Protein AF-0000000069758201 (afdb_homodimer)

Foldseek 3Di:
DPPDPVVLVVVCVVVCVLVVLLVVCPPVVRVVVDDPVVCVVNVVVLLVLLLCQLDPVCLVPVVVSLSSLQSVQLRLSQQDFDCPPPVRPAGSNLVSCCVRQPPPDPDVSSLVSVLVSQVCLQDPDDDPPRDGHRSDHLLNCCVRQAVVQLAQQHLCNLSSLVSLVSSLVVCLPPPDPSCVVVLLLVVLLSLLVLLLCLVCQQVDDPNRNNDDLQCNVSSLVSSVSSLVSCVVCVVVDDPVVSLVSLVVSVVSCVVGDLLSVVSCLVSCPPPDAREFAPLLVVFFVDDPVRYDHDHDPPDDPLCNLLRLLSQLLSDVVSVVVSVVGGDFDLVDPVRLVVVQVSNLVSCLVCLLSHHLSSLVSSLVSLLVCVVVVSHDQDQDCVLPDDDDPADCVLLVSLRSVLVSVLVSLCVCLDPVRVPSGDPVSLLRSVVSVLVSNVVSLVVLVCCQPDNPLNPDDVRHCLVVVLVVLLSSLLSLQSSQVSDDVVNNVSSLVVSVVSLVVNVVSLVVDPDPVSVVVLVVSLVSSLVSLCPHDDPVSSVVSNVSSVVD/DPPDPVVLVVVCVVVCVLVVLLVVCPPVVNVVVDDPVVCVVNVVVLLVLLLCQLDPVCLVPVVVSLSSLQSVQLRLSQQDFDCPDPVRPAGNNLVSCCVRQPPPDDDVSSLVSVLVSQVCLQDPDDDPPRDGHRSDHLLNLCVRQAVVQLAFQDLCNLSSLVSLVSSLVVCLPPPDPSCVVVLLLVVLLSLLVLLLCLVCQQVDDPSRNNDDLQCNVSSLVSSVSSLVSCVVCVVVDDPVVSLVSLVVSVVSCVVGDLLSVVSCLVSCPPPDAREFAPLLVVFFVDDPVRYDHDHDPPDDPLCNLLRLLSQLLNDLVSVVVSVVRGDFDLVDPVRLVVVQVSNLVSCLVCLLSHHLSSLVSSLVSLLVCVVVVSHDQDQDCVLPDDDDPADCVLLVSLRSVLVSVLVSLCVCLDPVRVPSGDPVSLLRSVVSVLVSNVVSLVVLVCCQPDNPLNPDDVRHCLVVVLVVLLSSLLSLQSSQVSDDVVNNVSSLVVSVVSLVVNVVSLVVDPDPVSVVVLVVSLVSSLVSLCPHDDPVSSVVSNVSSVVD

Organism: Rousettus aegyptiacus (NCBI:txid9407)

Sequence (1096 aa):
MDLGPLNICEEMTILHGGFLLAEQLFRPKALAELTKSDWERVGQPIVEALREISSVTACSQPFAWKKKALILTAFPALRFMEEHSPNPSTTFLVSCLKETVWTKFSTPKEEKQFLELLSCLLSPVKPQGIPVAALLEPDEVLKEFVLPFLMLDVKEVDLSLRIFTQTLEANACLEEYWLQTCSPFPLIFSLCQLLDCFSKYWQLPKEKRCLSLDGKDLVIHILQLLYEIVLDNAETFSPDTWIKSLSWLHRKLEQLDWTVGLRLKNFFEGHFKCEVPATLFEICKLSEDEWTSQAHPGYGPGTGLLAWMECCCISSSISEQMLSLLVVDVGNPEEVKLFSKGFLVALVQVMPWCSTREWQYLHQLTRRLLEKQLLHVPYSLEYIQFVPLLNLKPLAQELQLSVLLLRAFQFLCSQSCRNWLPMEGWNHVVKLLCSSLTNLLDSVRLIQSVGPWAQGQEQDLTQEALFFYTQVFCHVLHIMAMLHKEVCEPLYVLALEILTCYETLCKTNPSISALLQKVNEQRFLKSIAENISPEERRQTLLHKINNFMDLGPLNICEEMTILHGGFLLAEQLFRPKALAELTKSDWERVGQPIVEALREISSVTACSQPFAWKKKALILTAFPALRFMEEHSPNPSTTFLVSCLKETVWTKFSTPKEEKQFLELLSCLLSPVKPQGIPVAALLEPDEVLKEFVLPFLMLDVKEVDLSLRIFTQTLEANACLEEYWLQTCSPFPLIFSLCQLLDCFSKYWQLPKEKRCLSLDGKDLVIHILQLLYEIVLDNAETFSPDTWIKSLSWLHRKLEQLDWTVGLRLKNFFEGHFKCEVPATLFEICKLSEDEWTSQAHPGYGPGTGLLAWMECCCISSSISEQMLSLLVVDVGNPEEVKLFSKGFLVALVQVMPWCSTREWQYLHQLTRRLLEKQLLHVPYSLEYIQFVPLLNLKPLAQELQLSVLLLRAFQFLCSQSCRNWLPMEGWNHVVKLLCSSLTNLLDSVRLIQSVGPWAQGQEQDLTQEALFFYTQVFCHVLHIMAMLHKEVCEPLYVLALEILTCYETLCKTNPSISALLQKVNEQRFLKSIAENISPEERRQTLLHKINNF

pLDDT: mean 82.98, std 16.58, range [22.05, 98.38]

Nearest PDB structures (foldseek):
  6qzr-assembly1_A  TM=2.976E-01  e=1.665E+00  Homo sapiens
  7nfw-assembly1_A  TM=3.432E-01  e=2.115E+00  Homo sapiens
  6tm7-assembly1_A-2  TM=2.883E-01  e=1.477E+00  Homo sapiens
  7bdy-assembly1_A  TM=2.715E-01  e=1.600E+00  Homo sapiens
  6tlf-assembly1_A-2  TM=2.712E-01  e=2.796E+00  Homo sapiens

Radius of gyration: 48.23 Å; Cα contacts (8 Å, |Δi|>4): 1183; chains: 2; bounding box: 72×152×96 Å

InterPro domains:
  IPR033265 Gem-associated protein 4 [PTHR15571] (70-548)
  IPR056581 Edg1/GEMIN4, TPR repeats region [PF24293] (71-404)

Structure (mmCIF, N/CA/C/O backbone):
data_AF-0000000069758201-model_v1
#
loop_
_entity.id
_entity.type
_entity.pdbx_description
1 polymer 'Gem nuclear organelle associated protein 4'
#
loop_
_atom_site.group_PDB
_atom_site.id
_atom_site.type_symbol
_atom_site.label_atom_id
_atom_site.label_alt_id
_atom_site.label_comp_id
_atom_site.label_asym_id
_atom_site.label_entity_id
_atom_site.label_seq_id
_atom_site.pdbx_PDB_ins_code
_atom_site.Cartn_x
_atom_site.Cartn_y
_atom_site.Cartn_z
_atom_site.occupancy
_atom_site.B_iso_or_equiv
_atom_site.auth_seq_id
_atom_site.auth_comp_id
_atom_site.auth_asym_id
_atom_site.auth_atom_id
_atom_site.pdbx_PDB_model_num
ATOM 1 N N . MET A 1 1 ? 24.391 -24.797 -50.844 1 22.05 1 MET A N 1
ATOM 2 C CA . MET A 1 1 ? 25.578 -25.656 -50.844 1 22.05 1 MET A CA 1
ATOM 3 C C . MET A 1 1 ? 25.266 -27 -51.5 1 22.05 1 MET A C 1
ATOM 5 O O . MET A 1 1 ? 24.359 -27.719 -51.094 1 22.05 1 MET A O 1
ATOM 9 N N . ASP A 1 2 ? 25.578 -27.156 -52.844 1 25.81 2 ASP A N 1
ATOM 10 C CA . ASP A 1 2 ? 25.25 -27.984 -54 1 25.81 2 ASP A CA 1
ATOM 11 C C . ASP A 1 2 ? 25.828 -29.391 -53.844 1 25.81 2 ASP A C 1
ATOM 13 O O . ASP A 1 2 ? 27.047 -29.562 -53.875 1 25.81 2 ASP A O 1
ATOM 17 N N . LEU A 1 3 ? 25.328 -30.062 -52.781 1 32.84 3 LEU A N 1
ATOM 18 C CA . LEU A 1 3 ? 25.781 -31.422 -52.5 1 32.84 3 LEU A CA 1
ATOM 19 C C . LEU A 1 3 ? 25.797 -32.281 -53.75 1 32.84 3 LEU A C 1
ATOM 21 O O . LEU A 1 3 ? 24.75 -32.531 -54.375 1 32.84 3 LEU A O 1
ATOM 25 N N . GLY A 1 4 ? 26.828 -32.094 -54.625 1 31.34 4 GLY A N 1
ATOM 26 C CA . GLY A 1 4 ? 26.984 -32.688 -55.969 1 31.34 4 GLY A CA 1
ATOM 27 C C . GLY A 1 4 ? 26.812 -34.188 -55.969 1 31.34 4 GLY A C 1
ATOM 28 O O . GLY A 1 4 ? 26.859 -34.844 -54.906 1 31.34 4 GLY A O 1
ATOM 29 N N . PRO A 1 5 ? 26.266 -34.875 -57 1 35.12 5 PRO A N 1
ATOM 30 C CA . PRO A 1 5 ? 25.844 -36.25 -57.312 1 35.12 5 PRO A CA 1
ATOM 31 C C . PRO A 1 5 ? 26.953 -37.281 -57.031 1 35.12 5 PRO A C 1
ATOM 33 O O . PRO A 1 5 ? 26.656 -38.438 -56.719 1 35.12 5 PRO A O 1
ATOM 36 N N . LEU A 1 6 ? 28.203 -36.938 -57.219 1 34.78 6 LEU A N 1
ATOM 37 C CA . LEU A 1 6 ? 29.344 -37.844 -57.219 1 34.78 6 LEU A CA 1
ATOM 38 C C . LEU A 1 6 ? 29.641 -38.375 -55.812 1 34.78 6 LEU A C 1
ATOM 40 O O . LEU A 1 6 ? 30.031 -39.531 -55.656 1 34.78 6 LEU A O 1
ATOM 44 N N . ASN A 1 7 ? 29.672 -37.469 -54.812 1 34.62 7 ASN A N 1
ATOM 45 C CA . ASN A 1 7 ? 30.125 -37.906 -53.5 1 34.62 7 ASN A CA 1
ATOM 46 C C . ASN A 1 7 ? 29.172 -38.906 -52.875 1 34.62 7 ASN A C 1
ATOM 48 O O . ASN A 1 7 ? 29.516 -39.562 -51.875 1 34.62 7 ASN A O 1
ATOM 52 N N . ILE A 1 8 ? 27.938 -38.875 -53.25 1 37.88 8 ILE A N 1
ATOM 53 C CA . ILE A 1 8 ? 27 -39.938 -52.875 1 37.88 8 ILE A CA 1
ATOM 54 C C . ILE A 1 8 ? 27.438 -41.25 -53.469 1 37.88 8 ILE A C 1
ATOM 56 O O . ILE A 1 8 ? 27.25 -42.312 -52.844 1 37.88 8 ILE A O 1
ATOM 60 N N . CYS A 1 9 ? 28.078 -41.25 -54.656 1 37.75 9 CYS A N 1
ATOM 61 C CA . CYS A 1 9 ? 28.438 -42.438 -55.406 1 37.75 9 CYS A CA 1
ATOM 62 C C . CYS A 1 9 ? 29.547 -43.219 -54.688 1 37.75 9 CYS A C 1
ATOM 64 O O . CYS A 1 9 ? 29.5 -44.438 -54.625 1 37.75 9 CYS A O 1
ATOM 66 N N . GLU A 1 10 ? 30.656 -42.531 -54.281 1 39.47 10 GLU A N 1
ATOM 67 C CA . GLU A 1 10 ? 31.781 -43.25 -53.719 1 39.47 10 GLU A CA 1
ATOM 68 C C . GLU A 1 10 ? 31.406 -43.906 -52.375 1 39.47 10 GLU A C 1
ATOM 70 O O . GLU A 1 10 ? 31.797 -45.062 -52.125 1 39.47 10 GLU A O 1
ATOM 75 N N . GLU A 1 11 ? 30.797 -43.125 -51.594 1 38.19 11 GLU A N 1
ATOM 76 C CA . GLU A 1 11 ? 30.375 -43.719 -50.312 1 38.19 11 GLU A CA 1
ATOM 77 C C . GLU A 1 11 ? 29.344 -44.812 -50.531 1 38.19 11 GLU A C 1
ATOM 79 O O . GLU A 1 11 ? 29.234 -45.719 -49.719 1 38.19 11 GLU A O 1
ATOM 84 N N . MET A 1 12 ? 28.656 -44.75 -51.656 1 39.75 12 MET A N 1
ATOM 85 C CA . MET A 1 12 ? 27.812 -45.844 -52.156 1 39.75 12 MET A CA 1
ATOM 86 C C . MET A 1 12 ? 28.625 -47.094 -52.438 1 39.75 12 MET A C 1
ATOM 88 O O . MET A 1 12 ? 28.125 -48.219 -52.344 1 39.75 12 MET A O 1
ATOM 92 N N . THR A 1 13 ? 29.875 -47.031 -52.812 1 38.66 13 THR A N 1
ATOM 93 C CA . THR A 1 13 ? 30.719 -48.188 -53.125 1 38.66 13 THR A CA 1
ATOM 94 C C . THR A 1 13 ? 30.938 -49.062 -51.906 1 38.66 13 THR A C 1
ATOM 96 O O . THR A 1 13 ? 30.938 -50.281 -52 1 38.66 13 THR A O 1
ATOM 99 N N . ILE A 1 14 ? 31.359 -48.469 -50.844 1 37.59 14 ILE A N 1
ATOM 100 C CA . ILE A 1 14 ? 31.625 -49.281 -49.688 1 37.59 14 ILE A CA 1
ATOM 101 C C . ILE A 1 14 ? 30.328 -49.938 -49.188 1 37.59 14 ILE A C 1
ATOM 103 O O . ILE A 1 14 ? 30.297 -51.125 -48.844 1 37.59 14 ILE A O 1
ATOM 107 N N . LEU A 1 15 ? 29.344 -49.156 -49 1 39.22 15 LEU A N 1
ATOM 108 C CA . LEU A 1 15 ? 28.016 -49.719 -48.75 1 39.22 15 LEU A CA 1
ATOM 109 C C . LEU A 1 15 ? 27.562 -50.562 -49.906 1 39.22 15 LEU A C 1
ATOM 111 O O . LEU A 1 15 ? 26.578 -51.312 -49.812 1 39.22 15 LEU A O 1
ATOM 115 N N . HIS A 1 16 ? 28.172 -50.531 -51.156 1 38.69 16 HIS A N 1
ATOM 116 C CA . HIS A 1 16 ? 27.922 -51.281 -52.375 1 38.69 16 HIS A CA 1
ATOM 117 C C . HIS A 1 16 ? 28.156 -52.75 -52.188 1 38.69 16 HIS A C 1
ATOM 119 O O . HIS A 1 16 ? 27.469 -53.594 -52.812 1 38.69 16 HIS A O 1
ATOM 125 N N . GLY A 1 17 ? 29.297 -53.188 -51.656 1 38.06 17 GLY A N 1
ATOM 126 C CA . GLY A 1 17 ? 29.406 -54.625 -51.625 1 38.06 17 GLY A CA 1
ATOM 127 C C . GLY A 1 17 ? 28.188 -55.281 -50.969 1 38.06 17 GLY A C 1
ATOM 128 O O . GLY A 1 17 ? 27.672 -56.281 -51.5 1 38.06 17 GLY A O 1
ATOM 129 N N . GLY A 1 18 ? 27.859 -54.969 -49.75 1 39.28 18 GLY A N 1
ATOM 130 C CA . GLY A 1 18 ? 26.688 -55.531 -49.125 1 39.28 18 GLY A CA 1
ATOM 131 C C . GLY A 1 18 ? 25.391 -55.156 -49.781 1 39.28 18 GLY A C 1
ATOM 132 O O . GLY A 1 18 ? 24.484 -55.969 -49.906 1 39.28 18 GLY A O 1
ATOM 133 N N . PHE A 1 19 ? 25.297 -53.969 -50.281 1 39.56 19 PHE A N 1
ATOM 134 C CA . PHE A 1 19 ? 24.156 -53.531 -51.094 1 39.56 19 PHE A CA 1
ATOM 135 C C . PHE A 1 19 ? 24.188 -54.125 -52.469 1 39.56 19 PHE A C 1
ATOM 137 O O . PHE A 1 19 ? 23.141 -54.375 -53.062 1 39.56 19 PHE A O 1
ATOM 144 N N . LEU A 1 20 ? 25.281 -54.25 -53.188 1 41.81 20 LEU A N 1
ATOM 145 C CA . LEU A 1 20 ? 25.344 -55.094 -54.375 1 41.81 20 LEU A CA 1
ATOM 146 C C . LEU A 1 20 ? 24.766 -56.469 -54.094 1 41.81 20 LEU A C 1
ATOM 148 O O . LEU A 1 20 ? 24.078 -57.031 -54.938 1 41.81 20 LEU A O 1
ATOM 152 N N . LEU A 1 21 ? 25.156 -56.969 -53.031 1 40.19 21 LEU A N 1
ATOM 153 C CA . LEU A 1 21 ? 24.516 -58.219 -52.688 1 40.19 21 LEU A CA 1
ATOM 154 C C . LEU A 1 21 ? 23 -58.031 -52.531 1 40.19 21 LEU A C 1
ATOM 156 O O . LEU A 1 21 ? 22.219 -58.875 -52.969 1 40.19 21 LEU A O 1
ATOM 160 N N . ALA A 1 22 ? 22.594 -57 -52 1 39.97 22 ALA A N 1
ATOM 161 C CA . ALA A 1 22 ? 21.156 -56.688 -51.938 1 39.97 22 ALA A CA 1
ATOM 162 C C . ALA A 1 22 ? 20.609 -56.469 -53.344 1 39.97 22 ALA A C 1
ATOM 164 O O . ALA A 1 22 ? 19.516 -56.938 -53.688 1 39.97 22 ALA A O 1
ATOM 165 N N . GLU A 1 23 ? 21.109 -55.719 -54.25 1 42.25 23 GLU A N 1
ATOM 166 C CA . GLU A 1 23 ? 20.719 -55.594 -55.656 1 42.25 23 GLU A CA 1
ATOM 167 C C . GLU A 1 23 ? 20.719 -56.938 -56.375 1 42.25 23 GLU A C 1
ATOM 169 O O . GLU A 1 23 ? 19.859 -57.219 -57.188 1 42.25 23 GLU A O 1
ATOM 174 N N . GLN A 1 24 ? 21.703 -57.594 -56.281 1 41.53 24 GLN A N 1
ATOM 175 C CA . GLN A 1 24 ? 21.719 -58.938 -56.875 1 41.53 24 GLN A CA 1
ATOM 176 C C . GLN A 1 24 ? 20.609 -59.812 -56.281 1 41.53 24 GLN A C 1
ATOM 178 O O . GLN A 1 24 ? 20.062 -60.688 -56.938 1 41.53 24 GLN A O 1
ATOM 183 N N . LEU A 1 25 ? 20.453 -59.719 -55.062 1 38.19 25 LEU A N 1
ATOM 184 C CA . LEU A 1 25 ? 19.391 -60.531 -54.469 1 38.19 25 LEU A CA 1
ATOM 185 C C . LEU A 1 25 ? 18.016 -60 -54.875 1 38.19 25 LEU A C 1
ATOM 187 O O . LEU A 1 25 ? 17.031 -60.719 -54.812 1 38.19 25 LEU A O 1
ATOM 191 N N . PHE A 1 26 ? 17.797 -58.562 -54.906 1 39.19 26 PHE A N 1
ATOM 192 C CA . PHE A 1 26 ? 16.422 -58.125 -55.125 1 39.19 26 PHE A CA 1
ATOM 193 C C . PHE A 1 26 ? 16.109 -58 -56.594 1 39.19 26 PHE A C 1
ATOM 195 O O . PHE A 1 26 ? 15.242 -57.219 -57 1 39.19 26 PHE A O 1
ATOM 202 N N . ARG A 1 27 ? 16.812 -58.469 -57.469 1 41.84 27 ARG A N 1
ATOM 203 C CA . ARG A 1 27 ? 16.078 -58.719 -58.688 1 41.84 27 ARG A CA 1
ATOM 204 C C . ARG A 1 27 ? 14.812 -59.531 -58.406 1 41.84 27 ARG A C 1
ATOM 206 O O . ARG A 1 27 ? 14.805 -60.406 -57.531 1 41.84 27 ARG A O 1
ATOM 213 N N . PRO A 1 28 ? 13.695 -59.031 -58.781 1 40.28 28 PRO A N 1
ATOM 214 C CA . PRO A 1 28 ? 12.414 -59.656 -58.438 1 40.28 28 PRO A CA 1
ATOM 215 C C . PRO A 1 28 ? 12.523 -61.188 -58.375 1 40.28 28 PRO A C 1
ATOM 217 O O . PRO A 1 28 ? 11.914 -61.812 -57.469 1 40.28 28 PRO A O 1
ATOM 220 N N . LYS A 1 29 ? 13.008 -61.875 -59.312 1 43.41 29 LYS A N 1
ATOM 221 C CA . LYS A 1 29 ? 13.133 -63.344 -59.375 1 43.41 29 LYS A CA 1
ATOM 222 C C . LYS A 1 29 ? 14.078 -63.844 -58.312 1 43.41 29 LYS A C 1
ATOM 224 O O . LYS A 1 29 ? 13.875 -64.938 -57.75 1 43.41 29 LYS A O 1
ATOM 229 N N . ALA A 1 30 ? 15.109 -63.312 -57.969 1 40.25 30 ALA A N 1
ATOM 230 C CA . ALA A 1 30 ? 16.188 -63.781 -57.094 1 40.25 30 ALA A CA 1
ATOM 231 C C . ALA A 1 30 ? 15.844 -63.562 -55.625 1 40.25 30 ALA A C 1
ATOM 233 O O . ALA A 1 30 ? 16.359 -64.25 -54.75 1 40.25 30 ALA A O 1
ATOM 234 N N . LEU A 1 31 ? 15.25 -62.625 -55.125 1 39.59 31 LEU A N 1
ATOM 235 C CA . LEU A 1 31 ? 14.766 -62.469 -53.75 1 39.59 31 LEU A CA 1
ATOM 236 C C . LEU A 1 31 ? 13.852 -63.625 -53.375 1 39.59 31 LEU A C 1
ATOM 238 O O . LEU A 1 31 ? 13.844 -64.062 -52.219 1 39.59 31 LEU A O 1
ATOM 242 N N . ALA A 1 32 ? 13.031 -64 -54.188 1 40.81 32 ALA A N 1
ATOM 243 C CA . ALA A 1 32 ? 12.25 -65.25 -54.031 1 40.81 32 ALA A CA 1
ATOM 244 C C . ALA A 1 32 ? 13.148 -66.438 -53.688 1 40.81 32 ALA A C 1
ATOM 246 O O . ALA A 1 32 ? 12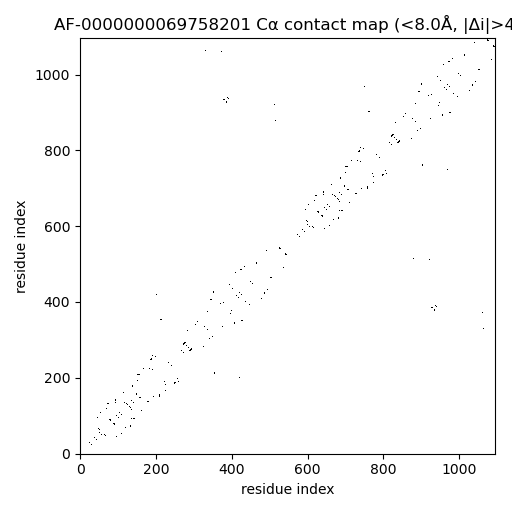.672 -67.438 -53.219 1 40.81 32 ALA A O 1
ATOM 247 N N . GLU A 1 33 ? 14.398 -66.375 -54.094 1 42 33 GLU A N 1
ATOM 248 C CA . GLU A 1 33 ? 15.312 -67.5 -53.938 1 42 33 GLU A CA 1
ATOM 249 C C . GLU A 1 33 ? 16.297 -67.312 -52.781 1 42 33 GLU A C 1
ATOM 251 O O . GLU A 1 33 ? 17.297 -68 -52.688 1 42 33 GLU A O 1
ATOM 256 N N . LEU A 1 34 ? 16.234 -66.25 -52.094 1 43 34 LEU A N 1
ATOM 257 C CA . LEU A 1 34 ? 17.156 -66.062 -51 1 43 34 LEU A CA 1
ATOM 258 C C . LEU A 1 34 ? 16.953 -67.125 -49.938 1 43 34 LEU A C 1
ATOM 260 O O . LEU A 1 34 ? 15.828 -67.375 -49.5 1 43 34 LEU A O 1
ATOM 264 N N . THR A 1 35 ? 17.906 -68 -49.781 1 45.66 35 THR A N 1
ATOM 265 C CA . THR A 1 35 ? 17.906 -69.062 -48.812 1 45.66 35 THR A CA 1
ATOM 266 C C . THR A 1 35 ? 18.484 -68.625 -47.469 1 45.66 35 THR A C 1
ATOM 268 O O . THR A 1 35 ? 19.016 -67.5 -47.406 1 45.66 35 THR A O 1
ATOM 271 N N . LYS A 1 36 ? 18.312 -69.188 -46.344 1 52 36 LYS A N 1
ATOM 272 C CA . LYS A 1 36 ? 18.812 -68.938 -45 1 52 36 LYS A CA 1
ATOM 273 C C . LYS A 1 36 ? 20.297 -68.625 -45 1 52 36 LYS A C 1
ATOM 275 O O . LYS A 1 36 ? 20.766 -67.812 -44.219 1 52 36 LYS A O 1
ATOM 280 N N . SER A 1 37 ? 20.953 -69.25 -45.875 1 51.03 37 SER A N 1
ATOM 281 C CA . SER A 1 37 ? 22.391 -69 -45.938 1 51.03 37 SER A CA 1
ATOM 282 C C . SER A 1 37 ? 22.75 -67.625 -46.406 1 51.03 37 SER A C 1
ATOM 284 O O . SER A 1 37 ? 23.766 -67.062 -46 1 51.03 37 SER A O 1
ATOM 286 N N . ASP A 1 38 ? 22 -67.062 -47.25 1 48.53 38 ASP A N 1
ATOM 287 C CA . ASP A 1 38 ? 22.266 -65.688 -47.75 1 48.53 38 ASP A CA 1
ATOM 288 C C . ASP A 1 38 ? 21.969 -64.625 -46.688 1 48.53 38 ASP A C 1
ATOM 290 O O . ASP A 1 38 ? 22.625 -63.625 -46.656 1 48.53 38 ASP A O 1
ATOM 294 N N . TRP A 1 39 ? 21.141 -65 -45.875 1 51.41 39 TRP A N 1
ATOM 295 C CA . TRP A 1 39 ? 20.766 -64.125 -44.781 1 51.41 39 TRP A CA 1
ATOM 296 C C . TRP A 1 39 ? 21.953 -63.875 -43.844 1 51.41 39 TRP A C 1
ATOM 298 O O . TRP A 1 39 ? 22.156 -62.75 -43.375 1 51.41 39 TRP A O 1
ATOM 308 N N . GLU A 1 40 ? 22.625 -64.938 -43.594 1 55.12 40 GLU A N 1
ATOM 309 C CA . GLU A 1 40 ? 23.781 -64.812 -42.719 1 55.12 40 GLU A CA 1
ATOM 310 C C . GLU A 1 40 ? 24.812 -63.875 -43.312 1 55.12 40 GLU A C 1
ATOM 312 O O . GLU A 1 40 ? 25.516 -63.156 -42.594 1 55.12 40 GLU A O 1
ATOM 317 N N . ARG A 1 41 ? 24.75 -63.844 -44.531 1 57.5 41 ARG A N 1
ATOM 318 C CA . ARG A 1 41 ? 25.734 -63.031 -45.25 1 57.5 41 ARG A CA 1
ATOM 319 C C . ARG A 1 41 ? 25.266 -61.594 -45.312 1 57.5 41 ARG A C 1
ATOM 321 O O . ARG A 1 41 ? 26.078 -60.656 -45.25 1 57.5 41 ARG A O 1
ATOM 328 N N . VAL A 1 42 ? 23.953 -61.344 -45.594 1 57.72 42 VAL A N 1
ATOM 329 C CA . VAL A 1 42 ? 23.453 -59.969 -45.812 1 57.72 42 VAL A CA 1
ATOM 330 C C . VAL A 1 42 ? 23.016 -59.375 -44.469 1 57.72 42 VAL A C 1
ATOM 332 O O . VAL A 1 42 ? 23.156 -58.156 -44.25 1 57.72 42 VAL A O 1
ATOM 335 N N . GLY A 1 43 ? 22.594 -60.156 -43.625 1 60.59 43 GLY A N 1
ATOM 336 C CA . GLY A 1 43 ? 22.078 -59.719 -42.344 1 60.59 43 GLY A CA 1
ATOM 337 C C . GLY A 1 43 ? 23.141 -59.031 -41.469 1 60.59 43 GLY A C 1
ATOM 338 O O . GLY A 1 43 ? 22.875 -58 -40.844 1 60.59 43 GLY A O 1
ATOM 339 N N . GLN A 1 44 ? 24.312 -59.656 -41.562 1 66.56 44 GLN A N 1
ATOM 340 C CA . GLN A 1 44 ? 25.359 -59.156 -40.688 1 66.56 44 GLN A CA 1
ATOM 341 C C . GLN A 1 44 ? 25.812 -57.75 -41.062 1 66.56 44 GLN A C 1
ATOM 343 O O . GLN A 1 44 ? 25.938 -56.875 -40.219 1 66.56 44 GLN A O 1
ATOM 348 N N . PRO A 1 45 ? 25.938 -57.5 -42.406 1 64.75 45 PRO A N 1
ATOM 349 C CA . PRO A 1 45 ? 26.328 -56.125 -42.75 1 64.75 45 PRO A CA 1
ATOM 350 C C . PRO A 1 45 ? 25.266 -55.094 -42.406 1 64.75 45 PRO A C 1
ATOM 352 O O . PRO A 1 45 ? 25.594 -53.969 -42.031 1 64.75 45 PRO A O 1
ATOM 355 N N . ILE A 1 46 ? 24 -55.438 -42.562 1 67.94 46 ILE A N 1
ATOM 356 C CA . ILE A 1 46 ? 22.906 -54.5 -42.219 1 67.94 46 ILE A CA 1
ATOM 357 C C . ILE A 1 46 ? 22.891 -54.25 -40.719 1 67.94 46 ILE A C 1
ATOM 359 O O . ILE A 1 46 ? 22.75 -53.125 -40.281 1 67.94 46 ILE A O 1
ATOM 363 N N . VAL A 1 47 ? 23.141 -55.312 -40.031 1 70.38 47 VAL A N 1
ATOM 364 C CA . VAL A 1 47 ? 23.203 -55.188 -38.562 1 70.38 47 VAL A CA 1
ATOM 365 C C . VAL A 1 47 ? 24.359 -54.281 -38.156 1 70.38 47 VAL A C 1
ATOM 367 O O . VAL A 1 47 ? 24.203 -53.438 -37.281 1 70.38 47 VAL A O 1
ATOM 370 N N . GLU A 1 48 ? 25.406 -54.5 -38.844 1 69.56 48 GLU A N 1
ATOM 371 C CA . GLU A 1 48 ? 26.578 -53.656 -38.531 1 69.56 48 GLU A CA 1
ATOM 372 C C . GLU A 1 48 ? 26.359 -52.219 -38.906 1 69.56 48 GLU A C 1
ATOM 374 O O . GLU A 1 48 ? 26.766 -51.312 -38.188 1 69.56 48 GLU A O 1
ATOM 379 N N . ALA A 1 49 ? 25.688 -51.969 -40.031 1 70.31 49 ALA A N 1
ATOM 380 C CA . ALA A 1 49 ? 25.375 -50.625 -40.469 1 70.31 49 ALA A CA 1
ATOM 381 C C . ALA A 1 49 ? 24.438 -49.938 -39.469 1 70.31 49 ALA A C 1
ATOM 383 O O . ALA A 1 49 ? 24.625 -48.75 -39.125 1 70.31 49 ALA A O 1
ATOM 384 N N . LEU A 1 50 ? 23.469 -50.688 -39.062 1 73.56 50 LEU A N 1
ATOM 385 C CA . LEU A 1 50 ? 22.5 -50.125 -38.125 1 73.56 50 LEU A CA 1
ATOM 386 C C . LEU A 1 50 ? 23.156 -49.812 -36.781 1 73.56 50 LEU A C 1
ATOM 388 O O . LEU A 1 50 ? 22.859 -48.781 -36.156 1 73.56 50 LEU A O 1
ATOM 392 N N . ARG A 1 51 ? 24.031 -50.625 -36.438 1 72.06 51 ARG A N 1
ATOM 393 C CA . ARG A 1 51 ? 24.781 -50.406 -35.188 1 72.06 51 ARG A CA 1
ATOM 394 C C . ARG A 1 51 ? 25.641 -49.156 -35.312 1 72.06 51 ARG A C 1
ATOM 396 O O . ARG A 1 51 ? 25.75 -48.375 -34.344 1 72.06 51 ARG A O 1
ATOM 403 N N . GLU A 1 52 ? 26.188 -49.031 -36.406 1 71.31 52 GLU A N 1
ATOM 404 C CA . GLU A 1 52 ? 27.047 -47.875 -36.656 1 71.31 52 GLU A CA 1
ATOM 405 C C . GLU A 1 52 ? 26.234 -46.594 -36.688 1 71.31 52 GLU A C 1
ATOM 407 O O . GLU A 1 52 ? 26.656 -45.562 -36.156 1 71.31 52 GLU A O 1
ATOM 412 N N . ILE A 1 53 ? 25.062 -46.656 -37.312 1 71.06 53 ILE A N 1
ATOM 413 C CA . ILE A 1 53 ? 24.203 -45.5 -37.469 1 71.06 53 ILE A CA 1
ATOM 414 C C . ILE A 1 53 ? 23.703 -45.062 -36.094 1 71.06 53 ILE A C 1
ATOM 416 O O . ILE A 1 53 ? 23.609 -43.844 -35.812 1 71.06 53 ILE A O 1
ATOM 420 N N . SER A 1 54 ? 23.531 -46.031 -35.219 1 66.69 54 SER A N 1
ATOM 421 C CA . SER A 1 54 ? 22.906 -45.75 -33.938 1 66.69 54 SER A CA 1
ATOM 422 C C . SER A 1 54 ? 23.953 -45.469 -32.875 1 66.69 54 SER A C 1
ATOM 424 O O . SER A 1 54 ? 23.625 -45.094 -31.75 1 66.69 54 SER A O 1
ATOM 426 N N . SER A 1 55 ? 25.219 -45.656 -33.312 1 68.31 55 SER A N 1
ATOM 427 C CA . SER A 1 55 ? 26.281 -45.531 -32.344 1 68.31 55 SER A CA 1
ATOM 428 C C . SER A 1 55 ? 26.609 -44.062 -32.062 1 68.31 55 SER A C 1
ATOM 430 O O . SER A 1 55 ? 26.312 -43.188 -32.906 1 68.31 55 SER A O 1
ATOM 432 N N . VAL A 1 56 ? 27.156 -43.844 -30.875 1 67.5 56 VAL A N 1
ATOM 433 C CA . VAL A 1 56 ? 27.531 -42.531 -30.391 1 67.5 56 VAL A CA 1
ATOM 434 C C . VAL A 1 56 ? 28.562 -41.906 -31.328 1 67.5 56 VAL A C 1
ATOM 436 O O . VAL A 1 56 ? 28.562 -40.688 -31.562 1 67.5 56 VAL A O 1
ATOM 439 N N . THR A 1 57 ? 29.344 -42.812 -31.859 1 63.03 57 THR A N 1
ATOM 440 C CA . THR A 1 57 ? 30.406 -42.281 -32.719 1 63.03 57 THR A CA 1
ATOM 441 C C . THR A 1 57 ? 29.797 -41.688 -34 1 63.03 57 THR A C 1
ATOM 443 O O . THR A 1 57 ? 30.359 -40.719 -34.531 1 63.03 57 THR A O 1
ATOM 446 N N . ALA A 1 58 ? 28.688 -42.125 -34.375 1 61.44 58 ALA A N 1
ATOM 447 C CA . ALA A 1 58 ? 28.016 -41.625 -35.562 1 61.44 58 ALA A CA 1
ATOM 448 C C . ALA A 1 58 ? 27.359 -40.25 -35.281 1 61.44 58 ALA A C 1
ATOM 450 O O . ALA A 1 58 ? 27.172 -39.469 -36.219 1 61.44 58 ALA A O 1
ATOM 451 N N . CYS A 1 59 ? 27.078 -40.031 -34 1 62.28 59 CYS A N 1
ATOM 452 C CA . CYS A 1 59 ? 26.422 -38.812 -33.594 1 62.28 59 CYS A CA 1
ATOM 453 C C . CYS A 1 59 ? 27.297 -37.594 -33.906 1 62.28 59 CYS A C 1
ATOM 455 O O . CYS A 1 59 ? 26.781 -36.5 -34.125 1 62.28 59 CYS A O 1
ATOM 457 N N . SER A 1 60 ? 28.594 -37.875 -33.969 1 63.44 60 SER A N 1
ATOM 458 C CA . SER A 1 60 ? 29.531 -36.812 -34.219 1 63.44 60 SER A CA 1
ATOM 459 C C . SER A 1 60 ? 29.547 -36.438 -35.719 1 63.44 60 SER A C 1
ATOM 461 O O . SER A 1 60 ? 30.031 -35.375 -36.094 1 63.44 60 SER A O 1
ATOM 463 N N . GLN A 1 61 ? 29 -37.281 -36.531 1 64.94 61 GLN A N 1
ATOM 464 C CA . GLN A 1 61 ? 28.922 -37 -37.969 1 64.94 61 GLN A CA 1
ATOM 465 C C . GLN A 1 61 ? 27.516 -37.219 -38.5 1 64.94 61 GLN A C 1
ATOM 467 O O . GLN A 1 61 ? 27.25 -38.188 -39.219 1 64.94 61 GLN A O 1
ATOM 472 N N . PRO A 1 62 ? 26.562 -36.219 -38.156 1 66.12 62 PRO A N 1
ATOM 473 C CA . PRO A 1 62 ? 25.141 -36.406 -38.469 1 66.12 62 PRO A CA 1
ATOM 474 C C . PRO A 1 62 ? 24.875 -36.688 -39.938 1 66.12 62 PRO A C 1
ATOM 476 O O . PRO A 1 62 ? 24.031 -37.531 -40.281 1 66.12 62 PRO A O 1
ATOM 479 N N . PHE A 1 63 ? 25.688 -36.188 -40.719 1 66.88 63 PHE A N 1
ATOM 480 C CA . PHE A 1 63 ? 25.484 -36.344 -42.156 1 66.88 63 PHE A CA 1
ATOM 481 C C . PHE A 1 63 ? 25.797 -37.781 -42.594 1 66.88 63 PHE A C 1
ATOM 483 O O . PHE A 1 63 ? 25.109 -38.312 -43.469 1 66.88 63 PHE A O 1
ATOM 490 N N . ALA A 1 64 ? 26.75 -38.344 -41.938 1 64.31 64 ALA A N 1
ATOM 491 C CA . ALA A 1 64 ? 27.203 -39.656 -42.344 1 64.31 64 ALA A CA 1
ATOM 492 C C . ALA A 1 64 ? 26.141 -40.719 -42.094 1 64.31 64 ALA A C 1
ATOM 494 O O . ALA A 1 64 ? 25.891 -41.594 -42.938 1 64.31 64 ALA A O 1
ATOM 495 N N . TRP A 1 65 ? 25.547 -40.594 -40.906 1 71.44 65 TRP A N 1
ATOM 496 C CA . TRP A 1 65 ? 24.578 -41.656 -40.625 1 71.44 65 TRP A CA 1
ATOM 497 C C . TRP A 1 65 ? 23.297 -41.438 -41.438 1 71.44 65 TRP A C 1
ATOM 499 O O . TRP A 1 65 ? 22.641 -42.375 -41.844 1 71.44 65 TRP A O 1
ATOM 509 N N . LYS A 1 66 ? 22.922 -40.188 -41.656 1 75 66 LYS A N 1
ATOM 510 C CA . LYS A 1 66 ? 21.75 -39.938 -42.469 1 75 66 LYS A CA 1
ATOM 511 C C . LYS A 1 66 ? 21.922 -40.469 -43.906 1 75 66 LYS A C 1
ATOM 513 O O . LYS A 1 66 ? 20.969 -41 -44.5 1 75 66 LYS A O 1
ATOM 518 N N . LYS A 1 67 ? 23.109 -40.375 -44.344 1 69.19 67 LYS A N 1
ATOM 519 C CA . LYS A 1 67 ? 23.422 -40.906 -45.656 1 69.19 67 LYS A CA 1
ATOM 520 C C . LYS A 1 67 ? 23.281 -42.438 -45.688 1 69.19 67 LYS A C 1
ATOM 522 O O . LYS A 1 67 ? 22.734 -43 -46.625 1 69.19 67 LYS A O 1
ATOM 527 N N . LYS A 1 68 ? 23.734 -42.969 -44.656 1 70.19 68 LYS A N 1
ATOM 528 C CA . LYS A 1 68 ? 23.625 -44.406 -44.562 1 70.19 68 LYS A CA 1
ATOM 529 C C . LYS A 1 68 ? 22.156 -44.844 -44.469 1 70.19 68 LYS A C 1
ATOM 531 O O . LYS A 1 68 ? 21.766 -45.844 -45.062 1 70.19 68 LYS A O 1
ATOM 536 N N . ALA A 1 69 ? 21.391 -44.094 -43.75 1 73.44 69 ALA A N 1
ATOM 537 C CA . ALA A 1 69 ? 19.969 -44.375 -43.656 1 73.44 69 ALA A CA 1
ATOM 538 C C . ALA A 1 69 ? 19.281 -44.25 -45 1 73.44 69 ALA A C 1
ATOM 540 O O . ALA A 1 69 ? 18.453 -45.094 -45.375 1 73.44 69 ALA A O 1
ATOM 541 N N . LEU A 1 70 ? 19.797 -43.281 -45.781 1 71.25 70 LEU A N 1
ATOM 542 C CA . LEU A 1 70 ? 19.234 -43.062 -47.094 1 71.25 70 LEU A CA 1
ATOM 543 C C . LEU A 1 70 ? 19.594 -44.25 -48.031 1 71.25 70 LEU A C 1
ATOM 545 O O . LEU A 1 70 ? 18.781 -44.625 -48.875 1 71.25 70 LEU A O 1
ATOM 549 N N . ILE A 1 71 ? 20.672 -44.625 -47.781 1 68.31 71 ILE A N 1
ATOM 550 C CA . ILE A 1 71 ? 21.109 -45.75 -48.625 1 68.31 71 ILE A CA 1
ATOM 551 C C . ILE A 1 71 ? 20.25 -46.969 -48.344 1 68.31 71 ILE A C 1
ATOM 553 O O . ILE A 1 71 ? 19.891 -47.688 -49.281 1 68.31 71 ILE A O 1
ATOM 557 N N . LEU A 1 72 ? 19.969 -47.156 -47.125 1 75 72 LEU A N 1
ATOM 558 C CA . LEU A 1 72 ? 19.109 -48.281 -46.781 1 75 72 LEU A CA 1
ATOM 559 C C . LEU A 1 72 ? 17.766 -48.188 -47.469 1 75 72 LEU A C 1
ATOM 561 O O . LEU A 1 72 ? 17.219 -49.219 -47.938 1 75 72 LEU A O 1
ATOM 565 N N . THR A 1 73 ? 17.219 -47.031 -47.625 1 78.44 73 THR A N 1
ATOM 566 C CA . THR A 1 73 ? 15.883 -46.812 -48.188 1 78.44 73 THR A CA 1
ATOM 567 C C . THR A 1 73 ? 15.883 -47.031 -49.719 1 78.44 73 THR A C 1
ATOM 569 O O . THR A 1 73 ? 14.828 -47.125 -50.312 1 78.44 73 THR A O 1
ATOM 572 N N . ALA A 1 74 ? 17 -47.125 -50.25 1 69.69 74 ALA A N 1
ATOM 573 C CA . ALA A 1 74 ? 17.109 -47.344 -51.688 1 69.69 74 ALA A CA 1
ATOM 574 C C . ALA A 1 74 ? 16.969 -48.844 -52 1 69.69 74 ALA A C 1
ATOM 576 O O . ALA A 1 74 ? 16.906 -49.25 -53.188 1 69.69 74 ALA A O 1
ATOM 577 N N . PHE A 1 75 ? 16.812 -49.594 -50.938 1 69.62 75 PHE A N 1
ATOM 578 C CA . PHE A 1 75 ? 16.719 -51.031 -51.125 1 69.62 75 PHE A CA 1
ATOM 579 C C . PHE A 1 75 ? 15.391 -51.562 -50.562 1 69.62 75 PHE A C 1
ATOM 581 O O . PHE A 1 75 ? 15.344 -52.094 -49.438 1 69.62 75 PHE A O 1
ATOM 588 N N . PRO A 1 76 ? 14.375 -51.625 -51.281 1 71.12 76 PRO A N 1
ATOM 589 C CA . PRO A 1 76 ? 13.047 -52.031 -50.812 1 71.12 76 PRO A CA 1
ATOM 590 C C . PRO A 1 76 ? 12.992 -53.5 -50.375 1 71.12 76 PRO A C 1
ATOM 592 O O . PRO A 1 76 ? 12.094 -53.906 -49.625 1 71.12 76 PRO A O 1
ATOM 595 N N . ALA A 1 77 ? 13.992 -54.281 -50.781 1 66.25 77 ALA A N 1
ATOM 596 C CA . ALA A 1 77 ? 14.031 -55.688 -50.469 1 66.25 77 ALA A CA 1
ATOM 597 C C . ALA A 1 77 ? 14.195 -55.906 -48.969 1 66.25 77 ALA A C 1
ATOM 599 O O . ALA A 1 77 ? 13.922 -57 -48.469 1 66.25 77 ALA A O 1
ATOM 600 N N . LEU A 1 78 ? 14.594 -54.875 -48.375 1 71.19 78 LEU A N 1
ATOM 601 C CA . LEU A 1 78 ? 14.805 -55 -46.938 1 71.19 78 LEU A CA 1
ATOM 602 C C . LEU A 1 78 ? 13.477 -55.156 -46.219 1 71.19 78 LEU A C 1
ATOM 604 O O . LEU A 1 78 ? 13.453 -55.531 -45.031 1 71.19 78 LEU A O 1
ATOM 608 N N . ARG A 1 79 ? 12.391 -55 -46.844 1 73.5 79 ARG A N 1
ATOM 609 C CA . ARG A 1 79 ? 11.062 -55.156 -46.25 1 73.5 79 ARG A CA 1
ATOM 610 C C . ARG A 1 79 ? 10.602 -56.625 -46.312 1 73.5 79 ARG A C 1
ATOM 612 O O . ARG A 1 79 ? 9.492 -56.938 -45.875 1 73.5 79 ARG A O 1
ATOM 619 N N . PHE A 1 80 ? 11.406 -57.406 -46.75 1 65.44 80 PHE A N 1
ATOM 620 C CA . PHE A 1 80 ? 10.984 -58.781 -46.938 1 65.44 80 PHE A CA 1
ATOM 621 C C . PHE A 1 80 ? 10.734 -59.438 -45.562 1 65.44 80 PHE A C 1
ATOM 623 O O . PHE A 1 80 ? 11.297 -59.031 -44.562 1 65.44 80 PHE A O 1
ATOM 630 N N . MET A 1 81 ? 9.695 -60.406 -45.5 1 63.56 81 MET A N 1
ATOM 631 C CA . MET A 1 81 ? 9.258 -61.094 -44.281 1 63.56 81 MET A CA 1
ATOM 632 C C . MET A 1 81 ? 10.18 -62.25 -43.938 1 63.56 81 MET A C 1
ATOM 634 O O . MET A 1 81 ? 10.617 -62.969 -44.812 1 63.56 81 MET A O 1
ATOM 638 N N . GLU A 1 82 ? 10.641 -62.188 -42.781 1 56.97 82 GLU A N 1
ATOM 639 C CA . GLU A 1 82 ? 11.5 -63.281 -42.344 1 56.97 82 GLU A CA 1
ATOM 640 C C . GLU A 1 82 ? 10.711 -64.562 -42.219 1 56.97 82 GLU A C 1
ATOM 642 O O . GLU A 1 82 ? 9.688 -64.625 -41.531 1 56.97 82 GLU A O 1
ATOM 647 N N . GLU A 1 83 ? 10.703 -65.438 -43.031 1 53.44 83 GLU A N 1
ATOM 648 C CA . GLU A 1 83 ? 9.992 -66.688 -43 1 53.44 83 GLU A CA 1
ATOM 649 C C . GLU A 1 83 ? 10.211 -67.438 -41.656 1 53.44 83 GLU A C 1
ATOM 651 O O . GLU A 1 83 ? 9.328 -68.125 -41.156 1 53.44 83 GLU A O 1
ATOM 656 N N . HIS A 1 84 ? 11.344 -67.375 -41.062 1 49.66 84 HIS A N 1
ATOM 657 C CA . HIS A 1 84 ? 11.641 -68.25 -39.906 1 49.66 84 HIS A CA 1
ATOM 658 C C . HIS A 1 84 ? 11.43 -67.5 -38.594 1 49.66 84 HIS A C 1
ATOM 660 O O . HIS A 1 84 ? 11.867 -67.938 -37.562 1 49.66 84 HIS A O 1
ATOM 666 N N . SER A 1 85 ? 10.906 -66.312 -38.688 1 52.94 85 SER A N 1
ATOM 667 C CA . SER A 1 85 ? 10.727 -65.625 -37.406 1 52.94 85 SER A CA 1
ATOM 668 C C . SER A 1 85 ? 9.469 -66.125 -36.688 1 52.94 85 SER A C 1
ATOM 670 O O . SER A 1 85 ? 8.484 -66.5 -37.312 1 52.94 85 SER A O 1
ATOM 672 N N . PRO A 1 86 ? 9.641 -66.625 -35.594 1 54.41 86 PRO A N 1
ATOM 673 C CA . PRO A 1 86 ? 8.469 -67.062 -34.844 1 54.41 86 PRO A CA 1
ATOM 674 C C . PRO A 1 86 ? 7.277 -66.125 -34.969 1 54.41 86 PRO A C 1
ATOM 676 O O . PRO A 1 86 ? 6.145 -66.5 -34.656 1 54.41 86 PRO A O 1
ATOM 679 N N . ASN A 1 87 ? 7.641 -64.938 -35.188 1 55.53 87 ASN A N 1
ATOM 680 C CA . ASN A 1 87 ? 6.531 -64 -35.438 1 55.53 87 ASN A CA 1
ATOM 681 C C . ASN A 1 87 ? 6.445 -63.656 -36.938 1 55.53 87 ASN A C 1
ATOM 683 O O . ASN A 1 87 ? 7.262 -62.875 -37.438 1 55.53 87 ASN A O 1
ATOM 687 N N . PRO A 1 88 ? 5.766 -64.375 -37.688 1 57.66 88 PRO A N 1
ATOM 688 C CA . PRO A 1 88 ? 5.707 -64.312 -39.156 1 57.66 88 PRO A CA 1
ATOM 689 C C . PRO A 1 88 ? 5.484 -62.906 -39.688 1 57.66 88 PRO A C 1
ATOM 691 O O . PRO A 1 88 ? 5.785 -62.625 -40.844 1 57.66 88 PRO A O 1
ATOM 694 N N . SER A 1 89 ? 5.117 -62 -38.812 1 62.78 89 SER A N 1
ATOM 695 C CA . SER A 1 89 ? 4.672 -60.719 -39.375 1 62.78 89 SER A CA 1
ATOM 696 C C . SER A 1 89 ? 5.758 -59.656 -39.25 1 62.78 89 SER A C 1
ATOM 698 O O . SER A 1 89 ? 5.559 -58.531 -39.688 1 62.78 89 SER A O 1
ATOM 700 N N . THR A 1 90 ? 7.008 -60.094 -38.938 1 74.38 90 THR A N 1
ATOM 701 C CA . THR A 1 90 ? 8.031 -59.062 -38.75 1 74.38 90 THR A CA 1
ATOM 702 C C . THR A 1 90 ? 8.977 -59.031 -39.938 1 74.38 90 THR A C 1
ATOM 704 O O . THR A 1 90 ? 9.406 -60.062 -40.438 1 74.38 90 THR A O 1
ATOM 707 N N . THR A 1 91 ? 9.188 -57.844 -40.344 1 77.56 91 THR A N 1
ATOM 708 C CA . THR A 1 91 ? 10.102 -57.656 -41.469 1 77.56 91 THR A CA 1
ATOM 709 C C . THR A 1 91 ? 11.555 -57.812 -41 1 77.56 91 THR A C 1
ATOM 711 O O . THR A 1 91 ? 11.852 -57.719 -39.812 1 77.56 91 THR A O 1
ATOM 714 N N . PHE A 1 92 ? 12.328 -58.094 -41.875 1 73.5 92 PHE A N 1
ATOM 715 C CA . PHE A 1 92 ? 13.742 -58.281 -41.594 1 73.5 92 PHE A CA 1
ATOM 716 C C . PHE A 1 92 ? 14.352 -57.031 -40.938 1 73.5 92 PHE A C 1
ATOM 718 O O . PHE A 1 92 ? 15.102 -57.156 -39.969 1 73.5 92 PHE A O 1
ATOM 725 N N . LEU A 1 93 ? 14.008 -56 -41.469 1 80.62 93 LEU A N 1
ATOM 726 C CA . LEU A 1 93 ? 14.578 -54.75 -40.969 1 80.62 93 LEU A CA 1
ATOM 727 C C . LEU A 1 93 ? 14.18 -54.531 -39.5 1 80.62 93 LEU A C 1
ATOM 729 O O . LEU A 1 93 ? 15.008 -54.125 -38.688 1 80.62 93 LEU A O 1
ATOM 733 N N . VAL A 1 94 ? 12.992 -54.781 -39.156 1 83.75 94 VAL A N 1
ATOM 734 C CA . VAL A 1 94 ? 12.492 -54.625 -37.812 1 83.75 94 VAL A CA 1
ATOM 735 C C . VAL A 1 94 ? 13.227 -55.562 -36.844 1 83.75 94 VAL A C 1
ATOM 737 O O . VAL A 1 94 ? 13.57 -55.156 -35.719 1 83.75 94 VAL A O 1
ATOM 740 N N . SER A 1 95 ? 13.492 -56.688 -37.312 1 79.44 95 SER A N 1
ATOM 741 C CA . SER A 1 95 ? 14.227 -57.656 -36.5 1 79.44 95 SER A CA 1
ATOM 742 C C . SER A 1 95 ? 15.656 -57.188 -36.25 1 79.44 95 SER A C 1
ATOM 744 O O . SER A 1 95 ? 16.188 -57.406 -35.156 1 79.44 95 SER A O 1
ATOM 746 N N . CYS A 1 96 ? 16.141 -56.594 -37.25 1 76.38 96 CYS A N 1
ATOM 747 C CA . CYS A 1 96 ? 17.5 -56.094 -37.125 1 76.38 96 CYS A CA 1
ATOM 748 C C . CYS A 1 96 ? 17.562 -54.938 -36.125 1 76.38 96 CYS A C 1
ATOM 750 O O . CYS A 1 96 ? 18.484 -54.844 -35.312 1 76.38 96 CYS A O 1
ATOM 752 N N . LEU A 1 97 ? 16.625 -54.094 -36.281 1 84.25 97 LEU A N 1
ATOM 753 C CA . LEU A 1 97 ? 16.562 -52.969 -35.375 1 84.25 97 LEU A CA 1
ATOM 754 C C . LEU A 1 97 ? 16.375 -53.406 -33.938 1 84.25 97 LEU A C 1
ATOM 756 O O . LEU A 1 97 ? 17 -52.875 -33.031 1 84.25 97 LEU A O 1
ATOM 760 N N . LYS A 1 98 ? 15.555 -54.312 -33.625 1 81.38 98 LYS A N 1
ATOM 761 C CA . LYS A 1 98 ? 15.25 -54.812 -32.281 1 81.38 98 LYS A CA 1
ATOM 762 C C . LYS A 1 98 ? 16.469 -55.469 -31.656 1 81.38 98 LYS A C 1
ATOM 764 O O . LYS A 1 98 ? 16.734 -55.312 -30.469 1 81.38 98 LYS A O 1
ATOM 769 N N . GLU A 1 99 ? 17.156 -56.156 -32.469 1 74.44 99 GLU A N 1
ATOM 770 C CA . GLU A 1 99 ? 18.281 -56.938 -31.969 1 74.44 99 GLU A CA 1
ATOM 771 C C . GLU A 1 99 ? 19.516 -56.062 -31.781 1 74.44 99 GLU A C 1
ATOM 773 O O . GLU A 1 99 ? 20.297 -56.281 -30.859 1 74.44 99 GLU A O 1
ATOM 778 N N . THR A 1 100 ? 19.547 -55.062 -32.562 1 71.69 100 THR A N 1
ATOM 779 C CA . THR A 1 100 ? 20.828 -54.375 -32.594 1 71.69 100 THR A CA 1
ATOM 780 C C . THR A 1 100 ? 20.766 -53.062 -31.844 1 71.69 100 THR A C 1
ATOM 782 O O . THR A 1 100 ? 21.766 -52.656 -31.219 1 71.69 100 THR A O 1
ATOM 785 N N . VAL A 1 101 ? 19.703 -52.438 -32 1 72.56 101 VAL A N 1
ATOM 786 C CA . VAL A 1 101 ? 19.703 -51.062 -31.531 1 72.56 101 VAL A CA 1
ATOM 787 C C . VAL A 1 101 ? 18.797 -50.938 -30.312 1 72.56 101 VAL A C 1
ATOM 789 O O . VAL A 1 101 ? 19.188 -50.312 -29.312 1 72.56 101 VAL A O 1
ATOM 792 N N . TRP A 1 102 ? 17.797 -51.625 -30.344 1 76.5 102 TRP A N 1
ATOM 793 C CA . TRP A 1 102 ? 16.766 -51.438 -29.328 1 76.5 102 TRP A CA 1
ATOM 794 C C . TRP A 1 102 ? 17.25 -51.875 -27.953 1 76.5 102 TRP A C 1
ATOM 796 O O . TRP A 1 102 ? 17.812 -52.969 -27.812 1 76.5 102 TRP A O 1
ATOM 806 N N . THR A 1 103 ? 17.141 -51.031 -26.969 1 69.44 103 THR A N 1
ATOM 807 C CA . THR A 1 103 ? 17.406 -51.188 -25.547 1 69.44 103 THR A CA 1
ATOM 808 C C . THR A 1 103 ? 18.906 -51.125 -25.281 1 69.44 103 THR A C 1
ATOM 810 O O . THR A 1 103 ? 19.375 -51.5 -24.203 1 69.44 103 THR A O 1
ATOM 813 N N . LYS A 1 104 ? 19.75 -50.812 -26.266 1 75.81 104 LYS A N 1
ATOM 814 C CA . LYS A 1 104 ? 21.188 -50.75 -26.094 1 75.81 104 LYS A CA 1
ATOM 815 C C . LYS A 1 104 ? 21.688 -49.312 -26.141 1 75.81 104 LYS A C 1
ATOM 817 O O . LYS A 1 104 ? 22.797 -49.031 -26.625 1 75.81 104 LYS A O 1
ATOM 822 N N . PHE A 1 105 ? 20.766 -48.469 -25.703 1 77 105 PHE A N 1
ATOM 823 C CA . PHE A 1 105 ? 21.125 -47.062 -25.719 1 77 105 PHE A CA 1
ATOM 824 C C . PHE A 1 105 ? 21.922 -46.688 -24.469 1 77 105 PHE A C 1
ATOM 826 O O . PHE A 1 105 ? 21.578 -47.094 -23.359 1 77 105 PHE A O 1
ATOM 833 N N . SER A 1 106 ? 23.062 -46 -24.578 1 74.12 106 SER A N 1
ATOM 834 C CA . SER A 1 106 ? 23.859 -45.594 -23.438 1 74.12 106 SER A CA 1
ATOM 835 C C . SER A 1 106 ? 23.703 -44.094 -23.156 1 74.12 106 SER A C 1
ATOM 837 O O . SER A 1 106 ? 24.031 -43.625 -22.062 1 74.12 106 SER A O 1
ATOM 839 N N . THR A 1 107 ? 23.312 -43.406 -24.234 1 81.25 107 THR A N 1
ATOM 840 C CA . THR A 1 107 ? 23.234 -41.938 -24.094 1 81.25 107 THR A CA 1
ATOM 841 C C . THR A 1 107 ? 21.953 -41.406 -24.719 1 81.25 107 THR A C 1
ATOM 843 O O . THR A 1 107 ? 21.406 -42 -25.625 1 81.25 107 THR A O 1
ATOM 846 N N . PRO A 1 108 ? 21.5 -40.312 -24.172 1 84.38 108 PRO A N 1
ATOM 847 C CA . PRO A 1 108 ? 20.344 -39.656 -24.781 1 84.38 108 PRO A CA 1
ATOM 848 C C . PRO A 1 108 ? 20.562 -39.281 -26.234 1 84.38 108 PRO A C 1
ATOM 850 O O . PRO A 1 108 ? 19.609 -39.25 -27.031 1 84.38 108 PRO A O 1
ATOM 853 N N . LYS A 1 109 ? 21.719 -39.094 -26.562 1 82.69 109 LYS A N 1
ATOM 854 C CA . LYS A 1 109 ? 22.047 -38.75 -27.953 1 82.69 109 LYS A CA 1
ATOM 855 C C . LYS A 1 109 ? 21.781 -39.906 -28.875 1 82.69 109 LYS A C 1
ATOM 857 O O . LYS A 1 109 ? 21.312 -39.719 -30 1 82.69 109 LYS A O 1
ATOM 862 N N . GLU A 1 110 ? 22.094 -41.062 -28.391 1 82.12 110 GLU A N 1
ATOM 863 C CA . GLU A 1 110 ? 21.828 -42.25 -29.172 1 82.12 110 GLU A CA 1
ATOM 864 C C . GLU A 1 110 ? 20.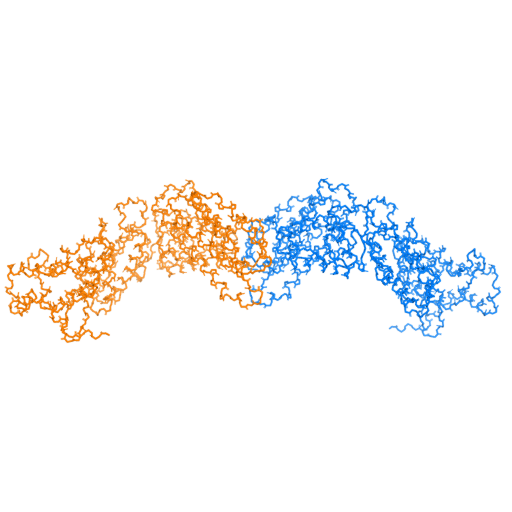328 -42.469 -29.359 1 82.12 110 GLU A C 1
ATOM 866 O O . GLU A 1 110 ? 19.891 -42.875 -30.438 1 82.12 110 GLU A O 1
ATOM 871 N N . GLU A 1 111 ? 19.656 -42.125 -28.328 1 84.81 111 GLU A N 1
ATOM 872 C CA . GLU A 1 111 ? 18.203 -42.219 -28.422 1 84.81 111 GLU A CA 1
ATOM 873 C C . GLU A 1 111 ? 17.641 -41.281 -29.469 1 84.81 111 GLU A C 1
ATOM 875 O O . GLU A 1 111 ? 16.766 -41.656 -30.25 1 84.81 111 GLU A O 1
ATOM 880 N N . LYS A 1 112 ? 18.109 -40.156 -29.5 1 86.56 112 LYS A N 1
ATOM 881 C CA . LYS A 1 112 ? 17.656 -39.156 -30.469 1 86.56 112 LYS A CA 1
ATOM 882 C C . LYS A 1 112 ? 18.016 -39.594 -31.891 1 86.56 112 LYS A C 1
ATOM 884 O O . LYS A 1 112 ? 17.219 -39.375 -32.812 1 86.56 112 LYS A O 1
ATOM 889 N N . GLN A 1 113 ? 19.125 -40.094 -32.062 1 82.69 113 GLN A N 1
ATOM 890 C CA . GLN A 1 113 ? 19.562 -40.562 -33.375 1 82.69 113 GLN A CA 1
ATOM 891 C C . GLN A 1 113 ? 18.672 -41.719 -33.844 1 82.69 113 GLN A C 1
ATOM 893 O O . GLN A 1 113 ? 18.375 -41.812 -35.031 1 82.69 113 GLN A O 1
ATOM 898 N N . PHE A 1 114 ? 18.422 -42.531 -32.969 1 86.31 114 PHE A N 1
ATOM 899 C CA . PHE A 1 114 ? 17.562 -43.625 -33.344 1 86.31 114 PHE A CA 1
ATOM 900 C C . PHE A 1 114 ? 16.188 -43.125 -33.781 1 86.31 114 PHE A C 1
ATOM 902 O O . PHE A 1 114 ? 15.617 -43.656 -34.75 1 86.31 114 PHE A O 1
ATOM 909 N N . LEU A 1 115 ? 15.656 -42.188 -33.094 1 88.75 115 LEU A N 1
ATOM 910 C CA . LEU A 1 115 ? 14.383 -41.594 -33.469 1 88.75 115 LEU A CA 1
ATOM 911 C C . LEU A 1 115 ? 14.453 -41 -34.875 1 88.75 115 LEU A C 1
ATOM 913 O O . LEU A 1 115 ? 13.516 -41.156 -35.656 1 88.75 115 LEU A O 1
ATOM 917 N N . GLU A 1 116 ? 15.5 -40.438 -35.188 1 86.44 116 GLU A N 1
ATOM 918 C CA . GLU A 1 116 ? 15.695 -39.875 -36.531 1 86.44 116 GLU A CA 1
ATOM 919 C C . GLU A 1 116 ? 15.805 -40.969 -37.594 1 86.44 116 GLU A C 1
ATOM 921 O O . GLU A 1 116 ? 15.305 -40.812 -38.719 1 86.44 116 GLU A O 1
ATOM 926 N N . LEU A 1 117 ? 16.469 -41.938 -37.219 1 85.38 117 LEU A N 1
ATOM 927 C CA . LEU A 1 117 ? 16.609 -43.062 -38.125 1 85.38 117 LEU A CA 1
ATOM 928 C C . LEU A 1 117 ? 15.242 -43.656 -38.469 1 85.38 117 LEU A C 1
ATOM 930 O O . LEU A 1 117 ? 14.938 -43.906 -39.625 1 85.38 117 LEU A O 1
ATOM 934 N N . LEU A 1 118 ? 14.484 -43.844 -37.406 1 87.56 118 LEU A N 1
ATOM 935 C CA . LEU A 1 118 ? 13.148 -44.375 -37.625 1 87.56 118 LEU A CA 1
ATOM 936 C C . LEU A 1 118 ? 12.336 -43.469 -38.562 1 87.56 118 LEU A C 1
ATOM 938 O O . LEU A 1 118 ? 11.594 -43.969 -39.406 1 87.56 118 LEU A O 1
ATOM 942 N N . SER A 1 119 ? 12.438 -42.25 -38.406 1 87.94 119 SER A N 1
ATOM 943 C CA . SER A 1 119 ? 11.711 -41.281 -39.25 1 87.94 119 SER A CA 1
ATOM 944 C C . SER A 1 119 ? 12.133 -41.375 -40.688 1 87.94 119 SER A C 1
ATOM 946 O O . SER A 1 119 ? 11.305 -41.25 -41.594 1 87.94 119 SER A O 1
ATOM 948 N N . CYS A 1 120 ? 13.375 -41.594 -40.875 1 83.12 120 CYS A N 1
ATOM 949 C CA . CYS A 1 120 ? 13.914 -41.719 -42.219 1 83.12 120 CYS A CA 1
ATOM 950 C C . CYS A 1 120 ? 13.422 -43 -42.875 1 83.12 120 CYS A C 1
ATOM 952 O O . CYS A 1 120 ? 13.164 -43.031 -44.094 1 83.12 120 CYS A O 1
ATOM 954 N N . LEU A 1 121 ? 13.344 -43.969 -42.094 1 84.25 121 LEU A N 1
ATOM 955 C CA . LEU A 1 121 ? 12.93 -45.281 -42.625 1 84.25 121 LEU A CA 1
ATOM 956 C C . LEU A 1 121 ? 11.43 -45.312 -42.906 1 84.25 121 LEU A C 1
ATOM 958 O O . LEU A 1 121 ? 10.961 -46.031 -43.781 1 84.25 121 LEU A O 1
ATOM 962 N N . LEU A 1 122 ? 10.672 -44.5 -42.188 1 84.69 122 LEU A N 1
ATOM 963 C CA . LEU A 1 122 ? 9.219 -44.406 -42.344 1 84.69 122 LEU A CA 1
ATOM 964 C C . LEU A 1 122 ? 8.859 -43.5 -43.5 1 84.69 122 LEU A C 1
ATOM 966 O O . LEU A 1 122 ? 7.926 -43.781 -44.25 1 84.69 122 LEU A O 1
ATOM 970 N N . SER A 1 123 ? 9.469 -42.406 -43.562 1 83.62 123 SER A N 1
ATOM 971 C CA . SER A 1 123 ? 9.211 -41.406 -44.594 1 83.62 123 SER A CA 1
ATOM 972 C C . SER A 1 123 ? 10.516 -40.875 -45.188 1 83.62 123 SER A C 1
ATOM 974 O O . SER A 1 123 ? 10.945 -39.75 -44.875 1 83.62 123 SER A O 1
ATOM 976 N N . PRO A 1 124 ? 10.992 -41.719 -46.125 1 77.88 124 PRO A N 1
ATOM 977 C CA . PRO A 1 124 ? 12.266 -41.281 -46.719 1 77.88 124 PRO A CA 1
ATOM 978 C C . PRO A 1 124 ? 12.125 -40.031 -47.594 1 77.88 124 PRO A C 1
ATOM 980 O O . PRO A 1 124 ? 11.094 -39.844 -48.25 1 77.88 124 PRO A O 1
ATOM 983 N N . VAL A 1 125 ? 13.07 -39.125 -47.375 1 70.81 125 VAL A N 1
ATOM 984 C CA . VAL A 1 125 ? 13.125 -37.938 -48.25 1 70.81 125 VAL A CA 1
ATOM 985 C C . VAL A 1 125 ? 13.57 -38.344 -49.656 1 70.81 125 VAL A C 1
ATOM 987 O O . VAL A 1 125 ? 14.508 -39.156 -49.812 1 70.81 125 VAL A O 1
ATOM 990 N N . LYS A 1 126 ? 12.609 -38.156 -50.594 1 68.5 126 LYS A N 1
ATOM 991 C CA . LYS A 1 126 ? 12.875 -38.531 -52 1 68.5 126 LYS A CA 1
ATOM 992 C C . LYS A 1 126 ? 13.961 -37.656 -52.594 1 68.5 126 LYS A C 1
ATOM 994 O O . LYS A 1 126 ? 13.719 -36.5 -52.875 1 68.5 126 LYS A O 1
ATOM 999 N N . PRO A 1 127 ? 15.188 -38.125 -52.375 1 56.84 127 PRO A N 1
ATOM 1000 C CA . PRO A 1 127 ? 16.156 -37.344 -53.156 1 56.84 127 PRO A CA 1
ATOM 1001 C C . PRO A 1 127 ? 15.922 -37.438 -54.656 1 56.84 127 PRO A C 1
ATOM 1003 O O . PRO A 1 127 ? 15.266 -38.375 -55.125 1 56.84 127 PRO A O 1
ATOM 1006 N N . GLN A 1 128 ? 16.281 -36.281 -55.375 1 58.69 128 GLN A N 1
ATOM 1007 C CA . GLN A 1 128 ? 16.125 -36.25 -56.812 1 58.69 128 GLN A CA 1
ATOM 1008 C C . GLN A 1 128 ? 16.844 -37.438 -57.469 1 58.69 128 GLN A C 1
ATOM 1010 O O . GLN A 1 128 ? 18.047 -37.625 -57.281 1 58.69 128 GLN A O 1
ATOM 1015 N N . GLY A 1 129 ? 16.094 -38.406 -58.188 1 56.78 129 GLY A N 1
ATOM 1016 C CA . GLY A 1 129 ? 16.672 -39.406 -59.094 1 56.78 129 GLY A CA 1
ATOM 1017 C C . GLY A 1 129 ? 16.75 -40.781 -58.5 1 56.78 129 GLY A C 1
ATOM 1018 O O . GLY A 1 129 ? 17.047 -41.75 -59.219 1 56.78 129 GLY A O 1
ATOM 1019 N N . ILE A 1 130 ? 16.781 -41.031 -57.094 1 54.91 130 ILE A N 1
ATOM 1020 C CA . ILE A 1 130 ? 16.906 -42.375 -56.531 1 54.91 130 ILE A CA 1
ATOM 1021 C C . ILE A 1 130 ? 15.555 -42.812 -55.969 1 54.91 130 ILE A C 1
ATOM 1023 O O . ILE A 1 130 ? 14.969 -42.125 -55.125 1 54.91 130 ILE A O 1
ATOM 1027 N N . PRO A 1 131 ? 15.07 -43.812 -56.5 1 63.62 131 PRO A N 1
ATOM 1028 C CA . PRO A 1 131 ? 13.797 -44.281 -55.938 1 63.62 131 PRO A CA 1
ATOM 1029 C C . PRO A 1 131 ? 13.938 -44.781 -54.5 1 63.62 131 PRO A C 1
ATOM 1031 O O . PRO A 1 131 ? 14.828 -45.562 -54.219 1 63.62 131 PRO A O 1
ATOM 1034 N N . VAL A 1 132 ? 13.406 -44.094 -53.625 1 69.81 132 VAL A N 1
ATOM 1035 C CA . VAL A 1 132 ? 13.438 -44.5 -52.219 1 69.81 132 VAL A CA 1
ATOM 1036 C C . VAL A 1 132 ? 12.062 -45 -51.812 1 69.81 132 VAL A C 1
ATOM 1038 O O . VAL A 1 132 ? 11.047 -44.562 -52.344 1 69.81 132 VAL A O 1
ATOM 1041 N N . ALA A 1 133 ? 12.078 -46.094 -51 1 75 133 ALA A N 1
ATOM 1042 C CA . ALA A 1 133 ? 10.828 -46.656 -50.5 1 75 133 ALA A CA 1
ATOM 1043 C C . ALA A 1 133 ? 10.828 -46.688 -48.969 1 75 133 ALA A C 1
ATOM 1045 O O . ALA A 1 133 ? 11.883 -46.781 -48.344 1 75 133 ALA A O 1
ATOM 1046 N N . ALA A 1 134 ? 9.703 -46.469 -48.438 1 82.06 134 ALA A N 1
ATOM 1047 C CA . ALA A 1 134 ? 9.555 -46.656 -47 1 82.06 134 ALA A CA 1
ATOM 1048 C C . ALA A 1 134 ? 9.82 -48.094 -46.594 1 82.06 134 ALA A C 1
ATOM 1050 O O . ALA A 1 134 ? 9.258 -49.031 -47.156 1 82.06 134 ALA A O 1
ATOM 1051 N N . LEU A 1 135 ? 10.766 -48.156 -45.75 1 82.56 135 LEU A N 1
ATOM 1052 C CA . LEU A 1 135 ? 11.156 -49.5 -45.344 1 82.56 135 LEU A CA 1
ATOM 1053 C C . LEU A 1 135 ? 10.367 -49.938 -44.125 1 82.56 135 LEU A C 1
ATOM 1055 O O . LEU A 1 135 ? 10.352 -51.125 -43.781 1 82.56 135 LEU A O 1
ATOM 1059 N N . LEU A 1 136 ? 9.758 -48.938 -43.469 1 87.56 136 LEU A N 1
ATOM 1060 C CA . LEU A 1 136 ? 8.969 -49.25 -42.281 1 87.56 136 LEU A CA 1
ATOM 1061 C C . LEU A 1 136 ? 7.562 -48.656 -42.406 1 87.56 136 LEU A C 1
ATOM 1063 O O . LEU A 1 136 ? 7.367 -47.594 -43 1 87.56 136 LEU A O 1
ATOM 1067 N N . GLU A 1 137 ? 6.648 -49.406 -41.875 1 86 137 GLU A N 1
ATOM 1068 C CA . GLU A 1 137 ? 5.281 -48.906 -41.75 1 86 137 GLU A CA 1
ATOM 1069 C C . GLU A 1 137 ? 4.973 -48.469 -40.312 1 86 137 GLU A C 1
ATOM 1071 O O . GLU A 1 137 ? 5.492 -49.062 -39.375 1 86 137 GLU A O 1
ATOM 1076 N N . PRO A 1 138 ? 4.168 -47.531 -40.219 1 89.19 138 PRO A N 1
ATOM 1077 C CA . PRO A 1 138 ? 3.873 -47.031 -38.875 1 89.19 138 PRO A CA 1
ATOM 1078 C C . PRO A 1 138 ? 3.307 -48.094 -37.938 1 89.19 138 PRO A C 1
ATOM 1080 O O . PRO A 1 138 ? 3.6 -48.094 -36.75 1 89.19 138 PRO A O 1
ATOM 1083 N N . ASP A 1 139 ? 2.488 -48.906 -38.406 1 88.56 139 ASP A N 1
ATOM 1084 C CA . ASP A 1 139 ? 1.902 -49.938 -37.562 1 88.56 139 ASP A CA 1
ATOM 1085 C C . ASP A 1 139 ? 2.971 -50.906 -37.094 1 88.56 139 ASP A C 1
ATOM 1087 O O . ASP A 1 139 ? 2.9 -51.375 -35.938 1 88.56 139 ASP A O 1
ATOM 1091 N N . GLU A 1 140 ? 3.971 -51.188 -37.938 1 87 140 GLU A N 1
ATOM 1092 C CA . GLU A 1 140 ? 5.074 -52.062 -37.531 1 87 140 GLU A CA 1
ATOM 1093 C C . GLU A 1 140 ? 5.875 -51.438 -36.375 1 87 140 GLU A C 1
ATOM 1095 O O . GLU A 1 140 ? 6.281 -52.125 -35.438 1 87 140 GLU A O 1
ATOM 1100 N N . VAL A 1 141 ? 6.086 -50.219 -36.562 1 88.94 141 VAL A N 1
ATOM 1101 C CA . VAL A 1 141 ? 6.848 -49.5 -35.531 1 88.94 141 VAL A CA 1
ATOM 1102 C C . VAL A 1 141 ? 6.109 -49.531 -34.188 1 88.94 141 VAL A C 1
ATOM 1104 O O . VAL A 1 141 ? 6.715 -49.812 -33.156 1 88.94 141 VAL A O 1
ATOM 1107 N N . LEU A 1 142 ? 4.859 -49.312 -34.156 1 89.44 142 LEU A N 1
ATOM 1108 C CA . LEU A 1 142 ? 4.066 -49.312 -32.906 1 89.44 142 LEU A CA 1
ATOM 1109 C C . LEU A 1 142 ? 4.02 -50.688 -32.312 1 89.44 142 LEU A C 1
ATOM 1111 O O . LEU A 1 142 ? 4.156 -50.844 -31.078 1 89.44 142 LEU A O 1
ATOM 1115 N N . LYS A 1 143 ? 3.918 -51.625 -33.125 1 85.81 143 LYS A N 1
ATOM 1116 C CA . LYS A 1 143 ? 3.773 -53 -32.656 1 85.81 143 LYS A CA 1
ATOM 1117 C C . LYS A 1 143 ? 5.07 -53.531 -32.031 1 85.81 143 LYS A C 1
ATOM 1119 O O . LYS A 1 143 ? 5.039 -54.281 -31.047 1 85.81 143 LYS A O 1
ATOM 1124 N N . GLU A 1 144 ? 6.117 -53.031 -32.562 1 85.19 144 GLU A N 1
ATOM 1125 C CA . GLU A 1 144 ? 7.383 -53.625 -32.156 1 85.19 144 GLU A CA 1
ATOM 1126 C C . GLU A 1 144 ? 8.102 -52.781 -31.125 1 85.19 144 GLU A C 1
ATOM 1128 O O . GLU A 1 144 ? 8.805 -53.312 -30.266 1 85.19 144 GLU A O 1
ATOM 1133 N N . PHE A 1 145 ? 7.914 -51.562 -31.203 1 87.94 145 PHE A N 1
ATOM 1134 C CA . PHE A 1 145 ? 8.75 -50.688 -30.359 1 87.94 145 PHE A CA 1
ATOM 1135 C C . PHE A 1 145 ? 7.902 -49.938 -29.328 1 87.94 145 PHE A C 1
ATOM 1137 O O . PHE A 1 145 ? 8.445 -49.312 -28.438 1 87.94 145 PHE A O 1
ATOM 1144 N N . VAL A 1 146 ? 6.621 -50 -29.375 1 89.25 146 VAL A N 1
ATOM 1145 C CA . VAL A 1 146 ? 5.781 -49.219 -28.469 1 89.25 146 VAL A CA 1
ATOM 1146 C C . VAL A 1 146 ? 4.895 -50.156 -27.656 1 89.25 146 VAL A C 1
ATOM 1148 O O . VAL A 1 146 ? 5.004 -50.219 -26.438 1 89.25 146 VAL A O 1
ATOM 1151 N N . LEU A 1 147 ? 4.141 -51 -28.25 1 85.06 147 LEU A N 1
ATOM 1152 C CA . LEU A 1 147 ? 3.1 -51.812 -27.625 1 85.06 147 LEU A CA 1
ATOM 1153 C C . LEU A 1 147 ? 3.689 -52.719 -26.531 1 85.06 147 LEU A C 1
ATOM 1155 O O . LEU A 1 147 ? 3.146 -52.781 -25.438 1 85.06 147 LEU A O 1
ATOM 1159 N N . PRO A 1 148 ? 4.789 -53.312 -26.812 1 81.81 148 PRO A N 1
ATOM 1160 C CA . PRO A 1 148 ? 5.328 -54.188 -25.781 1 81.81 148 PRO A CA 1
ATOM 1161 C C . PRO A 1 148 ? 5.836 -53.438 -24.562 1 81.81 148 PRO A C 1
ATOM 1163 O O . PRO A 1 148 ? 5.988 -54.031 -23.484 1 81.81 148 PRO A O 1
ATOM 1166 N N . PHE A 1 149 ? 6.047 -52.219 -24.75 1 82.12 149 PHE A N 1
ATOM 1167 C CA . PHE A 1 149 ?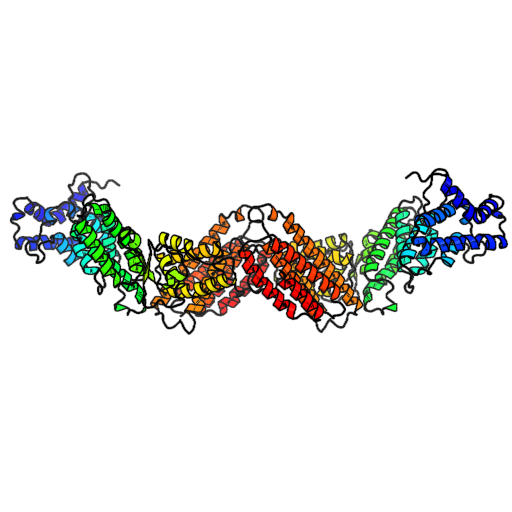 6.715 -51.5 -23.688 1 82.12 149 PHE A CA 1
ATOM 1168 C C . PHE A 1 149 ? 5.742 -50.562 -22.969 1 82.12 149 PHE A C 1
ATOM 1170 O O . PHE A 1 149 ? 6.129 -49.844 -22.062 1 82.12 149 PHE A O 1
ATOM 1177 N N . LEU A 1 150 ? 4.637 -50.344 -23.5 1 79 150 LEU A N 1
ATOM 1178 C CA . LEU A 1 150 ? 3.637 -49.562 -22.812 1 79 150 LEU A CA 1
ATOM 1179 C C . LEU A 1 150 ? 3.141 -50.25 -21.562 1 79 150 LEU A C 1
ATOM 1181 O O . LEU A 1 150 ? 2.609 -49.625 -20.641 1 79 150 LEU A O 1
ATOM 1185 N N . MET A 1 151 ? 3.523 -51.531 -21.484 1 63.56 151 MET A N 1
ATOM 1186 C CA . MET A 1 151 ? 3.047 -52.281 -20.344 1 63.56 151 MET A CA 1
ATOM 1187 C C . MET A 1 151 ? 3.908 -52.031 -19.109 1 63.56 151 MET A C 1
ATOM 1189 O O . MET A 1 151 ? 5.062 -51.594 -19.234 1 63.56 151 MET A O 1
ATOM 1193 N N . LEU A 1 152 ? 3.482 -51.688 -17.766 1 58.12 152 LEU A N 1
ATOM 1194 C CA . LEU A 1 152 ? 3.785 -51.031 -16.484 1 58.12 152 LEU A CA 1
ATOM 1195 C C . LEU A 1 152 ? 5.246 -51.25 -16.109 1 58.12 152 LEU A C 1
ATOM 1197 O O . LEU A 1 152 ? 5.883 -50.344 -15.547 1 58.12 152 LEU A O 1
ATOM 1201 N N . ASP A 1 153 ? 5.879 -52.406 -16.234 1 55.88 153 ASP A N 1
ATOM 1202 C CA . ASP A 1 153 ? 7.047 -52.719 -15.422 1 55.88 153 ASP A CA 1
ATOM 1203 C C . ASP A 1 153 ? 8.336 -52.562 -16.234 1 55.88 153 ASP A C 1
ATOM 1205 O O . ASP A 1 153 ? 9.344 -53.188 -15.938 1 55.88 153 ASP A O 1
ATOM 1209 N N . VAL A 1 154 ? 8.219 -51.531 -17.344 1 61.75 154 VAL A N 1
ATOM 1210 C CA . VAL A 1 154 ? 9.422 -51.688 -18.156 1 61.75 154 VAL A CA 1
ATOM 1211 C C . VAL A 1 154 ? 10.203 -50.375 -18.156 1 61.75 154 VAL A C 1
ATOM 1213 O O . VAL A 1 154 ? 9.609 -49.281 -18.156 1 61.75 154 VAL A O 1
ATOM 1216 N N . LYS A 1 155 ? 11.555 -50.312 -17.922 1 64.56 155 LYS A N 1
ATOM 1217 C CA . LYS A 1 155 ? 12.523 -49.25 -17.859 1 64.56 155 LYS A CA 1
ATOM 1218 C C . LYS A 1 155 ? 12.484 -48.406 -19.141 1 64.56 155 LYS A C 1
ATOM 1220 O O . LYS A 1 155 ? 12.688 -47.188 -19.109 1 64.56 155 LYS A O 1
ATOM 1225 N N . GLU A 1 156 ? 12.031 -48.938 -20.281 1 74.25 156 GLU A N 1
ATOM 1226 C CA . GLU A 1 156 ? 12.188 -48.25 -21.562 1 74.25 156 GLU A CA 1
ATOM 1227 C C . GLU A 1 156 ? 10.883 -47.562 -21.969 1 74.25 156 GLU A C 1
ATOM 1229 O O . GLU A 1 156 ? 10.719 -47.188 -23.141 1 74.25 156 GLU A O 1
ATOM 1234 N N . VAL A 1 157 ? 10.148 -47.219 -21.109 1 82.62 157 VAL A N 1
ATOM 1235 C CA . VAL A 1 157 ? 8.828 -46.688 -21.438 1 82.62 157 VAL A CA 1
ATOM 1236 C C . VAL A 1 157 ? 8.977 -45.281 -22 1 82.62 157 VAL A C 1
ATOM 1238 O O . VAL A 1 157 ? 8.266 -44.906 -22.922 1 82.62 157 VAL A O 1
ATOM 1241 N N . ASP A 1 158 ? 9.898 -44.562 -21.578 1 85.5 158 ASP A N 1
ATOM 1242 C CA . ASP A 1 158 ? 10.094 -43.188 -22.016 1 85.5 158 ASP A CA 1
ATOM 1243 C C . ASP A 1 158 ? 10.414 -43.125 -23.5 1 85.5 158 ASP A C 1
ATOM 1245 O O . ASP A 1 158 ? 9.797 -42.344 -24.234 1 85.5 158 ASP A O 1
ATOM 1249 N N . LEU A 1 159 ? 11.344 -43.844 -23.922 1 86.25 159 LEU A N 1
ATOM 1250 C CA . LEU A 1 159 ? 11.727 -43.875 -25.328 1 86.25 159 LEU A CA 1
ATOM 1251 C C . LEU A 1 159 ? 10.57 -44.375 -26.203 1 86.25 159 LEU A C 1
ATOM 1253 O O . LEU A 1 159 ? 10.344 -43.875 -27.297 1 86.25 159 LEU A O 1
ATOM 1257 N N . SER A 1 160 ? 9.93 -45.375 -25.703 1 89.44 160 SER A N 1
ATOM 1258 C CA . SER A 1 160 ? 8.789 -45.906 -26.422 1 89.44 160 SER A CA 1
ATOM 1259 C C . SER A 1 160 ? 7.723 -44.844 -26.656 1 89.44 160 SER A C 1
ATOM 1261 O O . SER A 1 160 ? 7.109 -44.781 -27.719 1 89.44 160 SER A O 1
ATOM 1263 N N . LEU A 1 161 ? 7.531 -44.062 -25.703 1 91.44 161 LEU A N 1
ATOM 1264 C CA . LEU A 1 161 ? 6.535 -43 -25.797 1 91.44 161 LEU A CA 1
ATOM 1265 C C . LEU A 1 161 ? 6.973 -41.938 -26.797 1 91.44 161 LEU A C 1
ATOM 1267 O O . LEU A 1 161 ? 6.145 -41.375 -27.531 1 91.44 161 LEU A O 1
ATOM 1271 N N . ARG A 1 162 ? 8.195 -41.688 -26.828 1 91.69 162 ARG A N 1
ATOM 1272 C CA . ARG A 1 162 ? 8.695 -40.719 -27.812 1 91.69 162 ARG A CA 1
ATOM 1273 C C . ARG A 1 162 ? 8.531 -41.25 -29.234 1 91.69 162 ARG A C 1
ATOM 1275 O O . ARG A 1 162 ? 8.172 -40.5 -30.141 1 91.69 162 ARG A O 1
ATOM 1282 N N . ILE A 1 163 ? 8.781 -42.469 -29.406 1 91.25 163 ILE A N 1
ATOM 1283 C CA . ILE A 1 163 ? 8.578 -43.094 -30.703 1 91.25 163 ILE A CA 1
ATOM 1284 C C . ILE A 1 163 ? 7.102 -43.062 -31.062 1 91.25 163 ILE A C 1
ATOM 1286 O O . ILE A 1 163 ? 6.754 -42.781 -32.219 1 91.25 163 ILE A O 1
ATOM 1290 N N . PHE A 1 164 ? 6.32 -43.344 -30.109 1 92.75 164 PHE A N 1
ATOM 1291 C CA . PHE A 1 164 ? 4.875 -43.312 -30.297 1 92.75 164 PHE A CA 1
ATOM 1292 C C . PHE A 1 164 ? 4.434 -41.938 -30.797 1 92.75 164 PHE A C 1
ATOM 1294 O O . PHE A 1 164 ? 3.689 -41.844 -31.781 1 92.75 164 PHE A O 1
ATOM 1301 N N . THR A 1 165 ? 4.879 -40.906 -30.156 1 92.88 165 THR A N 1
ATOM 1302 C CA . THR A 1 165 ? 4.516 -39.531 -30.5 1 92.88 165 THR A CA 1
ATOM 1303 C C . THR A 1 165 ? 4.957 -39.188 -31.922 1 92.88 165 THR A C 1
ATOM 1305 O O . THR A 1 165 ? 4.172 -38.656 -32.719 1 92.88 165 THR A O 1
ATOM 1308 N N . GLN A 1 166 ? 6.156 -39.5 -32.156 1 91.19 166 GLN A N 1
ATOM 1309 C CA . GLN A 1 166 ? 6.715 -39.219 -33.469 1 91.19 166 GLN A CA 1
ATOM 1310 C C . GLN A 1 166 ? 5.961 -39.938 -34.562 1 91.19 166 GLN A C 1
ATOM 1312 O O . GLN A 1 166 ? 5.707 -39.406 -35.656 1 91.19 166 GLN A O 1
ATOM 1317 N N . THR A 1 167 ? 5.66 -41.156 -34.312 1 90.69 167 THR A N 1
ATOM 1318 C CA . THR A 1 167 ? 4.969 -41.969 -35.281 1 90.69 167 THR A CA 1
ATOM 1319 C C . THR A 1 167 ? 3.564 -41.438 -35.562 1 90.69 167 THR A C 1
ATOM 1321 O O . THR A 1 167 ? 3.125 -41.375 -36.719 1 90.69 167 THR A O 1
ATOM 1324 N N . LEU A 1 168 ? 2.869 -41.094 -34.562 1 90.38 168 LEU A N 1
ATOM 1325 C CA . LEU A 1 168 ? 1.518 -40.562 -34.688 1 90.38 168 LEU A CA 1
ATOM 1326 C C . LEU A 1 168 ? 1.534 -39.219 -35.406 1 90.38 168 LEU A C 1
ATOM 1328 O O . LEU A 1 168 ? 0.728 -38.969 -36.312 1 90.38 168 LEU A O 1
ATOM 1332 N N . GLU A 1 169 ? 2.424 -38.375 -35.094 1 89.5 169 GLU A N 1
ATOM 1333 C CA . GLU A 1 169 ? 2.475 -37.031 -35.625 1 89.5 169 GLU A CA 1
ATOM 1334 C C . GLU A 1 169 ? 2.869 -37.062 -37.125 1 89.5 169 GLU A C 1
ATOM 1336 O O . GLU A 1 169 ? 2.354 -36.281 -37.906 1 89.5 169 GLU A O 1
ATOM 1341 N N . ALA A 1 170 ? 3.736 -37.938 -37.406 1 83.62 170 ALA A N 1
ATOM 1342 C CA . ALA A 1 170 ? 4.23 -38 -38.781 1 83.62 170 ALA A CA 1
ATOM 1343 C C . ALA A 1 170 ? 3.176 -38.625 -39.688 1 83.62 170 ALA A C 1
ATOM 1345 O O . ALA A 1 170 ? 3.186 -38.375 -40.906 1 83.62 170 ALA A O 1
ATOM 1346 N N . ASN A 1 171 ? 2.285 -39.344 -39.125 1 79.31 171 ASN A N 1
ATOM 1347 C CA . ASN A 1 171 ? 1.366 -40.094 -39.969 1 79.31 171 ASN A CA 1
ATOM 1348 C C . ASN A 1 171 ? -0.086 -39.719 -39.719 1 79.31 171 ASN A C 1
ATOM 1350 O O . ASN A 1 171 ? -1.002 -40.469 -40.031 1 79.31 171 ASN A O 1
ATOM 1354 N N . ALA A 1 172 ? -0.302 -38.625 -39.156 1 73.94 172 ALA A N 1
ATOM 1355 C CA . ALA A 1 172 ? -1.64 -38.156 -38.781 1 73.94 172 ALA A CA 1
ATOM 1356 C C . ALA A 1 172 ? -2.486 -37.906 -40.031 1 73.94 172 ALA A C 1
ATOM 1358 O O . ALA A 1 172 ? -3.703 -38.094 -40 1 73.94 172 ALA A O 1
ATOM 1359 N N . CYS A 1 173 ? -1.777 -37.594 -41.062 1 68.31 173 CYS A N 1
ATOM 1360 C CA . CYS A 1 173 ? -2.506 -37.156 -42.281 1 68.31 173 CYS A CA 1
ATOM 1361 C C . CYS A 1 173 ? -2.576 -38.312 -43.281 1 68.31 173 CYS A C 1
ATOM 1363 O O . CYS A 1 173 ? -3.02 -38.094 -44.406 1 68.31 173 CYS A O 1
ATOM 1365 N N . LEU A 1 174 ? -2.082 -39.438 -42.812 1 69.62 174 LEU A N 1
ATOM 1366 C CA . LEU A 1 174 ? -2.152 -40.531 -43.75 1 69.62 174 LEU A CA 1
ATOM 1367 C C . LEU A 1 174 ? -3.602 -40.906 -44.062 1 69.62 174 LEU A C 1
ATOM 1369 O O . LEU A 1 174 ? -4.449 -40.875 -43.156 1 69.62 174 LEU A O 1
ATOM 1373 N N . GLU A 1 175 ? -3.928 -41.031 -45.25 1 63.88 175 GLU A N 1
ATOM 1374 C CA . GLU A 1 175 ? -5.281 -41.312 -45.719 1 63.88 175 GLU A CA 1
ATOM 1375 C C . GLU A 1 175 ? -5.793 -42.625 -45.188 1 63.88 175 GLU A C 1
ATOM 1377 O O . GLU A 1 175 ? -6.945 -42.75 -44.781 1 63.88 175 GLU A O 1
ATOM 1382 N N . GLU A 1 176 ? -4.898 -43.594 -45.219 1 69.38 176 GLU A N 1
ATOM 1383 C CA . GLU A 1 176 ? -5.332 -44.906 -44.75 1 69.38 176 GLU A CA 1
ATOM 1384 C C . GLU A 1 176 ? -5.277 -44.969 -43.219 1 69.38 176 GLU A C 1
ATOM 1386 O O . GLU A 1 176 ? -4.348 -44.438 -42.594 1 69.38 176 GLU A O 1
ATOM 1391 N N . TYR A 1 177 ? -6.402 -45.562 -42.719 1 75.19 177 TYR A N 1
ATOM 1392 C CA . TYR A 1 177 ? -6.453 -45.719 -41.281 1 75.19 177 TYR A CA 1
ATOM 1393 C C . TYR A 1 177 ? -5.535 -46.875 -40.844 1 75.19 177 TYR A C 1
ATOM 1395 O O . TYR A 1 177 ? -6 -47.969 -40.5 1 75.19 177 TYR A O 1
ATOM 1403 N N . TRP A 1 178 ? -4.238 -46.5 -40.75 1 81.25 178 TRP A N 1
ATOM 1404 C CA . TRP A 1 178 ? -3.197 -47.5 -40.469 1 81.25 178 TRP A CA 1
ATOM 1405 C C . TRP A 1 178 ? -3.287 -48 -39.031 1 81.25 178 TRP A C 1
ATOM 1407 O O . TRP A 1 178 ? -2.809 -49.094 -38.719 1 81.25 178 TRP A O 1
ATOM 1417 N N . LEU A 1 179 ? -4.031 -47.312 -38.219 1 85.06 179 LEU A N 1
ATOM 1418 C CA . LEU A 1 179 ? -4.09 -47.656 -36.781 1 85.06 179 LEU A CA 1
ATOM 1419 C C . LEU A 1 179 ? -5.016 -48.844 -36.562 1 85.06 179 LEU A C 1
ATOM 1421 O O . LEU A 1 179 ? -4.98 -49.469 -35.469 1 85.06 179 LEU A O 1
ATOM 1425 N N . GLN A 1 180 ? -5.816 -49.156 -37.531 1 82.62 180 GLN A N 1
ATOM 1426 C CA . GLN A 1 180 ? -6.785 -50.219 -37.375 1 82.62 180 GLN A CA 1
ATOM 1427 C C . GLN A 1 180 ? -6.086 -51.562 -37.094 1 82.62 180 GLN A C 1
ATOM 1429 O O . GLN A 1 180 ? -6.602 -52.375 -36.312 1 82.62 180 GLN A O 1
ATOM 1434 N N . THR A 1 181 ? -4.859 -51.688 -37.531 1 80.5 181 THR A N 1
ATOM 1435 C CA . THR A 1 181 ? -4.121 -52.938 -37.375 1 80.5 181 THR A CA 1
ATOM 1436 C C . THR A 1 181 ? -3.486 -53 -36 1 80.5 181 THR A C 1
ATOM 1438 O O . THR A 1 181 ? -3.066 -54.062 -35.531 1 80.5 181 THR A O 1
ATOM 1441 N N . CYS A 1 182 ? -3.479 -51.906 -35.281 1 83 182 CYS A N 1
ATOM 1442 C CA . CYS A 1 182 ? -2.791 -51.844 -34 1 83 182 CYS A CA 1
ATOM 1443 C C . CYS A 1 182 ? -3.785 -51.875 -32.844 1 83 182 CYS A C 1
ATOM 1445 O O . CYS A 1 182 ? -3.41 -51.656 -31.672 1 83 182 CYS A O 1
ATOM 1447 N N . SER A 1 183 ? -5.035 -52.188 -33.031 1 86.62 183 SER A N 1
ATOM 1448 C CA . SER A 1 183 ? -6.047 -52.219 -31.984 1 86.62 183 SER A CA 1
ATOM 1449 C C . SER A 1 183 ? -6.07 -50.906 -31.219 1 86.62 183 SER A C 1
ATOM 1451 O O . SER A 1 183 ? -5.656 -50.844 -30.047 1 86.62 183 SER A O 1
ATOM 1453 N N . PRO A 1 184 ? -6.57 -49.906 -31.75 1 91 184 PRO A N 1
ATOM 1454 C CA . PRO A 1 184 ? -6.488 -48.562 -31.188 1 91 184 PRO A CA 1
ATOM 1455 C C . PRO A 1 184 ? -7.109 -48.469 -29.797 1 91 184 PRO A C 1
ATOM 1457 O O . PRO A 1 184 ? -6.59 -47.75 -28.938 1 91 184 PRO A O 1
ATOM 1460 N N . PHE A 1 185 ? -8.188 -49.156 -29.453 1 93.44 185 PHE A N 1
ATOM 1461 C CA . PHE A 1 185 ? -8.875 -49.031 -28.172 1 93.44 185 PHE A CA 1
ATOM 1462 C C . PHE A 1 185 ? -8.031 -49.625 -27.047 1 93.44 185 PHE A C 1
ATOM 1464 O O . PHE A 1 185 ? -7.863 -49.031 -26 1 93.44 185 PHE A O 1
ATOM 1471 N N . PRO A 1 186 ? -7.426 -50.812 -27.297 1 92 186 PRO A N 1
ATOM 1472 C CA . PRO A 1 186 ? -6.48 -51.312 -26.297 1 92 186 PRO A CA 1
ATOM 1473 C C . PRO A 1 186 ? -5.289 -50.375 -26.094 1 92 186 PRO A C 1
ATOM 1475 O O . PRO A 1 186 ? -4.766 -50.281 -24.984 1 92 186 PRO A O 1
ATOM 1478 N N . LEU A 1 187 ? -4.887 -49.719 -27.141 1 91.88 187 LEU A N 1
ATOM 1479 C CA . LEU A 1 187 ? -3.789 -48.75 -27.047 1 91.88 187 LEU A CA 1
ATOM 1480 C C . LEU A 1 187 ? -4.188 -47.562 -26.188 1 91.88 187 LEU A C 1
ATOM 1482 O O . LEU A 1 187 ? -3.396 -47.094 -25.359 1 91.88 187 LEU A O 1
ATOM 1486 N N . ILE A 1 188 ? -5.387 -47.094 -26.438 1 94.94 188 ILE A N 1
ATOM 1487 C CA . ILE A 1 188 ? -5.914 -46 -25.625 1 94.94 188 ILE A CA 1
ATOM 1488 C C . ILE A 1 188 ? -5.973 -46.406 -24.156 1 94.94 188 ILE A C 1
ATOM 1490 O O . ILE A 1 188 ? -5.559 -45.656 -23.266 1 94.94 188 ILE A O 1
ATOM 1494 N N . PHE A 1 189 ? -6.398 -47.594 -23.938 1 94.75 189 PHE A N 1
ATOM 1495 C CA . PHE A 1 189 ? -6.52 -48.094 -22.562 1 94.75 189 PHE A CA 1
ATOM 1496 C C . PHE A 1 189 ? -5.148 -48.219 -21.906 1 94.75 189 PHE A C 1
ATOM 1498 O O . PHE A 1 189 ? -4.996 -47.906 -20.719 1 94.75 189 PHE A O 1
ATOM 1505 N N . SER A 1 190 ? -4.176 -48.656 -22.641 1 91.44 190 SER A N 1
ATOM 1506 C CA . SER A 1 190 ? -2.82 -48.781 -22.109 1 91.44 190 SER A CA 1
ATOM 1507 C C . SER A 1 190 ? -2.295 -47.406 -21.656 1 91.44 190 SER A C 1
ATOM 1509 O O . SER A 1 190 ? -1.644 -47.312 -20.625 1 91.44 190 SER A O 1
ATOM 1511 N N . LEU A 1 191 ? -2.518 -46.406 -22.484 1 93.25 191 LEU A N 1
ATOM 1512 C CA . LEU A 1 191 ? -2.109 -45.062 -22.125 1 93.25 191 LEU A CA 1
ATOM 1513 C C . LEU A 1 191 ? -2.844 -44.594 -20.875 1 93.25 191 LEU A C 1
ATOM 1515 O O . LEU A 1 191 ? -2.258 -43.906 -20.016 1 93.25 191 LEU A O 1
ATOM 1519 N N . CYS A 1 192 ? -4.105 -44.969 -20.766 1 95 192 CYS A N 1
ATOM 1520 C CA . CYS A 1 192 ? -4.898 -44.594 -19.594 1 95 192 CYS A CA 1
ATOM 1521 C C . CYS A 1 192 ? -4.355 -45.281 -18.344 1 95 192 CYS A C 1
ATOM 1523 O O . CYS A 1 192 ? -4.352 -44.719 -17.25 1 95 192 CYS A O 1
ATOM 1525 N N . GLN A 1 193 ? -3.898 -46.469 -18.5 1 91.69 193 GLN A N 1
ATOM 1526 C CA . GLN A 1 193 ? -3.293 -47.188 -17.375 1 91.69 193 GLN A CA 1
ATOM 1527 C C . GLN A 1 193 ? -2.014 -46.5 -16.906 1 91.69 193 GLN A C 1
ATOM 1529 O O . GLN A 1 193 ? -1.75 -46.406 -15.703 1 91.69 193 GLN A O 1
ATOM 1534 N N . LEU A 1 194 ? -1.272 -46.062 -17.875 1 89.81 194 LEU A N 1
ATOM 1535 C CA . LEU A 1 194 ? -0.062 -45.344 -17.531 1 89.81 194 LEU A CA 1
ATOM 1536 C C . LEU A 1 194 ? -0.4 -44.062 -16.766 1 89.81 194 LEU A C 1
ATOM 1538 O O . LEU A 1 194 ? 0.29 -43.719 -15.797 1 89.81 194 LEU A O 1
ATOM 1542 N N . LEU A 1 195 ? -1.426 -43.406 -17.188 1 93.19 195 LEU A N 1
ATOM 1543 C CA . LEU A 1 195 ? -1.855 -42.188 -16.516 1 93.19 195 LEU A CA 1
ATOM 1544 C C . LEU A 1 195 ? -2.34 -42.5 -15.102 1 93.19 195 LEU A C 1
ATOM 1546 O O . LEU A 1 195 ? -2.141 -41.688 -14.18 1 93.19 195 LEU A O 1
ATOM 1550 N N . ASP A 1 196 ? -2.969 -43.562 -14.938 1 92.88 196 ASP A N 1
ATOM 1551 C CA . ASP A 1 196 ? -3.502 -43.969 -13.641 1 92.88 196 ASP A CA 1
ATOM 1552 C C . ASP A 1 196 ? -2.381 -44.156 -12.625 1 92.88 196 ASP A C 1
ATOM 1554 O O . ASP A 1 196 ? -2.588 -43.969 -11.422 1 92.88 196 ASP A O 1
ATOM 1558 N N . CYS A 1 197 ? -1.242 -44.531 -13.078 1 88.31 197 CYS A N 1
ATOM 1559 C CA . CYS A 1 197 ? -0.105 -44.781 -12.195 1 88.31 197 CYS A CA 1
ATOM 1560 C C . CYS A 1 197 ? 0.323 -43.469 -11.5 1 88.31 197 CYS A C 1
ATOM 1562 O O . CYS A 1 197 ? 0.945 -43.531 -10.438 1 88.31 197 CYS A O 1
ATOM 1564 N N . PHE A 1 198 ? -0.008 -42.406 -12.062 1 92 198 PHE A N 1
ATOM 1565 C CA . PHE A 1 198 ? 0.411 -41.125 -11.492 1 92 198 PHE A CA 1
ATOM 1566 C C . PHE A 1 198 ? -0.481 -40.719 -10.32 1 92 198 PHE A C 1
ATOM 1568 O O . PHE A 1 198 ? -0.132 -39.844 -9.539 1 92 198 PHE A O 1
ATOM 1575 N N . SER A 1 199 ? -1.676 -41.312 -10.156 1 89.31 199 SER A N 1
ATOM 1576 C CA . SER A 1 199 ? -2.586 -41 -9.055 1 89.31 199 SER A CA 1
ATOM 1577 C C . SER A 1 199 ? -2 -41.438 -7.715 1 89.31 199 SER A C 1
ATOM 1579 O O . SER A 1 199 ? -2.336 -40.844 -6.676 1 89.31 199 SER A O 1
ATOM 1581 N N . LYS A 1 200 ? -1.125 -42.375 -7.715 1 89 200 LYS A N 1
ATOM 1582 C CA . LYS A 1 200 ? -0.445 -42.844 -6.512 1 89 200 LYS A CA 1
ATOM 1583 C C . LYS A 1 200 ? 1.07 -42.781 -6.672 1 89 200 LYS A C 1
ATOM 1585 O O . LYS A 1 200 ? 1.8 -43.625 -6.141 1 89 200 LYS A O 1
ATOM 1590 N N . TYR A 1 201 ? 1.449 -41.875 -7.328 1 90.81 201 TYR A N 1
ATOM 1591 C CA . TYR A 1 201 ? 2.828 -41.75 -7.789 1 90.81 201 TYR A CA 1
ATOM 1592 C C . TYR A 1 201 ? 3.801 -41.781 -6.617 1 90.81 201 TYR A C 1
ATOM 1594 O O . TYR A 1 201 ? 4.742 -42.594 -6.609 1 90.81 201 TYR A O 1
ATOM 1602 N N . TRP A 1 202 ? 3.568 -41.031 -5.582 1 91.56 202 TRP A N 1
ATOM 1603 C CA . TRP A 1 202 ? 4.527 -40.906 -4.492 1 91.56 202 TRP A CA 1
ATOM 1604 C C . TRP A 1 202 ? 4.383 -42.062 -3.504 1 91.56 202 TRP A C 1
ATOM 1606 O O . TRP A 1 202 ? 5.242 -42.281 -2.641 1 91.56 202 TRP A O 1
ATOM 1616 N N . GLN A 1 203 ? 3.307 -42.781 -3.621 1 86.5 203 GLN A N 1
ATOM 1617 C CA . GLN A 1 203 ? 3.107 -43.938 -2.773 1 86.5 203 GLN A CA 1
ATOM 1618 C C . GLN A 1 203 ? 3.834 -45.156 -3.334 1 86.5 203 GLN A C 1
ATOM 1620 O O . GLN A 1 203 ? 4.066 -46.125 -2.617 1 86.5 203 GLN A O 1
ATOM 1625 N N . LEU A 1 204 ? 4.195 -45.031 -4.578 1 85.44 204 LEU A N 1
ATOM 1626 C CA . LEU A 1 204 ? 4.902 -46.125 -5.238 1 85.44 204 LEU A CA 1
ATOM 1627 C C . LEU A 1 204 ? 6.398 -46.062 -4.953 1 85.44 204 LEU A C 1
ATOM 1629 O O . LEU A 1 204 ? 6.969 -44.969 -4.879 1 85.44 204 LEU A O 1
ATOM 1633 N N . PRO A 1 205 ? 6.906 -47.25 -4.742 1 85.69 205 PRO A N 1
ATOM 1634 C CA . PRO A 1 205 ? 8.367 -47.25 -4.613 1 85.69 205 PRO A CA 1
ATOM 1635 C C . PRO A 1 205 ? 9.062 -46.719 -5.867 1 85.69 205 PRO A C 1
ATOM 1637 O O . PRO A 1 205 ? 8.492 -46.75 -6.957 1 85.69 205 PRO A O 1
ATOM 1640 N N . LYS A 1 206 ? 10.227 -46.281 -5.738 1 85.19 206 LYS A N 1
ATOM 1641 C CA . LYS A 1 206 ? 10.977 -45.625 -6.812 1 85.19 206 LYS A CA 1
ATOM 1642 C C . LYS A 1 206 ? 11.141 -46.562 -8.008 1 85.19 206 LYS A C 1
ATOM 1644 O O . LYS A 1 206 ? 11.07 -46.125 -9.156 1 85.19 206 LYS A O 1
ATOM 1649 N N . GLU A 1 207 ? 11.195 -47.781 -7.754 1 80.44 207 GLU A N 1
ATOM 1650 C CA . GLU A 1 207 ? 11.445 -48.781 -8.797 1 80.44 207 GLU A CA 1
ATOM 1651 C C . GLU A 1 207 ? 10.211 -48.969 -9.68 1 80.44 207 GLU A C 1
ATOM 1653 O O . GLU A 1 207 ? 10.336 -49.375 -10.836 1 80.44 207 GLU A O 1
ATOM 1658 N N . LYS A 1 208 ? 9.148 -48.562 -9.094 1 79.31 208 LYS A N 1
ATOM 1659 C CA . LYS A 1 208 ? 7.906 -48.812 -9.82 1 79.31 208 LYS A CA 1
ATOM 1660 C C . LYS A 1 208 ? 7.469 -47.531 -10.57 1 79.31 208 LYS A C 1
ATOM 1662 O O . LYS A 1 208 ? 6.492 -47.562 -11.32 1 79.31 208 LYS A O 1
ATOM 1667 N N . ARG A 1 209 ? 8.141 -46.469 -10.312 1 85.44 209 ARG A N 1
ATOM 1668 C CA . ARG A 1 209 ? 7.824 -45.219 -11.008 1 85.44 209 ARG A CA 1
ATOM 1669 C C . ARG A 1 209 ? 8.523 -45.156 -12.359 1 85.44 209 ARG A C 1
ATOM 1671 O O . ARG A 1 209 ? 9.656 -44.688 -12.453 1 85.44 209 ARG A O 1
ATOM 1678 N N . CYS A 1 210 ? 7.949 -45.594 -13.367 1 76.44 210 CYS A N 1
ATOM 1679 C CA . CYS A 1 210 ? 8.539 -45.781 -14.688 1 76.44 210 CYS A CA 1
ATOM 1680 C C . CYS A 1 210 ? 8.727 -44.438 -15.383 1 76.44 210 CYS A C 1
ATOM 1682 O O . CYS A 1 210 ? 9.594 -44.281 -16.234 1 76.44 210 CYS A O 1
ATOM 1684 N N . LEU A 1 211 ? 7.895 -43.5 -15.094 1 86.19 211 LEU A N 1
ATOM 1685 C CA . LEU A 1 211 ? 7.961 -42.188 -15.711 1 86.19 211 LEU A CA 1
ATOM 1686 C C . LEU A 1 211 ? 8.031 -41.094 -14.648 1 86.19 211 LEU A C 1
ATOM 1688 O O . LEU A 1 211 ? 7.5 -41.25 -13.547 1 86.19 211 LEU A O 1
ATOM 1692 N N . SER A 1 212 ? 8.758 -40.031 -14.984 1 87.19 212 SER A N 1
ATOM 1693 C CA . SER A 1 212 ? 8.727 -38.875 -14.125 1 87.19 212 SER A CA 1
ATOM 1694 C C . SER A 1 212 ? 7.391 -38.125 -14.242 1 87.19 212 SER A C 1
ATOM 1696 O O . SER A 1 212 ? 6.617 -38.375 -15.164 1 87.19 212 SER A O 1
ATOM 1698 N N . LEU A 1 213 ? 7.105 -37.312 -13.359 1 89.56 213 LEU A N 1
ATOM 1699 C CA . LEU A 1 213 ? 5.848 -36.594 -13.391 1 89.56 213 LEU A CA 1
ATOM 1700 C C . LEU A 1 213 ? 5.773 -35.688 -14.617 1 89.56 213 LEU A C 1
ATOM 1702 O O . LEU A 1 213 ? 4.688 -35.406 -15.133 1 89.56 213 LEU A O 1
ATOM 1706 N N . ASP A 1 214 ? 6.871 -35.344 -15.148 1 86.88 214 ASP A N 1
ATOM 1707 C CA . ASP A 1 214 ? 6.883 -34.562 -16.375 1 86.88 214 ASP A CA 1
ATOM 1708 C C . ASP A 1 214 ? 6.465 -35.406 -17.578 1 86.88 214 ASP A C 1
ATOM 1710 O O . ASP A 1 214 ? 5.922 -34.906 -18.547 1 86.88 214 ASP A O 1
ATOM 1714 N N . GLY A 1 215 ? 6.758 -36.625 -17.438 1 89.5 215 GLY A N 1
ATOM 1715 C CA . GLY A 1 215 ? 6.355 -37.562 -18.484 1 89.5 215 GLY A CA 1
ATOM 1716 C C . GLY A 1 215 ? 4.848 -37.656 -18.625 1 89.5 215 GLY A C 1
ATOM 1717 O O . GLY A 1 215 ? 4.352 -38.094 -19.672 1 89.5 215 GLY A O 1
ATOM 1718 N N . LYS A 1 216 ? 4.215 -37.312 -17.562 1 93.69 216 LYS A N 1
ATOM 1719 C CA . LYS A 1 216 ? 2.754 -37.312 -17.594 1 93.69 216 LYS A CA 1
ATOM 1720 C C . LYS A 1 216 ? 2.229 -36.469 -18.75 1 93.69 216 LYS A C 1
ATOM 1722 O O . LYS A 1 216 ? 1.258 -36.844 -19.406 1 93.69 216 LYS A O 1
ATOM 1727 N N . ASP A 1 217 ? 2.846 -35.406 -19.016 1 94.94 217 ASP A N 1
ATOM 1728 C CA . ASP A 1 217 ? 2.426 -34.5 -20.078 1 94.94 217 ASP A CA 1
ATOM 1729 C C . ASP A 1 217 ? 2.539 -35.156 -21.453 1 94.94 217 ASP A C 1
ATOM 1731 O O . ASP A 1 217 ? 1.704 -34.938 -22.328 1 94.94 217 ASP A O 1
ATOM 1735 N N . LEU A 1 218 ? 3.574 -35.875 -21.594 1 93.5 218 LEU A N 1
ATOM 1736 C CA . LEU A 1 218 ? 3.773 -36.594 -22.844 1 93.5 218 LEU A CA 1
ATOM 1737 C C . LEU A 1 218 ? 2.672 -37.625 -23.062 1 93.5 218 LEU A C 1
ATOM 1739 O O . LEU A 1 218 ? 2.129 -37.75 -24.156 1 93.5 218 LEU A O 1
ATOM 1743 N N . VAL A 1 219 ? 2.416 -38.375 -22.047 1 94.31 219 VAL A N 1
ATOM 1744 C CA . VAL A 1 219 ? 1.369 -39.406 -22.125 1 94.31 219 VAL A CA 1
ATOM 1745 C C . VAL A 1 219 ? 0.039 -38.75 -22.484 1 94.31 219 VAL A C 1
ATOM 1747 O O . VAL A 1 219 ? -0.705 -39.25 -23.328 1 94.31 219 VAL A O 1
ATOM 1750 N N . ILE A 1 220 ? -0.269 -37.656 -21.875 1 95.44 220 ILE A N 1
ATOM 1751 C CA . ILE A 1 220 ? -1.51 -36.938 -22.125 1 95.44 220 ILE A CA 1
ATOM 1752 C C . ILE A 1 220 ? -1.552 -36.469 -23.578 1 95.44 220 ILE A C 1
ATOM 1754 O O . ILE A 1 220 ? -2.582 -36.594 -24.25 1 95.44 220 ILE A O 1
ATOM 1758 N N . HIS A 1 221 ? -0.479 -36 -24.031 1 95 221 HIS A N 1
ATOM 1759 C CA . HIS A 1 221 ? -0.394 -35.5 -25.406 1 95 221 HIS A CA 1
ATOM 1760 C C . HIS A 1 221 ? -0.65 -36.625 -26.406 1 95 221 HIS A C 1
ATOM 1762 O O . HIS A 1 221 ? -1.408 -36.469 -27.359 1 95 221 HIS A O 1
ATOM 1768 N N . ILE A 1 222 ? 0.004 -37.719 -26.172 1 95.06 222 ILE A N 1
ATOM 1769 C CA . ILE A 1 222 ? -0.159 -38.875 -27.047 1 95.06 222 ILE A CA 1
ATOM 1770 C C . ILE A 1 222 ? -1.614 -39.344 -27.031 1 95.06 222 ILE A C 1
ATOM 1772 O O . ILE A 1 222 ? -2.186 -39.656 -28.062 1 95.06 222 ILE A O 1
ATOM 1776 N N . LEU A 1 223 ? -2.172 -39.406 -25.844 1 95.88 223 LEU A N 1
ATOM 1777 C CA . LEU A 1 223 ? -3.561 -39.844 -25.688 1 95.88 223 LEU A CA 1
ATOM 1778 C C . LEU A 1 223 ? -4.492 -38.938 -26.5 1 95.88 223 LEU A C 1
ATOM 1780 O O . LEU A 1 223 ? -5.395 -39.438 -27.188 1 95.88 223 LEU A O 1
ATOM 1784 N N . GLN A 1 224 ? -4.316 -37.688 -26.438 1 93.75 224 GLN A N 1
ATOM 1785 C CA . GLN A 1 224 ? -5.141 -36.719 -27.156 1 93.75 224 GLN A CA 1
ATOM 1786 C C . GLN A 1 224 ? -5.004 -36.906 -28.672 1 93.75 224 GLN A C 1
ATOM 1788 O O . GLN A 1 224 ? -6.004 -36.938 -29.391 1 93.75 224 GLN A O 1
ATOM 1793 N N . LEU A 1 225 ? -3.785 -37.062 -29.109 1 91.88 225 LEU A N 1
ATOM 1794 C CA . LEU A 1 225 ? -3.543 -37.281 -30.531 1 91.88 225 LEU A CA 1
ATOM 1795 C C . LEU A 1 225 ? -4.219 -38.562 -30.984 1 91.88 225 LEU A C 1
ATOM 1797 O O . LEU A 1 225 ? -4.848 -38.594 -32.062 1 91.88 225 LEU A O 1
ATOM 1801 N N . LEU A 1 226 ? -4.027 -39.625 -30.219 1 92.38 226 LEU A N 1
ATOM 1802 C CA . LEU A 1 226 ? -4.52 -40.938 -30.578 1 92.38 226 LEU A CA 1
ATOM 1803 C C . LEU A 1 226 ? -6.043 -40.938 -30.688 1 92.38 226 LEU A C 1
ATOM 1805 O O . LEU A 1 226 ? -6.602 -41.438 -31.672 1 92.38 226 LEU A O 1
ATOM 1809 N N . TYR A 1 227 ? -6.742 -40.5 -29.672 1 91.38 227 TYR A N 1
ATOM 1810 C CA . TYR A 1 227 ? -8.195 -40.625 -29.719 1 91.38 227 TYR A CA 1
ATOM 1811 C C . TYR A 1 227 ? -8.773 -39.688 -30.781 1 91.38 227 TYR A C 1
ATOM 1813 O O . TYR A 1 227 ? -9.836 -39.938 -31.344 1 91.38 227 TYR A O 1
ATOM 1821 N N . GLU A 1 228 ? -8.094 -38.5 -31.094 1 90.5 228 GLU A N 1
ATOM 1822 C CA . GLU A 1 228 ? -8.555 -37.656 -32.188 1 90.5 228 GLU A CA 1
ATOM 1823 C C . GLU A 1 228 ? -8.477 -38.375 -33.531 1 90.5 228 GLU A C 1
ATOM 1825 O O . GLU A 1 228 ? -9.398 -38.25 -34.344 1 90.5 228 GLU A O 1
ATOM 1830 N N . ILE A 1 229 ? -7.379 -39.031 -33.719 1 89.88 229 ILE A N 1
ATOM 1831 C CA . ILE A 1 229 ? -7.207 -39.781 -34.938 1 89.88 229 ILE A CA 1
ATOM 1832 C C . ILE A 1 229 ? -8.281 -40.875 -35.031 1 89.88 229 ILE A C 1
ATOM 1834 O O . ILE A 1 229 ? -8.859 -41.062 -36.094 1 89.88 229 ILE A O 1
ATOM 1838 N N . VAL A 1 230 ? -8.531 -41.531 -34 1 91.69 230 VAL A N 1
ATOM 1839 C CA . VAL A 1 230 ? -9.523 -42.594 -33.969 1 91.69 230 VAL A CA 1
ATOM 1840 C C . VAL A 1 230 ? -10.914 -42 -34.25 1 91.69 230 VAL A C 1
ATOM 1842 O O . VAL A 1 230 ? -11.695 -42.594 -35 1 91.69 230 VAL A O 1
ATOM 1845 N N . LEU A 1 231 ? -11.242 -40.906 -33.656 1 91.25 231 LEU A N 1
ATOM 1846 C CA . LEU A 1 231 ? -12.531 -40.25 -33.844 1 91.25 231 LEU A CA 1
ATOM 1847 C C . LEU A 1 231 ? -12.711 -39.812 -35.281 1 91.25 231 LEU A C 1
ATOM 1849 O O . LEU A 1 231 ? -13.805 -39.938 -35.844 1 91.25 231 LEU A O 1
ATOM 1853 N N . ASP A 1 232 ? -11.672 -39.281 -35.844 1 89.25 232 ASP A N 1
ATOM 1854 C CA . ASP A 1 232 ? -11.719 -38.844 -37.219 1 89.25 232 ASP A CA 1
ATOM 1855 C C . ASP A 1 232 ? -11.969 -40 -38.188 1 89.25 232 ASP A C 1
ATOM 1857 O O . ASP A 1 232 ? -12.453 -39.812 -39.281 1 89.25 232 ASP A O 1
ATOM 1861 N N . ASN A 1 233 ? -11.625 -41.219 -37.719 1 89 233 ASN A N 1
ATOM 1862 C CA . ASN A 1 233 ? -11.773 -42.406 -38.531 1 89 233 ASN A CA 1
ATOM 1863 C C . ASN A 1 233 ? -12.875 -43.344 -38.031 1 89 233 ASN A C 1
ATOM 1865 O O . ASN A 1 233 ? -12.875 -44.531 -38.312 1 89 233 ASN A O 1
ATOM 1869 N N . ALA A 1 234 ? -13.75 -42.781 -37.281 1 89.5 234 ALA A N 1
ATOM 1870 C CA . ALA A 1 234 ? -14.836 -43.562 -36.688 1 89.5 234 ALA A CA 1
ATOM 1871 C C . ALA A 1 234 ? -15.711 -44.188 -37.781 1 89.5 234 ALA A C 1
ATOM 1873 O O . ALA A 1 234 ? -16.234 -45.312 -37.594 1 89.5 234 ALA A O 1
ATOM 1874 N N . GLU A 1 235 ? -15.797 -43.562 -38.906 1 88.62 235 GLU A N 1
ATOM 1875 C CA . GLU A 1 235 ? -16.672 -44.031 -40 1 88.62 235 GLU A CA 1
ATOM 1876 C C . GLU A 1 235 ? -16.141 -45.312 -40.625 1 88.62 235 GLU A C 1
ATOM 1878 O O . GLU A 1 235 ? -16.875 -46.062 -41.281 1 88.62 235 GLU A O 1
ATOM 1883 N N . THR A 1 236 ? -14.828 -45.5 -40.406 1 87.44 236 THR A N 1
ATOM 1884 C CA . THR A 1 236 ? -14.219 -46.719 -40.969 1 87.44 236 THR A CA 1
ATOM 1885 C C . THR A 1 236 ? -14.656 -47.969 -40.188 1 87.44 236 THR A C 1
ATOM 1887 O O . THR A 1 236 ? -14.562 -49.062 -40.719 1 87.44 236 THR A O 1
ATOM 1890 N N . PHE A 1 237 ? -15.133 -47.812 -39 1 88.94 237 PHE A N 1
ATOM 1891 C CA . PHE A 1 237 ? -15.656 -48.906 -38.188 1 88.94 237 PHE A CA 1
ATOM 1892 C C . PHE A 1 237 ? -17.125 -49.188 -38.531 1 88.94 237 PHE A C 1
ATOM 1894 O O . PHE A 1 237 ? -17.859 -48.281 -38.906 1 88.94 237 PHE A O 1
ATOM 1901 N N . SER A 1 238 ? -17.531 -50.438 -38.406 1 92 238 SER A N 1
ATOM 1902 C CA . SER A 1 238 ? -18.969 -50.688 -38.406 1 92 238 SER A CA 1
ATOM 1903 C C . SER A 1 238 ? -19.625 -50.094 -37.156 1 92 238 SER A C 1
ATOM 1905 O O . SER A 1 238 ? -19.016 -50.062 -36.094 1 92 238 SER A O 1
ATOM 1907 N N . PRO A 1 239 ? -20.797 -49.656 -37.281 1 92.38 239 PRO A N 1
ATOM 1908 C CA . PRO A 1 239 ? -21.469 -49.062 -36.125 1 92.38 239 PRO A CA 1
ATOM 1909 C C . PRO A 1 239 ? -21.531 -50 -34.906 1 92.38 239 PRO A C 1
ATOM 1911 O O . PRO A 1 239 ? -21.344 -49.562 -33.781 1 92.38 239 PRO A O 1
ATOM 1914 N N . ASP A 1 240 ? -21.766 -51.156 -35.156 1 94 240 ASP A N 1
ATOM 1915 C CA . ASP A 1 240 ? -21.859 -52.125 -34.094 1 94 240 ASP A CA 1
ATOM 1916 C C . ASP A 1 240 ? -20.5 -52.312 -33.406 1 94 240 ASP A C 1
ATOM 1918 O O . ASP A 1 240 ? -20.406 -52.406 -32.188 1 94 240 ASP A O 1
ATOM 1922 N N . THR A 1 241 ? -19.484 -52.375 -34.188 1 93.12 241 THR A N 1
ATOM 1923 C CA . THR A 1 241 ? -18.141 -52.562 -33.656 1 93.12 241 THR A CA 1
ATOM 1924 C C . THR A 1 241 ? -17.688 -51.344 -32.906 1 93.12 241 THR A C 1
ATOM 1926 O O . THR A 1 241 ? -17.016 -51.438 -31.875 1 93.12 241 THR A O 1
ATOM 1929 N N . TRP A 1 242 ? -18.078 -50.219 -33.469 1 93.88 242 TRP A N 1
ATOM 1930 C CA . TRP A 1 242 ? -17.734 -48.969 -32.812 1 93.88 242 TRP A CA 1
ATOM 1931 C C . TRP A 1 242 ? -18.328 -48.906 -31.406 1 93.88 242 TRP A C 1
ATOM 1933 O O . TRP A 1 242 ? -17.625 -48.656 -30.422 1 93.88 242 TRP A O 1
ATOM 1943 N N . ILE A 1 243 ? -19.609 -49.188 -31.281 1 94.81 243 ILE A N 1
ATOM 1944 C CA . ILE A 1 243 ? -20.328 -49.094 -30.016 1 94.81 243 ILE A CA 1
ATOM 1945 C C . ILE A 1 243 ? -19.797 -50.156 -29.047 1 94.81 243 ILE A C 1
ATOM 1947 O O . ILE A 1 243 ? -19.641 -49.875 -27.844 1 94.81 243 ILE A O 1
ATOM 1951 N N . LYS A 1 244 ? -19.5 -51.25 -29.531 1 95.44 244 LYS A N 1
ATOM 1952 C CA . LYS A 1 244 ? -18.953 -52.312 -28.703 1 95.44 244 LYS A CA 1
ATOM 1953 C C . LYS A 1 244 ? -17.578 -51.938 -28.156 1 95.44 244 LYS A C 1
ATOM 1955 O O . LYS A 1 244 ? -17.266 -52.219 -27 1 95.44 244 LYS A O 1
ATOM 1960 N N . SER A 1 245 ? -16.766 -51.375 -29.047 1 95.06 245 SER A N 1
ATOM 1961 C CA . SER A 1 245 ? -15.422 -50.969 -28.641 1 95.06 245 SER A CA 1
ATOM 1962 C C . SER A 1 245 ? -15.477 -49.844 -27.625 1 95.06 245 SER A C 1
ATOM 1964 O O . SER A 1 245 ? -14.711 -49.844 -26.656 1 95.06 245 SER A O 1
ATOM 1966 N N . LEU A 1 246 ? -16.406 -48.938 -27.812 1 95.88 246 LEU A N 1
ATOM 1967 C CA . LEU A 1 246 ? -16.578 -47.844 -26.875 1 95.88 246 LEU A CA 1
ATOM 1968 C C . LEU A 1 246 ? -17.031 -48.375 -25.516 1 95.88 246 LEU A C 1
ATOM 1970 O O . LEU A 1 246 ? -16.531 -47.938 -24.469 1 95.88 246 LEU A O 1
ATOM 1974 N N . SER A 1 247 ? -17.953 -49.25 -25.531 1 96.69 247 SER A N 1
ATOM 1975 C CA . SER A 1 247 ? -18.469 -49.812 -24.297 1 96.69 247 SER A CA 1
ATOM 1976 C C . SER A 1 247 ? -17.391 -50.594 -23.547 1 96.69 247 SER A C 1
ATOM 1978 O O . SER A 1 247 ? -17.312 -50.562 -22.328 1 96.69 247 SER A O 1
ATOM 1980 N N . TRP A 1 248 ? -16.609 -51.312 -24.312 1 96.69 248 TRP A N 1
ATOM 1981 C CA . TRP A 1 248 ? -15.5 -52.031 -23.719 1 96.69 248 TRP A CA 1
ATOM 1982 C C . TRP A 1 248 ? -14.531 -51.094 -23.016 1 96.69 248 TRP A C 1
ATOM 1984 O O . TRP A 1 248 ? -14.141 -51.312 -21.875 1 96.69 248 TRP A O 1
ATOM 1994 N N . LEU A 1 249 ? -14.125 -50.094 -23.75 1 96.88 249 LEU A N 1
ATOM 1995 C CA . LEU A 1 249 ? -13.18 -49.125 -23.203 1 96.88 249 LEU A CA 1
ATOM 1996 C C . LEU A 1 249 ? -13.758 -48.469 -21.953 1 96.88 249 LEU A C 1
ATOM 1998 O O . LEU A 1 249 ? -13.055 -48.281 -20.953 1 96.88 249 LEU A O 1
ATOM 2002 N N . HIS A 1 250 ? -15.008 -48.062 -22 1 96.69 250 HIS A N 1
ATOM 2003 C CA . HIS A 1 250 ? -15.68 -47.406 -20.875 1 96.69 250 HIS A CA 1
ATOM 2004 C C . HIS A 1 250 ? -15.68 -48.281 -19.641 1 96.69 250 HIS A C 1
ATOM 2006 O O . HIS A 1 250 ? -15.414 -47.812 -18.531 1 96.69 250 HIS A O 1
ATOM 2012 N N . ARG A 1 251 ? -15.922 -49.531 -19.781 1 96.12 251 ARG A N 1
ATOM 2013 C CA . ARG A 1 251 ? -15.938 -50.5 -18.688 1 96.12 251 ARG A CA 1
ATOM 2014 C C . ARG A 1 251 ? -14.547 -50.688 -18.094 1 96.12 251 ARG A C 1
ATOM 2016 O O . ARG A 1 251 ? -14.391 -50.781 -16.875 1 96.12 251 ARG A O 1
ATOM 2023 N N . LYS A 1 252 ? -13.602 -50.75 -18.938 1 95.56 252 LYS A N 1
ATOM 2024 C CA . LYS A 1 252 ? -12.227 -50.906 -18.484 1 95.56 252 LYS A CA 1
ATOM 2025 C C . LYS A 1 252 ? -11.766 -49.688 -17.672 1 95.56 252 LYS A C 1
ATOM 2027 O O . LYS A 1 252 ? -11 -49.844 -16.719 1 95.56 252 LYS A O 1
ATOM 2032 N N . LEU A 1 253 ? -12.234 -48.594 -18.047 1 95.81 253 LEU A N 1
ATOM 2033 C CA . LEU A 1 253 ? -11.812 -47.344 -17.406 1 95.81 253 LEU A CA 1
ATOM 2034 C C . LEU A 1 253 ? -12.422 -47.219 -16.016 1 95.81 253 LEU A C 1
ATOM 2036 O O . LEU A 1 253 ? -11.93 -46.438 -15.18 1 95.81 253 LEU A O 1
ATOM 2040 N N . GLU A 1 254 ? -13.469 -47.875 -15.695 1 92.62 254 GLU A N 1
ATOM 2041 C CA . GLU A 1 254 ? -14.125 -47.844 -14.391 1 92.62 254 GLU A CA 1
ATOM 2042 C C . GLU A 1 254 ? -13.188 -48.281 -13.281 1 92.62 254 GLU A C 1
ATOM 2044 O O . GLU A 1 254 ? -13.383 -47.938 -12.109 1 92.62 254 GLU A O 1
ATOM 2049 N N . GLN A 1 255 ? -12.148 -49 -13.688 1 92.25 255 GLN A N 1
ATOM 2050 C CA . GLN A 1 255 ? -11.219 -49.531 -12.703 1 92.25 255 GLN A CA 1
ATOM 2051 C C . GLN A 1 255 ? -10.117 -48.5 -12.383 1 92.25 255 GLN A C 1
ATOM 2053 O O . GLN A 1 255 ? -9.367 -48.688 -11.414 1 92.25 255 GLN A O 1
ATOM 2058 N N . LEU A 1 256 ? -10.055 -47.531 -13.164 1 94.75 256 LEU A N 1
ATOM 2059 C CA . LEU A 1 256 ? -9.008 -46.531 -13.008 1 94.75 256 LEU A CA 1
ATOM 2060 C C . LEU A 1 256 ? -9.531 -45.312 -12.258 1 94.75 256 LEU A C 1
ATOM 2062 O O . LEU A 1 256 ? -10.727 -45.219 -11.953 1 94.75 256 LEU A O 1
ATOM 2066 N N . ASP A 1 257 ? -8.633 -44.469 -11.859 1 94.25 257 ASP A N 1
ATOM 2067 C CA . ASP A 1 257 ? -9.016 -43.219 -11.219 1 94.25 257 ASP A CA 1
ATOM 2068 C C . ASP A 1 257 ? -9.984 -42.406 -12.094 1 94.25 257 ASP A C 1
ATOM 2070 O O . ASP A 1 257 ? -9.836 -42.375 -13.312 1 94.25 257 ASP A O 1
ATOM 2074 N N . TRP A 1 258 ? -10.914 -41.719 -11.523 1 95.12 258 TRP A N 1
ATOM 2075 C CA . TRP A 1 258 ? -11.992 -41.094 -12.258 1 95.12 258 TRP A CA 1
ATOM 2076 C C . TRP A 1 258 ? -11.445 -39.969 -13.133 1 95.12 258 TRP A C 1
ATOM 2078 O O . TRP A 1 258 ? -12.023 -39.625 -14.172 1 95.12 258 TRP A O 1
ATOM 2088 N N . THR A 1 259 ? -10.336 -39.344 -12.75 1 95.31 259 THR A N 1
ATOM 2089 C CA . THR A 1 259 ? -9.766 -38.219 -13.523 1 95.31 259 THR A CA 1
ATOM 2090 C C . THR A 1 259 ? -9.25 -38.719 -14.875 1 95.31 259 THR A C 1
ATOM 2092 O O . THR A 1 259 ? -9.18 -37.969 -15.836 1 95.31 259 THR A O 1
ATOM 2095 N N . VAL A 1 260 ? -8.836 -39.969 -14.945 1 95.56 260 VAL A N 1
ATOM 2096 C CA . VAL A 1 260 ? -8.359 -40.562 -16.203 1 95.56 260 VAL A CA 1
ATOM 2097 C C . VAL A 1 260 ? -9.508 -40.625 -17.203 1 95.56 260 VAL A C 1
ATOM 2099 O O . VAL A 1 260 ? -9.336 -40.312 -18.375 1 95.56 260 VAL A O 1
ATOM 2102 N N . GLY A 1 261 ? -10.641 -41.125 -16.688 1 94.19 261 GLY A N 1
ATOM 2103 C CA . GLY A 1 261 ? -11.812 -41.188 -17.547 1 94.19 261 GLY A CA 1
ATOM 2104 C C . GLY A 1 261 ? -12.258 -39.844 -18.062 1 94.19 261 GLY A C 1
ATOM 2105 O O . GLY A 1 261 ? -12.727 -39.719 -19.203 1 94.19 261 GLY A O 1
ATOM 2106 N N . LEU A 1 262 ? -12.117 -38.844 -17.266 1 95.12 262 LEU A N 1
ATOM 2107 C CA . LEU A 1 262 ? -12.547 -37.5 -17.625 1 95.12 262 LEU A CA 1
ATOM 2108 C C . LEU A 1 262 ? -11.711 -36.938 -18.766 1 95.12 262 LEU A C 1
ATOM 2110 O O . LEU A 1 262 ? -12.172 -36.094 -19.516 1 95.12 262 LEU A O 1
ATOM 2114 N N . ARG A 1 263 ? -10.484 -37.406 -18.938 1 95.19 263 ARG A N 1
ATOM 2115 C CA . ARG A 1 263 ? -9.625 -36.938 -20.031 1 95.19 263 ARG A CA 1
ATOM 2116 C C . ARG A 1 263 ? -10.18 -37.375 -21.375 1 95.19 263 ARG A C 1
ATOM 2118 O O . ARG A 1 263 ? -9.836 -36.812 -22.422 1 95.19 263 ARG A O 1
ATOM 2125 N N . LEU A 1 264 ? -11 -38.375 -21.406 1 95.56 264 LEU A N 1
ATOM 2126 C CA . LEU A 1 264 ? -11.609 -38.906 -22.625 1 95.56 264 LEU A CA 1
ATOM 2127 C C . LEU A 1 264 ? -13.039 -38.375 -22.766 1 95.56 264 LEU A C 1
ATOM 2129 O O . LEU A 1 264 ? -13.852 -39 -23.453 1 95.56 264 LEU A O 1
ATOM 2133 N N . LYS A 1 265 ? -13.344 -37.344 -22.141 1 93.88 265 LYS A N 1
ATOM 2134 C CA . LYS A 1 265 ? -14.688 -36.781 -22.172 1 93.88 265 LYS A CA 1
ATOM 2135 C C . LYS A 1 265 ? -15.172 -36.594 -23.609 1 93.88 265 LYS A C 1
ATOM 2137 O O . LYS A 1 265 ? -16.281 -37 -23.953 1 93.88 265 LYS A O 1
ATOM 2142 N N . ASN A 1 266 ? -14.375 -36 -24.406 1 91.62 266 ASN A N 1
ATOM 2143 C CA . ASN A 1 266 ? -14.75 -35.719 -25.797 1 91.62 266 ASN A CA 1
ATOM 2144 C C . ASN A 1 266 ? -14.875 -37.031 -26.609 1 91.62 266 ASN A C 1
ATOM 2146 O O . ASN A 1 266 ? -15.688 -37.094 -27.531 1 91.62 266 ASN A O 1
ATOM 2150 N N . PHE A 1 267 ? -14.055 -37.969 -26.266 1 94 267 PHE A N 1
ATOM 2151 C CA . PHE A 1 267 ? -14.062 -39.25 -26.969 1 94 267 PHE A CA 1
ATOM 2152 C C . PHE A 1 267 ? -15.383 -39.969 -26.75 1 94 267 PHE A C 1
ATOM 2154 O O . PHE A 1 267 ? -15.883 -40.656 -27.656 1 94 267 PHE A O 1
ATOM 2161 N N . PHE A 1 268 ? -15.984 -39.875 -25.609 1 94.5 268 PHE A N 1
ATOM 2162 C CA . PHE A 1 268 ? -17.203 -40.562 -25.219 1 94.5 268 PHE A CA 1
ATOM 2163 C C . PHE A 1 268 ? -18.422 -39.688 -25.438 1 94.5 268 PHE A C 1
ATOM 2165 O O . PHE A 1 268 ? -19.547 -40.094 -25.109 1 94.5 268 PHE A O 1
ATOM 2172 N N . GLU A 1 269 ? -18.281 -38.562 -25.938 1 91.12 269 GLU A N 1
ATOM 2173 C CA . GLU A 1 269 ? -19.391 -37.594 -26.094 1 91.12 269 GLU A CA 1
ATOM 2174 C C . GLU A 1 269 ? -20.531 -38.219 -26.875 1 91.12 269 GLU A C 1
ATOM 2176 O O . GLU A 1 269 ? -20.328 -38.812 -27.938 1 91.12 269 GLU A O 1
ATOM 2181 N N . GLY A 1 270 ? -21.719 -38.031 -26.359 1 89.06 270 GLY A N 1
ATOM 2182 C CA . GLY A 1 270 ? -22.906 -38.531 -27.031 1 89.06 270 GLY A CA 1
ATOM 2183 C C . GLY A 1 270 ? -23.219 -39.969 -26.688 1 89.06 270 GLY A C 1
ATOM 2184 O O . GLY A 1 270 ? -24.281 -40.5 -27.047 1 89.06 270 GLY A O 1
ATOM 2185 N N . HIS A 1 271 ? -22.312 -40.688 -26 1 92.5 271 HIS A N 1
ATOM 2186 C CA . HIS A 1 271 ? -22.516 -42.094 -25.703 1 92.5 271 HIS A CA 1
ATOM 2187 C C . HIS A 1 271 ? -22.625 -42.312 -24.188 1 92.5 271 HIS A C 1
ATOM 2189 O O . HIS A 1 271 ? -23.5 -43.031 -23.734 1 92.5 271 HIS A O 1
ATOM 2195 N N . PHE A 1 272 ? -21.703 -41.75 -23.438 1 94.75 272 PHE A N 1
ATOM 2196 C CA . PHE A 1 272 ? -21.672 -41.969 -22 1 94.75 272 PHE A CA 1
ATOM 2197 C C . PHE A 1 272 ? -21.562 -40.656 -21.266 1 94.75 272 PHE A C 1
ATOM 2199 O O . PHE A 1 272 ? -20.938 -39.719 -21.766 1 94.75 272 PHE A O 1
ATOM 2206 N N . LYS A 1 273 ? -22.031 -40.625 -20.047 1 94.38 273 LYS A N 1
ATOM 2207 C CA . LYS A 1 273 ? -21.891 -39.438 -19.188 1 94.38 273 LYS A CA 1
ATOM 2208 C C . LYS A 1 273 ? -20.547 -39.438 -18.453 1 94.38 273 LYS A C 1
ATOM 2210 O O . LYS A 1 273 ? -19.922 -40.5 -18.328 1 94.38 273 LYS A O 1
ATOM 2215 N N . CYS A 1 274 ? -20.109 -38.281 -18.031 1 94.12 274 CYS A N 1
ATOM 2216 C CA . CYS A 1 274 ? -18.875 -38.156 -17.266 1 94.12 274 CYS A CA 1
ATOM 2217 C C . CYS A 1 274 ? -19.109 -38.5 -15.797 1 94.12 274 CYS A C 1
ATOM 2219 O O . CYS A 1 274 ? -19.922 -37.875 -15.125 1 94.12 274 CYS A O 1
ATOM 2221 N N . GLU A 1 275 ? -18.438 -39.469 -15.32 1 93.75 275 GLU A N 1
ATOM 2222 C CA . GLU A 1 275 ? -18.562 -39.875 -13.922 1 93.75 275 GLU A CA 1
ATOM 2223 C C . GLU A 1 275 ? -17.594 -39.125 -13.031 1 93.75 275 GLU A C 1
ATOM 2225 O O . GLU A 1 275 ? -16.391 -39.156 -13.25 1 93.75 275 GLU A O 1
ATOM 2230 N N . VAL A 1 276 ? -18.141 -38.438 -12.023 1 95.75 276 VAL A N 1
ATOM 2231 C CA . VAL A 1 276 ? -17.328 -37.656 -11.125 1 95.75 276 VAL A CA 1
ATOM 2232 C C . VAL A 1 276 ? -17.75 -37.875 -9.68 1 95.75 276 VAL A C 1
ATOM 2234 O O . VAL A 1 276 ? -18.828 -38.438 -9.43 1 95.75 276 VAL A O 1
ATOM 2237 N N . PRO A 1 277 ? -16.875 -37.562 -8.664 1 95.62 277 PRO A N 1
ATOM 2238 C CA . PRO A 1 277 ? -17.266 -37.719 -7.262 1 95.62 277 PRO A CA 1
ATOM 2239 C C . PRO A 1 277 ? -18.516 -36.906 -6.914 1 95.62 277 PRO A C 1
ATOM 2241 O O . PRO A 1 277 ? -18.688 -35.781 -7.391 1 95.62 277 PRO A O 1
ATOM 2244 N N . ALA A 1 278 ? -19.234 -37.469 -5.984 1 94.62 278 ALA A N 1
ATOM 2245 C CA . ALA A 1 278 ? -20.5 -36.844 -5.594 1 94.62 278 ALA A CA 1
ATOM 2246 C C . ALA A 1 278 ? -20.281 -35.469 -4.961 1 94.62 278 ALA A C 1
ATOM 2248 O O . ALA A 1 278 ? -21.125 -34.594 -5.105 1 94.62 278 ALA A O 1
ATOM 2249 N N . THR A 1 279 ? -19.25 -35.312 -4.355 1 95.19 279 THR A N 1
ATOM 2250 C CA . THR A 1 279 ? -18.969 -34.094 -3.629 1 95.19 279 THR A CA 1
ATOM 2251 C C . THR A 1 279 ? -18.766 -32.938 -4.594 1 95.19 279 THR A C 1
ATOM 2253 O O . THR A 1 279 ? -18.891 -31.766 -4.211 1 95.19 279 THR A O 1
ATOM 2256 N N . LEU A 1 280 ? -18.406 -33.219 -5.809 1 96.12 280 LEU A N 1
ATOM 2257 C CA . LEU A 1 280 ? -18.234 -32.188 -6.812 1 96.12 280 LEU A CA 1
ATOM 2258 C C . LEU A 1 280 ? -19.562 -31.453 -7.062 1 96.12 280 LEU A C 1
ATOM 2260 O O . LEU A 1 280 ? -19.562 -30.234 -7.312 1 96.12 280 LEU A O 1
ATOM 2264 N N . PHE A 1 281 ? -20.641 -32.188 -6.902 1 94.5 281 PHE A N 1
ATOM 2265 C CA . PHE A 1 281 ? -21.969 -31.625 -7.152 1 94.5 281 PHE A CA 1
ATOM 2266 C C . PHE A 1 281 ? -22.359 -30.625 -6.07 1 94.5 281 PHE A C 1
ATOM 2268 O O . PHE A 1 281 ? -23.281 -29.828 -6.258 1 94.5 281 PHE A O 1
ATOM 2275 N N . GLU A 1 282 ? -21.672 -30.672 -5.031 1 91.44 282 GLU A N 1
ATOM 2276 C CA . GLU A 1 282 ? -21.969 -29.766 -3.93 1 91.44 282 GLU A CA 1
ATOM 2277 C C . GLU A 1 282 ? -21.453 -28.359 -4.223 1 91.44 282 GLU A C 1
ATOM 2279 O O . GLU A 1 282 ? -21.984 -27.375 -3.689 1 91.44 282 GLU A O 1
ATOM 2284 N N . ILE A 1 283 ? -20.5 -28.234 -5.059 1 93.38 283 ILE A N 1
ATOM 2285 C CA . ILE A 1 283 ? -19.859 -26.938 -5.227 1 93.38 283 ILE A CA 1
ATOM 2286 C C . ILE A 1 283 ? -20.047 -26.453 -6.664 1 93.38 283 ILE A C 1
ATOM 2288 O O . ILE A 1 283 ? -19.766 -25.281 -6.977 1 93.38 283 ILE A O 1
ATOM 2292 N N . CYS A 1 284 ? -20.469 -27.328 -7.551 1 94.5 284 CYS A N 1
ATOM 2293 C CA . CYS A 1 284 ? -20.656 -27 -8.953 1 94.5 284 CYS A CA 1
ATOM 2294 C C . CYS A 1 284 ? -22.078 -27.328 -9.398 1 94.5 284 CYS A C 1
ATOM 2296 O O . CYS A 1 284 ? -22.641 -28.344 -8.984 1 94.5 284 CYS A O 1
ATOM 2298 N N . LYS A 1 285 ? -22.578 -26.484 -10.281 1 94.56 285 LYS A N 1
ATOM 2299 C CA . LYS A 1 285 ? -23.875 -26.766 -10.914 1 94.56 285 LYS A CA 1
ATOM 2300 C C . LYS A 1 285 ? -23.688 -27.578 -12.195 1 94.56 285 LYS A C 1
ATOM 2302 O O . LYS A 1 285 ? -23.812 -27.031 -13.297 1 94.56 285 LYS A O 1
ATOM 2307 N N . LEU A 1 286 ? -23.547 -28.828 -12.016 1 94.88 286 LEU A N 1
ATOM 2308 C CA . LEU A 1 286 ? -23.328 -29.719 -13.141 1 94.88 286 LEU A CA 1
ATOM 2309 C C . LEU A 1 286 ? -24.656 -30.188 -13.742 1 94.88 286 LEU A C 1
ATOM 2311 O O . LEU A 1 286 ? -25.609 -30.453 -13.016 1 94.88 286 LEU A O 1
ATOM 2315 N N . SER A 1 287 ? -24.75 -30.172 -15.016 1 93.81 287 SER A N 1
ATOM 2316 C CA . SER A 1 287 ? -25.953 -30.672 -15.703 1 93.81 287 SER A CA 1
ATOM 2317 C C . SER A 1 287 ? -26.062 -32.188 -15.602 1 93.81 287 SER A C 1
ATOM 2319 O O . SER A 1 287 ? -25.109 -32.906 -15.922 1 93.81 287 SER A O 1
ATOM 2321 N N . GLU A 1 288 ? -27.125 -32.688 -15.336 1 91.56 288 GLU A N 1
ATOM 2322 C CA . GLU A 1 288 ? -27.344 -34.125 -15.195 1 91.56 288 GLU A CA 1
ATOM 2323 C C . GLU A 1 288 ? -27.359 -34.812 -16.562 1 91.56 288 GLU A C 1
ATOM 2325 O O . GLU A 1 288 ? -27.25 -36.031 -16.641 1 91.56 288 GLU A O 1
ATOM 2330 N N . ASP A 1 289 ? -27.406 -34.062 -17.547 1 92 289 ASP A N 1
ATOM 2331 C CA . ASP A 1 289 ? -27.406 -34.625 -18.891 1 92 289 ASP A CA 1
ATOM 2332 C C . ASP A 1 289 ? -25.984 -35.062 -19.297 1 92 289 ASP A C 1
ATOM 2334 O O . ASP A 1 289 ? -25.812 -36 -20.062 1 92 289 ASP A O 1
ATOM 2338 N N . GLU A 1 290 ? -25.047 -34.406 -18.734 1 93.31 290 GLU A N 1
ATOM 2339 C CA . GLU A 1 290 ? -23.672 -34.625 -19.156 1 93.31 290 GLU A CA 1
ATOM 2340 C C . GLU A 1 290 ? -22.859 -35.312 -18.047 1 93.31 290 GLU A C 1
ATOM 2342 O O . GLU A 1 290 ? -21.859 -35.969 -18.328 1 93.31 290 GLU A O 1
ATOM 2347 N N . TRP A 1 291 ? -23.297 -35.094 -16.828 1 95.5 291 TRP A N 1
ATOM 2348 C CA . TRP A 1 291 ? -22.516 -35.531 -15.688 1 95.5 291 TRP A CA 1
ATOM 2349 C C . TRP A 1 291 ? -23.312 -36.469 -14.805 1 95.5 291 TRP A C 1
ATOM 2351 O O . TRP A 1 291 ? -24.547 -36.375 -14.75 1 95.5 291 TRP A O 1
ATOM 2361 N N . THR A 1 292 ? -22.609 -37.406 -14.148 1 94.88 292 THR A N 1
ATOM 2362 C CA . THR A 1 292 ? -23.234 -38.312 -13.203 1 94.88 292 THR A CA 1
ATOM 2363 C C . THR A 1 292 ? -22.375 -38.5 -11.953 1 94.88 292 THR A C 1
ATOM 2365 O O . THR A 1 292 ? -21.141 -38.5 -12.039 1 94.88 292 THR A O 1
ATOM 2368 N N . SER A 1 293 ? -23.031 -38.562 -10.797 1 92.69 293 SER A N 1
ATOM 2369 C CA . SER A 1 293 ? -22.328 -38.656 -9.523 1 92.69 293 SER A CA 1
ATOM 2370 C C . SER A 1 293 ? -22.062 -40.125 -9.164 1 92.69 293 SER A C 1
ATOM 2372 O O . SER A 1 293 ? -22.891 -41 -9.391 1 92.69 293 SER A O 1
ATOM 2374 N N . GLN A 1 294 ? -20.891 -40.344 -8.734 1 90.69 294 GLN A N 1
ATOM 2375 C CA . GLN A 1 294 ? -20.484 -41.656 -8.258 1 90.69 294 GLN A CA 1
ATOM 2376 C C . GLN A 1 294 ? -19.688 -41.562 -6.953 1 90.69 294 GLN A C 1
ATOM 2378 O O . GLN A 1 294 ? -18.938 -40.594 -6.75 1 90.69 294 GLN A O 1
ATOM 2383 N N . ALA A 1 295 ? -19.891 -42.5 -6.121 1 89.12 295 ALA A N 1
ATOM 2384 C CA . ALA A 1 295 ? -19.125 -42.531 -4.883 1 89.12 295 ALA A CA 1
ATOM 2385 C C . ALA A 1 295 ? -17.719 -43.062 -5.133 1 89.12 295 ALA A C 1
ATOM 2387 O O . ALA A 1 295 ? -17.531 -44.125 -5.711 1 89.12 295 ALA A O 1
ATOM 2388 N N . HIS A 1 296 ? -16.812 -42.281 -4.898 1 88.5 296 HIS A N 1
ATOM 2389 C CA . HIS A 1 296 ? -15.414 -42.656 -5.047 1 88.5 296 HIS A CA 1
ATOM 2390 C C . HIS A 1 296 ? -14.703 -42.719 -3.695 1 88.5 296 HIS A C 1
ATOM 2392 O O . HIS A 1 296 ? -14.914 -41.844 -2.85 1 88.5 296 HIS A O 1
ATOM 2398 N N . PRO A 1 297 ? -13.891 -43.719 -3.605 1 86.38 297 PRO A N 1
ATOM 2399 C CA . PRO A 1 297 ? -13.125 -43.781 -2.357 1 86.38 297 PRO A CA 1
ATOM 2400 C C . PRO A 1 297 ? -12.188 -42.594 -2.188 1 86.38 297 PRO A C 1
ATOM 2402 O O . PRO A 1 297 ? -11.57 -42.156 -3.158 1 86.38 297 PRO A O 1
ATOM 2405 N N . GLY A 1 298 ? -12.188 -41.969 -1.105 1 88 298 GLY A N 1
ATOM 2406 C CA . GLY A 1 298 ? -11.281 -40.844 -0.834 1 88 298 GLY A CA 1
ATOM 2407 C C . GLY A 1 298 ? -11.961 -39.5 -0.898 1 88 298 GLY A C 1
ATOM 2408 O O . GLY A 1 298 ? -11.383 -38.5 -0.492 1 88 298 GLY A O 1
ATOM 2409 N N . TYR A 1 299 ? -13.125 -39.594 -1.525 1 93.62 299 TYR A N 1
ATOM 2410 C CA . TYR A 1 299 ? -13.844 -38.312 -1.629 1 93.62 299 TYR A CA 1
ATOM 2411 C C . TYR A 1 299 ? -15.031 -38.281 -0.668 1 93.62 299 TYR A C 1
ATOM 2413 O O . TYR A 1 299 ? -16.141 -38.688 -1.027 1 93.62 299 TYR A O 1
ATOM 2421 N N . GLY A 1 300 ? -14.781 -37.844 0.573 1 90.12 300 GLY A N 1
ATOM 2422 C CA . GLY A 1 300 ? -15.82 -37.656 1.573 1 90.12 300 GLY A CA 1
ATOM 2423 C C . GLY A 1 300 ? -16.297 -36.25 1.69 1 90.12 300 GLY A C 1
ATOM 2424 O O . GLY A 1 300 ? -15.969 -35.406 0.853 1 90.12 300 GLY A O 1
ATOM 2425 N N . PRO A 1 301 ? -16.984 -36.031 2.746 1 89.31 301 PRO A N 1
ATOM 2426 C CA . PRO A 1 301 ? -17.484 -34.656 2.951 1 89.31 301 PRO A CA 1
ATOM 2427 C C . PRO A 1 301 ? -16.375 -33.625 3.031 1 89.31 301 PRO A C 1
ATOM 2429 O O . PRO A 1 301 ? -15.359 -33.844 3.705 1 89.31 301 PRO A O 1
ATOM 2432 N N . GLY A 1 302 ? -16.531 -32.594 2.293 1 90.62 302 GLY A N 1
ATOM 2433 C CA . GLY A 1 302 ? -15.555 -31.5 2.334 1 90.62 302 GLY A CA 1
ATOM 2434 C C . GLY A 1 302 ? -14.508 -31.609 1.237 1 90.62 302 GLY A C 1
ATOM 2435 O O . GLY A 1 302 ? -13.609 -30.766 1.151 1 90.62 302 GLY A O 1
ATOM 2436 N N . THR A 1 303 ? -14.586 -32.562 0.384 1 94.31 303 THR A N 1
ATOM 2437 C CA . THR A 1 303 ? -13.578 -32.781 -0.649 1 94.31 303 THR A CA 1
ATOM 2438 C C . THR A 1 303 ? -14.078 -32.281 -2 1 94.31 303 THR A C 1
ATOM 2440 O O . THR A 1 303 ? -13.492 -32.594 -3.041 1 94.31 303 THR A O 1
ATOM 2443 N N . GLY A 1 304 ? -15.188 -31.578 -1.981 1 95 304 GLY A N 1
ATOM 2444 C CA . GLY A 1 304 ? -15.727 -31.031 -3.221 1 95 304 GLY A CA 1
ATOM 2445 C C . GLY A 1 304 ? -14.758 -30.125 -3.951 1 95 304 GLY A C 1
ATOM 2446 O O . GLY A 1 304 ? -14.609 -30.219 -5.172 1 95 304 GLY A O 1
ATOM 2447 N N . LEU A 1 305 ? -14.125 -29.312 -3.211 1 95.94 305 LEU A N 1
ATOM 2448 C CA . LEU A 1 305 ? -13.18 -28.375 -3.807 1 95.94 305 LEU A CA 1
ATOM 2449 C C . LEU A 1 305 ? -11.961 -29.109 -4.352 1 95.94 305 LEU A C 1
ATOM 2451 O O . LEU A 1 305 ? -11.375 -28.703 -5.355 1 95.94 305 LEU A O 1
ATOM 2455 N N . LEU A 1 306 ? -11.57 -30.156 -3.664 1 97.06 306 LEU A N 1
ATOM 2456 C CA . LEU A 1 306 ? -10.477 -30.984 -4.16 1 97.06 306 LEU A CA 1
ATOM 2457 C C . LEU A 1 306 ? -10.82 -31.578 -5.523 1 97.06 306 LEU A C 1
ATOM 2459 O O . LEU A 1 306 ? -10.031 -31.484 -6.465 1 97.06 306 LEU A O 1
ATOM 2463 N N . ALA A 1 307 ? -11.984 -32.156 -5.602 1 97.31 307 ALA A N 1
ATOM 2464 C CA . ALA A 1 307 ? -12.438 -32.719 -6.863 1 97.31 307 ALA A CA 1
ATOM 2465 C C . ALA A 1 307 ? -12.523 -31.672 -7.953 1 97.31 307 ALA A C 1
ATOM 2467 O O . ALA A 1 307 ? -12.148 -31.906 -9.102 1 97.31 307 ALA A O 1
ATOM 2468 N N . TRP A 1 308 ? -13.023 -30.547 -7.555 1 97.81 308 TRP A N 1
ATOM 2469 C CA . TRP A 1 308 ? -13.156 -29.422 -8.484 1 97.81 308 TRP A CA 1
ATOM 2470 C C . TRP A 1 308 ? -11.805 -29.016 -9.047 1 97.81 308 TRP A C 1
ATOM 2472 O O . TRP A 1 308 ? -11.656 -28.828 -10.258 1 97.81 308 TRP A O 1
ATOM 2482 N N . MET A 1 309 ? -10.836 -28.875 -8.195 1 97.81 309 MET A N 1
ATOM 2483 C CA . MET A 1 309 ? -9.508 -28.469 -8.617 1 97.81 309 MET A CA 1
ATOM 2484 C C . MET A 1 309 ? -8.852 -29.531 -9.484 1 97.81 309 MET A C 1
ATOM 2486 O O . MET A 1 309 ? -8.133 -29.203 -10.43 1 97.81 309 MET A O 1
ATOM 2490 N N . GLU A 1 310 ? -9.039 -30.766 -9.133 1 97.25 310 GLU A N 1
ATOM 2491 C CA . GLU A 1 310 ? -8.516 -31.844 -9.953 1 97.25 310 GLU A CA 1
ATOM 2492 C C . GLU A 1 310 ? -9.07 -31.781 -11.375 1 97.25 310 GLU A C 1
ATOM 2494 O O . GLU A 1 310 ? -8.344 -32.031 -12.336 1 97.25 310 GLU A O 1
ATOM 2499 N N . CYS A 1 311 ? -10.336 -31.453 -11.477 1 96.94 311 CYS A N 1
ATOM 2500 C CA . CYS A 1 311 ? -10.938 -31.281 -12.789 1 96.94 311 CYS A CA 1
ATOM 2501 C C . CYS A 1 311 ? -10.242 -30.156 -13.555 1 96.94 311 CYS A C 1
ATOM 2503 O O . CYS A 1 311 ? -9.977 -30.281 -14.75 1 96.94 311 CYS A O 1
ATOM 2505 N N . CYS A 1 312 ? -9.945 -29.125 -12.867 1 97.5 312 CYS A N 1
ATOM 2506 C CA . CYS A 1 312 ? -9.391 -27.922 -13.492 1 97.5 312 CYS A CA 1
ATOM 2507 C C . CYS A 1 312 ? -7.969 -28.188 -13.984 1 97.5 312 CYS A C 1
ATOM 2509 O O . CYS A 1 312 ? -7.457 -27.438 -14.828 1 97.5 312 CYS A O 1
ATOM 2511 N N . CYS A 1 313 ? -7.324 -29.219 -13.531 1 96.5 313 CYS A N 1
ATOM 2512 C CA . CYS A 1 313 ? -5.949 -29.531 -13.906 1 96.5 313 CYS A CA 1
ATOM 2513 C C . CYS A 1 313 ? -5.914 -30.359 -15.188 1 96.5 313 CYS A C 1
ATOM 2515 O O . CYS A 1 313 ? -4.852 -30.547 -15.773 1 96.5 313 CYS A O 1
ATOM 2517 N N . ILE A 1 314 ? -7.035 -30.766 -15.672 1 95.88 314 ILE A N 1
ATOM 2518 C CA . ILE A 1 314 ? -7.094 -31.734 -16.766 1 95.88 314 ILE A CA 1
ATOM 2519 C C . ILE A 1 314 ? -6.797 -31.047 -18.078 1 95.88 314 ILE A C 1
ATOM 2521 O O . ILE A 1 314 ? -5.988 -31.531 -18.875 1 95.88 314 ILE A O 1
ATOM 2525 N N . SER A 1 315 ? -7.48 -29.984 -18.312 1 94.12 315 SER A N 1
ATOM 2526 C CA . SER A 1 315 ? -7.301 -29.188 -19.531 1 94.12 315 SER A CA 1
ATOM 2527 C C . SER A 1 315 ? -7.828 -27.766 -19.344 1 94.12 315 SER A C 1
ATOM 2529 O O . SER A 1 315 ? -8.539 -27.484 -18.375 1 94.12 315 SER A O 1
ATOM 2531 N N . SER A 1 316 ? -7.477 -26.938 -20.297 1 94.31 316 SER A N 1
ATOM 2532 C CA . SER A 1 316 ? -7.938 -25.547 -20.234 1 94.31 316 SER A CA 1
ATOM 2533 C C . SER A 1 316 ? -9.453 -25.469 -20.406 1 94.31 316 SER A C 1
ATOM 2535 O O . SER A 1 316 ? -10.109 -24.656 -19.75 1 94.31 316 SER A O 1
ATOM 2537 N N . SER A 1 317 ? -9.93 -26.297 -21.266 1 93.94 317 SER A N 1
ATOM 2538 C CA . SER A 1 317 ? -11.359 -26.281 -21.547 1 93.94 317 SER A CA 1
ATOM 2539 C C . SER A 1 317 ? -12.172 -26.719 -20.328 1 93.94 317 SER A C 1
ATOM 2541 O O . SER A 1 317 ? -13.164 -26.062 -19.984 1 93.94 317 SER A O 1
ATOM 2543 N N . ILE A 1 318 ? -11.75 -27.766 -19.719 1 95.69 318 ILE A N 1
ATOM 2544 C CA . ILE A 1 318 ? -12.453 -28.266 -18.531 1 95.69 318 ILE A CA 1
ATOM 2545 C C . ILE A 1 318 ? -12.336 -27.25 -17.406 1 95.69 318 ILE A C 1
ATOM 2547 O O . ILE A 1 318 ? -13.289 -27.031 -16.641 1 95.69 318 ILE A O 1
ATOM 2551 N N . SER A 1 319 ? -11.188 -26.641 -17.281 1 97 319 SER A N 1
ATOM 2552 C CA . SER A 1 319 ? -10.969 -25.625 -16.266 1 97 319 SER A CA 1
ATOM 2553 C C . SER A 1 319 ? -11.953 -24.469 -16.406 1 97 319 SER A C 1
ATOM 2555 O O . SER A 1 319 ? -12.555 -24.031 -15.43 1 97 319 SER A O 1
ATOM 2557 N N . GLU A 1 320 ? -12.133 -24 -17.625 1 96.06 320 GLU A N 1
ATOM 2558 C CA . GLU A 1 320 ? -13.062 -22.906 -17.891 1 96.06 320 GLU A CA 1
ATOM 2559 C C . GLU A 1 320 ? -14.5 -23.312 -17.578 1 96.06 320 GLU A C 1
ATOM 2561 O O . GLU A 1 320 ? -15.281 -22.516 -17.047 1 96.06 320 GLU A O 1
ATOM 2566 N N . GLN A 1 321 ? -14.773 -24.484 -17.938 1 95.56 321 GLN A N 1
ATOM 2567 C CA . GLN A 1 321 ? -16.109 -25 -17.672 1 95.56 321 GLN A CA 1
ATOM 2568 C C . GLN A 1 321 ? -16.359 -25.094 -16.172 1 95.56 321 GLN A C 1
ATOM 2570 O O . GLN A 1 321 ? -17.422 -24.672 -15.688 1 95.56 321 GLN A O 1
ATOM 2575 N N . MET A 1 322 ? -15.422 -25.656 -15.461 1 96.81 322 MET A N 1
ATOM 2576 C CA . MET A 1 322 ? -15.57 -25.812 -14.016 1 96.81 322 MET A CA 1
ATOM 2577 C C . MET A 1 322 ? -15.695 -24.453 -13.336 1 96.81 322 MET A C 1
ATOM 2579 O O . MET A 1 322 ? -16.453 -24.312 -12.375 1 96.81 322 MET A O 1
ATOM 2583 N N . LEU A 1 323 ? -14.914 -23.516 -13.797 1 96.31 323 LEU A N 1
ATOM 2584 C CA . LEU A 1 323 ? -14.969 -22.172 -13.242 1 96.31 323 LEU A CA 1
ATOM 2585 C C . LEU A 1 323 ? -16.344 -21.562 -13.453 1 96.31 323 LEU A C 1
ATOM 2587 O O . LEU A 1 323 ? -16.875 -20.906 -12.562 1 96.31 323 LEU A O 1
ATOM 2591 N N . SER A 1 324 ? -16.938 -21.719 -14.617 1 95.5 324 SER A N 1
ATOM 2592 C CA . SER A 1 324 ? -18.25 -21.156 -14.938 1 95.5 324 SER A CA 1
ATOM 2593 C C . SER A 1 324 ? -19.344 -21.812 -14.117 1 95.5 324 SER A C 1
ATOM 2595 O O . SER A 1 324 ? -20.375 -21.188 -13.852 1 95.5 324 SER A O 1
ATOM 2597 N N . LEU A 1 325 ? -19.125 -23.062 -13.688 1 96.06 325 LEU A N 1
ATOM 2598 C CA . LEU A 1 325 ? -20.141 -23.828 -12.992 1 96.06 325 LEU A CA 1
ATOM 2599 C C . LEU A 1 325 ? -19.984 -23.703 -11.477 1 96.06 325 LEU A C 1
ATOM 2601 O O . LEU A 1 325 ? -20.828 -24.172 -10.719 1 96.06 325 LEU A O 1
ATOM 2605 N N . LEU A 1 326 ? -18.906 -23.047 -11.07 1 95.44 326 LEU A N 1
ATOM 2606 C CA . LEU A 1 326 ? -18.625 -22.906 -9.648 1 95.44 326 LEU A CA 1
ATOM 2607 C C . LEU A 1 326 ? -19.688 -22.062 -8.953 1 95.44 326 LEU A C 1
ATOM 2609 O O . LEU A 1 326 ? -20.094 -21.016 -9.484 1 95.44 326 LEU A O 1
ATOM 2613 N N . VAL A 1 327 ? -20.188 -22.578 -7.777 1 92 327 VAL A N 1
ATOM 2614 C CA . VAL A 1 327 ? -21.219 -21.875 -7.035 1 92 327 VAL A CA 1
ATOM 2615 C C . VAL A 1 327 ? -20.625 -21.297 -5.746 1 92 327 VAL A C 1
ATOM 2617 O O . VAL A 1 327 ? -20.547 -21.984 -4.73 1 92 327 VAL A O 1
ATOM 2620 N N . VAL A 1 328 ? -20.25 -20.109 -5.754 1 87.69 328 VAL A N 1
ATOM 2621 C CA . VAL A 1 328 ? -19.781 -19.359 -4.594 1 87.69 328 VAL A CA 1
ATOM 2622 C C . VAL A 1 328 ? -20.453 -17.984 -4.566 1 87.69 328 VAL A C 1
ATOM 2624 O O . VAL A 1 328 ? -20.422 -17.25 -5.562 1 87.69 328 VAL A O 1
ATOM 2627 N N . ASP A 1 329 ? -21.047 -17.703 -3.484 1 83.5 329 ASP A N 1
ATOM 2628 C CA . ASP A 1 329 ? -21.688 -16.406 -3.34 1 83.5 329 ASP A CA 1
ATOM 2629 C C . ASP A 1 329 ? -20.672 -15.32 -3.018 1 83.5 329 ASP A C 1
ATOM 2631 O O . ASP A 1 329 ? -20.297 -15.141 -1.856 1 83.5 329 ASP A O 1
ATOM 2635 N N . VAL A 1 330 ? -20.406 -14.57 -4.012 1 79 330 VAL A N 1
ATOM 2636 C CA . VAL A 1 330 ? -19.422 -13.508 -3.871 1 79 330 VAL A CA 1
ATOM 2637 C C . VAL A 1 330 ? -19.938 -12.43 -2.924 1 79 330 VAL A C 1
ATOM 2639 O O . VAL A 1 330 ? -19.156 -11.719 -2.287 1 79 330 VAL A O 1
ATOM 2642 N N . GLY A 1 331 ? -21.234 -12.312 -2.836 1 78 331 GLY A N 1
ATOM 2643 C CA . GLY A 1 331 ? -21.844 -11.312 -1.976 1 78 331 GLY A CA 1
ATOM 2644 C C . GLY A 1 331 ? -21.812 -11.688 -0.506 1 78 331 GLY A C 1
ATOM 2645 O O . GLY A 1 331 ? -22.109 -10.859 0.358 1 78 331 GLY A O 1
ATOM 2646 N N . ASN A 1 332 ? -21.391 -12.867 -0.225 1 86.25 332 ASN A N 1
ATOM 2647 C CA . ASN A 1 332 ? -21.25 -13.352 1.146 1 86.25 332 ASN A CA 1
ATOM 2648 C C . ASN A 1 332 ? -19.797 -13.5 1.553 1 86.25 332 ASN A C 1
ATOM 2650 O O . ASN A 1 332 ? -19.172 -14.531 1.3 1 86.25 332 ASN A O 1
ATOM 2654 N N . PRO A 1 333 ? -19.344 -12.555 2.326 1 83.94 333 PRO A N 1
ATOM 2655 C CA . PRO A 1 333 ? -17.922 -12.555 2.686 1 83.94 333 PRO A CA 1
ATOM 2656 C C . PRO A 1 333 ? -17.5 -13.812 3.439 1 83.94 333 PRO A C 1
ATOM 2658 O O . PRO A 1 333 ? -16.375 -14.297 3.275 1 83.94 333 PRO A O 1
ATOM 2661 N N . GLU A 1 334 ? -18.344 -14.336 4.23 1 87.94 334 GLU A N 1
ATOM 2662 C CA . GLU A 1 334 ? -18.016 -15.547 4.977 1 87.94 334 GLU A CA 1
ATOM 2663 C C . GLU A 1 334 ? -17.812 -16.734 4.047 1 87.94 334 GLU A C 1
ATOM 2665 O O . GLU A 1 334 ? -16.906 -17.547 4.262 1 87.94 334 GLU A O 1
ATOM 2670 N N . GLU A 1 335 ? -18.594 -16.75 3.096 1 90.5 335 GLU A N 1
ATOM 2671 C CA . GLU A 1 335 ? -18.469 -17.828 2.131 1 90.5 335 GLU A CA 1
ATOM 2672 C C . GLU A 1 335 ? -17.172 -17.703 1.321 1 90.5 335 GLU A C 1
ATOM 2674 O O . GLU A 1 335 ? -16.516 -18.703 1.027 1 90.5 335 GLU A O 1
ATOM 2679 N N . VAL A 1 336 ? -16.844 -16.516 1.013 1 90.75 336 VAL A N 1
ATOM 2680 C CA . VAL A 1 336 ? -15.633 -16.281 0.241 1 90.75 336 VAL A CA 1
ATOM 2681 C C . VAL A 1 336 ? -14.414 -16.641 1.083 1 90.75 336 VAL A C 1
ATOM 2683 O O . VAL A 1 336 ? -13.453 -17.234 0.578 1 90.75 336 VAL A O 1
ATOM 2686 N N . LYS A 1 337 ? -14.461 -16.312 2.275 1 91.25 337 LYS A N 1
ATOM 2687 C CA . LYS A 1 337 ? -13.375 -16.641 3.189 1 91.25 337 LYS A CA 1
ATOM 2688 C C . LYS A 1 337 ? -13.211 -18.156 3.324 1 91.25 337 LYS A C 1
ATOM 2690 O O . LYS A 1 337 ? -12.094 -18.672 3.299 1 91.25 337 LYS A O 1
ATOM 2695 N N . LEU A 1 338 ? -14.312 -18.812 3.52 1 93.19 338 LEU A N 1
ATOM 2696 C CA . LEU A 1 338 ? -14.281 -20.266 3.646 1 93.19 338 LEU A CA 1
ATOM 2697 C C . LEU A 1 338 ? -13.789 -20.922 2.357 1 93.19 338 LEU A C 1
ATOM 2699 O O . LEU A 1 338 ? -13.023 -21.891 2.398 1 93.19 338 LEU A O 1
ATOM 2703 N N . PHE A 1 339 ? -14.281 -20.375 1.259 1 94.94 339 PHE A N 1
ATOM 2704 C CA . PHE A 1 339 ? -13.828 -20.859 -0.036 1 94.94 339 PHE A CA 1
ATOM 2705 C C . PHE A 1 339 ? -12.312 -20.703 -0.172 1 94.94 339 PHE A C 1
ATOM 2707 O O . PHE A 1 339 ? -11.625 -21.609 -0.63 1 94.94 339 PHE A O 1
ATOM 2714 N N . SER A 1 340 ? -11.812 -19.594 0.242 1 95.62 340 SER A N 1
ATOM 2715 C CA . SER A 1 340 ? -10.391 -19.297 0.098 1 95.62 340 SER A CA 1
ATOM 2716 C C . SER A 1 340 ? -9.539 -20.203 0.982 1 95.62 340 SER A C 1
ATOM 2718 O O . SER A 1 340 ? -8.469 -20.656 0.572 1 95.62 340 SER A O 1
ATOM 2720 N N . LYS A 1 341 ? -9.984 -20.484 2.168 1 95.44 341 LYS A N 1
ATOM 2721 C CA . LYS A 1 341 ? -9.289 -21.422 3.049 1 95.44 341 LYS A CA 1
ATOM 2722 C C . LYS A 1 341 ? -9.289 -22.828 2.469 1 95.44 341 LYS A C 1
ATOM 2724 O O . LYS A 1 341 ? -8.266 -23.516 2.486 1 95.44 341 LYS A O 1
ATOM 2729 N N . GLY A 1 342 ? -10.461 -23.203 2.045 1 96.56 342 GLY A N 1
ATOM 2730 C CA . GLY A 1 342 ? -10.562 -24.516 1.408 1 96.56 342 GLY A CA 1
ATOM 2731 C C . GLY A 1 342 ? -9.711 -24.625 0.156 1 96.56 342 GLY A C 1
ATOM 2732 O O . GLY A 1 342 ? -9.133 -25.688 -0.108 1 96.56 342 GLY A O 1
ATOM 2733 N N . PHE A 1 343 ? -9.664 -23.547 -0.543 1 97.44 343 PHE A N 1
ATOM 2734 C CA . PHE A 1 343 ? -8.867 -23.531 -1.763 1 97.44 343 PHE A CA 1
ATOM 2735 C C . PHE A 1 343 ? -7.395 -23.797 -1.454 1 97.44 343 PHE A C 1
ATOM 2737 O O . PHE A 1 343 ? -6.734 -24.547 -2.164 1 97.44 343 PHE A O 1
ATOM 2744 N N . LEU A 1 344 ? -6.902 -23.172 -0.441 1 97.56 344 LEU A N 1
ATOM 2745 C CA . LEU A 1 344 ? -5.508 -23.359 -0.046 1 97.56 344 LEU A CA 1
ATOM 2746 C C . LEU A 1 344 ? -5.238 -24.828 0.314 1 97.56 344 LEU A C 1
ATOM 2748 O O . LEU A 1 344 ? -4.215 -25.391 -0.085 1 97.56 344 LEU A O 1
ATOM 2752 N N . VAL A 1 345 ? -6.137 -25.438 1.001 1 96.25 345 VAL A N 1
ATOM 2753 C CA . VAL A 1 345 ? -5.984 -26.828 1.396 1 96.25 345 VAL A CA 1
ATOM 2754 C C . VAL A 1 345 ? -5.973 -27.719 0.154 1 96.25 345 VAL A C 1
ATOM 2756 O O . VAL A 1 345 ? -5.121 -28.594 0.025 1 96.25 345 VAL A O 1
ATOM 2759 N N . ALA A 1 346 ? -6.895 -27.453 -0.757 1 97.31 346 ALA A N 1
ATOM 2760 C CA . ALA A 1 346 ? -6.965 -28.234 -1.992 1 97.31 346 ALA A CA 1
ATOM 2761 C C . ALA A 1 346 ? -5.703 -28.047 -2.83 1 97.31 346 ALA A C 1
ATOM 2763 O O . ALA A 1 346 ? -5.211 -29 -3.439 1 97.31 346 ALA A O 1
ATOM 2764 N N . LEU A 1 347 ? -5.246 -26.828 -2.832 1 97.75 347 LEU A N 1
ATOM 2765 C CA . LEU A 1 347 ? -4.043 -26.516 -3.594 1 97.75 347 LEU A CA 1
ATOM 2766 C C . LEU A 1 347 ? -2.854 -27.328 -3.088 1 97.75 347 LEU A C 1
ATOM 2768 O O . LEU A 1 347 ? -2.094 -27.891 -3.881 1 97.75 347 LEU A O 1
ATOM 2772 N N . VAL A 1 348 ? -2.703 -27.453 -1.826 1 96.12 348 VAL A N 1
ATOM 2773 C CA . VAL A 1 348 ? -1.601 -28.172 -1.195 1 96.12 348 VAL A CA 1
ATOM 2774 C C . VAL A 1 348 ? -1.734 -29.656 -1.471 1 96.12 348 VAL A C 1
ATOM 2776 O O . VAL A 1 348 ? -0.731 -30.359 -1.625 1 96.12 348 VAL A O 1
ATOM 2779 N N . GLN A 1 349 ? -2.918 -30.094 -1.614 1 94.44 349 GLN A N 1
ATOM 2780 C CA . GLN A 1 349 ? -3.172 -31.5 -1.854 1 94.44 349 GLN A CA 1
ATOM 2781 C C . GLN A 1 349 ? -2.887 -31.875 -3.307 1 94.44 349 GLN A C 1
ATOM 2783 O O . GLN A 1 349 ? -2.449 -33 -3.592 1 94.44 349 GLN A O 1
ATOM 2788 N N . VAL A 1 350 ? -3.082 -30.984 -4.203 1 96.5 350 VAL A N 1
ATOM 2789 C CA . VAL A 1 350 ? -3.021 -31.297 -5.625 1 96.5 350 VAL A CA 1
ATOM 2790 C C . VAL A 1 350 ? -1.626 -30.984 -6.164 1 96.5 350 VAL A C 1
ATOM 2792 O O . VAL A 1 350 ? -1.111 -31.719 -7.02 1 96.5 350 VAL A O 1
ATOM 2795 N N . MET A 1 351 ? -0.946 -30.062 -5.648 1 96.5 351 MET A N 1
ATOM 2796 C CA . MET A 1 351 ? 0.289 -29.5 -6.184 1 96.5 351 MET A CA 1
ATOM 2797 C C . MET A 1 351 ? 1.359 -30.562 -6.336 1 96.5 351 MET A C 1
ATOM 2799 O O . MET A 1 351 ? 1.987 -30.688 -7.391 1 96.5 351 MET A O 1
ATOM 2803 N N . PRO A 1 352 ? 1.6 -31.453 -5.359 1 95.38 352 PRO A N 1
ATOM 2804 C CA . PRO A 1 352 ? 2.699 -32.406 -5.477 1 95.38 352 PRO A CA 1
ATOM 2805 C C . PRO A 1 352 ? 2.492 -33.406 -6.617 1 95.38 352 PRO A C 1
ATOM 2807 O O . PRO A 1 352 ? 3.453 -34 -7.09 1 95.38 352 PRO A O 1
ATOM 2810 N N . TRP A 1 353 ? 1.244 -33.531 -7.098 1 94.88 353 TRP A N 1
ATOM 2811 C CA . TRP A 1 353 ? 0.928 -34.531 -8.102 1 94.88 353 TRP A CA 1
ATOM 2812 C C . TRP A 1 353 ? 0.827 -33.906 -9.492 1 94.88 353 TRP A C 1
ATOM 2814 O O . TRP A 1 353 ? 0.666 -34.625 -10.484 1 94.88 353 TRP A O 1
ATOM 2824 N N . CYS A 1 354 ? 1.013 -32.656 -9.539 1 96.25 354 CYS A N 1
ATOM 2825 C CA . CYS A 1 354 ? 0.817 -31.953 -10.797 1 96.25 354 CYS A CA 1
ATOM 2826 C C . CYS A 1 354 ? 2.047 -32.062 -11.688 1 96.25 354 CYS A C 1
ATOM 2828 O O . CYS A 1 354 ? 3.18 -32 -11.195 1 96.25 354 CYS A O 1
ATOM 2830 N N . SER A 1 355 ? 1.825 -32.312 -12.984 1 96.25 355 SER A N 1
ATOM 2831 C CA . SER A 1 355 ? 2.869 -32.094 -13.984 1 96.25 355 SER A CA 1
ATOM 2832 C C . SER A 1 355 ? 3.059 -30.609 -14.25 1 96.25 355 SER A C 1
ATOM 2834 O O . SER A 1 355 ? 2.303 -29.781 -13.742 1 96.25 355 SER A O 1
ATOM 2836 N N . THR A 1 356 ? 3.992 -30.266 -15.062 1 95.94 356 THR A N 1
ATOM 2837 C CA . THR A 1 356 ? 4.281 -28.875 -15.367 1 95.94 356 THR A CA 1
ATOM 2838 C C . THR A 1 356 ? 3.086 -28.203 -16.047 1 95.94 356 THR A C 1
ATOM 2840 O O . THR A 1 356 ? 2.711 -27.078 -15.711 1 95.94 356 THR A O 1
ATOM 2843 N N . ARG A 1 357 ? 2.508 -28.859 -16.938 1 95.88 357 ARG A N 1
ATOM 2844 C CA . ARG A 1 357 ? 1.375 -28.297 -17.656 1 95.88 357 ARG A CA 1
ATOM 2845 C C . ARG A 1 357 ? 0.149 -28.188 -16.75 1 95.88 357 ARG A C 1
ATOM 2847 O O . ARG A 1 357 ? -0.587 -27.203 -16.828 1 95.88 357 ARG A O 1
ATOM 2854 N N . GLU A 1 358 ? -0.089 -29.25 -16.031 1 96.81 358 GLU A N 1
ATOM 2855 C CA . GLU A 1 358 ? -1.209 -29.203 -15.102 1 96.81 358 GLU A CA 1
ATOM 2856 C C . GLU A 1 358 ? -1.068 -28.047 -14.117 1 96.81 358 GLU A C 1
ATOM 2858 O O . GLU A 1 358 ? -2.051 -27.375 -13.805 1 96.81 358 GLU A O 1
ATOM 2863 N N . TRP A 1 359 ? 0.141 -27.828 -13.672 1 97.31 359 TRP A N 1
ATOM 2864 C CA . TRP A 1 359 ? 0.406 -26.734 -12.742 1 97.31 359 TRP A CA 1
ATOM 2865 C C . TRP A 1 359 ? 0.158 -25.375 -13.414 1 97.31 359 TRP A C 1
ATOM 2867 O O . TRP A 1 359 ? -0.323 -24.438 -12.773 1 97.31 359 TRP A O 1
ATOM 2877 N N . GLN A 1 360 ? 0.456 -25.344 -14.641 1 96.31 360 GLN A N 1
ATOM 2878 C CA . GLN A 1 360 ? 0.214 -24.109 -15.391 1 96.31 360 GLN A CA 1
ATOM 2879 C C . GLN A 1 360 ? -1.278 -23.812 -15.484 1 96.31 360 GLN A C 1
ATOM 2881 O O . GLN A 1 360 ? -1.689 -22.656 -15.406 1 96.31 360 GLN A O 1
ATO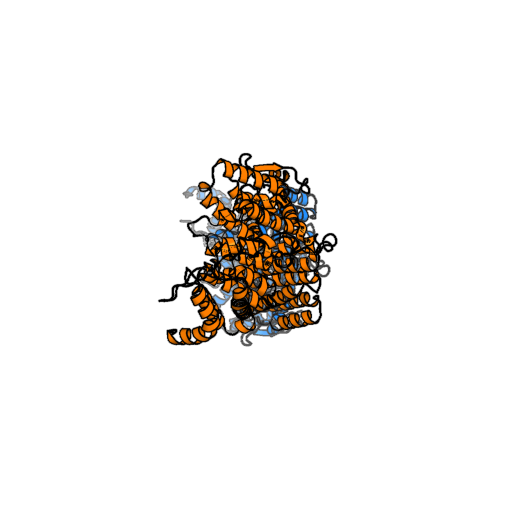M 2886 N N . TYR A 1 361 ? -2.057 -24.812 -15.672 1 96.88 361 TYR A N 1
ATOM 2887 C CA . TYR A 1 361 ? -3.504 -24.625 -15.68 1 96.88 361 TYR A CA 1
ATOM 2888 C C . TYR A 1 361 ? -3.994 -24.094 -14.344 1 96.88 361 TYR A C 1
ATOM 2890 O O . TYR A 1 361 ? -4.836 -23.203 -14.289 1 96.88 361 TYR A O 1
ATOM 2898 N N . LEU A 1 362 ? -3.43 -24.672 -13.312 1 97.25 362 LEU A N 1
ATOM 2899 C CA . LEU A 1 362 ? -3.832 -24.25 -11.977 1 97.25 362 LEU A CA 1
ATOM 2900 C C . LEU A 1 362 ? -3.418 -22.797 -11.719 1 97.25 362 LEU A C 1
ATOM 2902 O O . LEU A 1 362 ? -4.133 -22.062 -11.039 1 97.25 362 LEU A O 1
ATOM 2906 N N . HIS A 1 363 ? -2.285 -22.5 -12.203 1 96.5 363 HIS A N 1
ATOM 2907 C CA . HIS A 1 363 ? -1.812 -21.125 -12.078 1 96.5 363 HIS A CA 1
ATOM 2908 C C . HIS A 1 363 ? -2.766 -20.156 -12.766 1 96.5 363 HIS A C 1
ATOM 2910 O O . HIS A 1 363 ? -3.121 -19.125 -12.195 1 96.5 363 HIS A O 1
ATOM 2916 N N . GLN A 1 364 ? -3.174 -20.469 -13.914 1 96.56 364 GLN A N 1
ATOM 2917 C CA . GLN A 1 364 ? -4.098 -19.609 -14.664 1 96.56 364 GLN A CA 1
ATOM 2918 C C . GLN A 1 364 ? -5.453 -19.531 -13.969 1 96.56 364 GLN A C 1
ATOM 2920 O O . GLN A 1 364 ? -6.074 -18.469 -13.93 1 96.56 364 GLN A O 1
ATOM 2925 N N . LEU A 1 365 ? -5.836 -20.656 -13.516 1 97.25 365 LEU A N 1
ATOM 2926 C CA . LEU A 1 365 ? -7.086 -20.703 -12.766 1 97.25 365 LEU A CA 1
ATOM 2927 C C . LEU A 1 365 ? -7.031 -19.766 -11.555 1 97.25 365 LEU A C 1
ATOM 2929 O O . LEU A 1 365 ? -7.973 -19.016 -11.305 1 97.25 365 LEU A O 1
ATOM 2933 N N . THR A 1 366 ? -5.984 -19.844 -10.805 1 97.69 366 THR A N 1
ATOM 2934 C CA . THR A 1 366 ? -5.816 -19.031 -9.609 1 97.69 366 THR A CA 1
ATOM 2935 C C . THR A 1 366 ? -5.859 -17.547 -9.953 1 97.69 366 THR A C 1
ATOM 2937 O O . THR A 1 366 ? -6.48 -16.75 -9.242 1 97.69 366 THR A O 1
ATOM 2940 N N . ARG A 1 367 ? -5.215 -17.203 -11.016 1 96.19 367 ARG A N 1
ATOM 2941 C CA . ARG A 1 367 ? -5.227 -15.82 -11.469 1 96.19 367 ARG A CA 1
ATOM 2942 C C . ARG A 1 367 ? -6.648 -15.359 -11.781 1 96.19 367 ARG A C 1
ATOM 2944 O O . ARG A 1 367 ? -7.039 -14.25 -11.422 1 96.19 367 ARG A O 1
ATOM 2951 N N . ARG A 1 368 ? -7.383 -16.203 -12.391 1 96.12 368 ARG A N 1
ATOM 2952 C CA . ARG A 1 368 ? -8.758 -15.875 -12.75 1 96.12 368 ARG A CA 1
ATOM 2953 C C . ARG A 1 368 ? -9.625 -15.727 -11.5 1 96.12 368 ARG A C 1
ATOM 2955 O O . ARG A 1 368 ? -10.5 -14.852 -11.445 1 96.12 368 ARG A O 1
ATOM 2962 N N . LEU A 1 369 ? -9.398 -16.578 -10.602 1 96.12 369 LEU A N 1
ATOM 2963 C CA . LEU A 1 369 ? -10.156 -16.516 -9.359 1 96.12 369 LEU A CA 1
ATOM 2964 C C . LEU A 1 369 ? -9.875 -15.211 -8.609 1 96.12 369 LEU A C 1
ATOM 2966 O O . LEU A 1 369 ? -10.781 -14.617 -8.031 1 96.12 369 LEU A O 1
ATOM 2970 N N . LEU A 1 370 ? -8.641 -14.797 -8.625 1 94.25 370 LEU A N 1
ATOM 2971 C CA . LEU A 1 370 ? -8.266 -13.531 -8 1 94.25 370 LEU A CA 1
ATOM 2972 C C . LEU A 1 370 ? -8.883 -12.352 -8.742 1 94.25 370 LEU A C 1
ATOM 2974 O O . LEU A 1 370 ? -9.391 -11.422 -8.117 1 94.25 370 LEU A O 1
ATOM 2978 N N . GLU A 1 371 ? -8.852 -12.43 -10.008 1 91.31 371 GLU A N 1
ATOM 2979 C CA . GLU A 1 371 ? -9.406 -11.375 -10.844 1 91.31 371 GLU A CA 1
ATOM 2980 C C . GLU A 1 371 ? -10.906 -11.211 -10.609 1 91.31 371 GLU A C 1
ATOM 2982 O O . GLU A 1 371 ? -11.414 -10.094 -10.578 1 91.31 371 GLU A O 1
ATOM 2987 N N . LYS A 1 372 ? -11.539 -12.336 -10.422 1 89.25 372 LYS A N 1
ATOM 2988 C CA . LYS A 1 372 ? -12.984 -12.312 -10.227 1 89.25 372 LYS A CA 1
ATOM 2989 C C . LYS A 1 372 ? -13.344 -12.086 -8.758 1 89.25 372 LYS A C 1
ATOM 2991 O O . LYS A 1 372 ? -14.516 -12.047 -8.398 1 89.25 372 LYS A O 1
ATOM 2996 N N . GLN A 1 373 ? -12.375 -12.023 -7.949 1 86.94 373 GLN A N 1
ATOM 2997 C CA . GLN A 1 373 ? -12.531 -11.758 -6.523 1 86.94 373 GLN A CA 1
ATOM 2998 C C . GLN A 1 373 ? -13.258 -12.906 -5.828 1 86.94 373 GLN A C 1
ATOM 3000 O O . GLN A 1 373 ? -14.008 -12.68 -4.871 1 86.94 373 GLN A O 1
ATOM 3005 N N . LEU A 1 374 ? -13.109 -14.047 -6.383 1 91 374 LEU A N 1
ATOM 3006 C CA . LEU A 1 374 ? -13.641 -15.25 -5.762 1 91 374 LEU A CA 1
ATOM 3007 C C . LEU A 1 374 ? -12.664 -15.805 -4.727 1 91 374 LEU A C 1
ATOM 3009 O O . LEU A 1 374 ? -13.078 -16.484 -3.783 1 91 374 LEU A O 1
ATOM 3013 N N . LEU A 1 375 ? -11.461 -15.523 -5.02 1 94.19 375 LEU A N 1
ATOM 3014 C CA . LEU A 1 375 ? -10.391 -15.93 -4.117 1 94.19 375 LEU A CA 1
ATOM 3015 C C . LEU A 1 375 ? -9.836 -14.727 -3.361 1 94.19 375 LEU A C 1
ATOM 3017 O O . LEU A 1 375 ? -9.461 -13.719 -3.973 1 94.19 375 LEU A O 1
ATOM 3021 N N . HIS A 1 376 ? -9.859 -14.828 -2.078 1 91.69 376 HIS A N 1
ATOM 3022 C CA . HIS A 1 376 ? -9.336 -13.773 -1.219 1 91.69 376 HIS A CA 1
ATOM 3023 C C . HIS A 1 376 ? -8.016 -14.195 -0.579 1 91.69 376 HIS A C 1
ATOM 3025 O O . HIS A 1 376 ? -7.973 -15.156 0.191 1 91.69 376 HIS A O 1
ATOM 3031 N N . VAL A 1 377 ? -7.035 -13.453 -0.957 1 94.19 377 VAL A N 1
ATOM 3032 C CA . VAL A 1 377 ? -5.707 -13.727 -0.417 1 94.19 377 VAL A CA 1
ATOM 3033 C C . VAL A 1 377 ? -5.164 -12.484 0.286 1 94.19 377 VAL A C 1
ATOM 3035 O O . VAL A 1 377 ? -4.461 -11.68 -0.325 1 94.19 377 VAL A O 1
ATOM 3038 N N . PRO A 1 378 ? -5.41 -12.422 1.577 1 91.56 378 PRO A N 1
ATOM 3039 C CA . PRO A 1 378 ? -4.871 -11.273 2.314 1 91.56 378 PRO A CA 1
ATOM 3040 C C . PRO A 1 378 ? -3.344 -11.25 2.328 1 91.56 378 PRO A C 1
ATOM 3042 O O . PRO A 1 378 ? -2.707 -12.305 2.43 1 91.56 378 PRO A O 1
ATOM 3045 N N . TYR A 1 379 ? -2.848 -10.117 2.18 1 93.12 379 TYR A N 1
ATOM 3046 C CA . TYR A 1 379 ? -1.396 -9.969 2.156 1 93.12 379 TYR A CA 1
ATOM 3047 C C . TYR A 1 379 ? -0.848 -9.75 3.562 1 93.12 379 TYR A C 1
ATOM 3049 O O . TYR A 1 379 ? -1.029 -8.68 4.148 1 93.12 379 TYR A O 1
ATOM 3057 N N . SER A 1 380 ? -0.157 -10.664 4.102 1 91.19 380 SER A N 1
ATOM 3058 C CA . SER A 1 380 ? 0.377 -10.633 5.461 1 91.19 380 SER A CA 1
ATOM 3059 C C . SER A 1 380 ? 1.419 -9.531 5.621 1 91.19 380 SER A C 1
ATOM 3061 O O . SER A 1 380 ? 2.041 -9.109 4.645 1 91.19 380 SER A O 1
ATOM 3063 N N . LEU A 1 381 ? 1.596 -9.195 6.773 1 91.19 381 LEU A N 1
ATOM 3064 C CA . LEU A 1 381 ? 2.559 -8.141 7.078 1 91.19 381 LEU A CA 1
ATOM 3065 C C . LEU A 1 381 ? 3.936 -8.734 7.367 1 91.19 381 LEU A C 1
ATOM 3067 O O . LEU A 1 381 ? 4.852 -8.016 7.773 1 91.19 381 LEU A O 1
ATOM 3071 N N . GLU A 1 382 ? 3.971 -9.953 6.977 1 87.88 382 GLU A N 1
ATOM 3072 C CA . GLU A 1 382 ? 5.266 -10.594 7.184 1 87.88 382 GLU A CA 1
ATOM 3073 C C . GLU A 1 382 ? 6.352 -9.938 6.336 1 87.88 382 GLU A C 1
ATOM 3075 O O . GLU A 1 382 ? 6.16 -9.703 5.141 1 87.88 382 GLU A O 1
ATOM 3080 N N . TYR A 1 383 ? 7.344 -9.438 6.836 1 90.62 383 TYR A N 1
ATOM 3081 C CA . TYR A 1 383 ? 8.516 -8.852 6.195 1 90.62 383 TYR A CA 1
ATOM 3082 C C . TYR A 1 383 ? 8.242 -7.41 5.773 1 90.62 383 TYR A C 1
ATOM 3084 O O . TYR A 1 383 ? 8.812 -6.926 4.793 1 90.62 383 TYR A O 1
ATOM 3092 N N . ILE A 1 384 ? 7.176 -6.852 6.297 1 90.69 384 ILE A N 1
ATOM 3093 C CA . ILE A 1 384 ? 6.863 -5.441 6.086 1 90.69 384 ILE A CA 1
ATOM 3094 C C . ILE A 1 384 ? 7.23 -4.641 7.332 1 90.69 384 ILE A C 1
ATOM 3096 O O . ILE A 1 384 ? 6.758 -4.938 8.43 1 90.69 384 ILE A O 1
ATOM 3100 N N . GLN A 1 385 ? 8 -3.713 7.156 1 87.44 385 GLN A N 1
ATOM 3101 C CA . GLN A 1 385 ? 8.391 -2.883 8.289 1 87.44 385 GLN A CA 1
ATOM 3102 C C . GLN A 1 385 ? 7.504 -1.647 8.398 1 87.44 385 GLN A C 1
ATOM 3104 O O . GLN A 1 385 ? 7.137 -1.235 9.5 1 87.44 385 GLN A O 1
ATOM 3109 N N . PHE A 1 386 ? 7.227 -1.06 7.203 1 90.75 386 PHE A N 1
ATOM 3110 C CA . PHE A 1 386 ? 6.375 0.118 7.113 1 90.75 386 PHE A CA 1
ATOM 3111 C C . PHE A 1 386 ? 5.391 -0.014 5.957 1 90.75 386 PHE A C 1
ATOM 3113 O O . PHE A 1 386 ? 5.672 -0.694 4.969 1 90.75 386 PHE A O 1
ATOM 3120 N N . VAL A 1 387 ? 4.293 0.631 6.109 1 92.38 387 VAL A N 1
ATOM 3121 C CA . VAL A 1 387 ? 3.299 0.594 5.039 1 92.38 387 VAL A CA 1
ATOM 3122 C C . VAL A 1 387 ? 3.875 1.232 3.777 1 92.38 387 VAL A C 1
ATOM 3124 O O . VAL A 1 387 ? 4.324 2.381 3.805 1 92.38 387 VAL A O 1
ATOM 3127 N N . PRO A 1 388 ? 3.906 0.501 2.727 1 92 388 PRO A N 1
ATOM 3128 C CA . PRO A 1 388 ? 4.379 1.104 1.479 1 92 388 PRO A CA 1
ATOM 3129 C C . PRO A 1 388 ? 3.385 2.105 0.894 1 92 388 PRO A C 1
ATOM 3131 O O . PRO A 1 388 ? 2.268 1.729 0.527 1 92 388 PRO A O 1
ATOM 3134 N N . LEU A 1 389 ? 3.701 3.273 0.83 1 93.19 389 LEU A N 1
ATOM 3135 C CA . LEU A 1 389 ? 2.846 4.301 0.243 1 93.19 389 LEU A CA 1
ATOM 3136 C C . LEU A 1 389 ? 3.055 4.383 -1.266 1 93.19 389 LEU A C 1
ATOM 3138 O O . LEU A 1 389 ? 3.465 5.422 -1.784 1 93.19 389 LEU A O 1
ATOM 3142 N N . LEU A 1 390 ? 2.83 3.305 -1.909 1 93.12 390 LEU A N 1
ATOM 3143 C CA . LEU A 1 390 ? 3.037 3.109 -3.34 1 93.12 390 LEU A CA 1
ATOM 3144 C C . LEU A 1 390 ? 1.729 2.738 -4.031 1 93.12 390 LEU A C 1
ATOM 3146 O O . LEU A 1 390 ? 0.695 2.588 -3.375 1 93.12 390 LEU A O 1
ATOM 3150 N N . ASN A 1 391 ? 1.769 2.715 -5.328 1 92.5 391 ASN A N 1
ATOM 3151 C CA . ASN A 1 391 ? 0.658 2.178 -6.109 1 92.5 391 ASN A CA 1
ATOM 3152 C C . ASN A 1 391 ? 0.819 0.681 -6.355 1 92.5 391 ASN A C 1
ATOM 3154 O O . ASN A 1 391 ? 1.394 0.271 -7.363 1 92.5 391 ASN A O 1
ATOM 3158 N N . LEU A 1 392 ? 0.192 -0.134 -5.555 1 94.19 392 LEU A N 1
ATOM 3159 C CA . LEU A 1 392 ? 0.402 -1.575 -5.629 1 94.19 392 LEU A CA 1
ATOM 3160 C C . LEU A 1 392 ? -0.723 -2.248 -6.41 1 94.19 392 LEU A C 1
ATOM 3162 O O . LEU A 1 392 ? -0.704 -3.463 -6.609 1 94.19 392 LEU A O 1
ATOM 3166 N N . LYS A 1 393 ? -1.665 -1.482 -6.93 1 91 393 LYS A N 1
ATOM 3167 C CA . LYS A 1 393 ? -2.824 -2.039 -7.621 1 91 393 LYS A CA 1
ATOM 3168 C C . LYS A 1 393 ? -2.402 -2.834 -8.852 1 91 393 LYS A C 1
ATOM 3170 O O . LYS A 1 393 ? -2.877 -3.949 -9.07 1 91 393 LYS A O 1
ATOM 3175 N N . PRO A 1 394 ? -1.447 -2.312 -9.625 1 91.69 394 PRO A N 1
ATOM 3176 C CA . PRO A 1 394 ? -1.078 -3.053 -10.836 1 91.69 394 PRO A CA 1
ATOM 3177 C C . PRO A 1 394 ? -0.363 -4.367 -10.523 1 91.69 394 PRO A C 1
ATOM 3179 O O . PRO A 1 394 ? -0.363 -5.281 -11.352 1 91.69 394 PRO A O 1
ATOM 3182 N N . LEU A 1 395 ? 0.258 -4.488 -9.383 1 95.25 395 LEU A N 1
ATOM 3183 C CA . LEU A 1 395 ? 1.038 -5.668 -9.023 1 95.25 395 LEU A CA 1
ATOM 3184 C C . LEU A 1 395 ? 0.292 -6.527 -8.008 1 95.25 395 LEU A C 1
ATOM 3186 O O . LEU A 1 395 ? 0.851 -7.484 -7.473 1 95.25 395 LEU A O 1
ATOM 3190 N N . ALA A 1 396 ? -0.906 -6.184 -7.773 1 94.69 396 ALA A N 1
ATOM 3191 C CA . ALA A 1 396 ? -1.661 -6.82 -6.695 1 94.69 396 ALA A CA 1
ATOM 3192 C C . ALA A 1 396 ? -1.758 -8.328 -6.906 1 94.69 396 ALA A C 1
ATOM 3194 O O . ALA A 1 396 ? -1.53 -9.109 -5.977 1 94.69 396 ALA A O 1
ATOM 3195 N N . GLN A 1 397 ? -2.076 -8.75 -8.039 1 95.88 397 GLN A N 1
ATOM 3196 C CA . GLN A 1 397 ? -2.24 -10.172 -8.312 1 95.88 397 GLN A CA 1
ATOM 3197 C C . GLN A 1 397 ? -0.92 -10.922 -8.141 1 95.88 397 GLN A C 1
ATOM 3199 O O . GLN A 1 397 ? -0.889 -12.023 -7.586 1 95.88 397 GLN A O 1
ATOM 3204 N N . GLU A 1 398 ? 0.138 -10.359 -8.711 1 97.25 398 GLU A N 1
ATOM 3205 C CA . GLU A 1 398 ? 1.456 -10.977 -8.586 1 97.25 398 GLU A CA 1
ATOM 3206 C C . GLU A 1 398 ? 1.868 -11.109 -7.125 1 97.25 398 GLU A C 1
ATOM 3208 O O . GLU A 1 398 ? 2.42 -12.141 -6.727 1 97.25 398 GLU A O 1
ATOM 3213 N N . LEU A 1 399 ? 1.566 -10.055 -6.398 1 97.5 399 LEU A N 1
ATOM 3214 C CA . LEU A 1 399 ? 1.892 -10.086 -4.977 1 97.5 399 LEU A CA 1
ATOM 3215 C C . LEU A 1 399 ? 1.052 -11.133 -4.246 1 97.5 399 LEU A C 1
ATOM 3217 O O . LEU A 1 399 ? 1.57 -11.891 -3.422 1 97.5 399 LEU A O 1
ATOM 3221 N N . GLN A 1 400 ? -0.186 -11.156 -4.527 1 97.38 400 GLN A N 1
ATOM 3222 C CA . GLN A 1 400 ? -1.083 -12.125 -3.896 1 97.38 400 GLN A CA 1
ATOM 3223 C C . GLN A 1 400 ? -0.667 -13.555 -4.223 1 97.38 400 GLN A C 1
ATOM 3225 O O . GLN A 1 400 ? -0.733 -14.438 -3.361 1 97.38 400 GLN A O 1
ATOM 3230 N N . LEU A 1 401 ? -0.256 -13.75 -5.441 1 98 401 LEU A N 1
ATOM 3231 C CA . LEU A 1 401 ? 0.179 -15.086 -5.84 1 98 401 LEU A CA 1
ATOM 3232 C C . LEU A 1 401 ? 1.438 -15.492 -5.082 1 98 401 LEU A C 1
ATOM 3234 O O . LEU A 1 401 ? 1.571 -16.641 -4.664 1 98 401 LEU A O 1
ATOM 3238 N N . SER A 1 402 ? 2.346 -14.594 -4.922 1 97.88 402 SER A N 1
ATOM 3239 C CA . SER A 1 402 ? 3.564 -14.883 -4.176 1 97.88 402 SER A CA 1
ATOM 3240 C C . SER A 1 402 ? 3.252 -15.297 -2.742 1 97.88 402 SER A C 1
ATOM 3242 O O . SER A 1 402 ? 3.809 -16.281 -2.236 1 97.88 402 SER A O 1
ATOM 3244 N N . VAL A 1 403 ? 2.371 -14.578 -2.113 1 97.25 403 VAL A N 1
ATOM 3245 C CA . VAL A 1 403 ? 2.033 -14.883 -0.726 1 97.25 403 VAL A CA 1
ATOM 3246 C C . VAL A 1 403 ? 1.265 -16.203 -0.657 1 97.25 403 VAL A C 1
ATOM 3248 O O . VAL A 1 403 ? 1.424 -16.969 0.294 1 97.25 403 VAL A O 1
ATOM 3251 N N . LEU A 1 404 ? 0.422 -16.375 -1.592 1 97.94 404 LEU A N 1
ATOM 3252 C CA . LEU A 1 404 ? -0.314 -17.641 -1.637 1 97.94 404 LEU A CA 1
ATOM 3253 C C . LEU A 1 404 ? 0.641 -18.828 -1.712 1 97.94 404 LEU A C 1
ATOM 3255 O O . LEU A 1 404 ? 0.437 -19.828 -1.035 1 97.94 404 LEU A O 1
ATOM 3259 N N . LEU A 1 405 ? 1.653 -18.734 -2.529 1 98.12 405 LEU A N 1
ATOM 3260 C CA . LEU A 1 405 ? 2.65 -19.797 -2.65 1 98.12 405 LEU A CA 1
ATOM 3261 C C . LEU A 1 405 ? 3.408 -19.984 -1.339 1 98.12 405 LEU A C 1
ATOM 3263 O O . LEU A 1 405 ? 3.695 -21.109 -0.938 1 98.12 405 LEU A O 1
ATOM 3267 N N . LEU A 1 406 ? 3.748 -18.875 -0.721 1 97.81 406 LEU A N 1
ATOM 3268 C CA . LEU A 1 406 ? 4.391 -18.969 0.585 1 97.81 406 LEU A CA 1
ATOM 3269 C C . LEU A 1 406 ? 3.514 -19.719 1.576 1 97.81 406 LEU A C 1
ATOM 3271 O O . LEU A 1 406 ? 3.99 -20.609 2.277 1 97.81 406 LEU A O 1
ATOM 3275 N N . ARG A 1 407 ? 2.254 -19.375 1.605 1 97.38 407 ARG A N 1
ATOM 3276 C CA . ARG A 1 407 ? 1.33 -20.031 2.52 1 97.38 407 ARG A CA 1
ATOM 3277 C C . ARG A 1 407 ? 1.203 -21.516 2.188 1 97.38 407 ARG A C 1
ATOM 3279 O O . ARG A 1 407 ? 1.102 -22.359 3.088 1 97.38 407 ARG A O 1
ATOM 3286 N N . ALA A 1 408 ? 1.137 -21.797 0.985 1 97.19 408 ALA A N 1
ATOM 3287 C CA . ALA A 1 408 ? 1.052 -23.188 0.563 1 97.19 408 ALA A CA 1
ATOM 3288 C C . ALA A 1 408 ? 2.248 -23.984 1.068 1 97.19 408 ALA A C 1
ATOM 3290 O O . ALA A 1 408 ? 2.09 -25.094 1.574 1 97.19 408 ALA A O 1
ATOM 3291 N N . PHE A 1 409 ? 3.404 -23.453 0.976 1 97.5 409 PHE A N 1
ATOM 3292 C CA . PHE A 1 409 ? 4.602 -24.172 1.392 1 97.5 409 PHE A CA 1
ATOM 3293 C C . PHE A 1 409 ? 4.711 -24.219 2.91 1 97.5 409 PHE A C 1
ATOM 3295 O O . PHE A 1 409 ? 5.266 -25.156 3.475 1 97.5 409 PHE A O 1
ATOM 3302 N N . GLN A 1 410 ? 4.191 -23.156 3.568 1 96 410 GLN A N 1
ATOM 3303 C CA . GLN A 1 410 ? 4.094 -23.219 5.023 1 96 410 GLN A CA 1
ATOM 3304 C C . GLN A 1 410 ? 3.23 -24.406 5.461 1 96 410 GLN A C 1
ATOM 3306 O O . GLN A 1 410 ? 3.537 -25.078 6.453 1 96 410 GLN A O 1
ATOM 3311 N N . PHE A 1 411 ? 2.213 -24.578 4.719 1 95.75 411 PHE A N 1
ATOM 3312 C CA . PHE A 1 411 ? 1.322 -25.703 4.984 1 95.75 411 PHE A CA 1
ATOM 3313 C C . PHE A 1 411 ? 2.006 -27.016 4.66 1 95.75 411 PHE A C 1
ATOM 3315 O O . PHE A 1 411 ? 1.995 -27.953 5.469 1 95.75 411 PHE A O 1
ATOM 3322 N N . LEU A 1 412 ? 2.635 -27.172 3.531 1 95.25 412 LEU A N 1
ATOM 3323 C CA . LEU A 1 412 ? 3.291 -28.391 3.068 1 95.25 412 LEU A CA 1
ATOM 3324 C C . LEU A 1 412 ? 4.426 -28.797 4.008 1 95.25 412 LEU A C 1
ATOM 3326 O O . LEU A 1 412 ? 4.676 -29.984 4.219 1 95.25 412 LEU A O 1
ATOM 3330 N N . CYS A 1 413 ? 5.137 -27.812 4.531 1 94.56 413 CYS A N 1
ATOM 3331 C CA . CYS A 1 413 ? 6.305 -28.062 5.367 1 94.56 413 CYS A CA 1
ATOM 3332 C C . CYS A 1 413 ? 5.918 -28.172 6.836 1 94.56 413 CYS A C 1
ATOM 3334 O O . CYS A 1 413 ? 6.777 -28.328 7.703 1 94.56 413 CYS A O 1
ATOM 3336 N N . SER A 1 414 ? 4.676 -28.031 7.09 1 92.38 414 SER A N 1
ATOM 3337 C CA . SER A 1 414 ? 4.23 -28.141 8.477 1 92.38 414 SER A CA 1
ATOM 3338 C C . SER A 1 414 ? 4.52 -29.516 9.047 1 92.38 414 SER A C 1
ATOM 3340 O O . SER A 1 414 ? 4.781 -30.469 8.297 1 92.38 414 SER A O 1
ATOM 3342 N N . GLN A 1 415 ? 4.438 -29.766 10.328 1 88.25 415 GLN A N 1
ATOM 3343 C CA . GLN A 1 415 ? 4.789 -31 11.016 1 88.25 415 GLN A CA 1
ATOM 3344 C C . GLN A 1 415 ? 3.875 -32.156 10.578 1 88.25 415 GLN A C 1
ATOM 3346 O O . GLN A 1 415 ? 4.316 -33.281 10.469 1 88.25 415 GLN A O 1
ATOM 3351 N N . SER A 1 416 ? 2.717 -31.781 10.273 1 82.56 416 SER A N 1
ATOM 3352 C CA . SER A 1 416 ? 1.734 -32.781 9.914 1 82.56 416 SER A CA 1
ATOM 3353 C C . SER A 1 416 ? 1.913 -33.25 8.469 1 82.56 416 SER A C 1
ATOM 3355 O O . SER A 1 416 ? 1.44 -34.312 8.086 1 82.56 416 SER A O 1
ATOM 3357 N N . CYS A 1 417 ? 2.615 -32.5 7.637 1 81.56 417 CYS A N 1
ATOM 3358 C CA . CYS A 1 417 ? 2.621 -32.812 6.207 1 81.56 417 CYS A CA 1
ATOM 3359 C C . CYS A 1 417 ? 4.039 -33.062 5.711 1 81.56 417 CYS A C 1
ATOM 3361 O O . CYS A 1 417 ? 4.223 -33.625 4.621 1 81.56 417 CYS A O 1
ATOM 3363 N N . ARG A 1 418 ? 5.004 -32.812 6.465 1 79.19 418 ARG A N 1
ATOM 3364 C CA . ARG A 1 418 ? 6.371 -32.781 5.949 1 79.19 418 ARG A CA 1
ATOM 3365 C C . ARG A 1 418 ? 6.887 -34.188 5.703 1 79.19 418 ARG A C 1
ATOM 3367 O O . ARG A 1 418 ? 7.723 -34.406 4.824 1 79.19 418 ARG A O 1
ATOM 3374 N N . ASN A 1 419 ? 6.336 -35.156 6.316 1 83.5 419 ASN A N 1
ATOM 3375 C CA . ASN A 1 419 ? 6.965 -36.469 6.27 1 83.5 419 ASN A CA 1
ATOM 3376 C C . ASN A 1 419 ? 6.324 -37.375 5.207 1 83.5 419 ASN A C 1
ATOM 3378 O O . ASN A 1 419 ? 6.805 -38.469 4.945 1 83.5 419 ASN A O 1
ATOM 3382 N N . TRP A 1 420 ? 5.422 -36.906 4.535 1 85.94 420 TRP A N 1
ATOM 3383 C CA . TRP A 1 420 ? 4.727 -37.781 3.615 1 85.94 420 TRP A CA 1
ATOM 3384 C C . TRP A 1 420 ? 5.379 -37.75 2.236 1 85.94 420 TRP A C 1
ATOM 3386 O O . TRP A 1 420 ? 5.262 -38.719 1.47 1 85.94 420 TRP A O 1
ATOM 3396 N N . LEU A 1 421 ? 6.074 -36.781 1.858 1 90 421 LEU A N 1
ATOM 3397 C CA . LEU A 1 421 ? 6.664 -36.625 0.536 1 90 421 LEU A CA 1
ATOM 3398 C C . LEU A 1 421 ? 8.133 -37.031 0.539 1 90 421 LEU A C 1
ATOM 3400 O O . LEU A 1 421 ? 8.906 -36.562 1.376 1 90 421 LEU A O 1
ATOM 3404 N N . PRO A 1 422 ? 8.477 -37.906 -0.371 1 91.12 422 PRO A N 1
ATOM 3405 C CA . PRO A 1 422 ? 9.891 -38.25 -0.488 1 91.12 422 PRO A CA 1
ATOM 3406 C C . PRO A 1 422 ? 10.742 -37.125 -1.046 1 91.12 422 PRO A C 1
ATOM 3408 O O . PRO A 1 422 ? 10.203 -36.094 -1.487 1 91.12 422 PRO A O 1
ATOM 3411 N N . MET A 1 423 ? 12.047 -37.281 -1.064 1 91.19 423 MET A N 1
ATOM 3412 C CA . MET A 1 423 ? 12.977 -36.25 -1.505 1 91.19 423 MET A CA 1
ATOM 3413 C C . MET A 1 423 ? 12.727 -35.875 -2.961 1 91.19 423 MET A C 1
ATOM 3415 O O . MET A 1 423 ? 12.789 -34.688 -3.324 1 91.19 423 MET A O 1
ATOM 3419 N N . GLU A 1 424 ? 12.453 -36.875 -3.801 1 92.19 424 GLU A N 1
ATOM 3420 C CA . GLU A 1 424 ? 12.148 -36.594 -5.203 1 92.19 424 GLU A CA 1
ATOM 3421 C C . GLU A 1 424 ? 10.883 -35.75 -5.344 1 92.19 424 GLU A C 1
ATOM 3423 O O . GLU A 1 424 ? 10.789 -34.938 -6.242 1 92.19 424 GLU A O 1
ATOM 3428 N N . GLY A 1 425 ? 9.992 -36.062 -4.441 1 93.88 425 GLY A N 1
ATOM 3429 C CA . GLY A 1 425 ? 8.766 -35.281 -4.434 1 93.88 425 GLY A CA 1
ATOM 3430 C C . GLY A 1 425 ? 8.992 -33.812 -4.102 1 93.88 425 GLY A C 1
ATOM 3431 O O . GLY A 1 425 ? 8.43 -32.938 -4.746 1 93.88 425 GLY A O 1
ATOM 3432 N N . TRP A 1 426 ? 9.852 -33.562 -3.127 1 95.5 426 TRP A N 1
ATOM 3433 C CA . TRP A 1 426 ? 10.188 -32.188 -2.752 1 95.5 426 TRP A CA 1
ATOM 3434 C C . TRP A 1 426 ? 10.898 -31.469 -3.895 1 95.5 426 TRP A C 1
ATOM 3436 O O . TRP A 1 426 ? 10.625 -30.297 -4.172 1 95.5 426 TRP A O 1
ATOM 3446 N N . ASN A 1 427 ? 11.75 -32.188 -4.512 1 95.62 427 ASN A N 1
ATOM 3447 C CA . ASN A 1 427 ? 12.422 -31.609 -5.672 1 95.62 427 ASN A CA 1
ATOM 3448 C C . ASN A 1 427 ? 11.422 -31.188 -6.746 1 95.62 427 ASN A C 1
ATOM 3450 O O . ASN A 1 427 ? 11.586 -30.141 -7.371 1 95.62 427 ASN A O 1
ATOM 3454 N N . HIS A 1 428 ? 10.469 -32 -6.91 1 95.81 428 HIS A N 1
ATOM 3455 C CA . HIS A 1 428 ? 9.461 -31.734 -7.926 1 95.81 428 HIS A CA 1
ATOM 3456 C C . HIS A 1 428 ? 8.641 -30.5 -7.562 1 95.81 428 HIS A C 1
ATOM 3458 O O . HIS A 1 428 ? 8.43 -29.625 -8.406 1 95.81 428 HIS A O 1
ATOM 3464 N N . VAL A 1 429 ? 8.227 -30.453 -6.332 1 96.69 429 VAL A N 1
ATOM 3465 C CA . VAL A 1 429 ? 7.387 -29.344 -5.887 1 96.69 429 VAL A CA 1
ATOM 3466 C C . VAL A 1 429 ? 8.18 -28.047 -5.953 1 96.69 429 VAL A C 1
ATOM 3468 O O . VAL A 1 429 ? 7.629 -27 -6.305 1 96.69 429 VAL A O 1
ATOM 3471 N N . VAL A 1 430 ? 9.422 -28.078 -5.594 1 97.81 430 VAL A N 1
ATOM 3472 C CA . VAL A 1 430 ? 10.281 -26.891 -5.652 1 97.81 430 VAL A CA 1
ATOM 3473 C C . VAL A 1 430 ? 10.445 -26.438 -7.102 1 97.81 430 VAL A C 1
ATOM 3475 O O . VAL A 1 430 ? 10.469 -25.25 -7.387 1 97.81 430 VAL A O 1
ATOM 3478 N N . LYS A 1 431 ? 10.547 -27.391 -7.973 1 97.31 431 LYS A N 1
ATOM 3479 C CA . LYS A 1 431 ? 10.617 -27.062 -9.398 1 97.31 431 LYS A CA 1
ATOM 3480 C C . LYS A 1 431 ? 9.367 -26.312 -9.859 1 97.31 431 LYS A C 1
ATOM 3482 O O . LYS A 1 431 ? 9.461 -25.344 -10.602 1 97.31 431 LYS A O 1
ATOM 3487 N N . LEU A 1 432 ? 8.242 -26.828 -9.438 1 97.69 432 LEU A N 1
ATOM 3488 C CA . LEU A 1 432 ? 6.988 -26.172 -9.773 1 97.69 432 LEU A CA 1
ATOM 3489 C C . LEU A 1 432 ? 6.945 -24.766 -9.203 1 97.69 432 LEU A C 1
ATOM 3491 O O . LEU A 1 432 ? 6.516 -23.828 -9.875 1 97.69 432 LEU A O 1
ATOM 3495 N N . LEU A 1 433 ? 7.398 -24.625 -7.992 1 98.38 433 LEU A N 1
ATOM 3496 C CA . LEU A 1 433 ? 7.457 -23.312 -7.344 1 98.38 433 LEU A CA 1
ATOM 3497 C C . LEU A 1 433 ? 8.336 -22.359 -8.141 1 98.38 433 LEU A C 1
ATOM 3499 O O . LEU A 1 433 ? 7.949 -21.219 -8.391 1 98.38 433 LEU A O 1
ATOM 3503 N N . CYS A 1 434 ? 9.508 -22.812 -8.508 1 97.94 434 CYS A N 1
ATOM 3504 C CA . CYS A 1 434 ? 10.445 -21.969 -9.25 1 97.94 434 CYS A CA 1
ATOM 3505 C C . CYS A 1 434 ? 9.836 -21.516 -10.578 1 97.94 434 CYS A C 1
ATOM 3507 O O . CYS A 1 434 ? 10.023 -20.375 -10.992 1 97.94 434 CYS A O 1
ATOM 3509 N N . SER A 1 435 ? 9.188 -22.422 -11.164 1 96.94 435 SER A N 1
ATOM 3510 C CA . SER A 1 435 ? 8.523 -22.062 -12.414 1 96.94 435 SER A CA 1
ATOM 3511 C C . SER A 1 435 ? 7.496 -20.953 -12.203 1 96.94 435 SER A C 1
ATOM 3513 O O . SER A 1 435 ? 7.418 -20.016 -12.992 1 96.94 435 SER A O 1
ATOM 3515 N N . SER A 1 436 ? 6.703 -21.062 -11.172 1 97.69 436 SER A N 1
ATOM 3516 C CA . SER A 1 436 ? 5.688 -20.062 -10.859 1 97.69 436 SER A CA 1
ATOM 3517 C C . SER A 1 436 ? 6.316 -18.703 -10.547 1 97.69 436 SER A C 1
ATOM 3519 O O . SER A 1 436 ? 5.84 -17.672 -11.016 1 97.69 436 SER A O 1
ATOM 3521 N N . LEU A 1 437 ? 7.359 -18.719 -9.758 1 98.19 437 LEU A N 1
ATOM 3522 C CA . LEU A 1 437 ? 8.016 -17.469 -9.352 1 98.19 437 LEU A CA 1
ATOM 3523 C C . LEU A 1 437 ? 8.695 -16.797 -10.539 1 98.19 437 LEU A C 1
ATOM 3525 O O . LEU A 1 437 ? 8.688 -15.578 -10.656 1 98.19 437 LEU A O 1
ATOM 3529 N N . THR A 1 438 ? 9.242 -17.578 -11.414 1 97.38 438 THR A N 1
ATOM 3530 C CA . THR A 1 438 ? 9.836 -17.031 -12.625 1 97.38 438 THR A CA 1
ATOM 3531 C C . THR A 1 438 ? 8.766 -16.375 -13.5 1 97.38 438 THR A C 1
ATOM 3533 O O . THR A 1 438 ? 9.008 -15.305 -14.078 1 97.38 438 THR A O 1
ATOM 3536 N N . ASN A 1 439 ? 7.672 -17.031 -13.555 1 95.81 439 ASN A N 1
ATOM 3537 C CA . ASN A 1 439 ? 6.555 -16.438 -14.289 1 95.81 439 ASN A CA 1
ATOM 3538 C C . ASN A 1 439 ? 6.137 -15.102 -13.688 1 95.81 439 ASN A C 1
ATOM 3540 O O . ASN A 1 439 ? 5.781 -14.172 -14.422 1 95.81 439 ASN A O 1
ATOM 3544 N N . LEU A 1 440 ? 6.145 -15.008 -12.406 1 97.56 440 LEU A N 1
ATOM 3545 C CA . LEU A 1 440 ? 5.789 -13.758 -11.742 1 97.56 440 LEU A CA 1
ATOM 3546 C C . LEU A 1 440 ? 6.793 -12.664 -12.07 1 97.56 440 LEU A C 1
ATOM 3548 O O . LEU A 1 440 ? 6.41 -11.516 -12.312 1 97.56 440 LEU A O 1
ATOM 3552 N N . LEU A 1 441 ? 8.094 -13 -12.031 1 97.25 441 LEU A N 1
ATOM 3553 C CA . LEU A 1 441 ? 9.125 -12.031 -12.383 1 97.25 441 LEU A CA 1
ATOM 3554 C C . LEU A 1 441 ? 8.938 -11.508 -13.797 1 97.25 441 LEU A C 1
ATOM 3556 O O . LEU A 1 441 ? 9.039 -10.305 -14.039 1 97.25 441 LEU A O 1
ATOM 3560 N N . ASP A 1 442 ? 8.578 -12.383 -14.703 1 95.56 442 ASP A N 1
ATOM 3561 C CA . ASP A 1 442 ? 8.352 -12 -16.094 1 95.56 442 ASP A CA 1
ATOM 3562 C C . ASP A 1 442 ? 7.125 -11.094 -16.203 1 95.56 442 ASP A C 1
ATOM 3564 O O . ASP A 1 442 ? 7.129 -10.141 -16.984 1 95.56 442 ASP A O 1
ATOM 3568 N N . SER A 1 443 ? 6.152 -11.461 -15.492 1 95.19 443 SER A N 1
ATOM 3569 C CA . SER A 1 443 ? 4.926 -10.672 -15.508 1 95.19 443 SER A CA 1
ATOM 3570 C C . SER A 1 443 ? 5.188 -9.242 -15.055 1 95.19 443 SER A C 1
ATOM 3572 O O . SER A 1 443 ? 4.699 -8.289 -15.664 1 95.19 443 SER A O 1
ATOM 3574 N N . VAL A 1 444 ? 5.93 -9.07 -14 1 94.94 444 VAL A N 1
ATOM 3575 C CA . VAL A 1 444 ? 6.211 -7.75 -13.445 1 94.94 444 VAL A CA 1
ATOM 3576 C C . VAL A 1 444 ? 7.082 -6.953 -14.414 1 94.94 444 VAL A C 1
ATOM 3578 O O . VAL A 1 444 ? 6.895 -5.746 -14.578 1 94.94 444 VAL A O 1
ATOM 3581 N N . ARG A 1 445 ? 8.016 -7.59 -15.07 1 92.06 445 ARG A N 1
ATOM 3582 C CA . ARG A 1 445 ? 8.836 -6.934 -16.078 1 92.06 445 ARG A CA 1
ATOM 3583 C C . ARG A 1 445 ? 7.973 -6.41 -17.234 1 92.06 445 ARG A C 1
ATOM 3585 O O . ARG A 1 445 ? 8.195 -5.305 -17.719 1 92.06 445 ARG A O 1
ATOM 3592 N N . LEU A 1 446 ? 6.988 -7.156 -17.578 1 91.06 446 LEU A N 1
ATOM 3593 C CA . LEU A 1 446 ? 6.086 -6.758 -18.641 1 91.06 446 LEU A CA 1
ATOM 3594 C C . LEU A 1 446 ? 5.215 -5.586 -18.219 1 91.06 446 LEU A C 1
ATOM 3596 O O . LEU A 1 446 ? 4.961 -4.672 -19 1 91.06 446 LEU A O 1
ATOM 3600 N N . ILE A 1 447 ? 4.742 -5.621 -16.984 1 89.88 447 ILE A N 1
ATOM 3601 C CA . ILE A 1 447 ? 3.895 -4.559 -16.453 1 89.88 447 ILE A CA 1
ATOM 3602 C C . ILE A 1 447 ? 4.672 -3.244 -16.438 1 89.88 447 ILE A C 1
ATOM 3604 O O . ILE A 1 447 ? 4.117 -2.182 -16.719 1 89.88 447 ILE A O 1
ATOM 3608 N N . GLN A 1 448 ? 5.891 -3.305 -16.109 1 84.69 448 GLN A N 1
ATOM 3609 C CA . GLN A 1 448 ? 6.746 -2.127 -16.031 1 84.69 448 GLN A CA 1
ATOM 3610 C C . GLN A 1 448 ? 7 -1.543 -17.422 1 84.69 448 GLN A C 1
ATOM 3612 O O . GLN A 1 448 ? 7.074 -0.323 -17.578 1 84.69 448 GLN A O 1
ATOM 3617 N N . SER A 1 449 ? 7.16 -2.369 -18.391 1 78.94 449 SER A N 1
ATOM 3618 C CA . SER A 1 449 ? 7.551 -1.936 -19.734 1 78.94 449 SER A CA 1
ATOM 3619 C C . SER A 1 449 ? 6.34 -1.492 -20.547 1 78.94 449 SER A C 1
ATOM 3621 O O . SER A 1 449 ? 6.391 -0.482 -21.25 1 78.94 449 SER A O 1
ATOM 3623 N N . VAL A 1 450 ? 5.305 -2.195 -20.562 1 66.06 450 VAL A N 1
ATOM 3624 C CA . VAL A 1 450 ? 4.227 -1.979 -21.516 1 66.06 450 VAL A CA 1
ATOM 3625 C C . VAL A 1 450 ? 2.971 -1.511 -20.781 1 66.06 450 VAL A C 1
ATOM 3627 O O . VAL A 1 450 ? 1.962 -1.183 -21.406 1 66.06 450 VAL A O 1
ATOM 3630 N N . GLY A 1 451 ? 3.02 -1.505 -19.609 1 58.28 451 GLY A N 1
ATOM 3631 C CA . GLY A 1 451 ? 1.726 -1.351 -18.953 1 58.28 451 GLY A CA 1
ATOM 3632 C C . GLY A 1 451 ? 1.162 0.053 -19.078 1 58.28 451 GLY A C 1
ATOM 3633 O O . GLY A 1 451 ? 1.906 1.009 -19.312 1 58.28 451 GLY A O 1
ATOM 3634 N N . PRO A 1 452 ? -0.158 0.12 -19.328 1 57.09 452 PRO A N 1
ATOM 3635 C CA . PRO A 1 452 ? -0.842 1.411 -19.422 1 57.09 452 PRO A CA 1
ATOM 3636 C C . PRO A 1 452 ? -0.382 2.4 -18.359 1 57.09 452 PRO A C 1
ATOM 3638 O O . PRO A 1 452 ? -0.42 3.613 -18.578 1 57.09 452 PRO A O 1
ATOM 3641 N N . TRP A 1 453 ? 0.066 1.678 -17.328 1 53.75 453 TRP A N 1
ATOM 3642 C CA . TRP A 1 453 ? 0.508 2.547 -16.25 1 53.75 453 TRP A CA 1
ATOM 3643 C C . TRP A 1 453 ? 1.839 3.209 -16.578 1 53.75 453 TRP A C 1
ATOM 3645 O O . TRP A 1 453 ? 2.238 4.18 -15.938 1 53.75 453 TRP A O 1
ATOM 3655 N N . ALA A 1 454 ? 2.631 2.561 -17.531 1 50 454 ALA A N 1
ATOM 3656 C CA . ALA A 1 454 ? 3.947 3.062 -17.922 1 50 454 ALA A CA 1
ATOM 3657 C C . ALA A 1 454 ? 3.822 4.324 -18.766 1 50 454 ALA A C 1
ATOM 3659 O O . ALA A 1 454 ? 4.746 5.141 -18.812 1 50 454 ALA A O 1
ATOM 3660 N N . GLN A 1 455 ? 2.859 4.43 -19.641 1 50.28 455 GLN A N 1
ATOM 3661 C CA . GLN A 1 455 ? 2.842 5.527 -20.609 1 50.28 455 GLN A CA 1
ATOM 3662 C C . GLN A 1 455 ? 2.576 6.859 -19.906 1 50.28 455 GLN A C 1
ATOM 3664 O O . GLN A 1 455 ? 2.916 7.918 -20.438 1 50.28 455 GLN A O 1
ATOM 3669 N N . GLY A 1 456 ? 1.666 6.941 -18.891 1 46.88 456 GLY A N 1
ATOM 3670 C CA . GLY A 1 456 ? 1.368 8.297 -18.469 1 46.88 456 GLY A CA 1
ATOM 3671 C C . GLY A 1 456 ? 2.396 8.852 -17.5 1 46.88 456 GLY A C 1
ATOM 3672 O O . GLY A 1 456 ? 3.246 8.117 -17 1 46.88 456 GLY A O 1
ATOM 3673 N N . GLN A 1 457 ? 2.545 10.203 -17.25 1 48.03 457 GLN A N 1
ATOM 3674 C CA . GLN A 1 457 ? 3.449 11.07 -16.5 1 48.03 457 GLN A CA 1
ATOM 3675 C C . GLN A 1 457 ? 3.896 10.398 -15.203 1 48.03 457 GLN A C 1
ATOM 3677 O O . GLN A 1 457 ? 5.062 10.492 -14.82 1 48.03 457 GLN A O 1
ATOM 3682 N N . GLU A 1 458 ? 2.953 10.195 -14.281 1 51.94 458 GLU A N 1
ATOM 3683 C CA . GLU A 1 458 ? 3.17 9.82 -12.883 1 51.94 458 GLU A CA 1
ATOM 3684 C C . GLU A 1 458 ? 3.633 8.375 -12.766 1 51.94 458 GLU A C 1
ATOM 3686 O O . GLU A 1 458 ? 3.717 7.828 -11.664 1 51.94 458 GLU A O 1
ATOM 3691 N N . GLN A 1 459 ? 3.963 7.523 -13.938 1 57.72 459 GLN A N 1
ATOM 3692 C CA . GLN A 1 459 ? 3.736 6.121 -14.273 1 57.72 459 GLN A CA 1
ATOM 3693 C C . GLN A 1 459 ? 4.977 5.277 -13.984 1 57.72 459 GLN A C 1
ATOM 3695 O O . GLN A 1 459 ? 5.086 4.145 -14.445 1 57.72 459 GLN A O 1
ATOM 3700 N N . ASP A 1 460 ? 5.777 5.883 -13.391 1 78 460 ASP A N 1
ATOM 3701 C CA . ASP A 1 460 ? 6.965 5.09 -13.086 1 78 460 ASP A CA 1
ATOM 3702 C C . ASP A 1 460 ? 6.703 4.129 -11.93 1 78 460 ASP A C 1
ATOM 3704 O O . ASP A 1 460 ? 6.5 4.562 -10.789 1 78 460 ASP A O 1
ATOM 3708 N N . LEU A 1 461 ? 6.551 2.877 -12.273 1 87.69 461 LEU A N 1
ATOM 3709 C CA . LEU A 1 461 ? 6.277 1.846 -11.281 1 87.69 461 LEU A CA 1
ATOM 3710 C C . LEU A 1 461 ? 7.574 1.217 -10.781 1 87.69 461 LEU A C 1
ATOM 3712 O O . LEU A 1 461 ? 7.586 0.051 -10.375 1 87.69 461 LEU A O 1
ATOM 3716 N N . THR A 1 462 ? 8.641 1.974 -10.828 1 88.19 462 THR A N 1
ATOM 3717 C CA . THR A 1 462 ? 9.945 1.449 -10.438 1 88.19 462 THR A CA 1
ATOM 3718 C C . THR A 1 462 ? 9.969 1.087 -8.961 1 88.19 462 THR A C 1
ATOM 3720 O O . THR A 1 462 ? 10.422 0 -8.586 1 88.19 462 THR A O 1
ATOM 3723 N N . GLN A 1 463 ? 9.461 1.979 -8.148 1 89.25 463 GLN A N 1
ATOM 3724 C CA . GLN A 1 463 ? 9.461 1.712 -6.715 1 89.25 463 GLN A CA 1
ATOM 3725 C C . GLN A 1 463 ? 8.562 0.527 -6.375 1 89.25 463 GLN A C 1
ATOM 3727 O O . GLN A 1 463 ? 8.859 -0.243 -5.461 1 89.25 463 GLN A O 1
ATOM 3732 N N . GLU A 1 464 ? 7.473 0.391 -7.082 1 93.31 464 GLU A N 1
ATOM 3733 C CA . GLU A 1 464 ? 6.559 -0.729 -6.883 1 93.31 464 GLU A CA 1
ATOM 3734 C C . GLU A 1 464 ? 7.215 -2.053 -7.258 1 93.31 464 GLU A C 1
ATOM 3736 O O . GLU A 1 464 ? 7.047 -3.055 -6.562 1 93.31 464 GLU A O 1
ATOM 3741 N N . ALA A 1 465 ? 7.957 -1.983 -8.336 1 93.19 465 ALA A N 1
ATOM 3742 C CA . ALA A 1 465 ? 8.656 -3.188 -8.773 1 93.19 465 ALA A CA 1
ATOM 3743 C C . ALA A 1 465 ? 9.75 -3.574 -7.777 1 93.19 465 ALA A C 1
ATOM 3745 O O . ALA A 1 465 ? 9.961 -4.758 -7.504 1 93.19 465 ALA A O 1
ATOM 3746 N N . LEU A 1 466 ? 10.461 -2.592 -7.281 1 92.19 466 LEU A N 1
ATOM 3747 C CA . LEU A 1 466 ? 11.484 -2.85 -6.277 1 92.19 466 LEU A CA 1
ATOM 3748 C C . LEU A 1 466 ? 10.875 -3.471 -5.023 1 92.19 466 LEU A C 1
ATOM 3750 O O . LEU A 1 466 ? 11.438 -4.402 -4.449 1 92.19 466 LEU A O 1
ATOM 3754 N N . PHE A 1 467 ? 9.773 -2.939 -4.648 1 93.75 467 PHE A N 1
ATOM 3755 C CA . PHE A 1 467 ? 9.055 -3.518 -3.518 1 93.75 467 PHE A CA 1
ATOM 3756 C C . PHE A 1 467 ? 8.703 -4.977 -3.787 1 93.75 467 PHE A C 1
ATOM 3758 O O . PHE A 1 467 ? 8.883 -5.832 -2.92 1 93.75 467 PHE A O 1
ATOM 3765 N N . PHE A 1 468 ? 8.219 -5.246 -4.953 1 96.5 468 PHE A N 1
ATOM 3766 C CA . PHE A 1 468 ? 7.859 -6.602 -5.352 1 96.5 468 PHE A CA 1
ATOM 3767 C C . PHE A 1 468 ? 9.07 -7.527 -5.254 1 96.5 468 PHE A C 1
ATOM 3769 O O . PHE A 1 468 ? 8.969 -8.625 -4.699 1 96.5 468 PHE A O 1
ATOM 3776 N N . TYR A 1 469 ? 10.148 -7.125 -5.816 1 96 469 TYR A N 1
ATOM 3777 C CA . TYR A 1 469 ? 11.352 -7.957 -5.805 1 96 469 TYR A CA 1
ATOM 3778 C C . TYR A 1 469 ? 11.797 -8.25 -4.375 1 96 469 TYR A C 1
ATOM 3780 O O . TYR A 1 469 ? 12.18 -9.375 -4.059 1 96 469 TYR A O 1
ATOM 3788 N N . THR A 1 470 ? 11.734 -7.262 -3.514 1 94.88 470 THR A N 1
ATOM 3789 C CA . THR A 1 470 ? 12.102 -7.449 -2.115 1 94.88 470 THR A CA 1
ATOM 3790 C C . THR A 1 470 ? 11.203 -8.484 -1.451 1 94.88 470 THR A C 1
ATOM 3792 O O . THR A 1 470 ? 11.68 -9.367 -0.737 1 94.88 470 THR A O 1
ATOM 3795 N N . GLN A 1 471 ? 9.93 -8.336 -1.686 1 96.31 471 GLN A N 1
ATOM 3796 C CA . GLN A 1 471 ? 8.969 -9.25 -1.077 1 96.31 471 GLN A CA 1
ATOM 3797 C C . GLN A 1 471 ? 9.172 -10.68 -1.562 1 96.31 471 GLN A C 1
ATOM 3799 O O . GLN A 1 471 ? 9.211 -11.617 -0.757 1 96.31 471 GLN A O 1
ATOM 3804 N N . VAL A 1 472 ? 9.305 -10.844 -2.879 1 97.5 472 VAL A N 1
ATOM 3805 C CA . VAL A 1 472 ? 9.461 -12.18 -3.439 1 97.5 472 VAL A CA 1
ATOM 3806 C C . VAL A 1 472 ? 10.766 -12.797 -2.953 1 97.5 472 VAL A C 1
ATOM 3808 O O . VAL A 1 472 ? 10.836 -14 -2.686 1 97.5 472 VAL A O 1
ATOM 3811 N N . PHE A 1 473 ? 11.844 -12 -2.883 1 96.81 473 PHE A N 1
ATOM 3812 C CA . PHE A 1 473 ? 13.109 -12.469 -2.338 1 96.81 473 PHE A CA 1
ATOM 3813 C C . PHE A 1 473 ? 12.93 -13.016 -0.927 1 96.81 473 PHE A C 1
ATOM 3815 O O . PHE A 1 473 ? 13.406 -14.102 -0.61 1 96.81 473 PHE A O 1
ATOM 3822 N N . CYS A 1 474 ? 12.234 -12.219 -0.097 1 95.94 474 CYS A N 1
ATOM 3823 C CA . CYS A 1 474 ? 12 -12.633 1.282 1 95.94 474 CYS A CA 1
ATOM 3824 C C . CYS A 1 474 ? 11.172 -13.906 1.336 1 95.94 474 CYS A C 1
ATOM 3826 O O . CYS A 1 474 ? 11.445 -14.797 2.15 1 95.94 474 CYS A O 1
ATOM 3828 N N . HIS A 1 475 ? 10.148 -14.016 0.542 1 97.25 475 HIS A N 1
ATOM 3829 C CA . HIS A 1 475 ? 9.312 -15.219 0.503 1 97.25 475 HIS A CA 1
ATOM 3830 C C . HIS A 1 475 ? 10.133 -16.438 0.114 1 97.25 475 HIS A C 1
ATOM 3832 O O . HIS A 1 475 ? 9.977 -17.516 0.708 1 97.25 475 HIS A O 1
ATOM 3838 N N . VAL A 1 476 ? 11 -16.281 -0.891 1 97.31 476 VAL A N 1
ATOM 3839 C CA . VAL A 1 476 ? 11.844 -17.375 -1.351 1 97.31 476 VAL A CA 1
ATOM 3840 C C . VAL A 1 476 ? 12.758 -17.844 -0.219 1 97.31 476 VAL A C 1
ATOM 3842 O O . VAL A 1 476 ? 12.891 -19.047 0.032 1 97.31 476 VAL A O 1
ATOM 3845 N N . LEU A 1 477 ? 13.383 -16.922 0.477 1 95.81 477 LEU A N 1
ATOM 3846 C CA . LEU A 1 477 ? 14.273 -17.281 1.578 1 95.81 477 LEU A CA 1
ATOM 3847 C C . LEU A 1 477 ? 13.5 -17.953 2.705 1 95.81 477 LEU A C 1
ATOM 3849 O O . LEU A 1 477 ? 14.016 -18.875 3.35 1 95.81 477 LEU A O 1
ATOM 3853 N N . HIS A 1 478 ? 12.32 -17.406 2.943 1 94.75 478 HIS A N 1
ATOM 3854 C CA . HIS A 1 478 ? 11.469 -18.031 3.957 1 94.75 478 HIS A CA 1
ATOM 3855 C C . HIS A 1 478 ? 11.18 -19.484 3.621 1 94.75 478 HIS A C 1
ATOM 3857 O O . HIS A 1 478 ? 11.281 -20.359 4.488 1 94.75 478 HIS A O 1
ATOM 3863 N N . ILE A 1 479 ? 10.797 -19.766 2.439 1 96.38 479 ILE A N 1
ATOM 3864 C CA . ILE A 1 479 ? 10.492 -21.125 2 1 96.38 479 ILE A CA 1
ATOM 3865 C C . ILE A 1 479 ? 11.75 -22 2.092 1 96.38 479 ILE A C 1
ATOM 3867 O O . ILE A 1 479 ? 11.695 -23.141 2.549 1 96.38 479 ILE A O 1
ATOM 3871 N N . MET A 1 480 ? 12.922 -21.469 1.681 1 94.94 480 MET A N 1
ATOM 3872 C CA . MET A 1 480 ? 14.188 -22.188 1.755 1 94.94 480 MET A CA 1
ATOM 3873 C C . MET A 1 480 ? 14.492 -22.609 3.188 1 94.94 480 MET A C 1
ATOM 3875 O O . MET A 1 480 ? 15.023 -23.703 3.422 1 94.94 480 MET A O 1
ATOM 3879 N N . ALA A 1 481 ? 14.148 -21.75 4.109 1 92.81 481 ALA A N 1
ATOM 3880 C CA . ALA A 1 481 ? 14.43 -22.031 5.516 1 92.81 481 ALA A CA 1
ATOM 3881 C C . ALA A 1 481 ? 13.586 -23.203 6.023 1 92.81 481 ALA A C 1
ATOM 3883 O O . ALA A 1 481 ? 13.984 -23.891 6.965 1 92.81 481 ALA A O 1
ATOM 3884 N N . MET A 1 482 ? 12.453 -23.406 5.414 1 93.12 482 MET A N 1
ATOM 3885 C CA . MET A 1 482 ? 11.547 -24.453 5.863 1 93.12 482 MET A CA 1
ATOM 3886 C C . MET A 1 482 ? 11.859 -25.781 5.18 1 93.12 482 MET A C 1
ATOM 3888 O O . MET A 1 482 ? 11.508 -26.844 5.691 1 93.12 482 MET A O 1
ATOM 3892 N N . LEU A 1 483 ? 12.57 -25.781 4.07 1 93.56 483 LEU A N 1
ATOM 3893 C CA . LEU A 1 483 ? 12.82 -26.953 3.248 1 93.56 483 LEU A CA 1
ATOM 3894 C C . LEU A 1 483 ? 14.133 -27.625 3.645 1 93.56 483 LEU A C 1
ATOM 3896 O O . LEU A 1 483 ? 14.938 -27.031 4.363 1 93.56 483 LEU A O 1
ATOM 3900 N N . HIS A 1 484 ? 14.281 -28.875 3.17 1 90.75 484 HIS A N 1
ATOM 3901 C CA . HIS A 1 484 ? 15.562 -29.562 3.309 1 90.75 484 HIS A CA 1
ATOM 3902 C C . HIS A 1 484 ? 16.641 -28.875 2.475 1 90.75 484 HIS A C 1
ATOM 3904 O O . HIS A 1 484 ? 16.391 -28.438 1.349 1 90.75 484 HIS A O 1
ATOM 3910 N N . LYS A 1 485 ? 17.797 -28.859 2.996 1 90.44 485 LYS A N 1
ATOM 3911 C CA . LYS A 1 485 ? 18.922 -28.188 2.346 1 90.44 485 LYS A CA 1
ATOM 3912 C C . LYS A 1 485 ? 19.203 -28.781 0.968 1 90.44 485 LYS A C 1
ATOM 3914 O O . LYS A 1 485 ? 19.594 -28.062 0.045 1 90.44 485 LYS A O 1
ATOM 3919 N N . GLU A 1 486 ? 18.922 -30.016 0.812 1 91.5 486 GLU A N 1
ATOM 3920 C CA . GLU A 1 486 ? 19.25 -30.734 -0.406 1 91.5 486 GLU A CA 1
ATOM 3921 C C . GLU A 1 486 ? 18.406 -30.281 -1.583 1 91.5 486 GLU A C 1
ATOM 3923 O O . GLU A 1 486 ? 18.812 -30.406 -2.74 1 91.5 486 GLU A O 1
ATOM 3928 N N . VAL A 1 487 ? 17.281 -29.734 -1.317 1 94.5 487 VAL A N 1
ATOM 3929 C CA . VAL A 1 487 ? 16.359 -29.406 -2.41 1 94.5 487 VAL A CA 1
ATOM 3930 C C . VAL A 1 487 ? 16.344 -27.891 -2.623 1 94.5 487 VAL A C 1
ATOM 3932 O O . VAL A 1 487 ? 15.594 -27.391 -3.461 1 94.5 487 VAL A O 1
ATOM 3935 N N . CYS A 1 488 ? 17.234 -27.094 -2.051 1 94.5 488 CYS A N 1
ATOM 3936 C CA . CYS A 1 488 ? 17.125 -25.641 -2.002 1 94.5 488 CYS A CA 1
ATOM 3937 C C . CYS A 1 488 ? 17.938 -24.984 -3.113 1 94.5 488 CYS A C 1
ATOM 3939 O O . CYS A 1 488 ? 17.828 -23.781 -3.354 1 94.5 488 CYS A O 1
ATOM 3941 N N . GLU A 1 489 ? 18.672 -25.688 -3.912 1 94.69 489 GLU A N 1
ATOM 3942 C CA . GLU A 1 489 ? 19.594 -25.125 -4.891 1 94.69 489 GLU A CA 1
ATOM 3943 C C . GLU A 1 489 ? 18.859 -24.297 -5.934 1 94.69 489 GLU A C 1
ATOM 3945 O O . GLU A 1 489 ? 19.25 -23.172 -6.227 1 94.69 489 GLU A O 1
ATOM 3950 N N . PRO A 1 490 ? 17.766 -24.875 -6.48 1 96.69 490 PRO A N 1
ATOM 3951 C CA . PRO A 1 490 ? 17.047 -24.062 -7.465 1 96.69 490 PRO A CA 1
ATOM 3952 C C . PRO A 1 490 ? 16.5 -22.766 -6.867 1 96.69 490 PRO A C 1
ATOM 3954 O O . PRO A 1 490 ? 16.484 -21.734 -7.539 1 96.69 490 PRO A O 1
ATOM 3957 N N . LEU A 1 491 ? 16.062 -22.781 -5.652 1 97.12 491 LEU A N 1
ATOM 3958 C CA . LEU A 1 491 ? 15.555 -21.594 -4.98 1 97.12 491 LEU A CA 1
ATOM 3959 C C . LEU A 1 491 ? 16.672 -20.594 -4.703 1 97.12 491 LEU A C 1
ATOM 3961 O O . LEU A 1 491 ? 16.469 -19.391 -4.801 1 97.12 491 LEU A O 1
ATOM 3965 N N . TYR A 1 492 ? 17.844 -21.125 -4.336 1 96 492 TYR A N 1
ATOM 3966 C CA . TYR A 1 492 ? 19.016 -20.297 -4.121 1 96 492 TYR A CA 1
ATOM 3967 C C . TYR A 1 492 ? 19.375 -19.531 -5.391 1 96 492 TYR A C 1
ATOM 3969 O O . TYR A 1 492 ? 19.625 -18.328 -5.352 1 96 492 TYR A O 1
ATOM 3977 N N . VAL A 1 493 ? 19.422 -20.219 -6.488 1 96.5 493 VAL A N 1
ATOM 3978 C CA . VAL A 1 493 ? 19.734 -19.609 -7.773 1 96.5 493 VAL A CA 1
ATOM 3979 C C . VAL A 1 493 ? 18.688 -18.547 -8.109 1 96.5 493 VAL A C 1
ATOM 3981 O O . VAL A 1 493 ? 19.016 -17.469 -8.609 1 96.5 493 VAL A O 1
ATOM 3984 N N . LEU A 1 494 ? 17.453 -18.891 -7.836 1 97.44 494 LEU A N 1
ATOM 3985 C CA . LEU A 1 494 ? 16.359 -17.953 -8.086 1 97.44 494 LEU A CA 1
ATOM 3986 C C . LEU A 1 494 ? 16.516 -16.703 -7.223 1 97.44 494 LEU A C 1
ATOM 3988 O O . LEU A 1 494 ? 16.266 -15.594 -7.684 1 97.44 494 LEU A O 1
ATOM 3992 N N . ALA A 1 495 ? 16.875 -16.859 -5.973 1 96.69 495 ALA A N 1
ATOM 3993 C CA . ALA A 1 495 ? 17.109 -15.734 -5.074 1 96.69 495 ALA A CA 1
ATOM 3994 C C . ALA A 1 495 ? 18.172 -14.797 -5.633 1 96.69 495 ALA A C 1
ATOM 3996 O O . ALA A 1 495 ? 18.031 -13.578 -5.582 1 96.69 495 ALA A O 1
ATOM 3997 N N . LEU A 1 496 ? 19.203 -15.367 -6.191 1 95.69 496 LEU A N 1
ATOM 3998 C CA . LEU A 1 496 ? 20.266 -14.57 -6.797 1 95.69 496 LEU A CA 1
ATOM 3999 C C . LEU A 1 496 ? 19.75 -13.82 -8.023 1 95.69 496 LEU A C 1
ATOM 4001 O O . LEU A 1 496 ? 20.125 -12.664 -8.25 1 95.69 496 LEU A O 1
ATOM 4005 N N . GLU A 1 497 ? 18.922 -14.5 -8.75 1 96.44 497 GLU A N 1
ATOM 4006 C CA . GLU A 1 497 ? 18.328 -13.852 -9.922 1 96.44 497 GLU A CA 1
ATOM 4007 C C . GLU A 1 497 ? 17.469 -12.664 -9.516 1 96.44 497 GLU A C 1
ATOM 4009 O O . GLU A 1 497 ? 17.484 -11.625 -10.164 1 96.44 497 GLU A O 1
ATOM 4014 N N . ILE A 1 498 ? 16.703 -12.805 -8.492 1 96.81 498 ILE A N 1
ATOM 4015 C CA . ILE A 1 498 ? 15.828 -11.742 -8 1 96.81 498 ILE A CA 1
ATOM 4016 C C . ILE A 1 498 ? 16.688 -10.547 -7.559 1 96.81 498 ILE A C 1
ATOM 4018 O O . ILE A 1 498 ? 16.344 -9.398 -7.848 1 96.81 498 ILE A O 1
ATOM 4022 N N . LEU A 1 499 ? 17.781 -10.82 -6.855 1 94.94 499 LEU A N 1
ATOM 4023 C CA . LEU A 1 499 ? 18.688 -9.758 -6.426 1 94.94 499 LEU A CA 1
ATOM 4024 C C . LEU A 1 499 ? 19.281 -9.039 -7.629 1 94.94 499 LEU A C 1
ATOM 4026 O O . LEU A 1 499 ? 19.484 -7.82 -7.59 1 94.94 499 LEU A O 1
ATOM 4030 N N . THR A 1 500 ? 19.531 -9.812 -8.672 1 94.31 500 THR A N 1
ATOM 4031 C CA . THR A 1 500 ? 20.047 -9.211 -9.891 1 94.31 500 THR A CA 1
ATOM 4032 C C . THR A 1 500 ? 19.016 -8.281 -10.523 1 94.31 500 THR A C 1
ATOM 4034 O O . THR A 1 500 ? 19.344 -7.199 -11 1 94.31 500 THR A O 1
ATOM 4037 N N . CYS A 1 501 ? 17.797 -8.758 -10.539 1 93 501 CYS A N 1
ATOM 4038 C CA . CYS A 1 501 ? 16.703 -7.918 -11.039 1 93 501 CYS A CA 1
ATOM 4039 C C . CYS A 1 501 ? 16.594 -6.641 -10.219 1 93 501 CYS A C 1
ATOM 4041 O O . CYS A 1 501 ? 16.438 -5.551 -10.773 1 93 501 CYS A O 1
ATOM 4043 N N . TYR A 1 502 ? 16.641 -6.754 -8.906 1 92.56 502 TYR A N 1
ATOM 4044 C CA . TYR A 1 502 ? 16.562 -5.617 -8 1 92.56 502 TYR A CA 1
ATOM 4045 C C . TYR A 1 502 ? 17.688 -4.633 -8.266 1 92.56 502 TYR A C 1
ATOM 4047 O O . TYR A 1 502 ? 17.469 -3.428 -8.383 1 92.56 502 TYR A O 1
ATOM 4055 N N . GLU A 1 503 ? 18.906 -5.121 -8.383 1 89.44 503 GLU A N 1
ATOM 4056 C CA . GLU A 1 503 ? 20.094 -4.305 -8.594 1 89.44 503 GLU A CA 1
ATOM 4057 C C . GLU A 1 503 ? 20.016 -3.541 -9.914 1 89.44 503 GLU A C 1
ATOM 4059 O O . GLU A 1 503 ? 20.344 -2.355 -9.977 1 89.44 503 GLU A O 1
ATOM 4064 N N . THR A 1 504 ? 19.578 -4.191 -10.922 1 89.06 504 THR A N 1
ATOM 4065 C CA . THR A 1 504 ? 19.5 -3.584 -12.242 1 89.06 504 THR A CA 1
ATOM 4066 C C . THR A 1 504 ? 18.484 -2.443 -12.25 1 89.06 504 THR A C 1
ATOM 4068 O O . THR A 1 504 ? 18.734 -1.387 -12.836 1 89.06 504 THR A O 1
ATOM 4071 N N . LEU A 1 505 ? 17.391 -2.66 -11.594 1 87.31 505 LEU A N 1
ATOM 4072 C CA . LEU A 1 505 ? 16.328 -1.647 -11.562 1 87.31 505 LEU A CA 1
ATOM 4073 C C . LEU A 1 505 ? 16.734 -0.47 -10.68 1 87.31 505 LEU A C 1
ATOM 4075 O O . LEU A 1 505 ? 16.422 0.68 -10.992 1 87.31 505 LEU A O 1
ATOM 4079 N N . CYS A 1 506 ? 17.344 -0.708 -9.555 1 84.06 506 CYS A N 1
ATOM 4080 C CA . CYS A 1 506 ? 17.781 0.321 -8.617 1 84.06 506 CYS A CA 1
ATOM 4081 C C . CYS A 1 506 ? 18.781 1.264 -9.266 1 84.06 506 CYS A C 1
ATOM 4083 O O . CYS A 1 506 ? 18.781 2.465 -8.992 1 84.06 506 CYS A O 1
ATOM 4085 N N . LYS A 1 507 ? 19.594 0.788 -10.039 1 81.81 507 LYS A N 1
ATOM 4086 C CA . LYS A 1 507 ? 20.641 1.576 -10.688 1 81.81 507 LYS A CA 1
ATOM 4087 C C . LYS A 1 507 ? 20.047 2.514 -11.734 1 81.81 507 LYS A C 1
ATOM 4089 O O . LYS A 1 507 ? 20.609 3.574 -12.016 1 81.81 507 LYS A O 1
ATOM 4094 N N . THR A 1 508 ? 18.906 2.297 -12.211 1 76.19 508 THR A N 1
ATOM 4095 C CA . THR A 1 508 ? 18.297 3.104 -13.266 1 76.19 508 THR A CA 1
ATOM 4096 C C . THR A 1 508 ? 17.453 4.227 -12.672 1 76.19 508 THR A C 1
ATOM 4098 O O . THR A 1 508 ? 17 5.117 -13.391 1 76.19 508 THR A O 1
ATOM 4101 N N . ASN A 1 509 ? 17.141 4.223 -11.398 1 68.81 509 ASN A N 1
ATOM 4102 C CA . ASN A 1 509 ? 1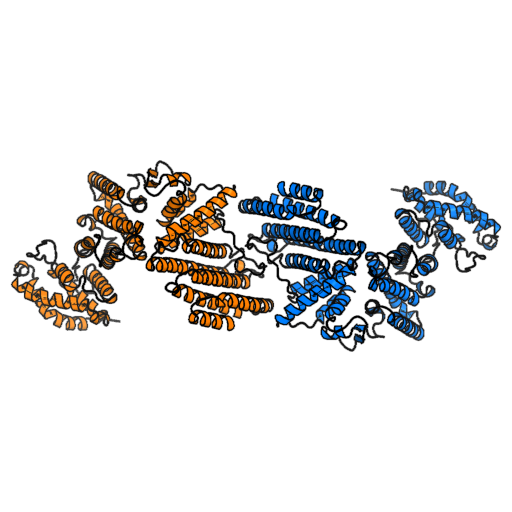6.297 5.234 -10.773 1 68.81 509 ASN A CA 1
ATOM 4103 C C . ASN A 1 509 ? 17.047 5.988 -9.672 1 68.81 509 ASN A C 1
ATOM 4105 O O . ASN A 1 509 ? 16.859 5.703 -8.492 1 68.81 509 ASN A O 1
ATOM 4109 N N . PRO A 1 510 ? 17.812 6.992 -10.047 1 65.31 510 PRO A N 1
ATOM 4110 C CA . PRO A 1 510 ? 18.656 7.641 -9.039 1 65.31 510 PRO A CA 1
ATOM 4111 C C . PRO A 1 510 ? 17.906 8.695 -8.227 1 65.31 510 PRO A C 1
ATOM 4113 O O . PRO A 1 510 ? 18.531 9.539 -7.582 1 65.31 510 PRO A O 1
ATOM 4116 N N . SER A 1 511 ? 16.656 8.508 -8.062 1 63.16 511 SER A N 1
ATOM 4117 C CA . SER A 1 511 ? 16.031 9.578 -7.289 1 63.16 511 SER A CA 1
ATOM 4118 C C . SER A 1 511 ? 16.438 9.508 -5.82 1 63.16 511 SER A C 1
ATOM 4120 O O . SER A 1 511 ? 16.844 8.453 -5.332 1 63.16 511 SER A O 1
ATOM 4122 N N . ILE A 1 512 ? 16.625 10.648 -5.172 1 56.47 512 ILE A N 1
ATOM 4123 C CA . ILE A 1 512 ? 17.031 10.781 -3.779 1 56.47 512 ILE A CA 1
ATOM 4124 C C . ILE A 1 512 ? 16.172 9.867 -2.902 1 56.47 512 ILE A C 1
ATOM 4126 O O . ILE A 1 512 ? 16.688 9.156 -2.043 1 56.47 512 ILE A O 1
ATOM 4130 N N . SER A 1 513 ? 14.844 10.016 -2.965 1 60.09 513 SER A N 1
ATOM 4131 C CA . SER A 1 513 ? 13.938 9.156 -2.203 1 60.09 513 SER A CA 1
ATOM 4132 C C . SER A 1 513 ? 14.25 7.68 -2.439 1 60.09 513 SER A C 1
ATOM 4134 O O . SER A 1 513 ? 14.141 6.863 -1.521 1 60.09 513 SER A O 1
ATOM 4136 N N . ALA A 1 514 ? 14.922 7.629 -3.324 1 67.69 514 ALA A N 1
ATOM 4137 C CA . ALA A 1 514 ? 15.273 6.262 -3.699 1 67.69 514 ALA A CA 1
ATOM 4138 C C . ALA A 1 514 ? 16.5 5.781 -2.924 1 67.69 514 ALA A C 1
ATOM 4140 O O . ALA A 1 514 ? 16.578 4.609 -2.547 1 67.69 514 ALA A O 1
ATOM 4141 N N . LEU A 1 515 ? 17.281 6.832 -2.58 1 76.75 515 LEU A N 1
ATOM 4142 C CA . LEU A 1 515 ? 18.5 6.43 -1.882 1 76.75 515 LEU A CA 1
ATOM 4143 C C . LEU A 1 515 ? 18.188 5.984 -0.458 1 76.75 515 LEU A C 1
ATOM 4145 O O . LEU A 1 515 ? 18.719 4.977 0.014 1 76.75 515 LEU A O 1
ATOM 4149 N N . LEU A 1 516 ? 17.391 6.703 0.254 1 78.06 516 LEU A N 1
ATOM 4150 C CA . LEU A 1 516 ? 17 6.332 1.609 1 78.06 516 LEU A CA 1
ATOM 4151 C C . LEU A 1 516 ? 16.297 4.98 1.619 1 78.06 516 LEU A C 1
ATOM 4153 O O . LEU A 1 516 ? 16.562 4.141 2.482 1 78.06 516 LEU A O 1
ATOM 4157 N N . GLN A 1 517 ? 15.461 4.844 0.697 1 79.69 517 GLN A N 1
ATOM 4158 C CA . GLN A 1 517 ? 14.742 3.582 0.592 1 79.69 517 GLN A CA 1
ATOM 4159 C C . GLN A 1 517 ? 15.695 2.424 0.311 1 79.69 517 GLN A C 1
ATOM 4161 O O . GLN A 1 517 ? 15.539 1.335 0.868 1 79.69 517 GLN A O 1
ATOM 4166 N N . LYS A 1 518 ? 16.641 2.723 -0.466 1 80.62 518 LYS A N 1
ATOM 4167 C CA . LYS A 1 518 ? 17.609 1.7 -0.837 1 80.62 518 LYS A CA 1
ATOM 4168 C C . LYS A 1 518 ? 18.422 1.253 0.372 1 80.62 518 LYS A C 1
ATOM 4170 O O . LYS A 1 518 ? 18.625 0.055 0.581 1 80.62 518 LYS A O 1
ATOM 4175 N N . VAL A 1 519 ? 18.859 2.174 1.137 1 82.81 519 VAL A N 1
ATOM 4176 C CA . VAL A 1 519 ? 19.672 1.855 2.301 1 82.81 519 VAL A CA 1
ATOM 4177 C C . VAL A 1 519 ? 18.844 1.068 3.316 1 82.81 519 VAL A C 1
ATOM 4179 O O . VAL A 1 519 ? 19.328 0.095 3.898 1 82.81 519 VAL A O 1
ATOM 4182 N N . ASN A 1 520 ? 17.688 1.452 3.529 1 81.31 520 ASN A N 1
ATOM 4183 C CA . ASN A 1 520 ? 16.812 0.747 4.453 1 81.31 520 ASN A CA 1
ATOM 4184 C C . ASN A 1 520 ? 16.5 -0.668 3.969 1 81.31 520 ASN A C 1
ATOM 4186 O O . ASN A 1 520 ? 16.484 -1.61 4.762 1 81.31 520 ASN A O 1
ATOM 4190 N N . GLU A 1 521 ? 16.281 -0.746 2.689 1 84.38 521 GLU A N 1
ATOM 4191 C CA . GLU A 1 521 ? 15.984 -2.057 2.119 1 84.38 521 GLU A CA 1
ATOM 4192 C C . GLU A 1 521 ? 17.203 -2.977 2.188 1 84.38 521 GLU A C 1
ATOM 4194 O O . GLU A 1 521 ? 17.062 -4.18 2.43 1 84.38 521 GLU A O 1
ATOM 4199 N N . GLN A 1 522 ? 18.328 -2.389 1.938 1 86.12 522 GLN A N 1
ATOM 4200 C CA . GLN A 1 522 ? 19.562 -3.176 2.016 1 86.12 522 GLN A CA 1
ATOM 4201 C C . GLN A 1 522 ? 19.766 -3.738 3.42 1 86.12 522 GLN A C 1
ATOM 4203 O O . GLN A 1 522 ? 20.094 -4.914 3.58 1 86.12 522 GLN A O 1
ATOM 4208 N N . ARG A 1 523 ? 19.562 -2.92 4.355 1 84.75 523 ARG A N 1
ATOM 4209 C CA . ARG A 1 523 ? 19.688 -3.365 5.738 1 84.75 523 ARG A CA 1
ATOM 4210 C C . ARG A 1 523 ? 18.641 -4.434 6.066 1 84.75 523 ARG A C 1
ATOM 4212 O O . ARG A 1 523 ? 18.953 -5.41 6.754 1 84.75 523 ARG A O 1
ATOM 4219 N N . PHE A 1 524 ? 17.609 -4.203 5.574 1 87.44 524 PHE A N 1
ATOM 4220 C CA . PHE A 1 524 ? 16.531 -5.145 5.812 1 87.44 524 PHE A CA 1
ATOM 4221 C C . PHE A 1 524 ? 16.812 -6.492 5.164 1 87.44 524 PHE A C 1
ATOM 4223 O O . PHE A 1 524 ? 16.719 -7.535 5.809 1 87.44 524 PHE A O 1
ATOM 4230 N N . LEU A 1 525 ? 17.172 -6.473 3.881 1 88.56 525 LEU A N 1
ATOM 4231 C CA . LEU A 1 525 ? 17.469 -7.703 3.148 1 88.56 525 LEU A CA 1
ATOM 4232 C C . LEU A 1 525 ? 18.625 -8.453 3.785 1 88.56 525 LEU A C 1
ATOM 4234 O O . LEU A 1 525 ? 18.609 -9.688 3.838 1 88.56 525 LEU A O 1
ATOM 4238 N N . LYS A 1 526 ? 19.578 -7.734 4.332 1 89.25 526 LYS A N 1
ATOM 4239 C CA . LYS A 1 526 ? 20.703 -8.352 5.016 1 89.25 526 LYS A CA 1
ATOM 4240 C C . LYS A 1 526 ? 20.25 -9.102 6.266 1 89.25 526 LYS A C 1
ATOM 4242 O O . LYS A 1 526 ? 20.703 -10.219 6.527 1 89.25 526 LYS A O 1
ATOM 4247 N N . SER A 1 527 ? 19.344 -8.477 6.945 1 88.56 527 SER A N 1
ATOM 4248 C CA . SER A 1 527 ? 18.844 -9.094 8.172 1 88.56 527 SER A CA 1
ATOM 4249 C C . SER A 1 527 ? 18.109 -10.398 7.883 1 88.56 527 SER A C 1
ATOM 4251 O O . SER A 1 527 ? 18.172 -11.336 8.68 1 88.56 527 SER A O 1
ATOM 4253 N N . ILE A 1 528 ? 17.531 -10.453 6.793 1 86.81 528 ILE A N 1
ATOM 4254 C CA . ILE A 1 528 ? 16.781 -11.656 6.418 1 86.81 528 ILE A CA 1
ATOM 4255 C C . ILE A 1 528 ? 17.75 -12.727 5.926 1 86.81 528 ILE A C 1
ATOM 4257 O O . ILE A 1 528 ? 17.641 -13.898 6.305 1 86.81 528 ILE A O 1
ATOM 4261 N N . ALA A 1 529 ? 18.703 -12.336 5.141 1 87.88 529 ALA A N 1
ATOM 4262 C CA . ALA A 1 529 ? 19.656 -13.266 4.531 1 87.88 529 ALA A CA 1
ATOM 4263 C C . ALA A 1 529 ? 20.578 -13.883 5.578 1 87.88 529 ALA A C 1
ATOM 4265 O O . ALA A 1 529 ? 21.078 -14.984 5.395 1 87.88 529 ALA A O 1
ATOM 4266 N N . GLU A 1 530 ? 20.781 -13.234 6.66 1 89.06 530 GLU A N 1
ATOM 4267 C CA . GLU A 1 530 ? 21.672 -13.695 7.715 1 89.06 530 GLU A CA 1
ATOM 4268 C C . GLU A 1 530 ? 21.156 -14.984 8.344 1 89.06 530 GLU A C 1
ATOM 4270 O O . GLU A 1 530 ? 21.938 -15.758 8.914 1 89.06 530 GLU A O 1
ATOM 4275 N N . ASN A 1 531 ? 19.953 -15.289 8.156 1 84.5 531 ASN A N 1
ATOM 4276 C CA . ASN A 1 531 ? 19.344 -16.453 8.805 1 84.5 531 ASN A CA 1
ATOM 4277 C C . ASN A 1 531 ? 19.344 -17.672 7.883 1 84.5 531 ASN A C 1
ATOM 4279 O O . ASN A 1 531 ? 18.859 -18.734 8.266 1 84.5 531 ASN A O 1
ATOM 4283 N N . ILE A 1 532 ? 19.953 -17.5 6.758 1 86.19 532 ILE A N 1
ATOM 4284 C CA . ILE A 1 532 ? 19.891 -18.562 5.77 1 86.19 532 ILE A CA 1
ATOM 4285 C C . ILE A 1 532 ? 21.078 -19.5 5.941 1 86.19 532 ILE A C 1
ATOM 4287 O O . ILE A 1 532 ? 22.188 -19.062 6.277 1 86.19 532 ILE A O 1
ATOM 4291 N N . SER A 1 533 ? 20.812 -20.781 5.93 1 85.75 533 SER A N 1
ATOM 4292 C CA . SER A 1 533 ? 21.844 -21.812 5.898 1 85.75 533 SER A CA 1
ATOM 4293 C C . SER A 1 533 ? 21.906 -22.484 4.527 1 85.75 533 SER A C 1
ATOM 4295 O O . SER A 1 533 ? 20.906 -22.547 3.814 1 85.75 533 SER A O 1
ATOM 4297 N N . PRO A 1 534 ? 23.109 -22.984 4.035 1 89.06 534 PRO A N 1
ATOM 4298 C CA . PRO A 1 534 ? 24.406 -23.031 4.695 1 89.06 534 PRO A CA 1
ATOM 4299 C C . PRO A 1 534 ? 25.172 -21.719 4.582 1 89.06 534 PRO A C 1
ATOM 4301 O O . PRO A 1 534 ? 24.75 -20.812 3.865 1 89.06 534 PRO A O 1
ATOM 4304 N N . GLU A 1 535 ? 26.312 -21.641 5.203 1 89.19 535 GLU A N 1
ATOM 4305 C CA . GLU A 1 535 ? 27.109 -20.422 5.309 1 89.19 535 GLU A CA 1
ATOM 4306 C C . GLU A 1 535 ? 27.562 -19.953 3.938 1 89.19 535 GLU A C 1
ATOM 4308 O O . GLU A 1 535 ? 27.625 -18.734 3.684 1 89.19 535 GLU A O 1
ATOM 4313 N N . GLU A 1 536 ? 27.891 -20.828 3.09 1 88.69 536 GLU A N 1
ATOM 4314 C CA . GLU A 1 536 ? 28.375 -20.469 1.76 1 88.69 536 GLU A CA 1
ATOM 4315 C C . GLU A 1 536 ? 27.312 -19.703 0.979 1 88.69 536 GLU A C 1
ATOM 4317 O O . GLU A 1 536 ? 27.609 -18.688 0.351 1 88.69 536 GLU A O 1
ATOM 4322 N N . ARG A 1 537 ? 26.109 -20.25 1.051 1 89.75 537 ARG A N 1
ATOM 4323 C CA . ARG A 1 537 ? 25.016 -19.562 0.375 1 89.75 537 ARG A CA 1
ATOM 4324 C C . ARG A 1 537 ? 24.719 -18.219 1.016 1 89.75 537 ARG A C 1
ATOM 4326 O O . ARG A 1 537 ? 24.484 -17.234 0.316 1 89.75 537 ARG A O 1
ATOM 4333 N N . ARG A 1 538 ? 24.797 -18.188 2.307 1 91.75 538 ARG A N 1
ATOM 4334 C CA . ARG A 1 538 ? 24.547 -16.969 3.062 1 91.75 538 ARG A CA 1
ATOM 4335 C C . ARG A 1 538 ? 25.547 -15.883 2.682 1 91.75 538 ARG A C 1
ATOM 4337 O O . ARG A 1 538 ? 25.156 -14.742 2.412 1 91.75 538 ARG A O 1
ATOM 4344 N N . GLN A 1 539 ? 26.781 -16.219 2.562 1 91.31 539 GLN A N 1
ATOM 4345 C CA . GLN A 1 539 ? 27.844 -15.266 2.268 1 91.31 539 GLN A CA 1
ATOM 4346 C C . GLN A 1 539 ? 27.688 -14.695 0.856 1 91.31 539 GLN A C 1
ATOM 4348 O O . GLN A 1 539 ? 27.922 -13.508 0.632 1 91.31 539 GLN A O 1
ATOM 4353 N N . THR A 1 540 ? 27.344 -15.516 -0.037 1 92.25 540 THR A N 1
ATOM 4354 C CA . THR A 1 540 ? 27.156 -15.07 -1.412 1 92.25 540 THR A CA 1
ATOM 4355 C C . THR A 1 540 ? 26 -14.086 -1.507 1 92.25 540 THR A C 1
ATOM 4357 O O . THR A 1 540 ? 26.094 -13.062 -2.182 1 92.25 540 THR A O 1
ATOM 4360 N N . LEU A 1 541 ? 24.906 -14.438 -0.868 1 92.94 541 LEU A N 1
ATOM 4361 C CA . LEU A 1 541 ? 23.734 -13.562 -0.858 1 92.94 541 LEU A CA 1
ATOM 4362 C C . LEU A 1 541 ? 24.078 -12.219 -0.217 1 92.94 541 LEU A C 1
ATOM 4364 O O . LEU A 1 541 ? 23.719 -11.164 -0.752 1 92.94 541 LEU A O 1
ATOM 4368 N N . LEU A 1 542 ? 24.797 -12.281 0.92 1 92.75 542 LEU A N 1
ATOM 4369 C CA . LEU A 1 542 ? 25.172 -11.07 1.642 1 92.75 542 LEU A CA 1
ATOM 4370 C C . LEU A 1 542 ? 26.109 -10.211 0.801 1 92.75 542 LEU A C 1
ATOM 4372 O O . LEU A 1 542 ? 26 -8.984 0.792 1 92.75 542 LEU A O 1
ATOM 4376 N N . HIS A 1 543 ? 26.953 -10.852 0.084 1 91 543 HIS A N 1
ATOM 4377 C CA . HIS A 1 543 ? 27.875 -10.133 -0.791 1 91 543 HIS A CA 1
ATOM 4378 C C . HIS A 1 543 ? 27.125 -9.414 -1.905 1 91 543 HIS A C 1
ATOM 4380 O O . HIS A 1 543 ? 27.438 -8.258 -2.217 1 91 543 HIS A O 1
ATOM 4386 N N . LYS A 1 544 ? 26.203 -10.062 -2.416 1 90.31 544 LYS A N 1
ATOM 4387 C CA . LYS A 1 544 ? 25.422 -9.453 -3.49 1 90.31 544 LYS A CA 1
ATOM 4388 C C . LYS A 1 544 ? 24.562 -8.297 -2.967 1 90.31 544 LYS A C 1
ATOM 4390 O O . LYS A 1 544 ? 24.422 -7.273 -3.637 1 90.31 544 LYS A O 1
ATOM 4395 N N . ILE A 1 545 ? 24.016 -8.414 -1.772 1 92.12 545 ILE A N 1
ATOM 4396 C CA . ILE A 1 545 ? 23.172 -7.383 -1.166 1 92.12 545 ILE A CA 1
ATOM 4397 C C . ILE A 1 545 ? 24.031 -6.156 -0.843 1 92.12 545 ILE A C 1
ATOM 4399 O O . ILE A 1 545 ? 23.594 -5.02 -1.039 1 92.12 545 ILE A O 1
ATOM 4403 N N . ASN A 1 546 ? 25.219 -6.371 -0.422 1 86.44 546 ASN A N 1
ATOM 4404 C CA . ASN A 1 546 ? 26.109 -5.285 -0.041 1 86.44 546 ASN A CA 1
ATOM 4405 C C . ASN A 1 546 ? 26.562 -4.484 -1.256 1 86.44 546 ASN A C 1
ATOM 4407 O O . ASN A 1 546 ? 27 -3.336 -1.121 1 86.44 546 ASN A O 1
ATOM 4411 N N . ASN A 1 547 ? 26.391 -5.059 -2.355 1 80 547 ASN A N 1
ATOM 4412 C CA . ASN A 1 547 ? 26.922 -4.426 -3.557 1 80 547 ASN A CA 1
ATOM 4413 C C . ASN A 1 547 ? 25.844 -3.672 -4.324 1 80 547 ASN A C 1
ATOM 4415 O O . ASN A 1 547 ? 26.062 -3.246 -5.457 1 80 547 ASN A O 1
ATOM 4419 N N . PHE A 1 548 ? 24.688 -3.596 -3.633 1 79.06 548 PHE A N 1
ATOM 4420 C CA . PHE A 1 548 ? 23.672 -2.785 -4.289 1 79.06 548 PHE A CA 1
ATOM 4421 C C . PHE A 1 548 ? 24.188 -1.37 -4.535 1 79.06 548 PHE A C 1
ATOM 4423 O O . PHE A 1 548 ? 24.875 -0.799 -3.689 1 79.06 548 PHE A O 1
ATOM 4430 N N . MET B 1 1 ? -35.562 49.844 0.125 1 22.16 1 MET B N 1
ATOM 4431 C CA . MET B 1 1 ? -36.5 50.188 1.185 1 22.16 1 MET B CA 1
ATOM 4432 C C . MET B 1 1 ? -36.25 51.594 1.708 1 22.16 1 MET B C 1
ATOM 4434 O O . MET B 1 1 ? -35.156 51.906 2.154 1 22.16 1 MET B O 1
ATOM 4438 N N . ASP B 1 2 ? -37 52.625 1.218 1 26.09 2 ASP B N 1
ATOM 4439 C CA . ASP B 1 2 ? -36.969 54.094 1.093 1 26.09 2 ASP B CA 1
ATOM 4440 C C . ASP B 1 2 ? -37.219 54.75 2.443 1 26.09 2 ASP B C 1
ATOM 4442 O O . ASP B 1 2 ? -38.312 54.625 3.023 1 26.09 2 ASP B O 1
ATOM 4446 N N . LEU B 1 3 ? -36.219 54.562 3.326 1 33.59 3 LEU B N 1
ATOM 4447 C CA . LEU B 1 3 ? -36.281 55.125 4.68 1 33.59 3 LEU B CA 1
ATOM 4448 C C . LEU B 1 3 ? -36.719 56.562 4.656 1 33.59 3 LEU B C 1
ATOM 4450 O O . LEU B 1 3 ? -36.031 57.406 4.098 1 33.59 3 LEU B O 1
ATOM 4454 N N . GLY B 1 4 ? -38.031 56.844 4.488 1 31.8 4 GLY B N 1
ATOM 4455 C CA . GLY B 1 4 ? -38.656 58.156 4.277 1 31.8 4 GLY B CA 1
ATOM 4456 C C . GLY B 1 4 ? -38.25 59.188 5.34 1 31.8 4 GLY B C 1
ATOM 4457 O O . GLY B 1 4 ? -37.781 58.812 6.41 1 31.8 4 GLY B O 1
ATOM 4458 N N . PRO B 1 5 ? -38.094 60.469 5.098 1 35.56 5 PRO B N 1
ATOM 4459 C CA . PRO B 1 5 ? -37.625 61.656 5.812 1 35.56 5 PRO B CA 1
ATOM 4460 C C . PRO B 1 5 ? -38.344 61.875 7.148 1 35.56 5 PRO B C 1
ATOM 4462 O O . PRO B 1 5 ? -37.781 62.406 8.094 1 35.56 5 PRO B O 1
ATOM 4465 N N . LEU B 1 6 ? -39.594 61.531 7.266 1 34.66 6 LEU B N 1
ATOM 4466 C CA . LEU B 1 6 ? -40.469 61.875 8.375 1 34.66 6 LEU B CA 1
ATOM 4467 C C . LEU B 1 6 ? -40.094 61.125 9.633 1 34.66 6 LEU B C 1
ATOM 4469 O O . LEU B 1 6 ? -40.188 61.656 10.742 1 34.66 6 LEU B O 1
ATOM 4473 N N . ASN B 1 7 ? -39.875 59.812 9.523 1 35.22 7 ASN B N 1
ATOM 4474 C CA . ASN B 1 7 ? -39.688 59 10.727 1 35.22 7 ASN B CA 1
ATOM 4475 C C . ASN B 1 7 ? -38.406 59.375 11.461 1 35.22 7 ASN B C 1
ATOM 4477 O O . ASN B 1 7 ? -38.219 59 12.617 1 35.22 7 ASN B O 1
ATOM 4481 N N . ILE B 1 8 ? -37.438 59.875 10.758 1 39.09 8 ILE B N 1
ATOM 4482 C CA . ILE B 1 8 ? -36.25 60.438 11.391 1 39.09 8 ILE B CA 1
ATOM 4483 C C . ILE B 1 8 ? -36.625 61.656 12.227 1 39.09 8 ILE B C 1
ATOM 4485 O O . ILE B 1 8 ? -36.062 61.906 13.289 1 39.09 8 ILE B O 1
ATOM 4489 N N . CYS B 1 9 ? -37.656 62.406 11.82 1 38.88 9 CYS B N 1
ATOM 4490 C CA . CYS B 1 9 ? -38.062 63.656 12.445 1 38.88 9 CYS B CA 1
ATOM 4491 C C . CYS B 1 9 ? -38.656 63.406 13.836 1 38.88 9 CYS B C 1
ATOM 4493 O O . CYS B 1 9 ? -38.375 64.125 14.773 1 38.88 9 CYS B O 1
ATOM 4495 N N . GLU B 1 10 ? -39.562 62.438 13.953 1 40.44 10 GLU B N 1
ATOM 4496 C CA . GLU B 1 10 ? -40.219 62.25 15.242 1 40.44 10 GLU B CA 1
ATOM 4497 C C . GLU B 1 10 ? -39.25 61.781 16.312 1 40.44 10 GLU B C 1
ATOM 4499 O O . GLU B 1 10 ? -39.281 62.25 17.453 1 40.44 10 GLU B O 1
ATOM 4504 N N . GLU B 1 11 ? -38.5 60.844 15.938 1 39.53 11 GLU B N 1
ATOM 4505 C CA . GLU B 1 11 ? -37.5 60.344 16.891 1 39.53 11 GLU B CA 1
ATOM 4506 C C . GLU B 1 11 ? -36.469 61.438 17.188 1 39.53 11 GLU B C 1
ATOM 4508 O O . GLU B 1 11 ? -35.938 61.5 18.297 1 39.53 11 GLU B O 1
ATOM 4513 N N . MET B 1 12 ? -36.312 62.375 16.266 1 41.31 12 MET B N 1
ATOM 4514 C CA . MET B 1 12 ? -35.531 63.594 16.469 1 41.31 12 MET B CA 1
ATOM 4515 C C . MET B 1 12 ? -36.188 64.438 17.547 1 41.31 12 MET B C 1
ATOM 4517 O O . MET B 1 12 ? -35.5 65.188 18.281 1 41.31 12 MET B O 1
ATOM 4521 N N . THR B 1 13 ? -37.469 64.5 17.719 1 39.91 13 THR B N 1
ATOM 4522 C CA . THR B 1 13 ? -38.156 65.312 18.703 1 39.91 13 THR B CA 1
ATOM 4523 C C . THR B 1 13 ? -37.781 64.875 20.125 1 39.91 13 THR B C 1
ATOM 4525 O O . THR B 1 13 ? -37.594 65.75 21 1 39.91 13 THR B O 1
ATOM 4528 N N . ILE B 1 14 ? -37.875 63.656 20.422 1 38.72 14 ILE B N 1
ATOM 4529 C CA . ILE B 1 14 ? -37.562 63.219 21.781 1 38.72 14 ILE B CA 1
ATOM 4530 C C . ILE B 1 14 ? -36.094 63.469 22.078 1 38.72 14 ILE B C 1
ATOM 4532 O O . ILE B 1 14 ? -35.75 64 23.156 1 38.72 14 ILE B O 1
ATOM 4536 N N . LEU B 1 15 ? -35.219 63.031 21.25 1 40.81 15 LEU B N 1
ATOM 4537 C CA . LEU B 1 15 ? -33.844 63.438 21.359 1 40.81 15 LEU B CA 1
ATOM 4538 C C . LEU B 1 15 ? -33.688 64.938 21.203 1 40.81 15 LEU B C 1
ATOM 4540 O O . LEU B 1 15 ? -32.625 65.5 21.547 1 40.81 15 LEU B O 1
ATOM 4544 N N . HIS B 1 16 ? -34.656 65.75 20.688 1 40.16 16 HIS B N 1
ATOM 4545 C CA . HIS B 1 16 ? -34.719 67.188 20.469 1 40.16 16 HIS B CA 1
ATOM 4546 C C . HIS B 1 16 ? -34.656 67.938 21.797 1 40.16 16 HIS B C 1
ATOM 4548 O O . HIS B 1 16 ? -34.062 69 21.859 1 40.16 16 HIS B O 1
ATOM 4554 N N . GLY B 1 17 ? -35.438 67.625 22.766 1 38.66 17 GLY B N 1
ATOM 4555 C CA . GLY B 1 17 ? -35.281 68.438 23.953 1 38.66 17 GLY B CA 1
ATOM 4556 C C . GLY B 1 17 ? -33.844 68.562 24.406 1 38.66 17 GLY B C 1
ATOM 4557 O O . GLY B 1 17 ? -33.375 69.688 24.656 1 38.66 17 GLY B O 1
ATOM 4558 N N . GLY B 1 18 ? -33.156 67.5 24.719 1 40.03 18 GLY B N 1
ATOM 4559 C CA . GLY B 1 18 ? -31.766 67.562 25.125 1 40.03 18 GLY B CA 1
ATOM 4560 C C . GLY B 1 18 ? -30.844 68.062 24.016 1 40.03 18 GLY B C 1
ATOM 4561 O O . GLY B 1 18 ? -29.922 68.812 24.25 1 40.03 18 GLY B O 1
ATOM 4562 N N . PHE B 1 19 ? -31.125 67.688 22.797 1 40.41 19 PHE B N 1
ATOM 4563 C CA . PHE B 1 19 ? -30.391 68.125 21.641 1 40.41 19 PHE B CA 1
ATOM 4564 C C . PHE B 1 19 ? -30.781 69.562 21.297 1 40.41 19 PHE B C 1
ATOM 4566 O O . PHE B 1 19 ? -29.953 70.375 20.812 1 40.41 19 PHE B O 1
ATOM 4573 N N . LEU B 1 20 ? -32 70 21.312 1 42.34 20 LEU B N 1
ATOM 4574 C CA . LEU B 1 20 ? -32.312 71.438 21.25 1 42.34 20 LEU B CA 1
ATOM 4575 C C . LEU B 1 20 ? -31.484 72.188 22.25 1 42.34 20 LEU B C 1
ATOM 4577 O O . LEU B 1 20 ? -31.031 73.312 21.938 1 42.34 20 LEU B O 1
ATOM 4581 N N . LEU B 1 21 ? -31.438 71.688 23.359 1 40.62 21 LEU B N 1
ATOM 4582 C CA . LEU B 1 21 ? -30.547 72.375 24.297 1 40.62 21 LEU B CA 1
ATOM 4583 C C . LEU B 1 21 ? -29.109 72.375 23.766 1 40.62 21 LEU B C 1
ATOM 4585 O O . LEU B 1 21 ? -28.406 73.375 23.875 1 40.62 21 LEU B O 1
ATOM 4589 N N . ALA B 1 22 ? -28.688 71.312 23.172 1 40.22 22 ALA B N 1
ATOM 4590 C CA . ALA B 1 22 ? -27.375 71.312 22.547 1 40.22 22 ALA B CA 1
ATOM 4591 C C . ALA B 1 22 ? -27.344 72.312 21.359 1 40.22 22 ALA B C 1
ATOM 4593 O O . ALA B 1 22 ? -26.359 73 21.156 1 40.22 22 ALA B O 1
ATOM 4594 N N . GLU B 1 23 ? -28.219 72.375 20.438 1 43 23 GLU B N 1
ATOM 4595 C CA . GLU B 1 23 ? -28.297 73.375 19.375 1 43 23 GLU B CA 1
ATOM 4596 C C . GLU B 1 23 ? -28.328 74.812 19.938 1 43 23 GLU B C 1
ATOM 4598 O O . GLU B 1 23 ? -27.734 75.688 19.375 1 43 23 GLU B O 1
ATOM 4603 N N . GLN B 1 24 ? -29.156 75.062 20.766 1 41.94 24 GLN B N 1
ATOM 4604 C CA . GLN B 1 24 ? -29.188 76.375 21.406 1 41.94 24 GLN B CA 1
ATOM 4605 C C . GLN B 1 24 ? -27.844 76.688 22.062 1 41.94 24 GLN B C 1
ATOM 4607 O O . GLN B 1 24 ? -27.422 77.875 22.094 1 41.94 24 GLN B O 1
ATOM 4612 N N . LEU B 1 25 ? -27.344 75.75 22.672 1 38.22 25 LEU B N 1
ATOM 4613 C CA . LEU B 1 25 ? -26.047 76.062 23.297 1 38.22 25 LEU B CA 1
ATOM 4614 C C . LEU B 1 25 ? -24.953 76.188 22.25 1 38.22 25 LEU B C 1
ATOM 4616 O O . LEU B 1 25 ? -23.891 76.75 22.531 1 38.22 25 LEU B O 1
ATOM 4620 N N . PHE B 1 26 ? -24.984 75.312 21.078 1 40.12 26 PHE B N 1
ATOM 4621 C CA . PHE B 1 26 ? -23.812 75.375 20.203 1 40.12 26 PHE B CA 1
ATOM 4622 C C . PHE B 1 26 ? -23.984 76.438 19.125 1 40.12 26 PHE B C 1
ATOM 4624 O O . PHE B 1 26 ? -23.422 76.312 18.047 1 40.12 26 PHE B O 1
ATOM 4631 N N . ARG B 1 27 ? -24.797 77.312 19.203 1 42.25 27 ARG B N 1
ATOM 4632 C CA . ARG B 1 27 ? -24.484 78.5 18.453 1 42.25 27 ARG B CA 1
ATOM 4633 C C . ARG B 1 27 ? -23.094 79.062 18.828 1 42.25 27 ARG B C 1
ATOM 4635 O O . ARG B 1 27 ? -22.672 78.875 19.984 1 42.25 27 ARG B O 1
ATOM 4642 N N . PRO B 1 28 ? -22.266 79.25 17.859 1 41.09 28 PRO B N 1
ATOM 4643 C CA . PRO B 1 28 ? -20.875 79.625 18.109 1 41.09 28 PRO B CA 1
ATOM 4644 C C . PRO B 1 28 ? -20.703 80.438 19.359 1 41.09 28 PRO B C 1
ATOM 4646 O O . PRO B 1 28 ? -19.75 80.312 20.109 1 41.09 28 PRO B O 1
ATOM 4649 N N . LYS B 1 29 ? -21.391 81.562 19.547 1 44.44 29 LYS B N 1
ATOM 4650 C CA . LYS B 1 29 ? -21.312 82.5 20.656 1 44.44 29 LYS B CA 1
ATOM 4651 C C . LYS B 1 29 ? -21.75 81.812 21.969 1 44.44 29 LYS B C 1
ATOM 4653 O O . LYS B 1 29 ? -21.188 82.125 23.031 1 44.44 29 LYS B O 1
ATOM 4658 N N . ALA B 1 30 ? -22.672 81.062 22.062 1 40.31 30 ALA B N 1
ATOM 4659 C CA . ALA B 1 30 ? -23.297 80.5 23.266 1 40.31 30 ALA B CA 1
ATOM 4660 C C . ALA B 1 30 ? -22.5 79.312 23.797 1 40.31 30 ALA B C 1
ATOM 4662 O O . ALA B 1 30 ? -22.594 78.938 24.969 1 40.31 30 ALA B O 1
ATOM 4663 N N . LEU B 1 31 ? -21.906 78.5 23.125 1 39.62 31 LEU B N 1
ATOM 4664 C CA . LEU B 1 31 ? -21.016 77.438 23.594 1 39.62 31 LEU B CA 1
ATOM 4665 C C . LEU B 1 31 ? -19.859 78 24.406 1 39.62 31 LEU B C 1
ATOM 4667 O O . LEU B 1 31 ? -19.391 77.375 25.344 1 39.62 31 LEU B O 1
ATOM 4671 N N . ALA B 1 32 ? -19.312 79 24.016 1 41.41 32 ALA B N 1
ATOM 4672 C CA . ALA B 1 32 ? -18.344 79.75 24.781 1 41.41 32 ALA B CA 1
ATOM 4673 C C . ALA B 1 32 ? -18.875 80.062 26.172 1 41.41 32 ALA B C 1
ATOM 4675 O O . ALA B 1 32 ? -18.109 80.438 27.078 1 41.41 32 ALA B O 1
ATOM 4676 N N . GLU B 1 33 ? -20.188 80.125 26.359 1 41.88 33 GLU B N 1
ATOM 4677 C CA . GLU B 1 33 ? -20.797 80.562 27.625 1 41.88 33 GLU B CA 1
ATOM 4678 C C . GLU B 1 33 ? -21.359 79.375 28.375 1 41.88 33 GLU B C 1
ATOM 4680 O O . GLU B 1 33 ? -22.156 79.5 29.312 1 41.88 33 GLU B O 1
ATOM 4685 N N . LEU B 1 34 ? -21.25 78.188 27.906 1 42.38 34 LEU B N 1
ATOM 4686 C CA . LEU B 1 34 ? -21.766 77 28.641 1 42.38 34 LEU B CA 1
ATOM 4687 C C . LEU B 1 34 ? -21.031 76.875 29.969 1 42.38 34 LEU B C 1
ATOM 4689 O O . LEU B 1 34 ? -19.797 76.875 30.016 1 42.38 34 LEU B O 1
ATOM 4693 N N . THR B 1 35 ? -21.703 77.125 31.047 1 45.28 35 THR B N 1
ATOM 4694 C CA . THR B 1 35 ? -21.172 77.062 32.406 1 45.28 35 THR B CA 1
ATOM 4695 C C . THR B 1 35 ? -21.344 75.625 32.938 1 45.28 35 THR B C 1
ATOM 4697 O O . THR B 1 35 ? -22 74.75 32.312 1 45.28 35 THR B O 1
ATOM 4700 N N . LYS B 1 36 ? -20.688 75.125 33.938 1 51.72 36 LYS B N 1
ATOM 4701 C CA . LYS B 1 36 ? -20.734 73.812 34.688 1 51.72 36 LYS B CA 1
ATOM 4702 C C . LYS B 1 36 ? -22.172 73.375 34.938 1 51.72 36 LYS B C 1
ATOM 4704 O O . LYS B 1 36 ? -22.484 72.188 34.875 1 51.72 36 LYS B O 1
ATOM 4709 N N . SER B 1 37 ? -22.969 74.312 35.125 1 50.69 37 SER B N 1
ATOM 4710 C CA . SER B 1 37 ? -24.359 74 35.438 1 50.69 37 SER B CA 1
ATOM 4711 C C . SER B 1 37 ? -25.094 73.438 34.219 1 50.69 37 SER B C 1
ATOM 4713 O O . SER B 1 37 ? -26.016 72.625 34.375 1 50.69 37 SER B O 1
ATOM 4715 N N . ASP B 1 38 ? -24.766 73.875 33.062 1 48.66 38 ASP B N 1
ATOM 4716 C CA . ASP B 1 38 ? -25.422 73.375 31.859 1 48.66 38 ASP B CA 1
ATOM 4717 C C . ASP B 1 38 ? -25 71.938 31.5 1 48.66 38 ASP B C 1
ATOM 4719 O O . ASP B 1 38 ? -25.781 71.188 30.953 1 48.66 38 ASP B O 1
ATOM 4723 N N . TRP B 1 39 ? -23.891 71.625 31.906 1 51.62 39 TRP B N 1
ATOM 4724 C CA . TRP B 1 39 ? -23.344 70.312 31.703 1 51.62 39 TRP B CA 1
ATOM 4725 C C . TRP B 1 39 ? -24.156 69.25 32.406 1 51.62 39 TRP B C 1
ATOM 4727 O O . TRP B 1 39 ? -24.391 68.188 31.875 1 51.62 39 TRP B O 1
ATOM 4737 N N . GLU B 1 40 ? -24.516 69.562 33.625 1 55.12 40 GLU B N 1
ATOM 4738 C CA . GLU B 1 40 ? -25.328 68.625 34.406 1 55.12 40 GLU B CA 1
ATOM 4739 C C . GLU B 1 40 ? -26.641 68.375 33.688 1 55.12 40 GLU B C 1
ATOM 4741 O O . GLU B 1 40 ? -27.172 67.25 33.781 1 55.12 40 GLU B O 1
ATOM 4746 N N . ARG B 1 41 ? -26.984 69.312 32.969 1 57.25 41 ARG B N 1
ATOM 4747 C CA . ARG B 1 41 ? -28.281 69.188 32.312 1 57.25 41 ARG B CA 1
ATOM 4748 C C . ARG B 1 41 ? -28.141 68.438 31 1 57.25 41 ARG B C 1
ATOM 4750 O O . ARG B 1 41 ? -29.031 67.688 30.625 1 57.25 41 ARG B O 1
ATOM 4757 N N . VAL B 1 42 ? -27.062 68.688 30.203 1 58.06 42 VAL B N 1
ATOM 4758 C CA . VAL B 1 42 ? -26.922 68.125 28.875 1 58.06 42 VAL B CA 1
ATOM 4759 C C . VAL B 1 42 ? -26.172 66.812 28.969 1 58.06 42 VAL B C 1
ATOM 4761 O O . VAL B 1 42 ? -26.438 65.875 28.203 1 58.06 42 VAL B O 1
ATOM 4764 N N . GLY B 1 43 ? -25.344 66.688 29.891 1 60.44 43 GLY B N 1
ATOM 4765 C CA . GLY B 1 43 ? -24.5 65.5 30.031 1 60.44 43 GLY B CA 1
ATOM 4766 C C . GLY B 1 43 ? -25.297 64.25 30.359 1 60.44 43 GLY B C 1
ATOM 4767 O O . GLY B 1 43 ? -25.047 63.188 29.812 1 60.44 43 GLY B O 1
ATOM 4768 N N . GLN B 1 44 ? -26.312 64.5 31.203 1 66.25 44 GLN B N 1
ATOM 4769 C CA . GLN B 1 44 ? -27.062 63.344 31.688 1 66.25 44 GLN B CA 1
ATOM 4770 C C . GLN B 1 44 ? -27.859 62.688 30.562 1 66.25 44 GLN B C 1
ATOM 4772 O O . GLN B 1 44 ? -27.844 61.469 30.406 1 66.25 44 GLN B O 1
ATOM 4777 N N . PRO B 1 45 ? -28.5 63.531 29.688 1 64.56 45 PRO B N 1
ATOM 4778 C CA . PRO B 1 45 ? -29.234 62.875 28.594 1 64.56 45 PRO B CA 1
ATOM 4779 C C . PRO B 1 45 ? -28.312 62.156 27.609 1 64.56 45 PRO B C 1
ATOM 4781 O O . PRO B 1 45 ? -28.688 61.125 27.078 1 64.56 45 PRO B O 1
ATOM 4784 N N . ILE B 1 46 ? -27.156 62.688 27.344 1 67.75 46 ILE B N 1
ATOM 4785 C CA . ILE B 1 46 ? -26.203 62.062 26.422 1 67.75 46 ILE B CA 1
ATOM 4786 C C . ILE B 1 46 ? -25.688 60.75 27.031 1 67.75 46 ILE B C 1
ATOM 4788 O O . ILE B 1 46 ? -25.609 59.75 26.344 1 67.75 46 ILE B O 1
ATOM 4792 N N . VAL B 1 47 ? -25.484 60.844 28.297 1 69.94 47 VAL B N 1
ATOM 4793 C CA . VAL B 1 47 ? -25.031 59.656 29.016 1 69.94 47 VAL B CA 1
ATOM 4794 C C . VAL B 1 47 ? -26.094 58.562 28.969 1 69.94 47 VAL B C 1
ATOM 4796 O O . VAL B 1 47 ? -25.797 57.406 28.734 1 69.94 47 VAL B O 1
ATOM 4799 N N . GLU B 1 48 ? -27.281 59.031 29.141 1 69.19 48 GLU B N 1
ATOM 4800 C CA . GLU B 1 48 ? -28.391 58.094 29.109 1 69.19 48 GLU B CA 1
ATOM 4801 C C . GLU B 1 48 ? -28.578 57.5 27.719 1 69.19 48 GLU B C 1
ATOM 4803 O O . GLU B 1 48 ? -28.875 56.312 27.562 1 69.19 48 GLU B O 1
ATOM 4808 N N . ALA B 1 49 ? -28.391 58.344 26.703 1 69.81 49 ALA B N 1
ATOM 4809 C CA . ALA B 1 49 ? -28.516 57.875 25.328 1 69.81 49 ALA B CA 1
ATOM 4810 C C . ALA B 1 49 ? -27.438 56.875 24.984 1 69.81 49 ALA B C 1
ATOM 4812 O O . ALA B 1 49 ? -27.703 55.844 24.344 1 69.81 49 ALA B O 1
ATOM 4813 N N . LEU B 1 50 ? -26.281 57.188 25.422 1 73.12 50 LEU B N 1
ATOM 4814 C CA . LEU B 1 50 ? -25.141 56.281 25.156 1 73.12 50 LEU B CA 1
ATOM 4815 C C . LEU B 1 50 ? -25.328 54.938 25.859 1 73.12 50 LEU B C 1
ATOM 4817 O O . LEU B 1 50 ? -25 53.906 25.297 1 73.12 50 LEU B O 1
ATOM 4821 N N . ARG B 1 51 ? -25.844 55.062 27 1 71.81 51 ARG B N 1
ATOM 4822 C CA . ARG B 1 51 ? -26.109 53.844 27.75 1 71.81 51 ARG B CA 1
ATOM 4823 C C . ARG B 1 51 ? -27.172 52.969 27.047 1 71.81 51 ARG B C 1
ATOM 4825 O O . ARG B 1 51 ? -27.062 51.75 27 1 71.81 51 ARG B O 1
ATOM 4832 N N . GLU B 1 52 ? -28.109 53.656 26.562 1 71 52 GLU B N 1
ATOM 4833 C CA . GLU B 1 52 ? -29.188 52.969 25.875 1 71 52 GLU B CA 1
ATOM 4834 C C . GLU B 1 52 ? -28.688 52.344 24.578 1 71 52 GLU B C 1
ATOM 4836 O O . GLU B 1 52 ? -29.078 51.219 24.234 1 71 52 GLU B O 1
ATOM 4841 N N . ILE B 1 53 ? -27.812 53.062 23.891 1 70.69 53 ILE B N 1
ATOM 4842 C CA . ILE B 1 53 ? -27.281 52.594 22.609 1 70.69 53 ILE B CA 1
ATOM 4843 C C . ILE B 1 53 ? -26.406 51.344 22.844 1 70.69 53 ILE B C 1
ATOM 4845 O O . ILE B 1 53 ? -26.438 50.406 22.047 1 70.69 53 ILE B O 1
ATOM 4849 N N . SER B 1 54 ? -25.781 51.375 23.984 1 66.25 54 SER B N 1
ATOM 4850 C CA . SER B 1 54 ? -24.797 50.312 24.219 1 66.25 54 SER B CA 1
ATOM 4851 C C . SER B 1 54 ? -25.422 49.125 24.969 1 66.25 54 SER B C 1
ATOM 4853 O O . SER B 1 54 ? -24.781 48.094 25.172 1 66.25 54 SER B O 1
ATOM 4855 N N . SER B 1 55 ? -26.688 49.375 25.344 1 67.12 55 SER B N 1
ATOM 4856 C CA . SER B 1 55 ? -27.344 48.344 26.156 1 67.12 55 SER B CA 1
ATOM 4857 C C . SER B 1 55 ? -27.812 47.188 25.297 1 67.12 55 SER B C 1
ATOM 4859 O O . SER B 1 55 ? -28.016 47.344 24.094 1 67.12 55 SER B O 1
ATOM 4861 N N . VAL B 1 56 ? -27.922 46.062 25.969 1 66.5 56 VAL B N 1
ATOM 4862 C CA . VAL B 1 56 ? -28.344 44.781 25.375 1 66.5 56 VAL B CA 1
ATOM 4863 C C . VAL B 1 56 ? -29.75 44.938 24.781 1 66.5 56 VAL B C 1
ATOM 4865 O O . VAL B 1 56 ? -30.062 44.375 23.734 1 66.5 56 VAL B O 1
ATOM 4868 N N . THR B 1 57 ? -30.469 45.75 25.469 1 62.22 57 THR B N 1
ATOM 4869 C CA . THR B 1 57 ? -31.844 45.938 25 1 62.22 57 THR B CA 1
ATOM 4870 C C . THR B 1 57 ? -31.859 46.594 23.625 1 62.22 57 THR B C 1
ATOM 4872 O O . THR B 1 57 ? -32.75 46.344 22.812 1 62.22 57 THR B O 1
ATOM 4875 N N . ALA B 1 58 ? -30.906 47.375 23.359 1 60.12 58 ALA B N 1
ATOM 4876 C CA . ALA B 1 58 ? -30.812 48.062 22.078 1 60.12 58 ALA B CA 1
ATOM 4877 C C . ALA B 1 58 ? -30.375 47.125 20.984 1 60.12 58 ALA B C 1
ATOM 4879 O O . ALA B 1 58 ? -30.672 47.344 19.797 1 60.12 58 ALA B O 1
ATOM 4880 N N . CYS B 1 59 ? -29.672 46.062 21.391 1 61 59 CYS B N 1
ATOM 4881 C CA . CYS B 1 59 ? -29.172 45.094 20.438 1 61 59 CYS B CA 1
ATOM 4882 C C . CYS B 1 59 ? -30.312 44.406 19.672 1 61 59 CYS B C 1
ATOM 4884 O O . CYS B 1 59 ? -30.125 43.969 18.531 1 61 59 CYS B O 1
ATOM 4886 N N . SER B 1 60 ? -31.438 44.375 20.328 1 62.69 60 SER B N 1
ATOM 4887 C CA . SER B 1 60 ? -32.594 43.75 19.703 1 62.69 60 SER B CA 1
ATOM 4888 C C . SER B 1 60 ? -33.188 44.656 18.625 1 62.69 60 SER B C 1
ATOM 4890 O O . SER B 1 60 ? -33.969 44.188 17.797 1 62.69 60 SER B O 1
ATOM 4892 N N . GLN B 1 61 ? -32.844 45.875 18.609 1 63.84 61 GLN B N 1
ATOM 4893 C CA . GLN B 1 61 ? -33.312 46.812 17.578 1 63.84 61 GLN B CA 1
ATOM 4894 C C . GLN B 1 61 ? -32.156 47.594 16.969 1 63.84 61 GLN B C 1
ATOM 4896 O O . GLN B 1 61 ? -32 48.781 17.219 1 63.84 61 GLN B O 1
ATOM 4901 N N . PRO B 1 62 ? -31.344 46.875 16.047 1 65.31 62 PRO B N 1
ATOM 4902 C CA . PRO B 1 62 ? -30.109 47.5 15.539 1 65.31 62 PRO B CA 1
ATOM 4903 C C . PRO B 1 62 ? -30.359 48.844 14.859 1 65.31 62 PRO B C 1
ATOM 4905 O O . PRO B 1 62 ? -29.547 49.75 15 1 65.31 62 PRO B O 1
ATOM 4908 N N . PHE B 1 63 ? -31.453 48.969 14.336 1 65.94 63 PHE B N 1
ATOM 4909 C CA . PHE B 1 63 ? -31.75 50.188 13.602 1 65.94 63 PHE B CA 1
ATOM 4910 C C . PHE B 1 63 ? -31.938 51.344 14.562 1 65.94 63 PHE B C 1
ATOM 4912 O O . PHE B 1 63 ? -31.531 52.469 14.273 1 65.94 63 PHE B O 1
ATOM 4919 N N . ALA B 1 64 ? -32.5 51.031 15.68 1 63.53 64 ALA B N 1
ATOM 4920 C CA . ALA B 1 64 ? -32.844 52.094 16.625 1 63.53 64 ALA B CA 1
ATOM 4921 C C . ALA B 1 64 ? -31.594 52.75 17.188 1 63.53 64 ALA B C 1
ATOM 4923 O O . ALA B 1 64 ? -31.516 53.969 17.281 1 63.53 64 ALA B O 1
ATOM 4924 N N . TRP B 1 65 ? -30.625 51.875 17.5 1 71.06 65 TRP B N 1
ATOM 4925 C CA . TRP B 1 65 ? -29.453 52.5 18.109 1 71.06 65 TRP B CA 1
ATOM 4926 C C . TRP B 1 65 ? -28.594 53.188 17.062 1 71.06 65 TRP B C 1
ATOM 4928 O O . TRP B 1 65 ? -27.984 54.25 17.328 1 71.06 65 TRP B O 1
ATOM 4938 N N . LYS B 1 66 ? -28.562 52.719 15.891 1 73 66 LYS B N 1
ATOM 4939 C CA . LYS B 1 66 ? -27.828 53.344 14.82 1 73 66 LYS B CA 1
ATOM 4940 C C . LYS B 1 66 ? -28.391 54.719 14.508 1 73 66 LYS B C 1
ATOM 4942 O O . LYS B 1 66 ? -27.641 55.688 14.242 1 73 66 LYS B O 1
ATOM 4947 N N . LYS B 1 67 ? -29.688 54.75 14.594 1 68.81 67 LYS B N 1
ATOM 4948 C CA . LYS B 1 67 ? -30.344 56.062 14.391 1 68.81 67 LYS B CA 1
ATOM 4949 C C . LYS B 1 67 ? -29.953 57.031 15.477 1 68.81 67 LYS B C 1
ATOM 4951 O O . LYS B 1 67 ? -29.703 58.219 15.195 1 68.81 67 LYS B O 1
ATOM 4956 N N . LYS B 1 68 ? -29.906 56.5 16.609 1 69.81 68 LYS B N 1
ATOM 4957 C CA . LYS B 1 68 ? -29.516 57.375 17.719 1 69.81 68 LYS B CA 1
ATOM 4958 C C . LYS B 1 68 ? -28.062 57.812 17.562 1 69.81 68 LYS B C 1
ATOM 4960 O O . LYS B 1 68 ? -27.75 58.969 17.859 1 69.81 68 LYS B O 1
ATOM 4965 N N . ALA B 1 69 ? -27.25 56.969 17.125 1 72.94 69 ALA B N 1
ATOM 4966 C CA . ALA B 1 69 ? -25.844 57.312 16.875 1 72.94 69 ALA B CA 1
ATOM 4967 C C . ALA B 1 69 ? -25.734 58.406 15.805 1 72.94 69 ALA B C 1
ATOM 4969 O O . ALA B 1 69 ? -24.953 59.344 15.938 1 72.94 69 ALA B O 1
ATOM 4970 N N . LEU B 1 70 ? -26.656 58.281 14.844 1 70.5 70 LEU B N 1
ATOM 4971 C CA . LEU B 1 70 ? -26.672 59.25 13.758 1 70.5 70 LEU B CA 1
ATOM 4972 C C . LEU B 1 70 ? -27.125 60.625 14.258 1 70.5 70 LEU B C 1
ATOM 4974 O O . LEU B 1 70 ? -26.609 61.656 13.797 1 70.5 70 LEU B O 1
ATOM 4978 N N . ILE B 1 71 ? -27.953 60.5 15.07 1 68 71 ILE B N 1
ATOM 4979 C CA . ILE B 1 71 ? -28.469 61.75 15.625 1 68 71 ILE B CA 1
ATOM 4980 C C . ILE B 1 71 ? -27.344 62.469 16.391 1 68 71 ILE B C 1
ATOM 4982 O O . ILE B 1 71 ? -27.234 63.688 16.312 1 68 71 ILE B O 1
ATOM 4986 N N . LEU B 1 72 ? -26.609 61.719 17.078 1 74.88 72 LEU B N 1
ATOM 4987 C CA . LEU B 1 72 ? -25.5 62.312 17.812 1 74.88 72 LEU B CA 1
ATOM 4988 C C . LEU B 1 72 ? -24.531 63.031 16.875 1 74.88 72 LEU B C 1
ATOM 4990 O O . LEU B 1 72 ? -24.047 64.125 17.188 1 74.88 72 LEU B O 1
ATOM 4994 N N . THR B 1 73 ? -24.312 62.5 15.711 1 78.5 73 THR B N 1
ATOM 4995 C CA . THR B 1 73 ? -23.328 63.031 14.773 1 78.5 73 THR B CA 1
ATOM 4996 C C . THR B 1 73 ? -23.844 64.312 14.117 1 78.5 73 THR B C 1
ATOM 4998 O O . THR B 1 73 ? -23.078 65.062 13.477 1 78.5 73 THR B O 1
ATOM 5001 N N . ALA B 1 74 ? -25.047 64.562 14.266 1 69.5 74 ALA B N 1
ATOM 5002 C CA . ALA B 1 74 ? -25.641 65.812 13.719 1 69.5 74 ALA B CA 1
ATOM 5003 C C . ALA B 1 74 ? -25.359 67 14.617 1 69.5 74 ALA B C 1
ATOM 5005 O O . ALA B 1 74 ? -25.656 68.125 14.25 1 69.5 74 ALA B O 1
ATOM 5006 N N . PHE B 1 75 ? -24.688 66.688 15.719 1 69.75 75 PHE B N 1
ATOM 5007 C CA . PHE B 1 75 ? -24.406 67.75 16.672 1 69.75 75 PHE B CA 1
ATOM 5008 C C . PHE B 1 75 ? -22.906 67.875 16.891 1 69.75 75 PHE B C 1
ATOM 5010 O O . PHE B 1 75 ? -22.359 67.375 17.891 1 69.75 75 PHE B O 1
ATOM 5017 N N . PRO B 1 76 ? -22.219 68.625 16.188 1 71.5 76 PRO B N 1
ATOM 5018 C CA . PRO B 1 76 ? -20.766 68.75 16.266 1 71.5 76 PRO B CA 1
ATOM 5019 C C . PRO B 1 76 ? -20.297 69.375 17.594 1 71.5 76 PRO B C 1
ATOM 5021 O O . PRO B 1 76 ? -19.141 69.25 17.969 1 71.5 76 PRO B O 1
ATOM 5024 N N . ALA B 1 77 ? -21.219 70 18.297 1 66.31 77 ALA B N 1
ATOM 5025 C CA . ALA B 1 77 ? -20.891 70.625 19.578 1 66.31 77 ALA B CA 1
ATOM 5026 C C . ALA B 1 77 ? -20.469 69.625 20.609 1 66.31 77 ALA B C 1
ATOM 5028 O O . ALA B 1 77 ? -19.828 69.938 21.609 1 66.31 77 ALA B O 1
ATOM 5029 N N . LEU B 1 78 ? -20.781 68.438 20.312 1 71.12 78 LEU B N 1
ATOM 5030 C CA . LEU B 1 78 ? -20.438 67.375 21.25 1 71.12 78 LEU B CA 1
ATOM 5031 C C . LEU B 1 78 ? -18.938 67.188 21.281 1 71.12 78 LEU B C 1
ATOM 5033 O O . LEU B 1 78 ? -18.422 66.5 22.203 1 71.12 78 LEU B O 1
ATOM 5037 N N . ARG B 1 79 ? -18.188 67.75 20.453 1 73.62 79 ARG B N 1
ATOM 5038 C CA . ARG B 1 79 ? -16.734 67.688 20.406 1 73.62 79 ARG B CA 1
ATOM 5039 C C . ARG B 1 79 ? -16.078 68.688 21.312 1 73.62 79 ARG B C 1
ATOM 5041 O O . ARG B 1 79 ? -14.852 68.75 21.391 1 73.62 79 ARG B O 1
ATOM 5048 N N . PHE B 1 80 ? -16.844 69.375 21.953 1 65.31 80 PHE B N 1
ATOM 5049 C CA . PHE B 1 80 ? -16.281 70.5 22.75 1 65.31 80 PHE B CA 1
ATOM 5050 C C . PHE B 1 80 ? -15.445 69.938 23.891 1 65.31 80 PHE B C 1
ATOM 5052 O O . PHE B 1 80 ? -15.664 68.812 24.344 1 65.31 80 PHE B O 1
ATOM 5059 N N . MET B 1 81 ? -14.312 70.625 24.312 1 63.12 81 MET B N 1
ATOM 5060 C CA . MET B 1 81 ? -13.352 70.25 25.328 1 63.12 81 MET B CA 1
ATOM 5061 C C . MET B 1 81 ? -13.875 70.5 26.734 1 63.12 81 MET B C 1
ATOM 5063 O O . MET B 1 81 ? -14.477 71.562 26.969 1 63.12 81 MET B O 1
ATOM 5067 N N . GLU B 1 82 ? -13.867 69.562 27.469 1 56.84 82 GLU B N 1
ATOM 5068 C CA . GLU B 1 82 ? -14.312 69.75 28.844 1 56.84 82 GLU B CA 1
ATOM 5069 C C . GLU B 1 82 ? -13.312 70.562 29.641 1 56.84 82 GLU B C 1
ATOM 5071 O O . GLU B 1 82 ? -12.125 70.25 29.672 1 56.84 82 GLU B O 1
ATOM 5076 N N . GLU B 1 83 ? -13.453 71.75 29.844 1 53.19 83 GLU B N 1
ATOM 5077 C CA . GLU B 1 83 ? -12.562 72.625 30.578 1 53.19 83 GLU B CA 1
ATOM 5078 C C . GLU B 1 83 ? -12.156 72 31.922 1 53.19 83 GLU B C 1
ATOM 5080 O O . GLU B 1 83 ? -11.039 72.25 32.406 1 53.19 83 GLU B O 1
ATOM 5085 N N . HIS B 1 84 ? -12.977 71.375 32.625 1 49.38 84 HIS B N 1
ATOM 5086 C CA . HIS B 1 84 ? -12.664 70.938 34 1 49.38 84 HIS B CA 1
ATOM 5087 C C . HIS B 1 84 ? -12.125 69.562 34.031 1 49.38 84 HIS B C 1
ATOM 5089 O O . HIS B 1 84 ? -12.07 68.938 35.125 1 49.38 84 HIS B O 1
ATOM 5095 N N . SER B 1 85 ? -11.852 68.938 32.938 1 52.94 85 SER B N 1
ATOM 5096 C CA . SER B 1 85 ? -11.344 67.625 33.031 1 52.94 85 SER B CA 1
ATOM 5097 C C . SER B 1 85 ? -9.852 67.562 33.344 1 52.94 85 SER B C 1
ATOM 5099 O O . SER B 1 85 ? -9.117 68.5 32.906 1 52.94 85 SER B O 1
ATOM 5101 N N . PRO B 1 86 ? -9.516 67.062 34.375 1 54.31 86 PRO B N 1
ATOM 5102 C CA . PRO B 1 86 ? -8.094 67 34.719 1 54.31 86 PRO B CA 1
ATOM 5103 C C . PRO B 1 86 ? -7.219 66.75 33.5 1 54.31 86 PRO B C 1
ATOM 5105 O O . PRO B 1 86 ? -6.004 66.938 33.531 1 54.31 86 PRO B O 1
ATOM 5108 N N . ASN B 1 87 ? -7.84 66.062 32.594 1 55.47 87 ASN B N 1
ATOM 5109 C CA . ASN B 1 87 ? -7.07 65.875 31.359 1 55.47 87 ASN B CA 1
ATOM 5110 C C . ASN B 1 87 ? -7.594 66.812 30.25 1 55.47 87 ASN B C 1
ATOM 5112 O O . ASN B 1 87 ? -8.664 66.562 29.688 1 55.47 87 ASN B O 1
ATOM 5116 N N . PRO B 1 88 ? -7.133 68 30.141 1 57.5 88 PRO B N 1
ATOM 5117 C CA . PRO B 1 88 ? -7.621 69.062 29.281 1 57.5 88 PRO B CA 1
ATOM 5118 C C . PRO B 1 88 ? -7.871 68.625 27.844 1 57.5 88 PRO B C 1
ATOM 5120 O O . PRO B 1 88 ? -8.641 69.25 27.125 1 57.5 88 PRO B O 1
ATOM 5123 N N . SER B 1 89 ? -7.387 67.438 27.484 1 62.91 89 SER B N 1
ATOM 5124 C CA . SER B 1 89 ? -7.418 67.125 26.062 1 62.91 89 SER B CA 1
ATOM 5125 C C . SER B 1 89 ? -8.562 66.188 25.703 1 62.91 89 SER B C 1
ATOM 5127 O O . SER B 1 89 ? -8.742 65.875 24.531 1 62.91 89 SER B O 1
ATOM 5129 N N . THR B 1 90 ? -9.5 66 26.672 1 74.31 90 THR B N 1
ATOM 5130 C CA . THR B 1 90 ? -10.547 65 26.375 1 74.31 90 THR B CA 1
ATOM 5131 C C . THR B 1 90 ? -11.859 65.75 26.031 1 74.31 90 THR B C 1
ATOM 5133 O O . THR B 1 90 ? -12.25 66.688 26.719 1 74.31 90 THR B O 1
ATOM 5136 N N . THR B 1 91 ? -12.398 65.25 25.016 1 77.69 91 THR B N 1
ATOM 5137 C CA . THR B 1 91 ? -13.68 65.812 24.578 1 77.69 91 THR B CA 1
ATOM 5138 C C . THR B 1 91 ? -14.812 65.312 25.469 1 77.69 91 THR B C 1
ATOM 5140 O O . THR B 1 91 ? -14.672 64.312 26.156 1 77.69 91 THR B O 1
ATOM 5143 N N . PHE B 1 92 ? -15.797 66 25.469 1 73.38 92 PHE B N 1
ATOM 5144 C CA . PHE B 1 92 ? -16.969 65.625 26.281 1 73.38 92 PHE B CA 1
ATOM 5145 C C . PHE B 1 92 ? -17.5 64.25 25.922 1 73.38 92 PHE B C 1
ATOM 5147 O O . PHE B 1 92 ? -17.812 63.469 26.812 1 73.38 92 PHE B O 1
ATOM 5154 N N . LEU B 1 93 ? -17.562 64.062 24.734 1 80.56 93 LEU B N 1
ATOM 5155 C CA . LEU B 1 93 ? -18.109 62.812 24.266 1 80.56 93 LEU B CA 1
ATOM 5156 C C . LEU B 1 93 ? -17.266 61.625 24.75 1 80.56 93 LEU B C 1
ATOM 5158 O O . LEU B 1 93 ? -17.797 60.594 25.172 1 80.56 93 LEU B O 1
ATOM 5162 N N . VAL B 1 94 ? -16.016 61.75 24.703 1 83.5 94 VAL B N 1
ATOM 5163 C CA . VAL B 1 94 ? -15.086 60.688 25.125 1 83.5 94 VAL B CA 1
ATOM 5164 C C . VAL B 1 94 ? -15.25 60.438 26.625 1 83.5 94 VAL B C 1
ATOM 5166 O O . VAL B 1 94 ? -15.219 59.281 27.062 1 83.5 94 VAL B O 1
ATOM 5169 N N . SER B 1 95 ? -15.453 61.469 27.328 1 79.38 95 SER B N 1
ATOM 5170 C CA . SER B 1 95 ? -15.656 61.344 28.766 1 79.38 95 SER B CA 1
ATOM 5171 C C . SER B 1 95 ? -16.953 60.594 29.062 1 79.38 95 SER B C 1
ATOM 5173 O O . SER B 1 95 ? -17.016 59.781 30.016 1 79.38 95 SER B O 1
ATOM 5175 N N . CYS B 1 96 ? -17.875 60.875 28.25 1 76.19 96 CYS B N 1
ATOM 5176 C CA . CYS B 1 96 ? -19.156 60.219 28.438 1 76.19 96 CYS B CA 1
ATOM 5177 C C . CYS B 1 96 ? -19.047 58.719 28.109 1 76.19 96 CYS B C 1
ATOM 5179 O O . CYS B 1 96 ? -19.609 57.875 28.812 1 76.19 96 CYS B O 1
ATOM 5181 N N . LEU B 1 97 ? -18.375 58.469 27.062 1 83.88 97 LEU B N 1
ATOM 5182 C CA . LEU B 1 97 ? -18.203 57.094 26.672 1 83.88 97 LEU B CA 1
ATOM 5183 C C . LEU B 1 97 ? -17.422 56.312 27.719 1 83.88 97 LEU B C 1
ATOM 5185 O O . LEU B 1 97 ? -17.766 55.156 28.031 1 83.88 97 LEU B O 1
ATOM 5189 N N . LYS B 1 98 ? -16.422 56.781 28.281 1 81.31 98 LYS B N 1
ATOM 5190 C CA . LYS B 1 98 ? -15.562 56.156 29.281 1 81.31 98 LYS B CA 1
ATOM 5191 C C . LYS B 1 98 ? -16.328 55.875 30.562 1 81.31 98 LYS B C 1
ATOM 5193 O O . LYS B 1 98 ? -16.156 54.812 31.188 1 81.31 98 LYS B O 1
ATOM 5198 N N . GLU B 1 99 ? -17.141 56.812 30.859 1 73.81 99 GLU B N 1
ATOM 5199 C CA . GLU B 1 99 ? -17.844 56.719 32.125 1 73.81 99 GLU B CA 1
ATOM 5200 C C . GLU B 1 99 ? -19.062 55.781 32.031 1 73.81 99 GLU B C 1
ATOM 5202 O O . GLU B 1 99 ? -19.406 55.094 33 1 73.81 99 GLU B O 1
ATOM 5207 N N . THR B 1 100 ? -19.531 55.75 30.875 1 70.94 100 THR B N 1
ATOM 5208 C CA . THR B 1 100 ? -20.844 55.125 30.797 1 70.94 100 THR B CA 1
ATOM 5209 C C . THR B 1 100 ? -20.75 53.719 30.203 1 70.94 100 THR B C 1
ATOM 5211 O O . THR B 1 100 ? -21.5 52.844 30.578 1 70.94 100 THR B O 1
ATOM 5214 N N . VAL B 1 101 ? -19.953 53.656 29.234 1 71.38 101 VAL B N 1
ATOM 5215 C CA . VAL B 1 101 ? -20.031 52.438 28.453 1 71.38 101 VAL B CA 1
ATOM 5216 C C . VAL B 1 101 ? -18.781 51.594 28.688 1 71.38 101 VAL B C 1
ATOM 5218 O O . VAL B 1 101 ? -18.891 50.375 28.906 1 71.38 101 VAL B O 1
ATOM 5221 N N . TRP B 1 102 ? -17.766 52.25 28.859 1 75.5 102 TRP B N 1
ATOM 5222 C CA . TRP B 1 102 ? -16.484 51.531 28.875 1 75.5 102 TRP B CA 1
ATOM 5223 C C . TRP B 1 102 ? -16.359 50.656 30.141 1 75.5 102 TRP B C 1
ATOM 5225 O O . TRP B 1 102 ? -16.625 51.125 31.25 1 75.5 102 TRP B O 1
ATOM 5235 N N . THR B 1 103 ? -16.047 49.406 29.953 1 68.06 103 THR B N 1
ATOM 5236 C CA . THR B 1 103 ? -15.75 48.375 30.938 1 68.06 103 THR B CA 1
ATOM 5237 C C . THR B 1 103 ? -17.031 47.875 31.578 1 68.06 103 THR B C 1
ATOM 5239 O O . THR B 1 103 ? -16.984 47.219 32.625 1 68.06 103 THR B O 1
ATOM 5242 N N . LYS B 1 104 ? -18.188 48.281 31.125 1 75 104 LYS B N 1
ATOM 5243 C CA . LYS B 1 104 ? -19.469 47.844 31.688 1 75 104 LYS B CA 1
ATOM 5244 C C . LYS B 1 104 ? -20.188 46.906 30.75 1 75 104 LYS B C 1
ATOM 5246 O O . LYS B 1 104 ? -21.422 46.875 30.688 1 75 104 LYS B O 1
ATOM 5251 N N . PHE B 1 105 ? -19.359 46.188 30.031 1 76.44 105 PHE B N 1
ATOM 5252 C CA . PHE B 1 105 ? -19.938 45.25 29.078 1 76.44 105 PHE B CA 1
ATOM 5253 C C . PHE B 1 105 ? -20.281 43.938 29.75 1 76.44 105 PHE B C 1
ATOM 5255 O O . PHE B 1 105 ? -19.484 43.406 30.531 1 76.44 105 PHE B O 1
ATOM 5262 N N . SER B 1 106 ? -21.484 43.375 29.594 1 73.38 106 SER B N 1
ATOM 5263 C CA . SER B 1 106 ? -21.859 42.125 30.203 1 73.38 106 SER B CA 1
ATOM 5264 C C . SER B 1 106 ? -21.906 41 29.156 1 73.38 106 SER B C 1
ATOM 5266 O O . SER B 1 106 ? -21.875 39.812 29.516 1 73.38 106 SER B O 1
ATOM 5268 N N . THR B 1 107 ? -22.047 41.438 27.922 1 81 107 THR B N 1
ATOM 5269 C CA . THR B 1 107 ? -22.188 40.438 26.875 1 81 107 THR B CA 1
ATOM 5270 C C . THR B 1 107 ? -21.344 40.781 25.656 1 81 107 THR B C 1
ATOM 5272 O O . THR B 1 107 ? -21.062 41.969 25.406 1 81 107 THR B O 1
ATOM 5275 N N . PRO B 1 108 ? -20.938 39.781 24.953 1 83.88 108 PRO B N 1
ATOM 5276 C CA . PRO B 1 108 ? -20.188 40.031 23.719 1 83.88 108 PRO B CA 1
ATOM 5277 C C . PRO B 1 108 ? -21 40.875 22.719 1 83.88 108 PRO B C 1
ATOM 5279 O O . PRO B 1 108 ? -20.422 41.594 21.922 1 83.88 108 PRO B O 1
ATOM 5282 N N . LYS B 1 109 ? -22.203 40.781 22.797 1 82.5 109 LYS B N 1
ATOM 5283 C CA . LYS B 1 109 ? -23.062 41.562 21.906 1 82.5 109 LYS B CA 1
ATOM 5284 C C . LYS B 1 109 ? -22.953 43.062 22.203 1 82.5 109 LYS B C 1
ATOM 5286 O O . LYS B 1 109 ? -22.969 43.875 21.281 1 82.5 109 LYS B O 1
ATOM 5291 N N . GLU B 1 110 ? -22.859 43.312 23.453 1 81.81 110 GLU B N 1
ATOM 5292 C CA . GLU B 1 110 ? -22.688 44.719 23.844 1 81.81 110 GLU B CA 1
ATOM 5293 C C . GLU B 1 110 ? -21.359 45.281 23.344 1 81.81 110 GLU B C 1
ATOM 5295 O O . GLU B 1 110 ? -21.266 46.438 22.938 1 81.81 110 GLU B O 1
ATOM 5300 N N . GLU B 1 111 ? -20.422 44.375 23.406 1 84.5 111 GLU B N 1
ATOM 5301 C CA . GLU B 1 111 ? -19.109 44.781 22.922 1 84.5 111 GLU B CA 1
ATOM 5302 C C . GLU B 1 111 ? -19.141 45.094 21.438 1 84.5 111 GLU B C 1
ATOM 5304 O O . GLU B 1 111 ? -18.562 46.062 20.969 1 84.5 111 GLU B O 1
ATOM 5309 N N . LYS B 1 112 ? -19.781 44.312 20.734 1 86.25 112 LYS B N 1
ATOM 5310 C CA . LYS B 1 112 ? -19.875 44.5 19.297 1 86.25 112 LYS B CA 1
ATOM 5311 C C . LYS B 1 112 ? -20.641 45.781 18.953 1 86.25 112 LYS B C 1
ATOM 5313 O O . LYS B 1 112 ? -20.281 46.5 18.016 1 86.25 112 LYS B O 1
ATOM 5318 N N . GLN B 1 113 ? -21.641 46.031 19.641 1 82.56 113 GLN B N 1
ATOM 5319 C CA . GLN B 1 113 ? -22.422 47.25 19.438 1 82.56 113 GLN B CA 1
ATOM 5320 C C . GLN B 1 113 ? -21.578 48.469 19.734 1 82.56 113 GLN B C 1
ATOM 5322 O O . GLN B 1 113 ? -21.719 49.5 19.047 1 82.56 113 GLN B O 1
ATOM 5327 N N . PHE B 1 114 ? -20.891 48.375 20.75 1 86 114 PHE B N 1
ATOM 5328 C CA . PHE B 1 114 ? -20.031 49.5 21.078 1 86 114 PHE B CA 1
ATOM 5329 C C . PHE B 1 114 ? -19.047 49.781 19.969 1 86 114 PHE B C 1
ATOM 5331 O O . PHE B 1 114 ? -18.766 50.938 19.625 1 86 114 PHE B O 1
ATOM 5338 N N . LEU B 1 115 ? -18.469 48.719 19.422 1 88.69 115 LEU B N 1
ATOM 5339 C CA . LEU B 1 115 ? -17.531 48.875 18.312 1 88.69 115 LEU B CA 1
ATOM 5340 C C . LEU B 1 115 ? -18.219 49.531 17.125 1 88.69 115 LEU B C 1
ATOM 5342 O O . LEU B 1 115 ? -17.609 50.406 16.469 1 88.69 115 LEU B O 1
ATOM 5346 N N . GLU B 1 116 ? -19.391 49.281 16.906 1 86.25 116 GLU B N 1
ATOM 5347 C CA . GLU B 1 116 ? -20.141 49.875 15.828 1 86.25 116 GLU B CA 1
ATOM 5348 C C . GLU B 1 116 ? -20.438 51.344 16.109 1 86.25 116 GLU B C 1
ATOM 5350 O O . GLU B 1 116 ? -20.406 52.188 15.211 1 86.25 116 GLU B O 1
ATOM 5355 N N . LEU B 1 117 ? -20.75 51.531 17.281 1 85.19 117 LEU B N 1
ATOM 5356 C CA . LEU B 1 117 ? -21 52.938 17.688 1 85.19 117 LEU B CA 1
ATOM 5357 C C . LEU B 1 117 ? -19.766 53.781 17.453 1 85.19 117 LEU B C 1
ATOM 5359 O O . LEU B 1 117 ? -19.859 54.875 16.906 1 85.19 117 LEU B O 1
ATOM 5363 N N . LEU B 1 118 ? -18.672 53.25 17.891 1 87.5 118 LEU B N 1
ATOM 5364 C CA . LEU B 1 118 ? -17.422 54 17.703 1 87.5 118 LEU B CA 1
ATOM 5365 C C . LEU B 1 118 ? -17.172 54.25 16.219 1 87.5 118 LEU B C 1
ATOM 5367 O O . LEU B 1 118 ? -16.719 55.344 15.852 1 87.5 118 LEU B O 1
ATOM 5371 N N . SER B 1 119 ? -17.422 53.375 15.398 1 87.81 119 SER B N 1
ATOM 5372 C CA . SER B 1 119 ? -17.234 53.5 13.961 1 87.81 119 SER B CA 1
ATOM 5373 C C . SER B 1 119 ? -18.125 54.594 13.391 1 87.81 119 SER B C 1
ATOM 5375 O O . SER B 1 119 ? -17.719 55.344 12.5 1 87.81 119 SER B O 1
ATOM 5377 N N . CYS B 1 120 ? -19.297 54.656 13.914 1 83 120 CYS B N 1
ATOM 5378 C CA . CYS B 1 120 ? -20.25 55.656 13.461 1 83 120 CYS B CA 1
ATOM 5379 C C . CYS B 1 120 ? -19.812 57.062 13.898 1 83 120 CYS B C 1
ATOM 5381 O O . CYS B 1 120 ? -20.016 58.031 13.164 1 83 120 CYS B O 1
ATOM 5383 N N . LEU B 1 121 ? -19.281 57.094 15.039 1 84.19 121 LEU B N 1
ATOM 5384 C CA . LEU B 1 121 ? -18.875 58.375 15.57 1 84.19 121 LEU B CA 1
ATOM 5385 C C . LEU B 1 121 ? -17.594 58.875 14.898 1 84.19 121 LEU B C 1
ATOM 5387 O O . LEU B 1 121 ? -17.359 60.062 14.797 1 84.19 121 LEU B O 1
ATOM 5391 N N . LEU B 1 122 ? -16.781 57.969 14.43 1 84.62 122 LEU B N 1
ATOM 5392 C CA . LEU B 1 122 ? -15.531 58.281 13.75 1 84.62 122 LEU B CA 1
ATOM 5393 C C . LEU B 1 122 ? -15.781 58.656 12.289 1 84.62 122 LEU B C 1
ATOM 5395 O O . LEU B 1 122 ? -15.156 59.562 11.758 1 84.62 122 LEU B O 1
ATOM 5399 N N . SER B 1 123 ? -16.562 57.875 11.641 1 83.62 123 SER B N 1
ATOM 5400 C CA . SER B 1 123 ? -16.891 58.094 10.234 1 83.62 123 SER B CA 1
ATOM 5401 C C . SER B 1 123 ? -18.391 57.969 9.984 1 83.62 123 SER B C 1
ATOM 5403 O O . SER B 1 123 ? -18.859 56.938 9.5 1 83.62 123 SER B O 1
ATOM 5405 N N . PRO B 1 124 ? -19 59.125 10.273 1 77.88 124 PRO B N 1
ATOM 5406 C CA . PRO B 1 124 ? -20.453 59.062 10.094 1 77.88 124 PRO B CA 1
ATOM 5407 C C . PRO B 1 124 ? -20.859 58.969 8.617 1 77.88 124 PRO B C 1
ATOM 5409 O O . PRO B 1 124 ? -20.203 59.531 7.754 1 77.88 124 PRO B O 1
ATOM 5412 N N . VAL B 1 125 ? -21.828 58.062 8.383 1 70.56 125 VAL B N 1
ATOM 5413 C CA . VAL B 1 125 ? -22.391 57.969 7.043 1 70.56 125 VAL B CA 1
ATOM 5414 C C . VAL B 1 125 ? -23.25 59.188 6.746 1 70.56 125 VAL B C 1
ATOM 5416 O O . VAL B 1 125 ? -24.016 59.625 7.598 1 70.56 125 VAL B O 1
ATOM 5419 N N . LYS B 1 126 ? -22.75 59.969 5.727 1 67.75 126 LYS B N 1
ATOM 5420 C CA . LYS B 1 126 ? -23.438 61.188 5.359 1 67.75 126 LYS B CA 1
ATOM 5421 C C . LYS B 1 126 ? -24.812 60.906 4.754 1 67.75 126 LYS B C 1
ATOM 5423 O O . LYS B 1 126 ? -24.906 60.406 3.629 1 67.75 126 LYS B O 1
ATOM 5428 N N . PRO B 1 127 ? -25.781 60.812 5.664 1 56.41 127 PRO B N 1
ATOM 5429 C CA . PRO B 1 127 ? -27.094 60.75 5.004 1 56.41 127 PRO B CA 1
ATOM 5430 C C . PRO B 1 127 ? -27.406 61.969 4.168 1 56.41 127 PRO B C 1
ATOM 5432 O O . PRO B 1 127 ? -26.812 63.031 4.383 1 56.41 127 PRO B O 1
ATOM 5435 N N . GLN B 1 128 ? -28.188 61.75 3.045 1 57.72 128 GLN B N 1
ATOM 5436 C CA . GLN B 1 128 ? -28.594 62.844 2.178 1 57.72 128 GLN B CA 1
ATOM 5437 C C . GLN B 1 128 ? -29.266 63.938 2.977 1 57.72 128 GLN B C 1
ATOM 5439 O O . GLN B 1 128 ? -30.266 63.688 3.674 1 57.72 128 GLN B O 1
ATOM 5444 N N . GLY B 1 129 ? -28.656 65.25 3.066 1 56.28 129 GLY B N 1
ATOM 5445 C CA . GLY B 1 129 ? -29.328 66.438 3.502 1 56.28 129 GLY B CA 1
ATOM 5446 C C . GLY B 1 129 ? -28.953 66.875 4.91 1 56.28 129 GLY B C 1
ATOM 5447 O O . GLY B 1 129 ? -29.312 67.938 5.352 1 56.28 129 GLY B O 1
ATOM 5448 N N . ILE B 1 130 ? -28.406 65.938 5.887 1 55 130 ILE B N 1
ATOM 5449 C CA . ILE B 1 130 ? -28.078 66.375 7.246 1 55 130 ILE B CA 1
ATOM 5450 C C . ILE B 1 130 ? -26.562 66.438 7.41 1 55 130 ILE B C 1
ATOM 5452 O O . ILE B 1 130 ? -25.844 65.5 7.121 1 55 130 ILE B O 1
ATOM 5456 N N . PRO B 1 131 ? -26.141 67.562 7.68 1 63.53 131 PRO B N 1
ATOM 5457 C CA . PRO B 1 131 ? -24.703 67.625 7.883 1 63.53 131 PRO B CA 1
ATOM 5458 C C . PRO B 1 131 ? -24.219 66.875 9.094 1 63.53 131 PRO B C 1
ATOM 5460 O O . PRO B 1 131 ? -24.781 67 10.18 1 63.53 131 PRO B O 1
ATOM 5463 N N . VAL B 1 132 ? -23.531 65.875 8.859 1 69.75 132 VAL B N 1
ATOM 5464 C CA . VAL B 1 132 ? -22.984 65.062 9.945 1 69.75 132 VAL B CA 1
ATOM 5465 C C . VAL B 1 132 ? -21.469 65.312 10.062 1 69.75 132 VAL B C 1
ATOM 5467 O O . VAL B 1 132 ? -20.812 65.625 9.07 1 69.75 132 VAL B O 1
ATOM 5470 N N . ALA B 1 133 ? -21 65.375 11.336 1 75.06 133 ALA B N 1
ATOM 5471 C CA . ALA B 1 133 ? -19.562 65.562 11.578 1 75.06 133 ALA B CA 1
ATOM 5472 C C . ALA B 1 133 ? -19 64.438 12.43 1 75.06 133 ALA B C 1
ATOM 5474 O O . ALA B 1 133 ? -19.719 63.844 13.234 1 75.06 133 ALA B O 1
ATOM 5475 N N . ALA B 1 134 ? -17.812 64.125 12.156 1 81.88 134 ALA B N 1
ATOM 5476 C CA . ALA B 1 134 ? -17.125 63.156 13.008 1 81.88 134 ALA B CA 1
ATOM 5477 C C . ALA B 1 134 ? -16.969 63.688 14.43 1 81.88 134 ALA B C 1
ATOM 5479 O O . ALA B 1 134 ? -16.5 64.812 14.617 1 81.88 134 ALA B O 1
ATOM 5480 N N . LEU B 1 135 ? -17.516 62.938 15.281 1 82.5 135 LEU B N 1
ATOM 5481 C CA . LEU B 1 135 ? -17.5 63.406 16.656 1 82.5 135 LEU B CA 1
ATOM 5482 C C . LEU B 1 135 ? -16.25 62.875 17.391 1 82.5 135 LEU B C 1
ATOM 5484 O O . LEU B 1 135 ? -15.906 63.375 18.453 1 82.5 135 LEU B O 1
ATOM 5488 N N . LEU B 1 136 ? -15.625 61.875 16.75 1 87.44 136 LEU B N 1
ATOM 5489 C CA . LEU B 1 136 ? -14.422 61.312 17.344 1 87.44 136 LEU B CA 1
ATOM 5490 C C . LEU B 1 136 ? -13.281 61.281 16.328 1 87.44 136 LEU B C 1
ATOM 5492 O O . LEU B 1 136 ? -13.508 61.125 15.133 1 87.44 136 LEU B O 1
ATOM 5496 N N . GLU B 1 137 ? -12.117 61.531 16.875 1 86 137 GLU B N 1
ATOM 5497 C CA . GLU B 1 137 ? -10.914 61.375 16.062 1 86 137 GLU B CA 1
ATOM 5498 C C . GLU B 1 137 ? -10.18 60.062 16.406 1 86 137 GLU B C 1
ATOM 5500 O O . GLU B 1 137 ? -10.211 59.625 17.547 1 86 137 GLU B O 1
ATOM 5505 N N . PRO B 1 138 ? -9.57 59.531 15.461 1 89.19 138 PRO B N 1
ATOM 5506 C CA . PRO B 1 138 ? -8.898 58.25 15.703 1 89.19 138 PRO B CA 1
ATOM 5507 C C . PRO B 1 138 ? -7.863 58.344 16.812 1 89.19 138 PRO B C 1
ATOM 5509 O O . PRO B 1 138 ? -7.699 57.375 17.578 1 89.19 138 PRO B O 1
ATOM 5512 N N . ASP B 1 139 ? -7.145 59.344 16.875 1 88.62 139 ASP B N 1
ATOM 5513 C CA . ASP B 1 139 ? -6.121 59.469 17.906 1 88.62 139 ASP B CA 1
ATOM 5514 C C . ASP B 1 139 ? -6.75 59.5 19.297 1 88.62 139 ASP B C 1
ATOM 5516 O O . ASP B 1 139 ? -6.191 58.969 20.25 1 88.62 139 ASP B O 1
ATOM 5520 N N . GLU B 1 140 ? -7.918 60.125 19.406 1 87.12 140 GLU B N 1
ATOM 5521 C CA . GLU B 1 140 ? -8.633 60.188 20.672 1 87.12 140 GLU B CA 1
ATOM 5522 C C . GLU B 1 140 ? -9.07 58.781 21.109 1 87.12 140 GLU B C 1
ATOM 5524 O O . GLU B 1 140 ? -8.977 58.438 22.297 1 87.12 140 GLU B O 1
ATOM 5529 N N . VAL B 1 141 ? -9.539 58.125 20.188 1 88.94 141 VAL B N 1
ATOM 5530 C CA . VAL B 1 141 ? -10 56.75 20.469 1 88.94 141 VAL B CA 1
ATOM 5531 C C . VAL B 1 141 ? -8.828 55.906 20.969 1 88.94 141 VAL B C 1
ATOM 5533 O O . VAL B 1 141 ? -8.961 55.188 21.953 1 88.94 141 VAL B O 1
ATOM 5536 N N . LEU B 1 142 ? -7.711 55.938 20.359 1 89.44 142 LEU B N 1
ATOM 5537 C CA . LEU B 1 142 ? -6.539 55.156 20.734 1 89.44 142 LEU B CA 1
ATOM 5538 C C . LEU B 1 142 ? -6.035 55.562 22.125 1 89.44 142 LEU B C 1
ATOM 5540 O O . LEU B 1 142 ? -5.699 54.719 22.938 1 89.44 142 LEU B O 1
ATOM 5544 N N . LYS B 1 143 ? -6.066 56.781 22.344 1 85.81 143 LYS B N 1
ATOM 5545 C CA . LYS B 1 143 ? -5.527 57.344 23.594 1 85.81 143 LYS B CA 1
ATOM 5546 C C . LYS B 1 143 ? -6.402 56.969 24.781 1 85.81 143 LYS B C 1
ATOM 5548 O O . LYS B 1 143 ? -5.898 56.719 25.891 1 85.81 143 LYS B O 1
ATOM 5553 N N . GLU B 1 144 ? -7.645 56.875 24.484 1 85.19 144 GLU B N 1
ATOM 5554 C CA . GLU B 1 144 ? -8.547 56.719 25.625 1 85.19 144 GLU B CA 1
ATOM 5555 C C . GLU B 1 144 ? -8.984 55.281 25.797 1 85.19 144 GLU B C 1
ATOM 5557 O O . GLU B 1 144 ? -9.219 54.812 26.922 1 85.19 144 GLU B O 1
ATOM 5562 N N . PHE B 1 145 ? -9.047 54.594 24.766 1 87.81 145 PHE B N 1
ATOM 5563 C CA . PHE B 1 145 ? -9.656 53.25 24.875 1 87.81 145 PHE B CA 1
ATOM 5564 C C . PHE B 1 145 ? -8.641 52.156 24.578 1 87.81 145 PHE B C 1
ATOM 5566 O O . PHE B 1 145 ? -8.922 50.969 24.781 1 87.81 145 PHE B O 1
ATOM 5573 N N . VAL B 1 146 ? -7.477 52.469 24.125 1 89.19 146 VAL B N 1
ATOM 5574 C CA . VAL B 1 146 ? -6.516 51.438 23.734 1 89.19 146 VAL B CA 1
ATOM 5575 C C . VAL B 1 146 ? -5.25 51.562 24.562 1 89.19 146 VAL B C 1
ATOM 5577 O O . VAL B 1 146 ? -4.891 50.656 25.312 1 89.19 146 VAL B O 1
ATOM 5580 N N . LEU B 1 147 ? -4.625 52.688 24.625 1 85 147 LEU B N 1
ATOM 5581 C CA . LEU B 1 147 ? -3.303 52.906 25.203 1 85 147 LEU B CA 1
ATOM 5582 C C . LEU B 1 147 ? -3.297 52.531 26.688 1 85 147 LEU B C 1
ATOM 5584 O O . LEU B 1 147 ? -2.385 51.875 27.156 1 85 147 LEU B O 1
ATOM 5588 N N . PRO B 1 148 ? -4.297 52.938 27.375 1 81.75 148 PRO B N 1
ATOM 5589 C CA . PRO B 1 148 ? -4.262 52.625 28.797 1 81.75 148 PRO B CA 1
ATOM 5590 C C . PRO B 1 148 ? -4.41 51.125 29.094 1 81.75 148 PRO B C 1
ATOM 5592 O O . PRO B 1 148 ? -4.066 50.688 30.188 1 81.75 148 PRO B O 1
ATOM 5595 N N . PHE B 1 149 ? -4.891 50.469 28.125 1 81.81 149 PHE B N 1
ATOM 5596 C CA . PHE B 1 149 ? -5.242 49.062 28.391 1 81.81 149 PHE B CA 1
ATOM 5597 C C . PHE B 1 149 ? -4.246 48.125 27.734 1 81.81 149 PHE B C 1
ATOM 5599 O O . PHE B 1 149 ? -4.383 46.906 27.844 1 81.81 149 PHE B O 1
ATOM 5606 N N . LEU B 1 150 ? -3.477 48.562 26.844 1 78.75 150 LEU B N 1
ATOM 5607 C CA . LEU B 1 150 ? -2.443 47.719 26.266 1 78.75 150 LEU B CA 1
ATOM 5608 C C . LEU B 1 150 ? -1.399 47.344 27.312 1 78.75 150 LEU B C 1
ATOM 5610 O O . LEU B 1 150 ? -0.71 46.312 27.156 1 78.75 150 LEU B O 1
ATOM 5614 N N . MET B 1 151 ? -1.462 48.094 28.359 1 63.28 151 MET B N 1
ATOM 5615 C CA . MET B 1 151 ? -0.439 47.844 29.375 1 63.28 151 MET B CA 1
ATOM 5616 C C . MET B 1 151 ? -0.802 46.625 30.219 1 63.28 151 MET B C 1
ATOM 5618 O O . MET B 1 151 ? -1.969 46.219 30.281 1 63.28 151 MET B O 1
ATOM 5622 N N . LEU B 1 152 ? -0.056 45.625 30.812 1 57.81 152 LEU B N 1
ATOM 5623 C CA . LEU B 1 152 ? 0.072 44.25 31.281 1 57.81 152 LEU B CA 1
ATOM 5624 C C . LEU B 1 152 ? -1.191 43.781 32 1 57.81 152 LEU B C 1
ATOM 5626 O O . LEU B 1 152 ? -1.683 42.688 31.797 1 57.81 152 LEU B O 1
ATOM 5630 N N . ASP B 1 153 ? -1.574 44.25 33.125 1 54.75 153 ASP B N 1
ATOM 5631 C CA . ASP B 1 153 ? -2.305 43.531 34.156 1 54.75 153 ASP B CA 1
ATOM 5632 C C . ASP B 1 153 ? -3.812 43.719 34 1 54.75 153 ASP B C 1
ATOM 5634 O O . ASP B 1 153 ? -4.566 43.625 34.969 1 54.75 153 ASP B O 1
ATOM 5638 N N . VAL B 1 154 ? -4.281 44 32.562 1 60.84 154 VAL B N 1
ATOM 5639 C CA . VAL B 1 154 ? -5.668 44.438 32.656 1 60.84 154 VAL B CA 1
ATOM 5640 C C . VAL B 1 154 ? -6.582 43.469 31.922 1 60.84 154 VAL B C 1
ATOM 5642 O O . VAL B 1 154 ? -6.207 42.938 30.875 1 60.84 154 VAL B O 1
ATOM 5645 N N . LYS B 1 155 ? -7.738 43.031 32.469 1 64.25 155 LYS B N 1
ATOM 5646 C CA . LYS B 1 155 ? -8.789 42.125 32 1 64.25 155 LYS B CA 1
ATOM 5647 C C . LYS B 1 155 ? -9.359 42.594 30.656 1 64.25 155 LYS B C 1
ATOM 5649 O O . LYS B 1 155 ? -9.734 41.75 29.812 1 64.25 155 LYS B O 1
ATOM 5654 N N . GLU B 1 156 ? -9.289 43.906 30.281 1 72.62 156 GLU B N 1
ATOM 5655 C CA . GLU B 1 156 ? -10.016 44.406 29.125 1 72.62 156 GLU B CA 1
ATOM 5656 C C . GLU B 1 156 ? -9.102 44.531 27.906 1 72.62 156 GLU B C 1
ATOM 5658 O O . GLU B 1 156 ? -9.445 45.219 26.938 1 72.62 156 GLU B O 1
ATOM 5663 N N . VAL B 1 157 ? -8.164 43.812 27.828 1 82.62 157 VAL B N 1
ATOM 5664 C CA . VAL B 1 157 ? -7.184 43.969 26.766 1 82.62 157 VAL B CA 1
ATOM 5665 C C . VAL B 1 157 ? -7.77 43.469 25.438 1 82.62 157 VAL B C 1
ATOM 5667 O O . VAL B 1 157 ? -7.52 44.062 24.391 1 82.62 157 VAL B O 1
ATOM 5670 N N . ASP B 1 158 ? -8.594 42.562 25.453 1 85.31 158 ASP B N 1
ATOM 5671 C CA . ASP B 1 158 ? -9.172 41.969 24.25 1 85.31 158 ASP B CA 1
ATOM 5672 C C . ASP B 1 158 ? -10.016 43 23.5 1 85.31 158 ASP B C 1
ATOM 5674 O O . ASP B 1 158 ? -9.859 43.188 22.281 1 85.31 158 ASP B O 1
ATOM 5678 N N . LEU B 1 159 ? -10.891 43.625 24.156 1 86.06 159 LEU B N 1
ATOM 5679 C CA . LEU B 1 159 ? -11.742 44.656 23.562 1 86.06 159 LEU B CA 1
ATOM 5680 C C . LEU B 1 159 ? -10.914 45.812 23.047 1 86.06 159 LEU B C 1
ATOM 5682 O O . LEU B 1 159 ? -11.203 46.375 21.969 1 86.06 159 LEU B O 1
ATOM 5686 N N . SER B 1 160 ? -9.977 46.188 23.828 1 89.31 160 SER B N 1
ATOM 5687 C CA . SER B 1 160 ? -9.102 47.281 23.438 1 89.31 160 SER B CA 1
ATOM 5688 C C . SER B 1 160 ? -8.391 46.969 22.125 1 89.31 160 SER B C 1
ATOM 5690 O O . SER B 1 160 ? -8.227 47.844 21.266 1 89.31 160 SER B O 1
ATOM 5692 N N . LEU B 1 161 ? -8.008 45.781 21.969 1 91.31 161 LEU B N 1
ATOM 5693 C CA . LEU B 1 161 ? -7.316 45.375 20.75 1 91.31 161 LEU B CA 1
ATOM 5694 C C . LEU B 1 161 ? -8.266 45.375 19.562 1 91.31 161 LEU B C 1
ATOM 5696 O O . LEU B 1 161 ? -7.871 45.719 18.453 1 91.31 161 LEU B O 1
ATOM 5700 N N . ARG B 1 162 ? -9.445 45.031 19.797 1 91.38 162 ARG B N 1
ATOM 5701 C CA . ARG B 1 162 ? -10.43 45.062 18.703 1 91.38 162 ARG B CA 1
ATOM 5702 C C . ARG B 1 162 ? -10.703 46.5 18.266 1 91.38 162 ARG B C 1
ATOM 5704 O O . ARG B 1 162 ? -10.836 46.781 17.078 1 91.38 162 ARG B O 1
ATOM 5711 N N . ILE B 1 163 ? -10.781 47.344 19.203 1 91.31 163 ILE B N 1
ATOM 5712 C CA . ILE B 1 163 ? -10.953 48.75 18.906 1 91.31 163 ILE B CA 1
ATOM 5713 C C . ILE B 1 163 ? -9.742 49.281 18.125 1 91.31 163 ILE B C 1
ATOM 5715 O O . ILE B 1 163 ? -9.898 50.031 17.156 1 91.31 163 ILE B O 1
ATOM 5719 N N . PHE B 1 164 ? -8.633 48.875 18.594 1 92.75 164 PHE B N 1
ATOM 5720 C CA . PHE B 1 164 ? -7.387 49.25 17.922 1 92.75 164 PHE B CA 1
ATOM 5721 C C . PHE B 1 164 ? -7.402 48.844 16.469 1 92.75 164 PHE B C 1
ATOM 5723 O O . PHE B 1 164 ? -7.09 49.656 15.586 1 92.75 164 PHE B O 1
ATOM 5730 N N . THR B 1 165 ? -7.762 47.625 16.188 1 92.81 165 THR B N 1
ATOM 5731 C CA . THR B 1 165 ? -7.793 47.094 14.836 1 92.81 165 THR B CA 1
ATOM 5732 C C . THR B 1 165 ? -8.773 47.875 13.969 1 92.81 165 THR B C 1
ATOM 5734 O O . THR B 1 165 ? -8.438 48.281 12.852 1 92.81 165 THR B O 1
ATOM 5737 N N . GLN B 1 166 ? -9.898 48.062 14.508 1 91.19 166 GLN B N 1
ATOM 5738 C CA . GLN B 1 166 ? -10.938 48.75 13.766 1 91.19 166 GLN B CA 1
ATOM 5739 C C . GLN B 1 166 ? -10.508 50.188 13.453 1 91.19 166 GLN B C 1
ATOM 5741 O O . GLN B 1 166 ? -10.758 50.688 12.352 1 91.19 166 GLN B O 1
ATOM 5746 N N . THR B 1 167 ? -9.93 50.781 14.406 1 90.75 167 THR B N 1
ATOM 5747 C CA . THR B 1 167 ? -9.5 52.188 14.242 1 90.75 167 THR B CA 1
ATOM 5748 C C . THR B 1 167 ? -8.406 52.281 13.188 1 90.75 167 THR B C 1
ATOM 5750 O O . THR B 1 167 ? -8.43 53.188 12.352 1 90.75 167 THR B O 1
ATOM 5753 N N . LEU B 1 168 ? -7.473 51.438 13.211 1 90.44 168 LEU B N 1
ATOM 5754 C CA . LEU B 1 168 ? -6.383 51.438 12.25 1 90.44 168 LEU B CA 1
ATOM 5755 C C . LEU B 1 168 ? -6.891 51.125 10.844 1 90.44 168 LEU B C 1
ATOM 5757 O O . LEU B 1 168 ? -6.512 51.812 9.883 1 90.44 168 LEU B O 1
ATOM 5761 N N . GLU B 1 169 ? -7.727 50.188 10.711 1 89.5 169 GLU B N 1
ATOM 5762 C CA . GLU B 1 169 ? -8.211 49.75 9.406 1 89.5 169 GLU B CA 1
ATOM 5763 C C . GLU B 1 169 ? -9.094 50.812 8.766 1 89.5 169 GLU B C 1
ATOM 5765 O O . GLU B 1 169 ? -9.047 51.031 7.551 1 89.5 169 GLU B O 1
ATOM 5770 N N . ALA B 1 170 ? -9.844 51.438 9.578 1 83.44 170 ALA B N 1
ATOM 5771 C CA . ALA B 1 170 ? -10.773 52.438 9.07 1 83.44 170 ALA B CA 1
ATOM 5772 C C . ALA B 1 170 ? -10.031 53.719 8.656 1 83.44 170 ALA B C 1
ATOM 5774 O O . ALA B 1 170 ? -10.523 54.469 7.82 1 83.44 170 ALA B O 1
ATOM 5775 N N . ASN B 1 171 ? -8.891 53.906 9.188 1 79.19 171 ASN B N 1
ATOM 5776 C CA . ASN B 1 171 ? -8.219 55.188 8.961 1 79.19 171 ASN B CA 1
ATOM 5777 C C . ASN B 1 171 ? -6.855 55 8.305 1 79.19 171 ASN B C 1
ATOM 5779 O O . ASN B 1 171 ? -6.004 55.906 8.367 1 79.19 171 ASN B O 1
ATOM 5783 N N . ALA B 1 172 ? -6.648 53.938 7.699 1 73.81 172 ALA B N 1
ATOM 5784 C CA . ALA B 1 172 ? -5.367 53.594 7.078 1 73.81 172 ALA B CA 1
ATOM 5785 C C . ALA B 1 172 ? -5.082 54.531 5.895 1 73.81 172 ALA B C 1
ATOM 5787 O O . ALA B 1 172 ? -3.926 54.844 5.617 1 73.81 172 ALA B O 1
ATOM 5788 N N . CYS B 1 173 ? -6.164 55 5.344 1 68.25 173 CYS B N 1
ATOM 5789 C CA . CYS B 1 173 ? -5.996 55.781 4.117 1 68.25 173 CYS B CA 1
ATOM 5790 C C . CYS B 1 173 ? -6.105 57.25 4.398 1 68.25 173 CYS B C 1
ATOM 5792 O O . CYS B 1 173 ? -6.129 58.062 3.471 1 68.25 173 CYS B O 1
ATOM 5794 N N . LEU B 1 174 ? -6.199 57.531 5.684 1 69.75 174 LEU B N 1
ATOM 5795 C CA . LEU B 1 174 ? -6.285 58.938 5.984 1 69.75 174 LEU B CA 1
ATOM 5796 C C . LEU B 1 174 ? -5.008 59.656 5.578 1 69.75 174 LEU B C 1
ATOM 5798 O O . LEU B 1 174 ? -3.908 59.156 5.762 1 69.75 174 LEU B O 1
ATOM 5802 N N . GLU B 1 175 ? -5.125 60.688 4.918 1 63.59 175 GLU B N 1
ATOM 5803 C CA . GLU B 1 175 ? -4.016 61.469 4.379 1 63.59 175 GLU B CA 1
ATOM 5804 C C . GLU B 1 175 ? -3.121 62 5.496 1 63.59 175 GLU B C 1
ATOM 5806 O O . GLU B 1 175 ? -1.894 61.969 5.391 1 63.59 175 GLU B O 1
ATOM 5811 N N . GLU B 1 176 ? -3.773 62.469 6.516 1 69.25 176 GLU B N 1
ATOM 5812 C CA . GLU B 1 176 ? -2.971 63 7.609 1 69.25 176 GLU B CA 1
ATOM 5813 C C . GLU B 1 176 ? -2.459 61.875 8.523 1 69.25 176 GLU B C 1
ATOM 5815 O O . GLU B 1 176 ? -3.176 60.938 8.797 1 69.25 176 GLU B O 1
ATOM 5820 N N . TYR B 1 177 ? -1.155 62.094 8.812 1 75.25 177 TYR B N 1
ATOM 5821 C CA . TYR B 1 177 ? -0.557 61.094 9.711 1 75.25 177 TYR B CA 1
ATOM 5822 C C . TYR B 1 177 ? -1.041 61.312 11.141 1 75.25 177 TYR B C 1
ATOM 5824 O O . TYR B 1 177 ? -0.31 61.844 11.977 1 75.25 177 TYR B O 1
ATOM 5832 N N . TRP B 1 178 ? -2.244 60.781 11.375 1 81.31 178 TRP B N 1
ATOM 5833 C CA . TRP B 1 178 ? -2.93 61 12.648 1 81.31 178 TRP B CA 1
ATOM 5834 C C . TRP B 1 178 ? -2.238 60.25 13.781 1 81.31 178 TRP B C 1
ATOM 5836 O O . TRP B 1 178 ? -2.373 60.625 14.945 1 81.31 178 TRP B O 1
ATOM 5846 N N . LEU B 1 179 ? -1.375 59.344 13.461 1 85.06 179 LEU B N 1
ATOM 5847 C CA . LEU B 1 179 ? -0.752 58.5 14.469 1 85.06 179 LEU B CA 1
ATOM 5848 C C . LEU B 1 179 ? 0.389 59.219 15.164 1 85.06 179 LEU B C 1
ATOM 5850 O O . LEU B 1 179 ? 0.842 58.812 16.234 1 85.06 179 LEU B O 1
ATOM 5854 N N . GLN B 1 180 ? 0.831 60.281 14.578 1 82.62 180 GLN B N 1
ATOM 5855 C CA . GLN B 1 180 ? 1.958 61.031 15.125 1 82.62 180 GLN B CA 1
ATOM 5856 C C . GLN B 1 180 ? 1.657 61.5 16.547 1 82.62 180 GLN B C 1
ATOM 5858 O O . GLN B 1 180 ? 2.545 61.531 17.391 1 82.62 180 GLN B O 1
ATOM 5863 N N . THR B 1 181 ? 0.394 61.719 16.828 1 80.62 181 THR B N 1
ATOM 5864 C CA . THR B 1 181 ? -0.003 62.25 18.125 1 80.62 181 THR B CA 1
ATOM 5865 C C . THR B 1 181 ? -0.077 61.125 19.156 1 80.62 181 THR B C 1
ATOM 5867 O O . THR B 1 181 ? -0.118 61.406 20.359 1 80.62 181 THR B O 1
ATOM 5870 N N . CYS B 1 182 ? -0.011 59.906 18.719 1 83.38 182 CYS B N 1
ATOM 5871 C CA . CYS B 1 182 ? -0.188 58.781 19.625 1 83.38 182 CYS B CA 1
ATOM 5872 C C . CYS B 1 182 ? 1.146 58.125 19.938 1 83.38 182 CYS B C 1
ATOM 5874 O O . CYS B 1 182 ? 1.184 57.031 20.547 1 83.38 182 CYS B O 1
ATOM 5876 N N . SER B 1 183 ? 2.273 58.688 19.609 1 86.75 183 SER B N 1
ATOM 5877 C CA . SER B 1 183 ? 3.584 58.062 19.844 1 86.75 183 SER B CA 1
ATOM 5878 C C . SER B 1 183 ? 3.654 56.656 19.25 1 86.75 183 SER B C 1
ATOM 5880 O O . SER B 1 183 ? 3.689 55.688 19.984 1 86.75 183 SER B O 1
ATOM 5882 N N . PRO B 1 184 ? 3.746 56.562 18.031 1 91.06 184 PRO B N 1
ATOM 5883 C CA . PRO B 1 184 ? 3.637 55.25 17.344 1 91.06 184 PRO B CA 1
ATOM 5884 C C . PRO B 1 184 ? 4.691 54.25 17.797 1 91.06 184 PRO B C 1
ATOM 5886 O O . PRO B 1 184 ? 4.406 53.062 17.906 1 91.06 184 PRO B O 1
ATOM 5889 N N . PHE B 1 185 ? 5.926 54.625 18.125 1 93.5 185 PHE B N 1
ATOM 5890 C CA . PHE B 1 185 ? 6.996 53.688 18.484 1 93.5 185 PHE B CA 1
ATOM 5891 C C . PHE B 1 185 ? 6.738 53.094 19.844 1 93.5 185 PHE B C 1
ATOM 5893 O O . PHE B 1 185 ? 6.863 51.875 20.016 1 93.5 185 PHE B O 1
ATOM 5900 N N . PRO B 1 186 ? 6.309 53.906 20.828 1 92.12 186 PRO B N 1
ATOM 5901 C CA . PRO B 1 186 ? 5.895 53.281 22.094 1 92.12 186 PRO B CA 1
ATOM 5902 C C . PRO B 1 186 ? 4.711 52.344 21.922 1 92.12 186 PRO B C 1
ATOM 5904 O O . PRO B 1 186 ? 4.613 51.344 22.641 1 92.12 186 PRO B O 1
ATOM 5907 N N . LEU B 1 187 ? 3.852 52.656 21.016 1 91.88 187 LEU B N 1
ATOM 5908 C CA . LEU B 1 187 ? 2.713 51.781 20.734 1 91.88 187 LEU B CA 1
ATOM 5909 C C . LEU B 1 187 ? 3.176 50.438 20.156 1 91.88 187 LEU B C 1
ATOM 5911 O O . LEU B 1 187 ? 2.662 49.375 20.531 1 91.88 187 LEU B O 1
ATOM 5915 N N . ILE B 1 188 ? 4.102 50.531 19.234 1 94.94 188 ILE B N 1
ATOM 5916 C CA . ILE B 1 188 ? 4.676 49.344 18.656 1 94.94 188 ILE B CA 1
ATOM 5917 C C . ILE B 1 188 ? 5.336 48.5 19.75 1 94.94 188 ILE B C 1
ATOM 5919 O O . ILE B 1 188 ? 5.148 47.281 19.812 1 94.94 188 ILE B O 1
ATOM 5923 N N . PHE B 1 189 ? 6.02 49.156 20.609 1 94.75 189 PHE B N 1
ATOM 5924 C CA . PHE B 1 189 ? 6.711 48.438 21.688 1 94.75 189 PHE B CA 1
ATOM 5925 C C . PHE B 1 189 ? 5.715 47.781 22.625 1 94.75 189 PHE B C 1
ATOM 5927 O O . PHE B 1 189 ? 5.949 46.688 23.109 1 94.75 189 PHE B O 1
ATOM 5934 N N . SER B 1 190 ? 4.637 48.469 22.922 1 91.38 190 SER B N 1
ATOM 5935 C CA . SER B 1 190 ? 3.607 47.875 23.781 1 91.38 190 SER B CA 1
ATOM 5936 C C . SER B 1 190 ? 3.045 46.594 23.188 1 91.38 190 SER B C 1
ATOM 5938 O O . SER B 1 190 ? 2.805 45.625 23.906 1 91.38 190 SER B O 1
ATOM 5940 N N . LEU B 1 191 ? 2.773 46.625 21.906 1 93.25 191 LEU B N 1
ATOM 5941 C CA . LEU B 1 191 ? 2.293 45.438 21.219 1 93.25 191 LEU B CA 1
ATOM 5942 C C . LEU B 1 191 ? 3.334 44.312 21.281 1 93.25 191 LEU B C 1
ATOM 5944 O O . LEU B 1 191 ? 2.988 43.125 21.453 1 93.25 191 LEU B O 1
ATOM 5948 N N . CYS B 1 192 ? 4.598 44.688 21.156 1 94.94 192 CYS B N 1
ATOM 5949 C CA . CYS B 1 192 ? 5.68 43.719 21.25 1 94.94 192 CYS B CA 1
ATOM 5950 C C . CYS B 1 192 ? 5.754 43.094 22.641 1 94.94 192 CYS B C 1
ATOM 5952 O O . CYS B 1 192 ? 6.043 41.906 22.797 1 94.94 192 CYS B O 1
ATOM 5954 N N . GLN B 1 193 ? 5.488 43.875 23.609 1 91.62 193 GLN B N 1
ATOM 5955 C CA . GLN B 1 193 ? 5.465 43.375 24.984 1 91.62 193 GLN B CA 1
ATOM 5956 C C . GLN B 1 193 ? 4.344 42.375 25.172 1 91.62 193 GLN B C 1
ATOM 5958 O O . GLN B 1 193 ? 4.52 41.375 25.875 1 91.62 193 GLN B O 1
ATOM 5963 N N . LEU B 1 194 ? 3.238 42.688 24.594 1 89.69 194 LEU B N 1
ATOM 5964 C CA . LEU B 1 194 ? 2.125 41.75 24.656 1 89.69 194 LEU B CA 1
ATOM 5965 C C . LEU B 1 194 ? 2.496 40.438 24 1 89.69 194 LEU B C 1
ATOM 5967 O O . LEU B 1 194 ? 2.15 39.344 24.516 1 89.69 194 LEU B O 1
ATOM 5971 N N . LEU B 1 195 ? 3.162 40.531 22.906 1 93.06 195 LEU B N 1
ATOM 5972 C CA . LEU B 1 195 ? 3.588 39.312 22.188 1 93.06 195 LEU B CA 1
ATOM 5973 C C . LEU B 1 195 ? 4.594 38.531 23.016 1 93.06 195 LEU B C 1
ATOM 5975 O O . LEU B 1 195 ? 4.605 37.281 22.984 1 93.06 195 LEU B O 1
ATOM 5979 N N . ASP B 1 196 ? 5.414 39.188 23.703 1 92.69 196 ASP B N 1
ATOM 5980 C CA . ASP B 1 196 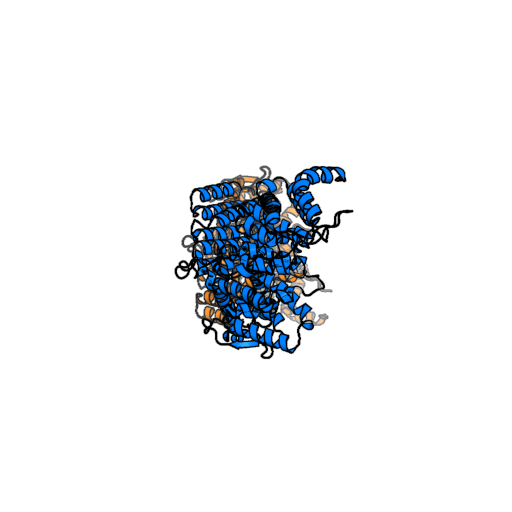? 6.441 38.562 24.516 1 92.69 196 ASP B CA 1
ATOM 5981 C C . ASP B 1 196 ? 5.816 37.719 25.625 1 92.69 196 ASP B C 1
ATOM 5983 O O . ASP B 1 196 ? 6.406 36.719 26.062 1 92.69 196 ASP B O 1
ATOM 5987 N N . CYS B 1 197 ? 4.676 38.094 26.062 1 88.25 197 CYS B N 1
ATOM 5988 C CA . CYS B 1 197 ? 3.992 37.375 27.141 1 88.25 197 CYS B CA 1
ATOM 5989 C C . CYS B 1 197 ? 3.623 35.969 26.688 1 88.25 197 CYS B C 1
ATOM 5991 O O . CYS B 1 197 ? 3.434 35.062 27.516 1 88.25 197 CYS B O 1
ATOM 5993 N N . PHE B 1 198 ? 3.541 35.75 25.453 1 91.81 198 PHE B N 1
ATOM 5994 C CA . PHE B 1 198 ? 3.139 34.469 24.938 1 91.81 198 PHE B CA 1
ATOM 5995 C C . PHE B 1 198 ? 4.309 33.469 24.953 1 91.81 198 PHE B C 1
ATOM 5997 O O . PHE B 1 198 ? 4.117 32.281 24.844 1 91.81 198 PHE B O 1
ATOM 6004 N N . SER B 1 199 ? 5.555 33.938 25.062 1 89.12 199 SER B N 1
ATOM 6005 C CA . SER B 1 199 ? 6.727 33.062 25.094 1 89.12 199 SER B CA 1
ATOM 6006 C C . SER B 1 199 ? 6.746 32.219 26.359 1 89.12 199 SER B C 1
ATOM 6008 O O . SER B 1 199 ? 7.324 31.125 26.375 1 89.12 199 SER B O 1
ATOM 6010 N N . LYS B 1 200 ? 6.121 32.656 27.406 1 88.94 200 LYS B N 1
ATOM 6011 C CA . LYS B 1 200 ? 6.016 31.938 28.672 1 88.94 200 LYS B CA 1
ATOM 6012 C C . LYS B 1 200 ? 4.559 31.734 29.062 1 88.94 200 LYS B C 1
ATOM 6014 O O . LYS B 1 200 ? 4.23 31.719 30.25 1 88.94 200 LYS B O 1
ATOM 6019 N N . TYR B 1 201 ? 3.807 31.594 28.141 1 90.69 201 TYR B N 1
ATOM 6020 C CA . TYR B 1 201 ? 2.355 31.609 28.297 1 90.69 201 TYR B CA 1
ATOM 6021 C C . TYR B 1 201 ? 1.896 30.578 29.312 1 90.69 201 TYR B C 1
ATOM 6023 O O . TYR B 1 201 ? 1.179 30.906 30.266 1 90.69 201 TYR B O 1
ATOM 6031 N N . TRP B 1 202 ? 2.363 29.375 29.234 1 91.5 202 TRP B N 1
ATOM 6032 C CA . TRP B 1 202 ? 1.862 28.297 30.078 1 91.5 202 TRP B CA 1
ATOM 6033 C C . TRP B 1 202 ? 2.559 28.297 31.438 1 91.5 202 TRP B C 1
ATOM 6035 O O . TRP B 1 202 ? 2.119 27.609 32.375 1 91.5 202 TRP B O 1
ATOM 6045 N N . GLN B 1 203 ? 3.609 29.016 31.516 1 86.44 203 GLN B N 1
ATOM 6046 C CA . GLN B 1 203 ? 4.309 29.141 32.781 1 86.44 203 GLN B CA 1
ATOM 6047 C C . GLN B 1 203 ? 3.664 30.203 33.656 1 86.44 203 GLN B C 1
ATOM 6049 O O . GLN B 1 203 ? 3.891 30.234 34.875 1 86.44 203 GLN B O 1
ATOM 6054 N N . LEU B 1 204 ? 2.869 31 33.031 1 85.25 204 LEU B N 1
ATOM 6055 C CA . LEU B 1 204 ? 2.18 32.062 33.75 1 85.25 204 LEU B CA 1
ATOM 6056 C C . LEU B 1 204 ? 0.897 31.531 34.375 1 85.25 204 LEU B C 1
ATOM 6058 O O . LEU B 1 204 ? 0.21 30.688 33.812 1 85.25 204 LEU B O 1
ATOM 6062 N N . PRO B 1 205 ? 0.721 32.031 35.594 1 85.69 205 PRO B N 1
ATOM 6063 C CA . PRO B 1 205 ? -0.571 31.688 36.188 1 85.69 205 PRO B CA 1
ATOM 6064 C C . PRO B 1 205 ? -1.756 32.188 35.375 1 85.69 205 PRO B C 1
ATOM 6066 O O . PRO B 1 205 ? -1.618 33.125 34.594 1 85.69 205 PRO B O 1
ATOM 6069 N N . LYS B 1 206 ? -2.846 31.594 35.531 1 85 206 LYS B N 1
ATOM 6070 C CA . LYS B 1 206 ? -4.039 31.875 34.719 1 85 206 LYS B CA 1
ATOM 6071 C C . LYS B 1 206 ? -4.449 33.344 34.844 1 85 206 LYS B C 1
ATOM 6073 O O . LYS B 1 206 ? -4.891 33.969 33.875 1 85 206 LYS B O 1
ATOM 6078 N N . GLU B 1 207 ? -4.199 33.906 35.906 1 80.31 207 GLU B N 1
ATOM 6079 C CA . GLU B 1 207 ? -4.625 35.281 36.188 1 80.31 207 GLU B CA 1
ATOM 6080 C C . GLU B 1 207 ? -3.783 36.281 35.406 1 80.31 207 GLU B C 1
ATOM 6082 O O . GLU B 1 207 ? -4.238 37.406 35.125 1 80.31 207 GLU B O 1
ATOM 6087 N N . LYS B 1 208 ? -2.674 35.781 35.031 1 79.38 208 LYS B N 1
ATOM 6088 C CA . LYS B 1 208 ? -1.756 36.688 34.375 1 79.38 208 LYS B CA 1
ATOM 6089 C C . LYS B 1 208 ? -1.852 36.531 32.844 1 79.38 208 LYS B C 1
ATOM 6091 O O . LYS B 1 208 ? -1.231 37.312 32.094 1 79.38 208 LYS B O 1
ATOM 6096 N N . ARG B 1 209 ? -2.562 35.562 32.406 1 85.44 209 ARG B N 1
ATOM 6097 C CA . ARG B 1 209 ? -2.75 35.344 30.969 1 85.44 209 ARG B CA 1
ATOM 6098 C C . ARG B 1 209 ? -3.895 36.188 30.438 1 85.44 209 ARG B C 1
ATOM 6100 O O . ARG B 1 209 ? -5.051 35.75 30.438 1 85.44 209 ARG B O 1
ATOM 6107 N N . CYS B 1 210 ? -3.646 37.344 30.016 1 76.31 210 CYS B N 1
ATOM 6108 C CA . CYS B 1 210 ? -4.641 38.344 29.641 1 76.31 210 CYS B CA 1
ATOM 6109 C C . CYS B 1 210 ? -5.293 38 28.312 1 76.31 210 CYS B C 1
ATOM 6111 O O . CYS B 1 210 ? -6.418 38.406 28.047 1 76.31 210 CYS B O 1
ATOM 6113 N N . LEU B 1 211 ? -4.594 37.344 27.469 1 86.19 211 LEU B N 1
ATOM 6114 C CA . LEU B 1 211 ? -5.113 36.969 26.156 1 86.19 211 LEU B CA 1
ATOM 6115 C C . LEU B 1 211 ? -4.984 35.469 25.922 1 86.19 211 LEU B C 1
ATOM 6117 O O . LEU B 1 211 ? -4.078 34.812 26.453 1 86.19 211 LEU B O 1
ATOM 6121 N N . SER B 1 212 ? -5.957 34.938 25.219 1 87 212 SER B N 1
ATOM 6122 C CA . SER B 1 212 ? -5.816 33.531 24.781 1 87 212 SER B CA 1
ATOM 6123 C C . SER B 1 212 ? -4.77 33.406 23.672 1 87 212 SER B C 1
ATOM 6125 O O . SER B 1 212 ? -4.355 34.406 23.094 1 87 212 SER B O 1
ATOM 6127 N N . LEU B 1 213 ? -4.344 32.281 23.438 1 89.38 213 LEU B N 1
ATOM 6128 C CA . LEU B 1 213 ? -3.338 32.062 22.406 1 89.38 213 LEU B CA 1
ATOM 6129 C C . LEU B 1 213 ? -3.881 32.438 21.031 1 89.38 213 LEU B C 1
ATOM 6131 O O . LEU B 1 213 ? -3.121 32.844 20.141 1 89.38 213 LEU B O 1
ATOM 6135 N N . ASP B 1 214 ? -5.148 32.438 20.891 1 86.5 214 ASP B N 1
ATOM 6136 C CA . ASP B 1 214 ? -5.75 32.875 19.625 1 86.5 214 ASP B CA 1
ATOM 6137 C C . ASP B 1 214 ? -5.637 34.406 19.484 1 86.5 214 ASP B C 1
ATOM 6139 O O . ASP B 1 214 ? -5.582 34.906 18.359 1 86.5 214 ASP B O 1
ATOM 6143 N N . GLY B 1 215 ? -5.629 35 20.578 1 89.31 215 GLY B N 1
ATOM 6144 C CA . GLY B 1 215 ? -5.469 36.469 20.562 1 89.31 215 GLY B CA 1
ATOM 6145 C C . GLY B 1 215 ? -4.121 36.906 20.047 1 89.31 215 GLY B C 1
ATOM 6146 O O . GLY B 1 215 ? -3.967 38.062 19.594 1 89.31 215 GLY B O 1
ATOM 6147 N N . LYS B 1 216 ? -3.215 36 20.125 1 93.62 216 LYS B N 1
ATOM 6148 C CA . LYS B 1 216 ? -1.889 36.25 19.594 1 93.62 216 LYS B CA 1
ATOM 6149 C C . LYS B 1 216 ? -1.971 36.688 18.125 1 93.62 216 LYS B C 1
ATOM 6151 O O . LYS B 1 216 ? -1.253 37.625 17.703 1 93.62 216 LYS B O 1
ATOM 6156 N N . ASP B 1 217 ? -2.822 36.125 17.391 1 94.94 217 ASP B N 1
ATOM 6157 C CA . ASP B 1 217 ? -2.98 36.438 15.977 1 94.94 217 ASP B CA 1
ATOM 6158 C C . ASP B 1 217 ? -3.463 37.875 15.773 1 94.94 217 ASP B C 1
ATOM 6160 O O . ASP B 1 217 ? -3.059 38.531 14.82 1 94.94 217 ASP B O 1
ATOM 6164 N N . LEU B 1 218 ? -4.328 38.219 16.594 1 93.44 218 LEU B N 1
ATOM 6165 C CA . LEU B 1 218 ? -4.836 39.594 16.531 1 93.44 218 LEU B CA 1
ATOM 6166 C C . LEU B 1 218 ? -3.725 40.594 16.797 1 93.44 218 LEU B C 1
ATOM 6168 O O . LEU B 1 218 ? -3.605 41.594 16.094 1 93.44 218 LEU B O 1
ATOM 6172 N N . VAL B 1 219 ? -2.988 40.375 17.844 1 94.19 219 VAL B N 1
ATOM 6173 C CA . VAL B 1 219 ? -1.88 41.25 18.188 1 94.19 219 VAL B CA 1
ATOM 6174 C C . VAL B 1 219 ? -0.908 41.344 17.016 1 94.19 219 VAL B C 1
ATOM 6176 O O . VAL B 1 219 ? -0.438 42.438 16.672 1 94.19 219 VAL B O 1
ATOM 6179 N N . ILE B 1 220 ? -0.606 40.25 16.422 1 95.44 220 ILE B N 1
ATOM 6180 C CA . ILE B 1 220 ? 0.313 40.188 15.289 1 95.44 220 ILE B CA 1
ATOM 6181 C C . ILE B 1 220 ? -0.255 41 14.125 1 95.44 220 ILE B C 1
ATOM 6183 O O . ILE B 1 220 ? 0.47 41.75 13.469 1 95.44 220 ILE B O 1
ATOM 6187 N N . HIS B 1 221 ? -1.483 40.875 13.898 1 95 221 HIS B N 1
ATOM 6188 C CA . HIS B 1 221 ? -2.143 41.594 12.812 1 95 221 HIS B CA 1
ATOM 6189 C C . HIS B 1 221 ? -2.068 43.094 13.031 1 95 221 HIS B C 1
ATOM 6191 O O . HIS B 1 221 ? -1.754 43.844 12.102 1 95 221 HIS B O 1
ATOM 6197 N N . ILE B 1 222 ? -2.391 43.5 14.203 1 95.06 222 ILE B N 1
ATOM 6198 C CA . ILE B 1 222 ? -2.352 44.906 14.547 1 95.06 222 ILE B CA 1
ATOM 6199 C C . ILE B 1 222 ? -0.929 45.438 14.383 1 95.06 222 ILE B C 1
ATOM 6201 O O . ILE B 1 222 ? -0.726 46.531 13.859 1 95.06 222 ILE B O 1
ATOM 6205 N N . LEU B 1 223 ? 0.014 44.688 14.883 1 95.88 223 LEU B N 1
ATOM 6206 C CA . LEU B 1 223 ? 1.414 45.094 14.789 1 95.88 223 LEU B CA 1
ATOM 6207 C C . LEU B 1 223 ? 1.816 45.312 13.328 1 95.88 223 LEU B C 1
ATOM 6209 O O . LEU B 1 223 ? 2.484 46.281 13 1 95.88 223 LEU B O 1
ATOM 6213 N N . GLN B 1 224 ? 1.458 44.438 12.477 1 93.81 224 GLN B N 1
ATOM 6214 C CA . GLN B 1 224 ? 1.781 44.531 11.062 1 93.81 224 GLN B CA 1
ATOM 6215 C C . GLN B 1 224 ? 1.149 45.781 10.43 1 93.81 224 GLN B C 1
ATOM 6217 O O . GLN B 1 224 ? 1.806 46.5 9.68 1 93.81 224 GLN B O 1
ATOM 6222 N N . LEU B 1 225 ? -0.087 45.969 10.742 1 91.81 225 LEU B N 1
ATOM 6223 C CA . LEU B 1 225 ? -0.779 47.156 10.227 1 91.81 225 LEU B CA 1
ATOM 6224 C C . LEU B 1 225 ? -0.101 48.438 10.703 1 91.81 225 LEU B C 1
ATOM 6226 O O . LEU B 1 225 ? 0.098 49.375 9.922 1 91.81 225 LEU B O 1
ATOM 6230 N N . LEU B 1 226 ? 0.178 48.469 11.984 1 92.38 226 LEU B N 1
ATOM 6231 C CA . LEU B 1 226 ? 0.736 49.656 12.609 1 92.38 226 LEU B CA 1
ATOM 6232 C C . LEU B 1 226 ? 2.094 50 12.016 1 92.38 226 LEU B C 1
ATOM 6234 O O . LEU B 1 226 ? 2.338 51.156 11.648 1 92.38 226 LEU B O 1
ATOM 6238 N N . TYR B 1 227 ? 3.016 49.094 11.977 1 91.38 227 TYR B N 1
ATOM 6239 C CA . TYR B 1 227 ? 4.348 49.469 11.508 1 91.38 227 TYR B CA 1
ATOM 6240 C C . TYR B 1 227 ? 4.328 49.781 10.016 1 91.38 227 TYR B C 1
ATOM 6242 O O . TYR B 1 227 ? 5.152 50.562 9.531 1 91.38 227 TYR B O 1
ATOM 6250 N N . GLU B 1 228 ? 3.389 49.156 9.203 1 90.5 228 GLU B N 1
ATOM 6251 C CA . GLU B 1 228 ? 3.266 49.531 7.793 1 90.5 228 GLU B CA 1
ATOM 6252 C C . GLU B 1 228 ? 2.84 50.969 7.629 1 90.5 228 GLU B C 1
ATOM 6254 O O . GLU B 1 228 ? 3.365 51.688 6.773 1 90.5 228 GLU B O 1
ATOM 6259 N N . ILE B 1 229 ? 1.888 51.312 8.422 1 89.75 229 ILE B N 1
ATOM 6260 C CA . ILE B 1 229 ? 1.415 52.719 8.383 1 89.75 229 ILE B CA 1
ATOM 6261 C C . ILE B 1 229 ? 2.551 53.656 8.766 1 89.75 229 ILE B C 1
ATOM 6263 O O . ILE B 1 229 ? 2.734 54.688 8.133 1 89.75 229 ILE B O 1
ATOM 6267 N N . VAL B 1 230 ? 3.279 53.312 9.742 1 91.69 230 VAL B N 1
ATOM 6268 C CA . VAL B 1 230 ? 4.383 54.156 10.203 1 91.69 230 VAL B CA 1
ATOM 6269 C C . VAL B 1 230 ? 5.457 54.25 9.117 1 91.69 230 VAL B C 1
ATOM 6271 O O . VAL B 1 230 ? 5.996 55.312 8.852 1 91.69 230 VAL B O 1
ATOM 6274 N N . LEU B 1 231 ? 5.77 53.156 8.492 1 91.25 231 LEU B N 1
ATOM 6275 C CA . LEU B 1 231 ? 6.766 53.094 7.426 1 91.25 231 LEU B CA 1
ATOM 6276 C C . LEU B 1 231 ? 6.328 53.969 6.242 1 91.25 231 LEU B C 1
ATOM 6278 O O . LEU B 1 231 ? 7.148 54.656 5.629 1 91.25 231 LEU B O 1
ATOM 6282 N N . ASP B 1 232 ? 5.098 53.875 5.922 1 89.12 232 ASP B N 1
ATOM 6283 C CA . ASP B 1 232 ? 4.559 54.656 4.809 1 89.12 232 ASP B CA 1
ATOM 6284 C C . ASP B 1 232 ? 4.648 56.125 5.09 1 89.12 232 ASP B C 1
ATOM 6286 O O . ASP B 1 232 ? 4.66 56.938 4.16 1 89.12 232 ASP B O 1
ATOM 6290 N N . ASN B 1 233 ? 4.715 56.5 6.383 1 88.94 233 ASN B N 1
ATOM 6291 C CA . ASN B 1 233 ? 4.758 57.906 6.77 1 88.94 233 ASN B CA 1
ATOM 6292 C C . ASN B 1 233 ? 6.117 58.281 7.348 1 88.94 233 ASN B C 1
ATOM 6294 O O . ASN B 1 233 ? 6.223 59.25 8.102 1 88.94 233 ASN B O 1
ATOM 6298 N N . ALA B 1 234 ? 7.082 57.531 7.027 1 89.5 234 ALA B N 1
ATOM 6299 C CA . ALA B 1 234 ? 8.43 57.781 7.547 1 89.5 234 ALA B CA 1
ATOM 6300 C C . ALA B 1 234 ? 8.945 59.125 7.125 1 89.5 234 ALA B C 1
ATOM 6302 O O . ALA B 1 234 ? 9.688 59.781 7.871 1 89.5 234 ALA B O 1
ATOM 6303 N N . GLU B 1 235 ? 8.5 59.625 5.984 1 88.5 235 GLU B N 1
ATOM 6304 C CA . GLU B 1 235 ? 8.984 60.875 5.434 1 88.5 235 GLU B CA 1
ATOM 6305 C C . GLU B 1 235 ? 8.5 62.062 6.25 1 88.5 235 GLU B C 1
ATOM 6307 O O . GLU B 1 235 ? 9.078 63.156 6.188 1 88.5 235 GLU B O 1
ATOM 6312 N N . THR B 1 236 ? 7.422 61.781 6.996 1 87.31 236 THR B N 1
ATOM 6313 C CA . THR B 1 236 ? 6.871 62.875 7.805 1 87.31 236 THR B CA 1
ATOM 6314 C C . THR B 1 236 ? 7.766 63.156 9.008 1 87.31 236 THR B C 1
ATOM 6316 O O . THR B 1 236 ? 7.695 64.25 9.602 1 87.31 236 THR B O 1
ATOM 6319 N N . PHE B 1 237 ? 8.617 62.25 9.383 1 88.69 237 PHE B N 1
ATOM 6320 C CA . PHE B 1 237 ? 9.578 62.438 10.469 1 88.69 237 PHE B CA 1
ATOM 6321 C C . PHE B 1 237 ? 10.844 63.094 9.969 1 88.69 237 PHE B C 1
ATOM 6323 O O . PHE B 1 237 ? 11.219 62.969 8.805 1 88.69 237 PHE B O 1
ATOM 6330 N N . SER B 1 238 ? 11.484 63.906 10.828 1 91.94 238 SER B N 1
ATOM 6331 C CA . SER B 1 238 ? 12.844 64.312 10.5 1 91.94 238 SER B CA 1
ATOM 6332 C C . SER B 1 238 ? 13.789 63.094 10.492 1 91.94 238 SER B C 1
ATOM 6334 O O . SER B 1 238 ? 13.609 62.156 11.273 1 91.94 238 SER B O 1
ATOM 6336 N N . PRO B 1 239 ? 14.742 63.094 9.688 1 92.31 239 PRO B N 1
ATOM 6337 C CA . PRO B 1 239 ? 15.664 61.969 9.617 1 92.31 239 PRO B CA 1
ATOM 6338 C C . PRO B 1 239 ? 16.328 61.656 10.953 1 92.31 239 PRO B C 1
ATOM 6340 O O . PRO B 1 239 ? 16.484 60.5 11.312 1 92.31 239 PRO B O 1
ATOM 6343 N N . ASP B 1 240 ? 16.672 62.625 11.617 1 93.94 240 ASP B N 1
ATOM 6344 C CA . ASP B 1 240 ? 17.312 62.406 12.914 1 93.94 240 ASP B CA 1
ATOM 6345 C C . ASP B 1 240 ? 16.344 61.781 13.914 1 93.94 240 ASP B C 1
ATOM 6347 O O . ASP B 1 240 ? 16.719 60.906 14.672 1 93.94 240 ASP B O 1
ATOM 6351 N N . THR B 1 241 ? 15.133 62.25 13.898 1 93.06 241 THR B N 1
ATOM 6352 C CA . THR B 1 241 ? 14.125 61.719 14.812 1 93.06 241 THR B CA 1
ATOM 6353 C C . THR B 1 241 ? 13.773 60.281 14.461 1 93.06 241 THR B C 1
ATOM 6355 O O . THR B 1 241 ? 13.547 59.469 15.352 1 93.06 241 THR B O 1
ATOM 6358 N N . TRP B 1 242 ? 13.75 60.094 13.18 1 93.81 242 TRP B N 1
ATOM 6359 C CA . TRP B 1 242 ? 13.438 58.75 12.711 1 93.81 242 TRP B CA 1
ATOM 6360 C C . TRP B 1 242 ? 14.484 57.75 13.195 1 93.81 242 TRP B C 1
ATOM 6362 O O . TRP B 1 242 ? 14.148 56.719 13.805 1 93.81 242 TRP B O 1
ATOM 6372 N N . ILE B 1 243 ? 15.742 58.031 13.031 1 94.75 243 ILE B N 1
ATOM 6373 C CA . ILE B 1 243 ? 16.844 57.156 13.398 1 94.75 243 ILE B CA 1
ATOM 6374 C C . ILE B 1 243 ? 16.891 57 14.914 1 94.75 243 ILE B C 1
ATOM 6376 O O . ILE B 1 243 ? 17.141 55.875 15.414 1 94.75 243 ILE B O 1
ATOM 6380 N N . LYS B 1 244 ? 16.641 58 15.586 1 95.44 244 LYS B N 1
ATOM 6381 C CA . LYS B 1 244 ? 16.641 57.938 17.047 1 95.44 244 LYS B CA 1
ATOM 6382 C C . LYS B 1 244 ? 15.5 57.062 17.562 1 95.44 244 LYS B C 1
ATOM 6384 O O . LYS B 1 244 ? 15.68 56.281 18.5 1 95.44 244 LYS B O 1
ATOM 6389 N N . SER B 1 245 ? 14.328 57.219 16.953 1 95.06 245 SER B N 1
ATOM 6390 C CA . SER B 1 245 ? 13.172 56.438 17.328 1 95.06 245 SER B CA 1
ATOM 6391 C C . SER B 1 245 ? 13.391 54.969 17.016 1 95.06 245 SER B C 1
ATOM 6393 O O . SER B 1 245 ? 13.039 54.094 17.812 1 95.06 245 SER B O 1
ATOM 6395 N N . LEU B 1 246 ? 14.016 54.719 15.898 1 95.88 246 LEU B N 1
ATOM 6396 C CA . LEU B 1 246 ? 14.32 53.344 15.516 1 95.88 246 LEU B CA 1
ATOM 6397 C C . LEU B 1 246 ? 15.312 52.719 16.484 1 95.88 246 LEU B C 1
ATOM 6399 O O . LEU B 1 246 ? 15.148 51.562 16.906 1 95.88 246 LEU B O 1
ATOM 6403 N N . SER B 1 247 ? 16.312 53.438 16.797 1 96.75 247 SER B N 1
ATOM 6404 C CA . SER B 1 247 ? 17.344 52.969 17.719 1 96.75 247 SER B CA 1
ATOM 6405 C C . SER B 1 247 ? 16.75 52.688 19.109 1 96.75 247 SER B C 1
ATOM 6407 O O . SER B 1 247 ? 17.125 51.719 19.781 1 96.75 247 SER B O 1
ATOM 6409 N N . TRP B 1 248 ? 15.883 53.562 19.516 1 96.69 248 TRP B N 1
ATOM 6410 C CA . TRP B 1 248 ? 15.219 53.406 20.797 1 96.69 248 TRP B CA 1
ATOM 6411 C C . TRP B 1 248 ? 14.414 52.094 20.812 1 96.69 248 TRP B C 1
ATOM 6413 O O . TRP B 1 248 ? 14.508 51.312 21.766 1 96.69 248 TRP B O 1
ATOM 6423 N N . LEU B 1 249 ? 13.602 51.938 19.812 1 96.88 249 LEU B N 1
ATOM 6424 C CA . LEU B 1 249 ? 12.766 50.75 19.719 1 96.88 249 LEU B CA 1
ATOM 6425 C C . LEU B 1 249 ? 13.617 49.5 19.672 1 96.88 249 LEU B C 1
ATOM 6427 O O . LEU B 1 249 ? 13.305 48.5 20.344 1 96.88 249 LEU B O 1
ATOM 6431 N N . HIS B 1 250 ? 14.672 49.5 18.891 1 96.62 250 HIS B N 1
ATOM 6432 C CA . HIS B 1 250 ? 15.578 48.344 18.766 1 96.62 250 HIS B CA 1
ATOM 6433 C C . HIS B 1 250 ? 16.188 47.969 20.109 1 96.62 250 HIS B C 1
ATOM 6435 O O . HIS B 1 250 ? 16.266 46.812 20.469 1 96.62 250 HIS B O 1
ATOM 6441 N N . ARG B 1 251 ? 16.578 48.938 20.891 1 96.12 251 ARG B N 1
ATOM 6442 C CA . ARG B 1 251 ? 17.156 48.719 22.203 1 96.12 251 ARG B CA 1
ATOM 6443 C C . ARG B 1 251 ? 16.125 48.125 23.172 1 96.12 251 ARG B C 1
ATOM 6445 O O . ARG B 1 251 ? 16.438 47.25 23.969 1 96.12 251 ARG B O 1
ATOM 6452 N N . LYS B 1 252 ? 14.969 48.656 23.109 1 95.56 252 LYS B N 1
ATOM 6453 C CA . LYS B 1 252 ? 13.906 48.156 23.984 1 95.56 252 LYS B CA 1
ATOM 6454 C C . LYS B 1 252 ? 13.562 46.688 23.672 1 95.56 252 LYS B C 1
ATOM 6456 O O . LYS B 1 252 ? 13.234 45.938 24.562 1 95.56 252 LYS B O 1
ATOM 6461 N N . LEU B 1 253 ? 13.664 46.344 22.453 1 95.81 253 LEU B N 1
ATOM 6462 C CA . LEU B 1 253 ? 13.289 45 22.016 1 95.81 253 LEU B CA 1
ATOM 6463 C C . LEU B 1 253 ? 14.32 44 22.453 1 95.81 253 LEU B C 1
ATOM 6465 O O . LEU B 1 253 ? 14.031 42.781 22.516 1 95.81 253 LEU B O 1
ATOM 6469 N N . GLU B 1 254 ? 15.508 44.344 22.766 1 92.62 254 GLU B N 1
ATOM 6470 C CA . GLU B 1 254 ? 16.578 43.438 23.188 1 92.62 254 GLU B CA 1
ATOM 6471 C C . GLU B 1 254 ? 16.203 42.75 24.484 1 92.62 254 GLU B C 1
ATOM 6473 O O . GLU B 1 254 ? 16.734 41.656 24.797 1 92.62 254 GLU B O 1
ATOM 6478 N N . GLN B 1 255 ? 15.227 43.312 25.172 1 92.25 255 GLN B N 1
ATOM 6479 C CA . GLN B 1 255 ? 14.82 42.719 26.453 1 92.25 255 GLN B CA 1
ATOM 6480 C C . GLN B 1 255 ? 13.75 41.656 26.266 1 92.25 255 GLN B C 1
ATOM 6482 O O . GLN B 1 255 ? 13.445 40.906 27.188 1 92.25 255 GLN B O 1
ATOM 6487 N N . LEU B 1 256 ? 13.234 41.625 25.109 1 94.75 256 LEU B N 1
ATOM 6488 C CA . LEU B 1 256 ? 12.156 40.688 24.812 1 94.75 256 LEU B CA 1
ATOM 6489 C C . LEU B 1 256 ? 12.695 39.438 24.109 1 94.75 256 LEU B C 1
ATOM 6491 O O . LEU B 1 256 ? 13.875 39.375 23.781 1 94.75 256 LEU B O 1
ATOM 6495 N N . ASP B 1 257 ? 11.867 38.438 24.016 1 94.19 257 ASP B N 1
ATOM 6496 C CA . ASP B 1 257 ? 12.227 37.25 23.281 1 94.19 257 ASP B CA 1
ATOM 6497 C C . ASP B 1 257 ? 12.664 37.562 21.844 1 94.19 257 ASP B C 1
ATOM 6499 O O . ASP B 1 257 ? 12.078 38.438 21.203 1 94.19 257 ASP B O 1
ATOM 6503 N N . TRP B 1 258 ? 13.602 36.875 21.312 1 95.06 258 TRP B N 1
ATOM 6504 C CA . TRP B 1 258 ? 14.203 37.219 20.016 1 95.06 258 TRP B CA 1
ATOM 6505 C C . TRP B 1 258 ? 13.188 37.062 18.891 1 95.06 258 TRP B C 1
ATOM 6507 O O . TRP B 1 258 ? 13.289 37.75 17.875 1 95.06 258 TRP B O 1
ATOM 6517 N N . THR B 1 259 ? 12.211 36.188 19.031 1 95.25 259 THR B N 1
ATOM 6518 C CA . THR B 1 259 ? 11.211 35.969 17.984 1 95.25 259 THR B CA 1
ATOM 6519 C C . THR B 1 259 ? 10.344 37.219 17.812 1 95.25 259 THR B C 1
ATOM 6521 O O . THR B 1 259 ? 9.797 37.438 16.734 1 95.25 259 THR B O 1
ATOM 6524 N N . VAL B 1 260 ? 10.148 38 18.875 1 95.5 260 VAL B N 1
ATOM 6525 C CA . VAL B 1 260 ? 9.367 39.219 18.797 1 95.5 260 VAL B CA 1
ATOM 6526 C C . VAL B 1 260 ? 10.07 40.219 17.891 1 95.5 260 VAL B C 1
ATOM 6528 O O . VAL B 1 260 ? 9.43 40.875 17.062 1 95.5 260 VAL B O 1
ATOM 6531 N N . GLY B 1 261 ? 11.383 40.344 18.125 1 94.19 261 GLY B N 1
ATOM 6532 C CA . GLY B 1 261 ? 12.156 41.25 17.297 1 94.19 261 GLY B CA 1
ATOM 6533 C C . GLY B 1 261 ? 12.141 40.875 15.82 1 94.19 261 GLY B C 1
ATOM 6534 O O . GLY B 1 261 ? 12.148 41.719 14.945 1 94.19 261 GLY B O 1
ATOM 6535 N N . LEU B 1 262 ? 12.125 39.594 15.562 1 95.06 262 LEU B N 1
ATOM 6536 C CA . LEU B 1 262 ? 12.156 39.094 14.195 1 95.06 262 LEU B CA 1
ATOM 6537 C C . LEU B 1 262 ? 10.875 39.469 13.453 1 95.06 262 LEU B C 1
ATOM 6539 O O . LEU B 1 262 ? 10.867 39.594 12.227 1 95.06 262 LEU B O 1
ATOM 6543 N N . ARG B 1 263 ? 9.773 39.656 14.133 1 95.25 263 ARG B N 1
ATOM 6544 C CA . ARG B 1 263 ? 8.508 40.062 13.516 1 95.25 263 ARG B CA 1
ATOM 6545 C C . ARG B 1 263 ? 8.602 41.469 12.906 1 95.25 263 ARG B C 1
ATOM 6547 O O . ARG B 1 263 ? 7.816 41.812 12.031 1 95.25 263 ARG B O 1
ATOM 6554 N N . LEU B 1 264 ? 9.531 42.25 13.367 1 95.56 264 LEU B N 1
ATOM 6555 C CA . LEU B 1 264 ? 9.734 43.594 12.867 1 95.56 264 LEU B CA 1
ATOM 6556 C C . LEU B 1 264 ? 10.906 43.625 11.891 1 95.56 264 LEU B C 1
ATOM 6558 O O . LEU B 1 264 ? 11.516 44.688 11.695 1 95.56 264 LEU B O 1
ATOM 6562 N N . LYS B 1 265 ? 11.219 42.562 11.328 1 93.88 265 LYS B N 1
ATOM 6563 C CA . LYS B 1 265 ? 12.336 42.469 10.398 1 93.88 265 LYS B CA 1
ATOM 6564 C C . LYS B 1 265 ? 12.227 43.531 9.289 1 93.88 265 LYS B C 1
ATOM 6566 O O . LYS B 1 265 ? 13.195 44.219 9.008 1 93.88 265 LYS B O 1
ATOM 6571 N N . ASN B 1 266 ? 11.117 43.625 8.695 1 91.75 266 ASN B N 1
ATOM 6572 C CA . ASN B 1 266 ? 10.914 44.562 7.598 1 91.75 266 ASN B CA 1
ATOM 6573 C C . ASN B 1 266 ? 10.969 46.031 8.078 1 91.75 266 ASN B C 1
ATOM 6575 O O . ASN B 1 266 ? 11.398 46.906 7.34 1 91.75 266 ASN B O 1
ATOM 6579 N N . PHE B 1 267 ? 10.5 46.188 9.281 1 93.94 267 PHE B N 1
ATOM 6580 C CA . PHE B 1 267 ? 10.477 47.531 9.859 1 93.94 267 PHE B CA 1
ATOM 6581 C C . PHE B 1 267 ? 11.891 48.062 10.055 1 93.94 267 PHE B C 1
ATOM 6583 O O . PHE B 1 267 ? 12.141 49.25 9.891 1 93.94 267 PHE B O 1
ATOM 6590 N N . PHE B 1 268 ? 12.836 47.25 10.383 1 94.5 268 PHE B N 1
ATOM 6591 C CA . PHE B 1 268 ? 14.211 47.625 10.688 1 94.5 268 PHE B CA 1
ATOM 6592 C C . PHE B 1 268 ? 15.102 47.438 9.469 1 94.5 268 PHE B C 1
ATOM 6594 O O . PHE B 1 268 ? 16.312 47.625 9.547 1 94.5 268 PHE B O 1
ATOM 6601 N N . GLU B 1 269 ? 14.586 47.062 8.375 1 91 269 GLU B N 1
ATOM 6602 C CA . GLU B 1 269 ? 15.367 46.781 7.176 1 91 269 GLU B CA 1
ATOM 6603 C C . GLU B 1 269 ? 16.25 47.969 6.797 1 91 269 GLU B C 1
ATOM 6605 O O . GLU B 1 269 ? 15.773 49.125 6.742 1 91 269 GLU B O 1
ATOM 6610 N N . GLY B 1 270 ? 17.484 47.688 6.516 1 88.94 270 GLY B N 1
ATOM 6611 C CA . GLY B 1 270 ? 18.422 48.719 6.098 1 88.94 270 GLY B CA 1
ATOM 6612 C C . GLY B 1 270 ? 19.094 49.406 7.266 1 88.94 270 GLY B C 1
ATOM 6613 O O . GLY B 1 270 ? 20.016 50.188 7.074 1 88.94 270 GLY B O 1
ATOM 6614 N N . HIS B 1 271 ? 18.641 49.156 8.492 1 92.38 271 HIS B N 1
ATOM 6615 C CA . HIS B 1 271 ? 19.172 49.875 9.648 1 92.38 271 HIS B CA 1
ATOM 6616 C C . HIS B 1 271 ? 19.859 48.906 10.609 1 92.38 271 HIS B C 1
ATOM 6618 O O . HIS B 1 271 ? 20.953 49.156 11.086 1 92.38 271 HIS B O 1
ATOM 6624 N N . PHE B 1 272 ? 19.172 47.812 10.93 1 94.75 272 PHE B N 1
ATOM 6625 C CA . PHE B 1 272 ? 19.719 46.844 11.883 1 94.75 272 PHE B CA 1
ATOM 6626 C C . PHE B 1 272 ? 19.625 45.438 11.328 1 94.75 272 PHE B C 1
ATOM 6628 O O . PHE B 1 272 ? 18.719 45.094 10.57 1 94.75 272 PHE B O 1
ATOM 6635 N N . LYS B 1 273 ? 20.5 44.562 11.789 1 94.38 273 LYS B N 1
ATOM 6636 C CA . LYS B 1 273 ? 20.484 43.156 11.43 1 94.38 273 LYS B CA 1
ATOM 6637 C C . LYS B 1 273 ? 19.516 42.375 12.312 1 94.38 273 LYS B C 1
ATOM 6639 O O . LYS B 1 273 ? 19.156 42.844 13.406 1 94.38 273 LYS B O 1
ATOM 6644 N N . CYS B 1 274 ? 19.062 41.25 11.836 1 94.06 274 CYS B N 1
ATOM 6645 C CA . CYS B 1 274 ? 18.188 40.375 12.609 1 94.06 274 CYS B CA 1
ATOM 6646 C C . CYS B 1 274 ? 18.984 39.531 13.586 1 94.06 274 CYS B C 1
ATOM 6648 O O . CYS B 1 274 ? 19.859 38.75 13.172 1 94.06 274 CYS B O 1
ATOM 6650 N N . GLU B 1 275 ? 18.719 39.625 14.812 1 93.75 275 GLU B N 1
ATOM 6651 C CA . GLU B 1 275 ? 19.422 38.875 15.836 1 93.75 275 GLU B CA 1
ATOM 6652 C C . GLU B 1 275 ? 18.703 37.531 16.078 1 93.75 275 GLU B C 1
ATOM 6654 O O . GLU B 1 275 ? 17.531 37.5 16.422 1 93.75 275 GLU B O 1
ATOM 6659 N N . VAL B 1 276 ? 19.469 36.438 15.938 1 95.69 276 VAL B N 1
ATOM 6660 C CA . VAL B 1 276 ? 18.891 35.125 16.109 1 95.69 276 VAL B CA 1
ATOM 6661 C C . VAL B 1 276 ? 19.844 34.25 16.938 1 95.69 276 VAL B C 1
ATOM 6663 O O . VAL B 1 276 ? 21.031 34.594 17.094 1 95.69 276 VAL B O 1
ATOM 6666 N N . PRO B 1 277 ? 19.344 33.125 17.547 1 95.62 277 PRO B N 1
ATOM 6667 C CA . PRO B 1 277 ? 20.234 32.219 18.281 1 95.62 277 PRO B CA 1
ATOM 6668 C C . PRO B 1 277 ? 21.375 31.672 17.422 1 95.62 277 PRO B C 1
ATOM 6670 O O . PRO B 1 277 ? 21.156 31.359 16.25 1 95.62 277 PRO B O 1
ATOM 6673 N N . ALA B 1 278 ? 22.469 31.453 18.078 1 94.56 278 ALA B N 1
ATOM 6674 C CA . ALA B 1 278 ? 23.656 31 17.375 1 94.56 278 ALA B CA 1
ATOM 6675 C C . ALA B 1 278 ? 23.438 29.625 16.766 1 94.56 278 ALA B C 1
ATOM 6677 O O . ALA B 1 278 ? 24 29.312 15.711 1 94.56 278 ALA B O 1
ATOM 6678 N N . THR B 1 279 ? 22.688 28.875 17.359 1 95.19 279 THR B N 1
ATOM 6679 C CA . THR B 1 279 ? 22.469 27.5 16.922 1 95.19 279 THR B CA 1
ATOM 6680 C C . THR B 1 279 ? 21.734 27.453 15.586 1 95.19 279 THR B C 1
ATOM 6682 O O . THR B 1 279 ? 21.797 26.453 14.867 1 95.19 279 THR B O 1
ATOM 6685 N N . LEU B 1 280 ? 21.016 28.484 15.273 1 96.12 280 LEU B N 1
ATOM 6686 C CA . LEU B 1 280 ? 20.328 28.562 13.992 1 96.12 280 LEU B CA 1
ATOM 6687 C C . LEU B 1 280 ? 21.312 28.531 12.836 1 96.12 280 LEU B C 1
ATOM 6689 O O . LEU B 1 280 ? 21.016 27.953 11.781 1 96.12 280 LEU B O 1
ATOM 6693 N N . PHE B 1 281 ? 22.5 29.062 13.07 1 94.44 281 PHE B N 1
ATOM 6694 C CA . PHE B 1 281 ? 23.516 29.141 12.047 1 94.44 281 PHE B CA 1
ATOM 6695 C C . PHE B 1 281 ? 24.094 27.766 11.742 1 94.44 281 PHE B C 1
ATOM 6697 O O . PHE B 1 281 ? 24.719 27.562 10.695 1 94.44 281 PHE B O 1
ATOM 6704 N N . GLU B 1 282 ? 23.844 26.891 12.594 1 91.44 282 GLU B N 1
ATOM 6705 C CA . GLU B 1 282 ? 24.344 25.547 12.398 1 91.44 282 GLU B CA 1
ATOM 6706 C C . GLU B 1 282 ? 23.531 24.781 11.352 1 91.44 282 GLU B C 1
ATOM 6708 O O . GLU B 1 282 ? 24.031 23.859 10.711 1 91.44 282 GLU B O 1
ATOM 6713 N N . ILE B 1 283 ? 22.328 25.172 11.148 1 93.25 283 ILE B N 1
ATOM 6714 C CA . ILE B 1 283 ? 21.453 24.359 10.297 1 93.25 283 ILE B CA 1
ATOM 6715 C C . ILE B 1 283 ? 21.016 25.188 9.078 1 93.25 283 ILE B C 1
ATOM 6717 O O . ILE B 1 283 ? 20.453 24.641 8.133 1 93.25 283 ILE B O 1
ATOM 6721 N N . CYS B 1 284 ? 21.234 26.484 9.125 1 94.5 284 CYS B N 1
ATOM 6722 C CA . CYS B 1 284 ? 20.859 27.375 8.023 1 94.5 284 CYS B CA 1
ATOM 6723 C C . CYS B 1 284 ? 22.062 28.172 7.527 1 94.5 284 CYS B C 1
ATOM 6725 O O . CYS B 1 284 ? 22.891 28.594 8.32 1 94.5 284 CYS B O 1
ATOM 6727 N N . LYS B 1 285 ? 22.047 28.406 6.223 1 94.56 285 LYS B N 1
ATOM 6728 C CA . LYS B 1 285 ? 23.031 29.281 5.633 1 94.56 285 LYS B CA 1
ATOM 6729 C C . LYS B 1 285 ? 22.547 30.734 5.617 1 94.56 285 LYS B C 1
ATOM 6731 O O . LYS B 1 285 ? 22.172 31.25 4.566 1 94.56 285 LYS B O 1
ATOM 6736 N N . LEU B 1 286 ? 22.719 31.359 6.719 1 94.81 286 LEU B N 1
ATOM 6737 C CA . LEU B 1 286 ? 22.266 32.75 6.859 1 94.81 286 LEU B CA 1
ATOM 6738 C C . LEU B 1 286 ? 23.344 33.719 6.398 1 94.81 286 LEU B C 1
ATOM 6740 O O . LEU B 1 286 ? 24.531 33.5 6.645 1 94.81 286 LEU B O 1
ATOM 6744 N N . SER B 1 287 ? 22.969 34.688 5.66 1 93.81 287 SER B N 1
ATOM 6745 C CA . SER B 1 287 ? 23.906 35.719 5.23 1 93.81 287 SER B CA 1
ATOM 6746 C C . SER B 1 287 ? 24.312 36.625 6.398 1 93.81 287 SER B C 1
ATOM 6748 O O . SER B 1 287 ? 23.453 37.156 7.113 1 93.81 287 SER B O 1
ATOM 6750 N N . GLU B 1 288 ? 25.453 36.938 6.523 1 91.56 288 GLU B N 1
ATOM 6751 C CA . GLU B 1 288 ? 25.953 37.781 7.613 1 91.56 288 GLU B CA 1
ATOM 6752 C C . GLU B 1 288 ? 25.609 39.25 7.387 1 91.56 288 GLU B C 1
ATOM 6754 O O . GLU B 1 288 ? 25.688 40.062 8.312 1 91.56 288 GLU B O 1
ATOM 6759 N N . ASP B 1 289 ? 25.172 39.531 6.281 1 91.94 289 ASP B N 1
ATOM 6760 C CA . ASP B 1 289 ? 24.766 40.906 5.98 1 91.94 289 ASP B CA 1
ATOM 6761 C C . ASP B 1 289 ? 23.406 41.219 6.59 1 91.94 289 ASP B C 1
ATOM 6763 O O . ASP B 1 289 ? 23.141 42.375 6.949 1 91.94 289 ASP B O 1
ATOM 6767 N N . GLU B 1 290 ? 22.625 40.188 6.734 1 93.25 290 GLU B N 1
ATOM 6768 C CA . GLU B 1 290 ? 21.25 40.406 7.176 1 93.25 290 GLU B CA 1
ATOM 6769 C C . GLU B 1 290 ? 21.031 39.844 8.578 1 93.25 290 GLU B C 1
ATOM 6771 O O . GLU B 1 290 ? 20.141 40.312 9.297 1 93.25 290 GLU B O 1
ATOM 6776 N N . TRP B 1 291 ? 21.844 38.875 8.914 1 95.44 291 TRP B N 1
ATOM 6777 C CA . TRP B 1 291 ? 21.609 38.156 10.164 1 95.44 291 TRP B CA 1
ATOM 6778 C C . TRP B 1 291 ? 22.844 38.219 11.07 1 95.44 291 TRP B C 1
ATOM 6780 O O . TRP B 1 291 ? 23.969 38.344 10.594 1 95.44 291 TRP B O 1
ATOM 6790 N N . THR B 1 292 ? 22.578 38.188 12.391 1 94.88 292 THR B N 1
ATOM 6791 C CA . THR B 1 292 ? 23.656 38.156 13.367 1 94.88 292 THR B CA 1
ATOM 6792 C C . THR B 1 292 ? 23.359 37.156 14.492 1 94.88 292 THR B C 1
ATOM 6794 O O . THR B 1 292 ? 22.203 37.031 14.898 1 94.88 292 THR B O 1
ATOM 6797 N N . SER B 1 293 ? 24.391 36.469 14.938 1 92.69 293 SER B N 1
ATOM 6798 C CA . SER B 1 293 ? 24.234 35.438 15.961 1 92.69 293 SER B CA 1
ATOM 6799 C C . SER B 1 293 ? 24.359 36.031 17.359 1 92.69 293 SER B C 1
ATOM 6801 O O . SER B 1 293 ? 25.203 36.906 17.594 1 92.69 293 SER B O 1
ATOM 6803 N N . GLN B 1 294 ? 23.484 35.625 18.172 1 90.56 294 GLN B N 1
ATOM 6804 C CA . GLN B 1 294 ? 23.516 36.031 19.578 1 90.56 294 GLN B CA 1
ATOM 6805 C C . GLN B 1 294 ? 23.25 34.844 20.5 1 90.56 294 GLN B C 1
ATOM 6807 O O . GLN B 1 294 ? 22.469 33.938 20.156 1 90.56 294 GLN B O 1
ATOM 6812 N N . ALA B 1 295 ? 23.906 34.812 21.578 1 89.06 295 ALA B N 1
ATOM 6813 C CA . ALA B 1 295 ? 23.656 33.781 22.562 1 89.06 295 ALA B CA 1
ATOM 6814 C C . ALA B 1 295 ? 22.359 34.062 23.344 1 89.06 295 ALA B C 1
ATOM 6816 O O . ALA B 1 295 ? 22.188 35.125 23.906 1 89.06 295 ALA B O 1
ATOM 6817 N N . HIS B 1 296 ? 21.484 33.219 23.188 1 88.31 296 HIS B N 1
ATOM 6818 C CA . HIS B 1 296 ? 20.219 33.344 23.906 1 88.31 296 HIS B CA 1
ATOM 6819 C C . HIS B 1 296 ? 20.062 32.25 24.938 1 88.31 296 HIS B C 1
ATOM 6821 O O . HIS B 1 296 ? 20.406 31.078 24.672 1 88.31 296 HIS B O 1
ATOM 6827 N N . PRO B 1 297 ? 19.531 32.656 26.047 1 86.25 297 PRO B N 1
ATOM 6828 C CA . PRO B 1 297 ? 19.281 31.609 27.047 1 86.25 297 PRO B CA 1
ATOM 6829 C C . PRO B 1 297 ? 18.266 30.562 26.578 1 86.25 297 PRO B C 1
ATOM 6831 O O . PRO B 1 297 ? 17.281 30.906 25.922 1 86.25 297 PRO B O 1
ATOM 6834 N N . GLY B 1 298 ? 18.547 29.344 26.688 1 88 298 GLY B N 1
ATOM 6835 C CA . GLY B 1 298 ? 17.609 28.281 26.328 1 88 298 GLY B CA 1
ATOM 6836 C C . GLY B 1 298 ? 17.969 27.609 25.031 1 88 298 GLY B C 1
ATOM 6837 O O . GLY B 1 298 ? 17.406 26.562 24.688 1 88 298 GLY B O 1
ATOM 6838 N N . TYR B 1 299 ? 18.844 28.328 24.328 1 93.69 299 TYR B N 1
ATOM 6839 C CA . TYR B 1 299 ? 19.25 27.734 23.062 1 93.69 299 TYR B CA 1
ATOM 6840 C C . TYR B 1 299 ? 20.672 27.203 23.141 1 93.69 299 TYR B C 1
ATOM 6842 O O . TYR B 1 299 ? 21.625 27.922 22.875 1 93.69 299 TYR B O 1
ATOM 6850 N N . GLY B 1 300 ? 20.812 25.953 23.547 1 90.12 300 GLY B N 1
ATOM 6851 C CA . GLY B 1 300 ? 22.094 25.266 23.594 1 90.12 300 GLY B CA 1
ATOM 6852 C C . GLY B 1 300 ? 22.312 24.359 22.391 1 90.12 300 GLY B C 1
ATOM 6853 O O . GLY B 1 300 ? 21.562 24.391 21.422 1 90.12 300 GLY B O 1
ATOM 6854 N N . PRO B 1 301 ? 23.297 23.547 22.547 1 89.25 301 PRO B N 1
ATOM 6855 C CA . PRO B 1 301 ? 23.578 22.625 21.453 1 89.25 301 PRO B CA 1
ATOM 6856 C C . PRO B 1 301 ? 22.406 21.703 21.109 1 89.25 301 PRO B C 1
ATOM 6858 O O . PRO B 1 301 ? 21.766 21.156 22.016 1 89.25 301 PRO B O 1
ATOM 6861 N N . GLY B 1 302 ? 22.109 21.625 19.875 1 90.56 302 GLY B N 1
ATOM 6862 C CA . GLY B 1 302 ? 21.031 20.75 19.422 1 90.56 302 GLY B CA 1
ATOM 6863 C C . GLY B 1 302 ? 19.703 21.469 19.281 1 90.56 302 GLY B C 1
ATOM 6864 O O . GLY B 1 302 ? 18.703 20.844 18.922 1 90.56 302 GLY B O 1
ATOM 6865 N N . THR B 1 303 ? 19.641 22.719 19.531 1 94.25 303 THR B N 1
ATOM 6866 C CA . THR B 1 303 ? 18.375 23.453 19.484 1 94.25 303 THR B CA 1
ATOM 6867 C C . THR B 1 303 ? 18.266 24.25 18.188 1 94.25 303 THR B C 1
ATOM 6869 O O . THR B 1 303 ? 17.406 25.141 18.062 1 94.25 303 THR B O 1
ATOM 6872 N N . GLY B 1 304 ? 19.172 24.016 17.266 1 95.06 304 GLY B N 1
ATOM 6873 C CA . GLY B 1 304 ? 19.109 24.703 15.992 1 95.06 304 GLY B CA 1
ATOM 6874 C C . GLY B 1 304 ? 17.797 24.516 15.258 1 95.06 304 GLY B C 1
ATOM 6875 O O . GLY B 1 304 ? 17.234 25.469 14.719 1 95.06 304 GLY B O 1
ATOM 6876 N N . LEU B 1 305 ? 17.344 23.328 15.266 1 95.94 305 LEU B N 1
ATOM 6877 C CA . LEU B 1 305 ? 16.094 23.031 14.578 1 95.94 305 LEU B CA 1
ATOM 6878 C C . LEU B 1 305 ? 14.914 23.688 15.281 1 95.94 305 LEU B C 1
ATOM 6880 O O . LEU B 1 305 ? 13.945 24.078 14.633 1 95.94 305 LEU B O 1
ATOM 6884 N N . LEU B 1 306 ? 14.992 23.75 16.594 1 97.06 306 LEU B N 1
ATOM 6885 C CA . LEU B 1 306 ? 13.961 24.453 17.344 1 97.06 306 LEU B CA 1
ATOM 6886 C C . LEU B 1 306 ? 13.883 25.922 16.922 1 97.06 306 LEU B C 1
ATOM 6888 O O . LEU B 1 306 ? 12.805 26.422 16.625 1 97.06 306 LEU B O 1
ATOM 6892 N N . ALA B 1 307 ? 15.023 26.547 16.891 1 97.31 307 ALA B N 1
ATOM 6893 C CA . ALA B 1 307 ? 15.086 27.938 16.484 1 97.31 307 ALA B CA 1
ATOM 6894 C C . ALA B 1 307 ? 14.586 28.125 15.047 1 97.31 307 ALA B C 1
ATOM 6896 O O . ALA B 1 307 ? 13.867 29.078 14.75 1 97.31 307 ALA B O 1
ATOM 6897 N N . TRP B 1 308 ? 14.984 27.203 14.234 1 97.81 308 TRP B N 1
ATOM 6898 C CA . TRP B 1 308 ? 14.578 27.219 12.836 1 97.81 308 TRP B CA 1
ATOM 6899 C C . TRP B 1 308 ? 13.055 27.141 12.711 1 97.81 308 TRP B C 1
ATOM 6901 O O . TRP B 1 308 ? 12.453 27.906 11.961 1 97.81 308 TRP B O 1
ATOM 6911 N N . MET B 1 309 ? 12.461 26.25 13.422 1 97.81 309 MET B N 1
ATOM 6912 C CA . MET B 1 309 ? 11.016 26.062 13.352 1 97.81 309 MET B CA 1
ATOM 6913 C C . MET B 1 309 ? 10.281 27.266 13.922 1 97.81 309 MET B C 1
ATOM 6915 O O . MET B 1 309 ? 9.227 27.656 13.422 1 97.81 309 MET B O 1
ATOM 6919 N N . GLU B 1 310 ? 10.805 27.812 14.984 1 97.25 310 GLU B N 1
ATOM 6920 C CA . GLU B 1 310 ? 10.219 29.031 15.547 1 97.25 310 GLU B CA 1
ATOM 6921 C C . GLU B 1 310 ? 10.203 30.172 14.531 1 97.25 310 GLU B C 1
ATOM 6923 O O . GLU B 1 310 ? 9.234 30.922 14.445 1 97.25 310 GLU B O 1
ATOM 6928 N N . CYS B 1 311 ? 11.273 30.266 13.766 1 96.88 311 CYS B N 1
ATOM 6929 C CA . CYS B 1 311 ? 11.312 31.25 12.695 1 96.88 311 CYS B CA 1
ATOM 6930 C C . CYS B 1 311 ? 10.211 31 11.68 1 96.88 311 CYS B C 1
ATOM 6932 O O . CYS B 1 311 ? 9.555 31.938 11.219 1 96.88 311 CYS B O 1
ATOM 6934 N N . CYS B 1 312 ? 10.008 29.781 11.375 1 97.5 312 CYS B N 1
ATOM 6935 C CA . CYS B 1 312 ? 9.062 29.391 10.336 1 97.5 312 CYS B CA 1
ATOM 6936 C C . CYS B 1 312 ? 7.629 29.688 10.766 1 97.5 312 CYS B C 1
ATOM 6938 O O . CYS B 1 312 ? 6.73 29.766 9.93 1 97.5 312 CYS B O 1
ATOM 6940 N N . CYS B 1 313 ? 7.383 29.859 12.031 1 96.5 313 CYS B N 1
ATOM 6941 C CA . CYS B 1 313 ? 6.043 30.109 12.555 1 96.5 313 CYS B CA 1
ATOM 6942 C C . CYS B 1 313 ? 5.695 31.594 12.5 1 96.5 313 CYS B C 1
ATOM 6944 O O . CYS B 1 313 ? 4.539 31.969 12.703 1 96.5 313 CYS B O 1
ATOM 6946 N N . ILE B 1 314 ? 6.629 32.406 12.141 1 95.81 314 ILE B N 1
ATOM 6947 C CA . ILE B 1 314 ? 6.465 33.844 12.266 1 95.81 314 ILE B CA 1
ATOM 6948 C C . ILE B 1 314 ? 5.59 34.375 11.125 1 95.81 314 ILE B C 1
ATOM 6950 O O . ILE B 1 314 ? 4.648 35.125 11.352 1 95.81 314 ILE B O 1
ATOM 6954 N N . SER B 1 315 ? 5.941 34 9.953 1 94 315 SER B N 1
ATOM 6955 C CA . SER B 1 315 ? 5.203 34.406 8.75 1 94 315 SER B CA 1
ATOM 6956 C C . SER B 1 315 ? 5.5 33.469 7.59 1 94 315 SER B C 1
ATOM 6958 O O . SER B 1 315 ? 6.453 32.688 7.641 1 94 315 SER B O 1
ATOM 6960 N N . SER B 1 316 ? 4.688 33.594 6.555 1 94.31 316 SER B N 1
ATOM 6961 C CA . SER B 1 316 ? 4.891 32.75 5.375 1 94.31 316 SER B CA 1
ATOM 6962 C C . SER B 1 316 ? 6.195 33.094 4.668 1 94.31 316 SER B C 1
ATOM 6964 O O . SER B 1 316 ? 6.898 32.219 4.18 1 94.31 316 SER B O 1
ATOM 6966 N N . SER B 1 317 ? 6.469 34.375 4.656 1 93.88 317 SER B N 1
ATOM 6967 C CA . SER B 1 317 ? 7.68 34.812 3.982 1 93.88 317 SER B CA 1
ATOM 6968 C C . SER B 1 317 ? 8.93 34.312 4.68 1 93.88 317 SER B C 1
ATOM 6970 O O . SER B 1 317 ? 9.852 33.812 4.023 1 93.88 317 SER B O 1
ATOM 6972 N N . ILE B 1 318 ? 8.961 34.438 5.969 1 95.69 318 ILE B N 1
ATOM 6973 C CA . ILE B 1 318 ? 10.117 33.969 6.727 1 95.69 318 ILE B CA 1
ATOM 6974 C C . ILE B 1 318 ? 10.242 32.469 6.617 1 95.69 318 ILE B C 1
ATOM 6976 O O . ILE B 1 318 ? 11.344 31.922 6.531 1 95.69 318 ILE B O 1
ATOM 6980 N N . SER B 1 319 ? 9.117 31.781 6.648 1 97 319 SER B N 1
ATOM 6981 C CA . SER B 1 319 ? 9.109 30.328 6.512 1 97 319 SER B CA 1
ATOM 6982 C C . SER B 1 319 ? 9.75 29.891 5.199 1 97 319 SER B C 1
ATOM 6984 O O . SER B 1 319 ? 10.578 28.969 5.184 1 97 319 SER B O 1
ATOM 6986 N N . GLU B 1 320 ? 9.391 30.547 4.117 1 96 320 GLU B N 1
ATOM 6987 C CA . GLU B 1 320 ? 9.953 30.234 2.811 1 96 320 GLU B CA 1
ATOM 6988 C C . GLU B 1 320 ? 11.461 30.5 2.775 1 96 320 GLU B C 1
ATOM 6990 O O . GLU B 1 320 ? 12.219 29.734 2.182 1 96 320 GLU B O 1
ATOM 6995 N N . GLN B 1 321 ? 11.781 31.562 3.359 1 95.5 321 GLN B N 1
ATOM 6996 C CA . GLN B 1 321 ? 13.195 31.922 3.424 1 95.5 321 GLN B CA 1
ATOM 6997 C C . GLN B 1 321 ? 13.984 30.875 4.211 1 95.5 321 GLN B C 1
ATOM 6999 O O . GLN B 1 321 ? 15.047 30.438 3.771 1 95.5 321 GLN B O 1
ATOM 7004 N N . MET B 1 322 ? 13.477 30.531 5.367 1 96.75 322 MET B N 1
ATOM 7005 C CA . MET B 1 322 ? 14.164 29.562 6.219 1 96.75 322 MET B CA 1
ATOM 7006 C C . MET B 1 322 ? 14.281 28.219 5.516 1 96.75 322 MET B C 1
ATOM 7008 O O . MET B 1 322 ? 15.289 27.531 5.652 1 96.75 322 MET B O 1
ATOM 7012 N N . LEU B 1 323 ? 13.234 27.844 4.836 1 96.25 323 LEU B N 1
ATOM 7013 C CA . LEU B 1 323 ? 13.25 26.578 4.098 1 96.25 323 LEU B CA 1
ATOM 7014 C C . LEU B 1 323 ? 14.328 26.609 3.018 1 96.25 323 LEU B C 1
ATOM 7016 O O . LEU B 1 323 ? 15.023 25.609 2.812 1 96.25 323 LEU B O 1
ATOM 7020 N N . SER B 1 324 ? 14.477 27.688 2.301 1 95.5 324 SER B N 1
ATOM 7021 C CA . SER B 1 324 ? 15.461 27.797 1.226 1 95.5 324 SER B CA 1
ATOM 7022 C C . SER B 1 324 ? 16.875 27.781 1.77 1 95.5 324 SER B C 1
ATOM 7024 O O . SER B 1 324 ? 17.812 27.391 1.073 1 95.5 324 SER B O 1
ATOM 7026 N N . LEU B 1 325 ? 17.047 28.219 3.029 1 96 325 LEU B N 1
ATOM 7027 C CA . LEU B 1 325 ? 18.375 28.359 3.621 1 96 325 LEU B CA 1
ATOM 7028 C C . LEU B 1 325 ? 18.75 27.094 4.398 1 96 325 LEU B C 1
ATOM 7030 O O . LEU B 1 325 ? 19.891 26.969 4.867 1 96 325 LEU B O 1
ATOM 7034 N N . LEU B 1 326 ? 17.797 26.188 4.52 1 95.38 326 LEU B N 1
ATOM 7035 C CA . LEU B 1 326 ? 18.016 24.969 5.293 1 95.38 326 LEU B CA 1
ATOM 7036 C C . LEU B 1 326 ? 19.078 24.094 4.645 1 95.38 326 LEU B C 1
ATOM 7038 O O . LEU B 1 326 ? 19.094 23.906 3.424 1 95.38 326 LEU B O 1
ATOM 7042 N N . VAL B 1 327 ? 20.062 23.625 5.5 1 92 327 VAL B N 1
ATOM 7043 C CA . VAL B 1 327 ? 21.156 22.797 4.996 1 92 327 VAL B CA 1
ATOM 7044 C C . VAL B 1 327 ? 20.984 21.359 5.477 1 92 327 VAL B C 1
ATOM 7046 O O . VAL B 1 327 ? 21.406 21.016 6.578 1 92 327 VAL B O 1
ATOM 7049 N N . VAL B 1 328 ? 20.422 20.562 4.699 1 87.69 328 VAL B N 1
ATOM 7050 C CA . VAL B 1 328 ? 20.281 19.125 4.93 1 87.69 328 VAL B CA 1
ATOM 7051 C C . VAL B 1 328 ? 20.656 18.359 3.668 1 87.69 328 VAL B C 1
ATOM 7053 O O . VAL B 1 328 ? 20.156 18.656 2.58 1 87.69 328 VAL B O 1
ATOM 7056 N N . ASP B 1 329 ? 21.547 17.469 3.85 1 83.69 329 ASP B N 1
ATOM 7057 C CA . ASP B 1 329 ? 21.953 16.656 2.711 1 83.69 329 ASP B CA 1
ATOM 7058 C C . ASP B 1 329 ? 20.953 15.555 2.43 1 83.69 329 ASP B C 1
ATOM 7060 O O . ASP B 1 329 ? 20.984 14.5 3.064 1 83.69 329 ASP B O 1
ATOM 7064 N N . VAL B 1 330 ? 20.219 15.773 1.401 1 79.12 330 VAL B N 1
ATOM 7065 C CA . VAL B 1 330 ? 19.172 14.82 1.028 1 79.12 330 VAL B CA 1
ATOM 7066 C C . VAL B 1 330 ? 19.797 13.523 0.542 1 79.12 330 VAL B C 1
ATOM 7068 O O . VAL B 1 330 ? 19.188 12.453 0.634 1 79.12 330 VAL B O 1
ATOM 7071 N N . GLY B 1 331 ? 21.016 13.609 0.047 1 78.19 331 GLY B N 1
ATOM 7072 C CA . GLY B 1 331 ? 21.688 12.43 -0.463 1 78.19 331 GLY B CA 1
ATOM 7073 C C . GLY B 1 331 ? 22.25 11.547 0.633 1 78.19 331 GLY B C 1
ATOM 7074 O O . GLY B 1 331 ? 22.688 10.422 0.371 1 78.19 331 GLY B O 1
ATOM 7075 N N . ASN B 1 332 ? 22.172 12.008 1.831 1 86.38 332 ASN B N 1
ATOM 7076 C CA . ASN B 1 332 ? 22.625 11.242 2.99 1 86.38 332 ASN B CA 1
ATOM 7077 C C . ASN B 1 332 ? 21.453 10.773 3.846 1 86.38 332 ASN B C 1
ATOM 7079 O O . ASN B 1 332 ? 20.984 11.508 4.715 1 86.38 332 ASN B O 1
ATOM 7083 N N . PRO B 1 333 ? 21.156 9.508 3.719 1 84.06 333 PRO B N 1
ATOM 7084 C CA . PRO B 1 333 ? 19.984 8.984 4.422 1 84.06 333 PRO B CA 1
ATOM 7085 C C . PRO B 1 333 ? 20.094 9.125 5.938 1 84.06 333 PRO B C 1
ATOM 7087 O O . PRO B 1 333 ? 19.078 9.352 6.617 1 84.06 333 PRO B O 1
ATOM 7090 N N . GLU B 1 334 ? 21.234 9.008 6.465 1 88 334 GLU B N 1
ATOM 7091 C CA . GLU B 1 334 ? 21.422 9.141 7.906 1 88 334 GLU B CA 1
ATOM 7092 C C . GLU B 1 334 ? 21.109 10.562 8.375 1 88 334 GLU B C 1
ATOM 7094 O O . GLU B 1 334 ? 20.516 10.758 9.438 1 88 334 GLU B O 1
ATOM 7099 N N . GLU B 1 335 ? 21.484 11.43 7.578 1 90.44 335 GLU B N 1
ATOM 7100 C CA . GLU B 1 335 ? 21.219 12.82 7.926 1 90.44 335 GLU B CA 1
ATOM 7101 C C . GLU B 1 335 ? 19.719 13.125 7.848 1 90.44 335 GLU B C 1
ATOM 7103 O O . GLU B 1 335 ? 19.188 13.867 8.68 1 90.44 335 GLU B O 1
ATOM 7108 N N . VAL B 1 336 ? 19.094 12.555 6.898 1 90.75 336 VAL B N 1
ATOM 7109 C CA . VAL B 1 336 ? 17.672 12.781 6.738 1 90.75 336 VAL B CA 1
ATOM 7110 C C . VAL B 1 336 ? 16.906 12.148 7.906 1 90.75 336 VAL B C 1
ATOM 7112 O O . VAL B 1 336 ? 15.953 12.734 8.422 1 90.75 336 VAL B O 1
ATOM 7115 N N . LYS B 1 337 ? 17.328 11.055 8.289 1 91.38 337 LYS B N 1
ATOM 7116 C CA . LYS B 1 337 ? 16.719 10.375 9.43 1 91.38 337 LYS B CA 1
ATOM 7117 C C . LYS B 1 337 ? 16.891 11.195 10.703 1 91.38 337 LYS B C 1
ATOM 7119 O O . LYS B 1 337 ? 15.945 11.336 11.484 1 91.38 337 LYS B O 1
ATOM 7124 N N . LEU B 1 338 ? 18.078 11.656 10.922 1 93.12 338 LEU B N 1
ATOM 7125 C CA . LEU B 1 338 ? 18.359 12.469 12.102 1 93.12 338 LEU B CA 1
ATOM 7126 C C . LEU B 1 338 ? 17.562 13.766 12.07 1 93.12 338 LEU B C 1
ATOM 7128 O O . LEU B 1 338 ? 17.047 14.203 13.102 1 93.12 338 LEU B O 1
ATOM 7132 N N . PHE B 1 339 ? 17.516 14.336 10.875 1 94.88 339 PHE B N 1
ATOM 7133 C CA . PHE B 1 339 ? 16.703 15.547 10.711 1 94.88 339 PHE B CA 1
ATOM 7134 C C . PHE B 1 339 ? 15.25 15.281 11.055 1 94.88 339 PHE B C 1
ATOM 7136 O O . PHE B 1 339 ? 14.617 16.078 11.742 1 94.88 339 PHE B O 1
ATOM 7143 N N . SER B 1 340 ? 14.742 14.172 10.617 1 95.56 340 SER B N 1
ATOM 7144 C CA . SER B 1 340 ? 13.336 13.844 10.82 1 95.56 340 SER B CA 1
ATOM 7145 C C . SER B 1 340 ? 13.039 13.594 12.297 1 95.56 340 SER B C 1
ATOM 7147 O O . SER B 1 340 ? 11.984 14 12.797 1 95.56 340 SER B O 1
ATOM 7149 N N . LYS B 1 341 ? 13.922 12.961 13 1 95.44 341 LYS B N 1
ATOM 7150 C CA . LYS B 1 341 ? 13.766 12.758 14.438 1 95.44 341 LYS B CA 1
ATOM 7151 C C . LYS B 1 341 ? 13.805 14.078 15.188 1 95.44 341 LYS B C 1
ATOM 7153 O O . LYS B 1 341 ? 13 14.312 16.094 1 95.44 341 LYS B O 1
ATOM 7158 N N . GLY B 1 342 ? 14.797 14.844 14.82 1 96.5 342 GLY B N 1
ATOM 7159 C CA . GLY B 1 342 ? 14.891 16.156 15.43 1 96.5 342 GLY B CA 1
ATOM 7160 C C . GLY B 1 342 ? 13.68 17.031 15.141 1 96.5 342 GLY B C 1
ATOM 7161 O O . GLY B 1 342 ? 13.242 17.797 16.016 1 96.5 342 GLY B O 1
ATOM 7162 N N . PHE B 1 343 ? 13.195 16.891 13.969 1 97.44 343 PHE B N 1
ATOM 7163 C CA . PHE B 1 343 ? 12.016 17.656 13.578 1 97.44 343 PHE B CA 1
ATOM 7164 C C . PHE B 1 343 ? 10.828 17.328 14.469 1 97.44 343 PHE B C 1
ATOM 7166 O O . PHE B 1 343 ? 10.102 18.219 14.898 1 97.44 343 PHE B O 1
ATOM 7173 N N . LEU B 1 344 ? 10.633 16.094 14.742 1 97.5 344 LEU B N 1
ATOM 7174 C CA . LEU B 1 344 ? 9.539 15.656 15.602 1 97.5 344 LEU B CA 1
ATOM 7175 C C . LEU B 1 344 ? 9.672 16.25 17 1 97.5 344 LEU B C 1
ATOM 7177 O O . LEU B 1 344 ? 8.695 16.734 17.578 1 97.5 344 LEU B O 1
ATOM 7181 N N . VAL B 1 345 ? 10.844 16.266 17.5 1 96.19 345 VAL B N 1
ATOM 7182 C CA . VAL B 1 345 ? 11.094 16.828 18.828 1 96.19 345 VAL B CA 1
ATOM 7183 C C . VAL B 1 345 ? 10.797 18.328 18.844 1 96.19 345 VAL B C 1
ATOM 7185 O O . VAL B 1 345 ? 10.125 18.828 19.734 1 96.19 345 VAL B O 1
ATOM 7188 N N . ALA B 1 346 ? 11.266 19.016 17.812 1 97.25 346 ALA B N 1
ATOM 7189 C CA . ALA B 1 346 ? 11.031 20.453 17.703 1 97.25 346 ALA B CA 1
ATOM 7190 C C . ALA B 1 346 ? 9.539 20.75 17.562 1 97.25 346 ALA B C 1
ATOM 7192 O O . ALA B 1 346 ? 9.039 21.719 18.125 1 97.25 346 ALA B O 1
ATOM 7193 N N . LEU B 1 347 ? 8.906 19.891 16.797 1 97.75 347 LEU B N 1
ATOM 7194 C CA . LEU B 1 347 ? 7.473 20.062 16.578 1 97.75 347 LEU B CA 1
ATOM 7195 C C . LEU B 1 347 ? 6.707 19.984 17.906 1 97.75 347 LEU B C 1
ATOM 7197 O O . LEU B 1 347 ? 5.824 20.797 18.172 1 97.75 347 LEU B O 1
ATOM 7201 N N . VAL B 1 348 ? 7.043 19.078 18.734 1 96.12 348 VAL B N 1
ATOM 7202 C CA . VAL B 1 348 ? 6.387 18.859 20.016 1 96.12 348 VAL B CA 1
ATOM 7203 C C . VAL B 1 348 ? 6.676 20.031 20.953 1 96.12 348 VAL B C 1
ATOM 7205 O O . VAL B 1 348 ? 5.828 20.406 21.75 1 96.12 348 VAL B O 1
ATOM 7208 N N . GLN B 1 349 ? 7.781 20.609 20.766 1 94.38 349 GLN B N 1
ATOM 7209 C CA . GLN B 1 349 ? 8.18 21.734 21.625 1 94.38 349 GLN B CA 1
ATOM 7210 C C . GLN B 1 349 ? 7.461 23.016 21.219 1 94.38 349 GLN B C 1
ATOM 7212 O O . GLN B 1 349 ? 7.148 23.859 22.062 1 94.38 349 GLN B O 1
ATOM 7217 N N . VAL B 1 350 ? 7.164 23.172 19.984 1 96.44 350 VAL B N 1
ATOM 7218 C CA . VAL B 1 350 ? 6.652 24.438 19.469 1 96.44 350 VAL B CA 1
ATOM 7219 C C . VAL B 1 350 ? 5.129 24.406 19.438 1 96.44 350 VAL B C 1
ATOM 7221 O O . VAL B 1 350 ? 4.477 25.422 19.703 1 96.44 350 VAL B O 1
ATOM 7224 N N . MET B 1 351 ? 4.516 23.297 19.25 1 96.44 351 MET B N 1
ATOM 7225 C CA . MET B 1 351 ? 3.094 23.125 18.969 1 96.44 351 MET B CA 1
ATOM 7226 C C . MET B 1 351 ? 2.246 23.734 20.094 1 96.44 351 MET B C 1
ATOM 7228 O O . MET B 1 351 ? 1.311 24.484 19.828 1 96.44 351 MET B O 1
ATOM 7232 N N . PRO B 1 352 ? 2.545 23.516 21.375 1 95.25 352 PRO B N 1
ATOM 7233 C CA . PRO B 1 352 ? 1.66 24 22.422 1 95.25 352 PRO B CA 1
ATOM 7234 C C . PRO B 1 352 ? 1.617 25.531 22.484 1 95.25 352 PRO B C 1
ATOM 7236 O O . PRO B 1 352 ? 0.677 26.109 23.047 1 95.25 352 PRO B O 1
ATOM 7239 N N . TRP B 1 353 ? 2.6 26.203 21.875 1 94.81 353 TRP B N 1
ATOM 7240 C CA . TRP B 1 353 ? 2.709 27.656 21.984 1 94.81 353 TRP B CA 1
ATOM 7241 C C . TRP B 1 353 ? 2.193 28.344 20.719 1 94.81 353 TRP B C 1
ATOM 7243 O O . TRP B 1 353 ? 2.104 29.562 20.656 1 94.81 353 TRP B O 1
ATOM 7253 N N . CYS B 1 354 ? 1.794 27.547 19.812 1 96.19 354 CYS B N 1
ATOM 7254 C CA . CYS B 1 354 ? 1.397 28.094 18.531 1 96.19 354 CYS B CA 1
ATOM 7255 C C . CYS B 1 354 ? -0.03 28.625 18.578 1 96.19 354 CYS B C 1
ATOM 7257 O O . CYS B 1 354 ? -0.904 28.016 19.188 1 96.19 354 CYS B O 1
ATOM 7259 N N . SER B 1 355 ? -0.243 29.812 17.969 1 96.19 355 SER B N 1
ATOM 7260 C CA . SER B 1 355 ? -1.598 30.234 17.641 1 96.19 355 SER B CA 1
ATOM 7261 C C . SER B 1 355 ? -2.131 29.469 16.438 1 96.19 355 SER B C 1
ATOM 7263 O O . SER B 1 355 ? -1.399 28.703 15.805 1 96.19 355 SER B O 1
ATOM 7265 N N . THR B 1 356 ? -3.35 29.703 16.078 1 95.88 356 THR B N 1
ATOM 7266 C CA . THR B 1 356 ? -3.969 29 14.953 1 95.88 356 THR B CA 1
ATOM 7267 C C . THR B 1 356 ? -3.24 29.312 13.648 1 95.88 356 THR B C 1
ATOM 7269 O O . THR B 1 356 ? -2.973 28.422 12.844 1 95.88 356 THR B O 1
ATOM 7272 N N . ARG B 1 357 ? -2.896 30.5 13.453 1 95.88 357 ARG B N 1
ATOM 7273 C CA . ARG B 1 357 ? -2.221 30.891 12.219 1 95.88 357 ARG B CA 1
ATOM 7274 C C . ARG B 1 357 ? -0.792 30.359 12.18 1 95.88 357 ARG B C 1
ATOM 7276 O O . ARG B 1 357 ? -0.313 29.922 11.133 1 95.88 357 ARG B O 1
ATOM 7283 N N . GLU B 1 358 ? -0.137 30.516 13.289 1 96.75 358 GLU B N 1
ATOM 7284 C CA . GLU B 1 358 ? 1.219 29.984 13.367 1 96.75 358 GLU B CA 1
ATOM 7285 C C . GLU B 1 358 ? 1.239 28.484 13.07 1 96.75 358 GLU B C 1
ATOM 7287 O O . GLU B 1 358 ? 2.133 28 12.375 1 96.75 358 GLU B O 1
ATOM 7292 N N . TRP B 1 359 ? 0.258 27.797 13.586 1 97.31 359 TRP B N 1
ATOM 7293 C CA . TRP B 1 359 ? 0.158 26.359 13.352 1 97.31 359 TRP B CA 1
ATOM 7294 C C . TRP B 1 359 ? -0.096 26.062 11.883 1 97.31 359 TRP B C 1
ATOM 7296 O O . TRP B 1 359 ? 0.41 25.078 11.344 1 97.31 359 TRP B O 1
ATOM 7306 N N . GLN B 1 360 ? -0.822 26.906 11.289 1 96.31 360 GLN B N 1
ATOM 7307 C CA . GLN B 1 360 ? -1.086 26.75 9.859 1 96.31 360 GLN B CA 1
ATOM 7308 C C . GLN B 1 360 ? 0.194 26.891 9.047 1 96.31 360 GLN B C 1
ATOM 7310 O O . GLN B 1 360 ? 0.398 26.172 8.07 1 96.31 360 GLN B O 1
ATOM 7315 N N . TYR B 1 361 ? 1.013 27.812 9.422 1 96.88 361 TYR B N 1
ATOM 7316 C CA . TYR B 1 361 ? 2.301 27.953 8.75 1 96.88 361 TYR B CA 1
ATOM 7317 C C . TYR B 1 361 ? 3.141 26.688 8.906 1 96.88 361 TYR B C 1
ATOM 7319 O O . TYR B 1 361 ? 3.773 26.234 7.953 1 96.88 361 TYR B O 1
ATOM 7327 N N . LEU B 1 362 ? 3.092 26.172 10.109 1 97.19 362 LEU B N 1
ATOM 7328 C CA . LEU B 1 362 ? 3.867 24.969 10.375 1 97.19 362 LEU B CA 1
ATOM 7329 C C . LEU B 1 362 ? 3.324 23.781 9.57 1 97.19 362 LEU B C 1
ATOM 7331 O O . LEU B 1 362 ? 4.09 22.922 9.117 1 97.19 362 LEU B O 1
ATOM 7335 N N . HIS B 1 363 ? 2.061 23.766 9.492 1 96.5 363 HIS B N 1
ATOM 7336 C CA . HIS B 1 363 ? 1.43 22.734 8.688 1 96.5 363 HIS B CA 1
ATOM 7337 C C . HIS B 1 363 ? 1.883 22.797 7.238 1 96.5 363 HIS B C 1
ATOM 7339 O O . HIS B 1 363 ? 2.232 21.781 6.641 1 96.5 363 HIS B O 1
ATOM 7345 N N . GLN B 1 364 ? 1.895 23.938 6.695 1 96.5 364 GLN B N 1
ATOM 7346 C CA . GLN B 1 364 ? 2.32 24.141 5.316 1 96.5 364 GLN B CA 1
ATOM 7347 C C . GLN B 1 364 ? 3.799 23.797 5.141 1 96.5 364 GLN B C 1
ATOM 7349 O O . GLN B 1 364 ? 4.191 23.203 4.137 1 96.5 364 GLN B O 1
ATOM 7354 N N . LEU B 1 365 ? 4.504 24.219 6.086 1 97.19 365 LEU B N 1
ATOM 7355 C CA . LEU B 1 365 ? 5.926 23.906 6.078 1 97.19 365 LEU B CA 1
ATOM 7356 C C . LEU B 1 365 ? 6.148 22.391 6.055 1 97.19 365 LEU B C 1
ATOM 7358 O O . LEU B 1 365 ? 6.969 21.891 5.285 1 97.19 365 LEU B O 1
ATOM 7362 N N . THR B 1 366 ? 5.477 21.688 6.895 1 97.69 366 THR B N 1
ATOM 7363 C CA . THR B 1 366 ? 5.609 20.234 6.988 1 97.69 366 THR B CA 1
ATOM 7364 C C . THR B 1 366 ? 5.262 19.578 5.66 1 97.69 366 THR B C 1
ATOM 7366 O O . THR B 1 366 ? 5.945 18.641 5.227 1 97.69 366 THR B O 1
ATOM 7369 N N . ARG B 1 367 ? 4.234 20.047 5.07 1 96.06 367 ARG B N 1
ATOM 7370 C CA . ARG B 1 367 ? 3.838 19.531 3.768 1 96.06 367 ARG B CA 1
ATOM 7371 C C . ARG B 1 367 ? 4.945 19.719 2.738 1 96.06 367 ARG B C 1
ATOM 7373 O O . ARG B 1 367 ? 5.238 18.828 1.95 1 96.06 367 ARG B O 1
ATOM 7380 N N . ARG B 1 368 ? 5.551 20.859 2.777 1 96.06 368 ARG B N 1
ATOM 7381 C CA . ARG B 1 368 ? 6.621 21.156 1.835 1 96.06 368 ARG B CA 1
ATOM 7382 C C . ARG B 1 368 ? 7.84 20.266 2.088 1 96.06 368 ARG B C 1
ATOM 7384 O O . ARG B 1 368 ? 8.508 19.844 1.145 1 96.06 368 ARG B O 1
ATOM 7391 N N . LEU B 1 369 ? 8.109 20.094 3.307 1 96.12 369 LEU B N 1
ATOM 7392 C CA . LEU B 1 369 ? 9.242 19.25 3.666 1 96.12 369 LEU B CA 1
ATOM 7393 C C . LEU B 1 369 ? 9.023 17.812 3.186 1 96.12 369 LEU B C 1
ATOM 7395 O O . LEU B 1 369 ? 9.961 17.156 2.727 1 96.12 369 LEU B O 1
ATOM 7399 N N . LEU B 1 370 ? 7.809 17.344 3.305 1 94.19 370 LEU B N 1
ATOM 7400 C CA . LEU B 1 370 ? 7.469 16.016 2.822 1 94.19 370 LEU B CA 1
ATOM 7401 C C . LEU B 1 370 ? 7.562 15.945 1.302 1 94.19 370 LEU B C 1
ATOM 7403 O O . LEU B 1 370 ? 8.078 14.969 0.75 1 94.19 370 LEU B O 1
ATOM 7407 N N . GLU B 1 371 ? 7.082 16.938 0.689 1 91.31 371 GLU B N 1
ATOM 7408 C CA . GLU B 1 371 ? 7.105 17.016 -0.769 1 91.31 371 GLU B CA 1
ATOM 7409 C C . GLU B 1 371 ? 8.531 17 -1.301 1 91.31 371 GLU B C 1
ATOM 7411 O O . GLU B 1 371 ? 8.82 16.359 -2.314 1 91.31 371 GLU B O 1
ATOM 7416 N N . LYS B 1 372 ? 9.383 17.672 -0.582 1 89.19 372 LYS B N 1
ATOM 7417 C CA . LYS B 1 372 ? 10.773 17.766 -1.011 1 89.19 372 LYS B CA 1
ATOM 7418 C C . LYS B 1 372 ? 11.586 16.578 -0.516 1 89.19 372 LYS B C 1
ATOM 7420 O O . LYS B 1 372 ? 12.781 16.484 -0.776 1 89.19 372 LYS B O 1
ATOM 7425 N N . GLN B 1 373 ? 10.969 15.75 0.221 1 86.94 373 GLN B N 1
ATOM 7426 C CA . GLN B 1 373 ? 11.578 14.531 0.742 1 86.94 373 GLN B CA 1
ATOM 7427 C C . GLN B 1 373 ? 12.703 14.852 1.725 1 86.94 373 GLN B C 1
ATOM 7429 O O . GLN B 1 373 ? 13.695 14.125 1.801 1 86.94 373 GLN B O 1
ATOM 7434 N N . LEU B 1 374 ? 12.57 15.961 2.355 1 91.06 374 LEU B N 1
ATOM 7435 C CA . LEU B 1 374 ? 13.5 16.344 3.416 1 91.06 374 LEU B CA 1
ATOM 7436 C C . LEU B 1 374 ? 13.078 15.734 4.75 1 91.06 374 LEU B C 1
ATOM 7438 O O . LEU B 1 374 ? 13.914 15.523 5.633 1 91.06 374 LEU B O 1
ATOM 7442 N N . LEU B 1 375 ? 11.82 15.562 4.801 1 94.25 375 LEU B N 1
ATOM 7443 C CA . LEU B 1 375 ? 11.234 14.945 5.984 1 94.25 375 LEU B CA 1
ATOM 7444 C C . LEU B 1 375 ? 10.781 13.516 5.684 1 94.25 375 LEU B C 1
ATOM 7446 O O . LEU B 1 375 ? 10.039 13.289 4.723 1 94.25 375 LEU B O 1
ATOM 7450 N N . HIS B 1 376 ? 11.281 12.602 6.453 1 91.69 376 HIS B N 1
ATOM 7451 C CA . HIS B 1 376 ? 10.922 11.195 6.309 1 91.69 376 HIS B CA 1
ATOM 7452 C C . HIS B 1 376 ? 10.023 10.742 7.453 1 91.69 376 HIS B C 1
ATOM 7454 O O . HIS B 1 376 ? 10.438 10.75 8.617 1 91.69 376 HIS B O 1
ATOM 7460 N N . VAL B 1 377 ? 8.852 10.391 7.031 1 94.19 377 VAL B N 1
ATOM 7461 C CA . VAL B 1 377 ? 7.883 9.922 8.016 1 94.19 377 VAL B CA 1
ATOM 7462 C C . VAL B 1 377 ? 7.418 8.508 7.652 1 94.19 377 VAL B C 1
ATOM 7464 O O . VAL B 1 377 ? 6.41 8.344 6.961 1 94.19 377 VAL B O 1
ATOM 7467 N N . PRO B 1 378 ? 8.102 7.535 8.219 1 91.56 378 PRO B N 1
ATOM 7468 C CA . PRO B 1 378 ? 7.664 6.164 7.945 1 91.56 378 PRO B CA 1
ATOM 7469 C C . PRO B 1 378 ? 6.266 5.871 8.484 1 91.56 378 PRO B C 1
ATOM 7471 O O . PRO B 1 378 ? 5.906 6.34 9.562 1 91.56 378 PRO B O 1
ATOM 7474 N N . TYR B 1 379 ? 5.555 5.172 7.719 1 93.06 379 TYR B N 1
ATOM 7475 C CA . TYR B 1 379 ? 4.188 4.844 8.117 1 93.06 379 TYR B CA 1
ATOM 7476 C C . TYR B 1 379 ? 4.148 3.547 8.914 1 93.06 379 TYR B C 1
ATOM 7478 O O . TYR B 1 379 ? 4.34 2.463 8.359 1 93.06 379 TYR B O 1
ATOM 7486 N N . SER B 1 380 ? 3.869 3.592 10.141 1 91.25 380 SER B N 1
ATOM 7487 C CA . SER B 1 380 ? 3.861 2.453 11.055 1 91.25 380 SER B CA 1
ATOM 7488 C C . SER B 1 380 ? 2.771 1.454 10.688 1 91.25 380 SER B C 1
ATOM 7490 O O . SER B 1 380 ? 1.776 1.818 10.055 1 91.25 380 SER B O 1
ATOM 7492 N N . LEU B 1 381 ? 2.965 0.343 11.141 1 91.19 381 LEU B N 1
ATOM 7493 C CA . LEU B 1 381 ? 2.006 -0.72 10.852 1 91.19 381 LEU B CA 1
ATOM 7494 C C . LEU B 1 381 ? 0.954 -0.811 11.953 1 91.19 381 LEU B C 1
ATOM 7496 O O . LEU B 1 381 ? 0.137 -1.734 11.961 1 91.19 381 LEU B O 1
ATOM 7500 N N . GLU B 1 382 ? 1.003 0.268 12.68 1 87.44 382 GLU B N 1
ATOM 7501 C CA . GLU B 1 382 ? 0.017 0.291 13.758 1 87.44 382 GLU B CA 1
ATOM 7502 C C . GLU B 1 382 ? -1.404 0.328 13.203 1 87.44 382 GLU B C 1
ATOM 7504 O O . GLU B 1 382 ? -1.719 1.152 12.344 1 87.44 382 GLU B O 1
ATOM 7509 N N . TYR B 1 383 ? -2.205 -0.554 13.359 1 90.81 383 TYR B N 1
ATOM 7510 C CA . TYR B 1 383 ? -3.615 -0.664 13 1 90.81 383 TYR B CA 1
ATOM 7511 C C . TYR B 1 383 ? -3.779 -1.196 11.586 1 90.81 383 TYR B C 1
ATOM 7513 O O . TYR B 1 383 ? -4.746 -0.86 10.891 1 90.81 383 TYR B O 1
ATOM 7521 N N . ILE B 1 384 ? -2.721 -1.763 11.086 1 90.75 384 ILE B N 1
ATOM 7522 C CA . ILE B 1 384 ? -2.762 -2.434 9.789 1 90.75 384 ILE B CA 1
ATOM 7523 C C . ILE B 1 384 ? -2.787 -3.947 9.992 1 90.75 384 ILE B C 1
ATOM 7525 O O . ILE B 1 384 ? -1.909 -4.504 10.656 1 90.75 384 ILE B O 1
ATOM 7529 N N . GLN B 1 385 ? -3.713 -4.523 9.477 1 87.38 385 GLN B N 1
ATOM 7530 C CA . GLN B 1 385 ? -3.805 -5.977 9.602 1 87.38 385 GLN B CA 1
ATOM 7531 C C . GLN B 1 385 ? -3.172 -6.676 8.406 1 87.38 385 GLN B C 1
ATOM 7533 O O . GLN B 1 385 ? -2.512 -7.703 8.555 1 87.38 385 GLN B O 1
ATOM 7538 N N . PHE B 1 386 ? -3.461 -6.094 7.223 1 90.81 386 PHE B N 1
ATOM 7539 C CA . PHE B 1 386 ? -2.924 -6.613 5.973 1 90.81 386 PHE B CA 1
ATOM 7540 C C . PHE B 1 386 ? -2.41 -5.484 5.09 1 90.81 386 PHE B C 1
ATOM 7542 O O . PHE B 1 386 ? -2.896 -4.352 5.172 1 90.81 386 PHE B O 1
ATOM 7549 N N . VAL B 1 387 ? -1.469 -5.816 4.27 1 92.44 387 VAL B N 1
ATOM 7550 C CA . VAL B 1 387 ? -0.936 -4.809 3.359 1 92.44 387 VAL B CA 1
ATOM 7551 C C . VAL B 1 387 ? -2.029 -4.352 2.398 1 92.44 387 VAL B C 1
ATOM 7553 O O . VAL B 1 387 ? -2.639 -5.172 1.705 1 92.44 387 VAL B O 1
ATOM 7556 N N . PRO B 1 388 ? -2.303 -3.102 2.408 1 91.88 388 PRO B N 1
ATOM 7557 C CA . PRO B 1 388 ? -3.293 -2.619 1.442 1 91.88 388 PRO B CA 1
ATOM 7558 C C . PRO B 1 388 ? -2.773 -2.633 0.007 1 91.88 388 PRO B C 1
ATOM 7560 O O . PRO B 1 388 ? -1.811 -1.931 -0.312 1 91.88 388 PRO B O 1
ATOM 7563 N N . LEU B 1 389 ? -3.287 -3.367 -0.806 1 93.25 389 LEU B N 1
ATOM 7564 C CA . LEU B 1 389 ? -2.902 -3.42 -2.211 1 93.25 389 LEU B CA 1
ATOM 7565 C C . LEU B 1 389 ? -3.65 -2.365 -3.02 1 93.25 389 LEU B C 1
ATOM 7567 O O . LEU B 1 389 ? -4.398 -2.697 -3.943 1 93.25 389 LEU B O 1
ATOM 7571 N N . LEU B 1 390 ? -3.486 -1.154 -2.621 1 93.12 390 LEU B N 1
ATOM 7572 C CA . LEU B 1 390 ? -4.152 0.018 -3.176 1 93.12 390 LEU B CA 1
ATOM 7573 C C . LEU B 1 390 ? -3.139 1.003 -3.746 1 93.12 390 LEU B C 1
ATOM 7575 O O . LEU B 1 390 ? -1.93 0.785 -3.643 1 93.12 390 LEU B O 1
ATOM 7579 N N . ASN B 1 391 ? -3.639 1.988 -4.422 1 92.56 391 ASN B N 1
ATOM 7580 C CA . ASN B 1 391 ? -2.809 3.113 -4.844 1 92.56 391 ASN B CA 1
ATOM 7581 C C . ASN B 1 391 ? -2.779 4.215 -3.785 1 92.56 391 ASN B C 1
ATOM 7583 O O . ASN B 1 391 ? -3.6 5.133 -3.816 1 92.56 391 ASN B O 1
ATOM 7587 N N . LEU B 1 392 ? -1.772 4.23 -2.961 1 94.25 392 LEU B N 1
ATOM 7588 C CA . LEU B 1 392 ? -1.738 5.16 -1.836 1 94.25 392 LEU B CA 1
ATOM 7589 C C . LEU B 1 392 ? -0.87 6.371 -2.156 1 94.25 392 LEU B C 1
ATOM 7591 O O . LEU B 1 392 ? -0.745 7.285 -1.337 1 94.25 392 LEU B O 1
ATOM 7595 N N . LYS B 1 393 ? -0.33 6.457 -3.359 1 91.06 393 LYS B N 1
ATOM 7596 C CA . LYS B 1 393 ? 0.582 7.535 -3.734 1 91.06 393 LYS B CA 1
ATOM 7597 C C . LYS B 1 393 ? -0.108 8.891 -3.65 1 91.06 393 LYS B C 1
ATOM 7599 O O . LYS B 1 393 ? 0.448 9.844 -3.098 1 91.06 393 LYS B O 1
ATOM 7604 N N . PRO B 1 394 ? -1.348 8.977 -4.125 1 91.69 394 PRO B N 1
ATOM 7605 C CA . PRO B 1 394 ? -1.993 10.297 -4.09 1 91.69 394 PRO B CA 1
ATOM 7606 C C . PRO B 1 394 ? -2.305 10.766 -2.672 1 91.69 394 PRO B C 1
ATOM 7608 O O . PRO B 1 394 ? -2.441 11.969 -2.43 1 91.69 394 PRO B O 1
ATOM 7611 N N . LEU B 1 395 ? -2.436 9.859 -1.727 1 95.31 395 LEU B N 1
ATOM 7612 C CA . LEU B 1 395 ? -2.812 10.195 -0.359 1 95.31 395 LEU B CA 1
ATOM 7613 C C . LEU B 1 395 ? -1.612 10.094 0.577 1 95.31 395 LEU B C 1
ATOM 7615 O O . LEU B 1 395 ? -1.762 10.188 1.797 1 95.31 395 LEU B O 1
ATOM 7619 N N . ALA B 1 396 ? -0.49 9.906 0.018 1 94.69 396 ALA B N 1
ATOM 7620 C CA . ALA B 1 396 ? 0.701 9.617 0.815 1 94.69 396 ALA B CA 1
ATOM 7621 C C . ALA B 1 396 ? 0.98 10.742 1.808 1 94.69 396 ALA B C 1
ATOM 7623 O O . ALA B 1 396 ? 1.248 10.492 2.984 1 94.69 396 ALA B O 1
ATOM 7624 N N . GLN B 1 397 ? 0.939 11.93 1.395 1 95.81 397 GLN B N 1
ATOM 7625 C CA . GLN B 1 397 ? 1.244 13.062 2.264 1 95.81 397 GLN B CA 1
ATOM 7626 C C . GLN B 1 397 ? 0.229 13.172 3.396 1 95.81 397 GLN B C 1
ATOM 7628 O O . GLN B 1 397 ? 0.597 13.445 4.543 1 95.81 397 GLN B O 1
ATOM 7633 N N . GLU B 1 398 ? -1.047 13.055 3.043 1 97.25 398 GLU B N 1
ATOM 7634 C CA . GLU B 1 398 ? -2.1 13.125 4.051 1 97.25 398 GLU B CA 1
ATOM 7635 C C . GLU B 1 398 ? -1.928 12.031 5.102 1 97.25 398 GLU B C 1
ATOM 7637 O O . GLU B 1 398 ? -2.105 12.273 6.297 1 97.25 398 GLU B O 1
ATOM 7642 N N . LEU B 1 399 ? -1.573 10.875 4.59 1 97.56 399 LEU B N 1
ATOM 7643 C CA . LEU B 1 399 ? -1.354 9.758 5.5 1 97.56 399 LEU B CA 1
ATOM 7644 C C . LEU B 1 399 ? -0.139 10.008 6.387 1 97.56 399 LEU B C 1
ATOM 7646 O O . LEU B 1 399 ? -0.184 9.766 7.594 1 97.56 399 LEU B O 1
ATOM 7650 N N . GLN B 1 400 ? 0.895 10.445 5.812 1 97.38 400 GLN B N 1
ATOM 7651 C CA . GLN B 1 400 ? 2.113 10.734 6.562 1 97.38 400 GLN B CA 1
ATOM 7652 C C . GLN B 1 400 ? 1.868 11.805 7.621 1 97.38 400 GLN B C 1
ATOM 7654 O O . GLN B 1 400 ? 2.395 11.719 8.734 1 97.38 400 GLN B O 1
ATOM 7659 N N . LEU B 1 401 ? 1.08 12.789 7.254 1 98 401 LEU B N 1
ATOM 7660 C CA . LEU B 1 401 ? 0.774 13.852 8.203 1 98 401 LEU B CA 1
ATOM 7661 C C . LEU B 1 401 ? -0.036 13.312 9.383 1 98 401 LEU B C 1
ATOM 7663 O O . LEU B 1 401 ? 0.194 13.703 10.523 1 98 401 LEU B O 1
ATOM 7667 N N . SER B 1 402 ? -0.961 12.461 9.109 1 97.81 402 SER B N 1
ATOM 7668 C CA . SER B 1 402 ? -1.76 11.859 10.18 1 97.81 402 SER B CA 1
ATOM 7669 C C . SER B 1 402 ? -0.883 11.094 11.156 1 97.81 402 SER B C 1
ATOM 7671 O O . SER B 1 402 ? -1.038 11.227 12.375 1 97.81 402 SER B O 1
ATOM 7673 N N . VAL B 1 403 ? 0.022 10.312 10.641 1 97.25 403 VAL B N 1
ATOM 7674 C CA . VAL B 1 403 ? 0.884 9.516 11.508 1 97.25 403 VAL B CA 1
ATOM 7675 C C . VAL B 1 403 ? 1.845 10.422 12.266 1 97.25 403 VAL B C 1
ATOM 7677 O O . VAL B 1 403 ? 2.176 10.156 13.422 1 97.25 403 VAL B O 1
ATOM 7680 N N . LEU B 1 404 ? 2.307 11.406 11.594 1 97.94 404 LEU B N 1
ATOM 7681 C CA . LEU B 1 404 ? 3.188 12.359 12.258 1 97.94 404 LEU B CA 1
ATOM 7682 C C . LEU B 1 404 ? 2.496 12.992 13.461 1 97.94 404 LEU B C 1
ATOM 7684 O O . LEU B 1 404 ? 3.107 13.148 14.516 1 97.94 404 LEU B O 1
ATOM 7688 N N . LEU B 1 405 ? 1.26 13.367 13.312 1 98.12 405 LEU B N 1
ATOM 7689 C CA . LEU B 1 405 ? 0.49 13.953 14.414 1 98.12 405 LEU B CA 1
ATOM 7690 C C . LEU B 1 405 ? 0.301 12.938 15.539 1 98.12 405 LEU B C 1
ATOM 7692 O O . LEU B 1 405 ? 0.378 13.297 16.719 1 98.12 405 LEU B O 1
ATOM 7696 N N . LEU B 1 406 ? 0.026 11.719 15.156 1 97.81 406 LEU B N 1
ATOM 7697 C CA . LEU B 1 406 ? -0.078 10.664 16.156 1 97.81 406 LEU B CA 1
ATOM 7698 C C . LEU B 1 406 ? 1.218 10.547 16.953 1 97.81 406 LEU B C 1
ATOM 7700 O O . LEU B 1 406 ? 1.192 10.492 18.188 1 97.81 406 LEU B O 1
ATOM 7704 N N . ARG B 1 407 ? 2.311 10.523 16.25 1 97.38 407 ARG B N 1
ATOM 7705 C CA . ARG B 1 407 ? 3.604 10.414 16.922 1 97.38 407 ARG B CA 1
ATOM 7706 C C . ARG B 1 407 ? 3.861 11.625 17.828 1 97.38 407 ARG B C 1
ATOM 7708 O O . ARG B 1 407 ? 4.43 11.484 18.906 1 97.38 407 ARG B O 1
ATOM 7715 N N . ALA B 1 408 ? 3.533 12.719 17.344 1 97.19 408 ALA B N 1
ATOM 7716 C CA . ALA B 1 408 ? 3.703 13.938 18.141 1 97.19 408 ALA B CA 1
ATOM 7717 C C . ALA B 1 408 ? 2.93 13.844 19.453 1 97.19 408 ALA B C 1
ATOM 7719 O O . ALA B 1 408 ? 3.449 14.188 20.516 1 97.19 408 ALA B O 1
ATOM 7720 N N . PHE B 1 409 ? 1.756 13.367 19.422 1 97.44 409 PHE B N 1
ATOM 7721 C CA . PHE B 1 409 ? 0.933 13.289 20.625 1 97.44 409 PHE B CA 1
ATOM 7722 C C . PHE B 1 409 ? 1.389 12.148 21.531 1 97.44 409 PHE B C 1
ATOM 7724 O O . PHE B 1 409 ? 1.249 12.219 22.75 1 97.44 409 PHE B O 1
ATOM 7731 N N . GLN B 1 410 ? 1.907 11.078 20.891 1 96 410 GLN B N 1
ATOM 7732 C CA . GLN B 1 410 ? 2.531 10.039 21.703 1 96 410 GLN B CA 1
ATOM 7733 C C . GLN B 1 410 ? 3.688 10.594 22.531 1 96 410 GLN B C 1
ATOM 7735 O O . GLN B 1 410 ? 3.883 10.211 23.688 1 96 410 GLN B O 1
ATOM 7740 N N . PHE B 1 411 ? 4.383 11.453 21.891 1 95.62 411 PHE B N 1
ATOM 7741 C CA . PHE B 1 411 ? 5.496 12.109 22.562 1 95.62 411 PHE B CA 1
ATOM 7742 C C . PHE B 1 411 ? 4.984 13.07 23.625 1 95.62 411 PHE B C 1
ATOM 7744 O O . PHE B 1 411 ? 5.453 13.039 24.766 1 95.62 411 PHE B O 1
ATOM 7751 N N . LEU B 1 412 ? 4.023 13.906 23.359 1 95.19 412 LEU B N 1
ATOM 7752 C CA . LEU B 1 412 ? 3.473 14.906 24.266 1 95.19 412 LEU B CA 1
ATOM 7753 C C . LEU B 1 412 ? 2.84 14.242 25.484 1 95.19 412 LEU B C 1
ATOM 7755 O O . LEU B 1 412 ? 2.895 14.789 26.594 1 95.19 412 LEU B O 1
ATOM 7759 N N . CYS B 1 413 ? 2.215 13.109 25.297 1 94.5 413 CYS B N 1
ATOM 7760 C CA . CYS B 1 413 ? 1.486 12.43 26.359 1 94.5 413 CYS B CA 1
ATOM 7761 C C . CYS B 1 413 ? 2.387 11.445 27.094 1 94.5 413 CYS B C 1
ATOM 7763 O O . CYS B 1 413 ? 1.934 10.742 28 1 94.5 413 CYS B O 1
ATOM 7765 N N . SER B 1 414 ? 3.588 11.391 26.688 1 92.38 414 SER B N 1
ATOM 7766 C CA . SER B 1 414 ? 4.512 10.484 27.359 1 92.38 414 SER B CA 1
ATOM 7767 C C . SER B 1 414 ? 4.699 10.883 28.828 1 92.38 414 SER B C 1
ATOM 7769 O O . SER B 1 414 ? 4.367 12 29.219 1 92.38 414 SER B O 1
ATOM 7771 N N . GLN B 1 415 ? 5.277 10.078 29.672 1 88.19 415 GLN B N 1
ATOM 7772 C CA . GLN B 1 415 ? 5.426 10.281 31.109 1 88.19 415 GLN B CA 1
ATOM 7773 C C . GLN B 1 415 ? 6.309 11.492 31.406 1 88.19 415 GLN B C 1
ATOM 7775 O O . GLN B 1 415 ? 6.074 12.219 32.375 1 88.19 415 GLN B O 1
ATOM 7780 N N . SER B 1 416 ? 7.188 11.703 30.547 1 82.31 416 SER B N 1
ATOM 7781 C CA . SER B 1 416 ? 8.141 12.789 30.766 1 82.31 416 SER B CA 1
ATOM 7782 C C . SER B 1 416 ? 7.535 14.133 30.375 1 82.31 416 SER B C 1
ATOM 7784 O O . SER B 1 416 ? 8.023 15.18 30.812 1 82.31 416 SER B O 1
ATOM 7786 N N . CYS B 1 417 ? 6.457 14.172 29.625 1 81.31 417 CYS B N 1
ATOM 7787 C CA . CYS B 1 417 ? 5.984 15.43 29.062 1 81.31 417 CYS B CA 1
ATOM 7788 C C . CYS B 1 417 ? 4.559 15.727 29.516 1 81.31 417 CYS B C 1
ATOM 7790 O O . CYS B 1 417 ? 4.094 16.859 29.422 1 81.31 417 CYS B O 1
ATOM 7792 N N . ARG B 1 418 ? 3.898 14.797 30.062 1 78.88 418 ARG B N 1
ATOM 7793 C CA . ARG B 1 418 ? 2.459 14.93 30.266 1 78.88 418 ARG B CA 1
ATOM 7794 C C . ARG B 1 418 ? 2.145 15.914 31.391 1 78.88 418 ARG B C 1
ATOM 7796 O O . ARG B 1 418 ? 1.093 16.562 31.375 1 78.88 418 ARG B O 1
ATOM 7803 N N . ASN B 1 419 ? 3.041 16.156 32.25 1 83.44 419 ASN B N 1
ATOM 7804 C CA . ASN B 1 419 ? 2.682 16.906 33.469 1 83.44 419 ASN B CA 1
ATOM 7805 C C . ASN B 1 419 ? 3.041 18.391 33.312 1 83.44 419 ASN B C 1
ATOM 7807 O O . ASN B 1 419 ? 2.699 19.203 34.188 1 83.44 419 ASN B O 1
ATOM 7811 N N . TRP B 1 420 ? 3.537 18.75 32.281 1 85.75 420 TRP B N 1
ATOM 7812 C CA . TRP B 1 420 ? 4.004 20.125 32.188 1 85.75 420 TRP B CA 1
ATOM 7813 C C . TRP B 1 420 ? 2.906 21.047 31.672 1 85.75 420 TRP B C 1
ATOM 7815 O O . TRP B 1 420 ? 2.91 22.25 31.938 1 85.75 420 TRP B O 1
ATOM 7825 N N . LEU B 1 421 ? 1.955 20.594 30.969 1 89.88 421 LEU B N 1
ATOM 7826 C CA . LEU B 1 421 ? 0.91 21.391 30.344 1 89.88 421 LEU B CA 1
ATOM 7827 C C . LEU B 1 421 ? -0.364 21.391 31.172 1 89.88 421 LEU B C 1
ATOM 7829 O O . LEU B 1 421 ? -0.858 20.328 31.562 1 89.88 421 LEU B O 1
ATOM 7833 N N . PRO B 1 422 ? -0.841 22.578 31.469 1 91.06 422 PRO B N 1
ATOM 7834 C CA . PRO B 1 422 ? -2.121 22.641 32.188 1 91.06 422 PRO B CA 1
ATOM 7835 C C . PRO B 1 422 ? -3.297 22.188 31.312 1 91.06 422 PRO B C 1
ATOM 7837 O O . PRO B 1 422 ? -3.135 21.984 30.109 1 91.06 422 PRO B O 1
ATOM 7840 N N . MET B 1 423 ? -4.473 22.078 31.891 1 91.12 423 MET B N 1
ATOM 7841 C CA . MET B 1 423 ? -5.664 21.594 31.203 1 91.12 423 MET B CA 1
ATOM 7842 C C . MET B 1 423 ? -6.02 22.516 30.031 1 91.12 423 MET B C 1
ATOM 7844 O O . MET B 1 423 ? -6.418 22.031 28.969 1 91.12 423 MET B O 1
ATOM 7848 N N . GLU B 1 424 ? -5.891 23.812 30.234 1 92.12 424 GLU B N 1
ATOM 7849 C CA . GLU B 1 424 ? -6.164 24.766 29.156 1 92.12 424 GLU B CA 1
ATOM 7850 C C . GLU B 1 424 ? -5.203 24.562 27.984 1 92.12 424 GLU B C 1
ATOM 7852 O O . GLU B 1 424 ? -5.582 24.75 26.828 1 92.12 424 GLU B O 1
ATOM 7857 N N . GLY B 1 425 ? -4.012 24.234 28.391 1 93.81 425 GLY B N 1
ATOM 7858 C CA . GLY B 1 425 ? -3.025 23.953 27.359 1 93.81 425 GLY B CA 1
ATOM 7859 C C . GLY B 1 425 ? -3.367 22.734 26.516 1 93.81 425 GLY B C 1
ATOM 7860 O O . GLY B 1 425 ? -3.23 22.766 25.281 1 93.81 425 GLY B O 1
ATOM 7861 N N . TRP B 1 426 ? -3.855 21.688 27.156 1 95.5 426 TRP B N 1
ATOM 7862 C CA . TRP B 1 426 ? -4.273 20.484 26.453 1 95.5 426 TRP B CA 1
ATOM 7863 C C . TRP B 1 426 ? -5.461 20.766 25.547 1 95.5 426 TRP B C 1
ATOM 7865 O O . TRP B 1 426 ? -5.512 20.297 24.406 1 95.5 426 TRP B O 1
ATOM 7875 N N . ASN B 1 427 ? -6.34 21.547 26.047 1 95.62 427 ASN B N 1
ATOM 7876 C CA . ASN B 1 427 ? -7.473 21.938 25.219 1 95.62 427 ASN B CA 1
ATOM 7877 C C . ASN B 1 427 ? -7.02 22.656 23.953 1 95.62 427 ASN B C 1
ATOM 7879 O O . ASN B 1 427 ? -7.574 22.453 22.875 1 95.62 427 ASN B O 1
ATOM 7883 N N . HIS B 1 428 ? -6.047 23.469 24.141 1 95.75 428 HIS B N 1
ATOM 7884 C CA . HIS B 1 428 ? -5.535 24.25 23.016 1 95.75 428 HIS B CA 1
ATOM 7885 C C . HIS B 1 428 ? -4.867 23.344 21.984 1 95.75 428 HIS B C 1
ATOM 7887 O O . HIS B 1 428 ? -5.133 23.469 20.781 1 95.75 428 HIS B O 1
ATOM 7893 N N . VAL B 1 429 ? -4.051 22.453 22.484 1 96.62 429 VAL B N 1
ATOM 7894 C CA . VAL B 1 429 ? -3.32 21.562 21.578 1 96.62 429 VAL B CA 1
ATOM 7895 C C . VAL B 1 429 ? -4.297 20.656 20.844 1 96.62 429 VAL B C 1
ATOM 7897 O O . VAL B 1 429 ? -4.109 20.359 19.656 1 96.62 429 VAL B O 1
ATOM 7900 N N . VAL B 1 430 ? -5.305 20.188 21.5 1 97.81 430 VAL B N 1
ATOM 7901 C CA . VAL B 1 430 ? -6.32 19.344 20.891 1 97.81 430 VAL B CA 1
ATOM 7902 C C . VAL B 1 430 ? -7.066 20.125 19.812 1 97.81 430 VAL B C 1
ATOM 7904 O O . VAL B 1 430 ? -7.402 19.594 18.766 1 97.81 430 VAL B O 1
ATOM 7907 N N . LYS B 1 431 ? -7.309 21.359 20.094 1 97.31 431 LYS B N 1
ATOM 7908 C CA . LYS B 1 431 ? -7.945 22.219 19.094 1 97.31 431 LYS B CA 1
ATOM 7909 C C . LYS B 1 431 ? -7.094 22.328 17.828 1 97.31 431 LYS B C 1
ATOM 7911 O O . LYS B 1 431 ? -7.617 22.25 16.719 1 97.31 431 LYS B O 1
ATOM 7916 N N . LEU B 1 432 ? -5.82 22.531 18.047 1 97.69 432 LEU B N 1
ATOM 7917 C CA . LEU B 1 432 ? -4.906 22.594 16.906 1 97.69 432 LEU B CA 1
ATOM 7918 C C . LEU B 1 432 ? -4.914 21.281 16.141 1 97.69 432 LEU B C 1
ATOM 7920 O O . LEU B 1 432 ? -4.922 21.281 14.906 1 97.69 432 LEU B O 1
ATOM 7924 N N . LEU B 1 433 ? -4.918 20.188 16.859 1 98.38 433 LEU B N 1
ATOM 7925 C CA . LEU B 1 433 ? -4.969 18.875 16.25 1 98.38 433 LEU B CA 1
ATOM 7926 C C . LEU B 1 433 ? -6.23 18.719 15.406 1 98.38 433 LEU B C 1
ATOM 7928 O O . LEU B 1 433 ? -6.168 18.266 14.258 1 98.38 433 LEU B O 1
ATOM 7932 N N . CYS B 1 434 ? -7.344 19.078 15.969 1 98 434 CYS B N 1
ATOM 7933 C CA . CYS B 1 434 ? -8.617 18.953 15.266 1 98 434 CYS B CA 1
ATOM 7934 C C . CYS B 1 434 ? -8.617 19.781 13.984 1 98 434 CYS B C 1
ATOM 7936 O O . CYS B 1 434 ? -9.141 19.328 12.961 1 98 434 CYS B O 1
ATOM 7938 N N . SER B 1 435 ? -8.086 20.906 14.102 1 96.94 435 SER B N 1
ATOM 7939 C CA . SER B 1 435 ? -7.988 21.75 12.914 1 96.94 435 SER B CA 1
ATOM 7940 C C . SER B 1 435 ? -7.164 21.062 11.82 1 96.94 435 SER B C 1
ATOM 7942 O O . SER B 1 435 ? -7.547 21.078 10.648 1 96.94 435 SER B O 1
ATOM 7944 N N . SER B 1 436 ? -6.051 20.484 12.172 1 97.69 436 SER B N 1
ATOM 7945 C CA . SER B 1 436 ? -5.18 19.797 11.227 1 97.69 436 SER B CA 1
ATOM 7946 C C . SER B 1 436 ? -5.887 18.609 10.594 1 97.69 436 SER B C 1
ATOM 7948 O O . SER B 1 436 ? -5.801 18.391 9.383 1 97.69 436 SER B O 1
ATOM 7950 N N . LEU B 1 437 ? -6.555 17.828 11.414 1 98.19 437 LEU B N 1
ATOM 7951 C CA . LEU B 1 437 ? -7.227 16.625 10.93 1 98.19 437 LEU B CA 1
ATOM 7952 C C . LEU B 1 437 ? -8.398 16.984 10.016 1 98.19 437 LEU B C 1
ATOM 7954 O O . LEU B 1 437 ? -8.648 16.297 9.023 1 98.19 437 LEU B O 1
ATOM 7958 N N . THR B 1 438 ? -9.086 18.031 10.336 1 97.38 438 THR B N 1
ATOM 7959 C CA . THR B 1 438 ? -10.156 18.5 9.469 1 97.38 438 THR B CA 1
ATOM 7960 C C . THR B 1 438 ? -9.609 18.938 8.109 1 97.38 438 THR B C 1
ATOM 7962 O O . THR B 1 438 ? -10.219 18.656 7.074 1 97.38 438 THR B O 1
ATOM 7965 N N . ASN B 1 439 ? -8.516 19.594 8.172 1 95.88 439 ASN B N 1
ATOM 7966 C CA . ASN B 1 439 ? -7.852 19.969 6.926 1 95.88 439 ASN B CA 1
ATOM 7967 C C . ASN B 1 439 ? -7.492 18.75 6.086 1 95.88 439 ASN B C 1
ATOM 7969 O O . ASN B 1 439 ? -7.598 18.797 4.855 1 95.88 439 ASN B O 1
ATOM 7973 N N . LEU B 1 440 ? -7.055 17.719 6.727 1 97.56 440 LEU B N 1
ATOM 7974 C CA . LEU B 1 440 ? -6.707 16.5 6.016 1 97.56 440 LEU B CA 1
ATOM 7975 C C . LEU B 1 440 ? -7.941 15.883 5.363 1 97.56 440 LEU B C 1
ATOM 7977 O O . LEU B 1 440 ? -7.879 15.422 4.223 1 97.56 440 LEU B O 1
ATOM 7981 N N . LEU B 1 441 ? -9.055 15.836 6.109 1 97.25 441 LEU B N 1
ATOM 7982 C CA . LEU B 1 441 ? -10.297 15.305 5.562 1 97.25 441 LEU B CA 1
ATOM 7983 C C . LEU B 1 441 ? -10.727 16.078 4.32 1 97.25 441 LEU B C 1
ATOM 7985 O O . LEU B 1 441 ? -11.117 15.492 3.314 1 97.25 441 LEU B O 1
ATOM 7989 N N . ASP B 1 442 ? -10.57 17.375 4.367 1 95.5 442 ASP B N 1
ATOM 7990 C CA . ASP B 1 442 ? -10.93 18.234 3.232 1 95.5 442 ASP B CA 1
ATOM 7991 C C . ASP B 1 442 ? -10.008 17.969 2.041 1 95.5 442 ASP B C 1
ATOM 7993 O O . ASP B 1 442 ? -10.461 17.953 0.894 1 95.5 442 ASP B O 1
ATOM 7997 N N . SER B 1 443 ? -8.789 17.844 2.357 1 95.19 443 SER B N 1
ATOM 7998 C CA . SER B 1 443 ? -7.812 17.578 1.308 1 95.19 443 SER B CA 1
ATOM 7999 C C . SER B 1 443 ? -8.141 16.281 0.567 1 95.19 443 SER B C 1
ATOM 8001 O O . SER B 1 443 ? -8.078 16.234 -0.664 1 95.19 443 SER B O 1
ATOM 8003 N N . VAL B 1 444 ? -8.477 15.242 1.272 1 94.94 444 VAL B N 1
ATOM 8004 C CA . VAL B 1 444 ? -8.766 13.938 0.678 1 94.94 444 VAL B CA 1
ATOM 8005 C C . VAL B 1 444 ? -10.047 14.016 -0.14 1 94.94 444 VAL B C 1
ATOM 8007 O O . VAL B 1 444 ? -10.148 13.414 -1.212 1 94.94 444 VAL B O 1
ATOM 8010 N N . ARG B 1 445 ? -11.031 14.75 0.325 1 92.06 445 ARG B N 1
ATOM 8011 C CA . ARG B 1 445 ? -12.258 14.953 -0.432 1 92.06 445 ARG B CA 1
ATOM 8012 C C . ARG B 1 445 ? -11.977 15.648 -1.761 1 92.06 445 ARG B C 1
ATOM 8014 O O . ARG B 1 445 ? -12.555 15.289 -2.789 1 92.06 445 ARG B O 1
ATOM 8021 N N . LEU B 1 446 ? -11.07 16.562 -1.733 1 91.12 446 LEU B N 1
ATOM 8022 C CA . LEU B 1 446 ? -10.703 17.281 -2.945 1 91.12 446 LEU B CA 1
ATOM 8023 C C . LEU B 1 446 ? -9.953 16.375 -3.914 1 91.12 446 LEU B C 1
ATOM 8025 O O . LEU B 1 446 ? -10.172 16.438 -5.125 1 91.12 446 LEU B O 1
ATOM 8029 N N . ILE B 1 447 ? -9.078 15.547 -3.393 1 90 447 ILE B N 1
ATOM 8030 C CA . ILE B 1 447 ? -8.297 14.625 -4.219 1 90 447 ILE B CA 1
ATOM 8031 C C . ILE B 1 447 ? -9.234 13.641 -4.918 1 90 447 ILE B C 1
ATOM 8033 O O . ILE B 1 447 ? -9.016 13.297 -6.082 1 90 447 ILE B O 1
ATOM 8037 N N . GLN B 1 448 ? -10.211 13.219 -4.254 1 85 448 GLN B N 1
ATOM 8038 C CA . GLN B 1 448 ? -11.18 12.266 -4.801 1 85 448 GLN B CA 1
ATOM 8039 C C . GLN B 1 448 ? -12.008 12.914 -5.91 1 85 448 GLN B C 1
ATOM 8041 O O . GLN B 1 448 ? -12.352 12.25 -6.895 1 85 448 GLN B O 1
ATOM 8046 N N . SER B 1 449 ? -12.367 14.141 -5.754 1 79.06 449 SER B N 1
ATOM 8047 C CA . SER B 1 449 ? -13.273 14.812 -6.672 1 79.06 449 SER B CA 1
ATOM 8048 C C . SER B 1 449 ? -12.531 15.359 -7.887 1 79.06 449 SER B C 1
ATOM 8050 O O . SER B 1 449 ? -13.008 15.25 -9.016 1 79.06 449 SER B O 1
ATOM 8052 N N . VAL B 1 450 ? -11.469 16 -7.734 1 66.12 450 VAL B N 1
ATOM 8053 C CA . VAL B 1 450 ? -10.859 16.781 -8.805 1 66.12 450 VAL B CA 1
ATOM 8054 C C . VAL B 1 450 ? -9.523 16.156 -9.211 1 66.12 450 VAL B C 1
ATOM 8056 O O . VAL B 1 450 ? -8.883 16.594 -10.164 1 66.12 450 VAL B O 1
ATOM 8059 N N . GLY B 1 451 ? -9.156 15.258 -8.555 1 58.12 451 GLY B N 1
ATOM 8060 C CA . GLY B 1 451 ? -7.762 14.898 -8.781 1 58.12 451 GLY B CA 1
ATOM 8061 C C . GLY B 1 451 ? -7.535 14.203 -10.109 1 58.12 451 GLY B C 1
ATOM 8062 O O . GLY B 1 451 ? -8.461 13.641 -10.688 1 58.12 451 GLY B O 1
ATOM 8063 N N . PRO B 1 452 ? -6.441 14.602 -10.773 1 57.25 452 PRO B N 1
ATOM 8064 C CA . PRO B 1 452 ? -6.074 13.977 -12.047 1 57.25 452 PRO B CA 1
ATOM 8065 C C . PRO B 1 452 ? -6.273 12.461 -12.047 1 57.25 452 PRO B C 1
ATOM 8067 O O . PRO B 1 452 ? -6.531 11.867 -13.094 1 57.25 452 PRO B O 1
ATOM 8070 N N . TRP B 1 453 ? -6.184 12.062 -10.781 1 54.16 453 TRP B N 1
ATOM 8071 C CA . TRP B 1 453 ? -6.344 10.617 -10.688 1 54.16 453 TRP B CA 1
ATOM 8072 C C . TRP B 1 453 ? -7.801 10.211 -10.906 1 54.16 453 TRP B C 1
ATOM 8074 O O . TRP B 1 453 ? -8.102 9.039 -11.148 1 54.16 453 TRP B O 1
ATOM 8084 N N . ALA B 1 454 ? -8.758 11.188 -10.656 1 49.94 454 ALA B N 1
ATOM 8085 C CA . ALA B 1 454 ? -10.195 10.938 -10.781 1 49.94 454 ALA B CA 1
ATOM 8086 C C . ALA B 1 454 ? -10.602 10.797 -12.242 1 49.94 454 ALA B C 1
ATOM 8088 O O . ALA B 1 454 ? -11.602 10.148 -12.555 1 49.94 454 ALA B O 1
ATOM 8089 N N . GLN B 1 455 ? -10.062 11.57 -13.148 1 50.41 455 GLN B N 1
ATOM 8090 C CA . GLN B 1 455 ? -10.586 11.594 -14.508 1 50.41 455 GLN B CA 1
ATOM 8091 C C . GLN B 1 455 ? -10.32 10.273 -15.227 1 50.41 455 GLN B C 1
ATOM 8093 O O . GLN B 1 455 ? -11 9.945 -16.203 1 50.41 455 GLN B O 1
ATOM 8098 N N . GLY B 1 456 ? -9.133 9.609 -15.047 1 46.97 456 GLY B N 1
ATOM 8099 C CA . GLY B 1 456 ? -8.945 8.477 -15.938 1 46.97 456 GLY B CA 1
ATOM 8100 C C . GLY B 1 456 ? -9.633 7.219 -15.453 1 46.97 456 GLY B C 1
ATOM 8101 O O . GLY B 1 456 ? -10.102 7.156 -14.312 1 46.97 456 GLY B O 1
ATOM 8102 N N . GLN B 1 457 ? -9.93 6.152 -16.281 1 48.16 457 GLN B N 1
ATOM 8103 C CA . GLN B 1 457 ? -10.648 4.883 -16.203 1 48.16 457 GLN B CA 1
ATOM 8104 C C . GLN B 1 457 ? -10.461 4.238 -14.828 1 48.16 457 GLN B C 1
ATOM 8106 O O . GLN B 1 457 ? -11.414 3.697 -14.258 1 48.16 457 GLN B O 1
ATOM 8111 N N . GLU B 1 458 ? -9.227 3.822 -14.523 1 52.09 458 GLU B N 1
ATOM 8112 C CA . GLU B 1 458 ? -8.859 2.961 -13.406 1 52.09 458 GLU B CA 1
ATOM 8113 C C . GLU B 1 458 ? -8.977 3.701 -12.07 1 52.09 458 GLU B C 1
ATOM 8115 O O . GLU B 1 458 ? -8.57 3.188 -11.031 1 52.09 458 GLU B O 1
ATOM 8120 N N . GLN B 1 459 ? -9.562 5.062 -11.961 1 57.88 459 GLN B N 1
ATOM 8121 C CA . GLN B 1 459 ? -9.227 6.238 -11.164 1 57.88 459 GLN B CA 1
ATOM 8122 C C . GLN B 1 459 ? -10.117 6.34 -9.93 1 57.88 459 GLN B C 1
ATOM 8124 O O . GLN B 1 459 ? -10.156 7.379 -9.266 1 57.88 459 GLN B O 1
ATOM 8129 N N . ASP B 1 460 ? -10.75 5.387 -9.781 1 78.25 460 ASP B N 1
ATOM 8130 C CA . ASP B 1 460 ? -11.594 5.449 -8.586 1 78.25 460 ASP B CA 1
ATOM 8131 C C . ASP B 1 460 ? -10.766 5.223 -7.32 1 78.25 460 ASP B C 1
ATOM 8133 O O . ASP B 1 460 ? -10.25 4.129 -7.102 1 78.25 460 ASP B O 1
ATOM 8137 N N . LEU B 1 461 ? -10.539 6.309 -6.613 1 87.69 461 LEU B N 1
ATOM 8138 C CA . LEU B 1 461 ? -9.75 6.254 -5.387 1 87.69 461 LEU B CA 1
ATOM 8139 C C . LEU B 1 461 ? -10.648 6.043 -4.172 1 87.69 461 LEU B C 1
ATOM 8141 O O . LEU B 1 461 ? -10.312 6.473 -3.066 1 87.69 461 LEU B O 1
ATOM 8145 N N . THR B 1 462 ? -11.773 5.414 -4.387 1 88.19 462 THR B N 1
ATOM 8146 C CA . THR B 1 462 ? -12.734 5.223 -3.309 1 88.19 462 THR B CA 1
ATOM 8147 C C . THR B 1 462 ? -12.164 4.32 -2.219 1 88.19 462 THR B C 1
ATOM 8149 O O . THR B 1 462 ? -12.25 4.641 -1.032 1 88.19 462 THR B O 1
ATOM 8152 N N . GLN B 1 463 ? -11.555 3.238 -2.633 1 89.19 463 GLN B N 1
ATOM 8153 C CA . GLN B 1 463 ? -10.992 2.32 -1.65 1 89.19 463 GLN B CA 1
ATOM 8154 C C . GLN B 1 463 ? -9.844 2.969 -0.889 1 89.19 463 GLN B C 1
ATOM 8156 O O . GLN B 1 463 ? -9.656 2.711 0.302 1 89.19 463 GLN B O 1
ATOM 8161 N N . GLU B 1 464 ? -9.078 3.775 -1.569 1 93.25 464 GLU B N 1
ATOM 8162 C CA . GLU B 1 464 ? -7.969 4.492 -0.942 1 93.25 464 GLU B CA 1
ATOM 8163 C C . GLU B 1 464 ? -8.477 5.492 0.095 1 93.25 464 GLU B C 1
ATOM 8165 O O . GLU B 1 464 ? -7.895 5.621 1.174 1 93.25 464 GLU B O 1
ATOM 8170 N N . ALA B 1 465 ? -9.562 6.141 -0.278 1 93.25 465 ALA B N 1
ATOM 8171 C CA . ALA B 1 465 ? -10.148 7.105 0.648 1 93.25 465 ALA B CA 1
ATOM 8172 C C . ALA B 1 465 ? -10.727 6.402 1.874 1 93.25 465 ALA B C 1
ATOM 8174 O O . ALA B 1 465 ? -10.617 6.906 2.994 1 93.25 465 ALA B O 1
ATOM 8175 N N . LEU B 1 466 ? -11.359 5.281 1.654 1 92.12 466 LEU B N 1
ATOM 8176 C CA . LEU B 1 466 ? -11.898 4.5 2.766 1 92.12 466 LEU B CA 1
ATOM 8177 C C . LEU B 1 466 ? -10.773 4.047 3.697 1 92.12 466 LEU B C 1
ATOM 8179 O O . LEU B 1 466 ? -10.922 4.094 4.922 1 92.12 466 LEU B O 1
ATOM 8183 N N . PHE B 1 467 ? -9.727 3.627 3.104 1 93.75 467 PHE B N 1
ATOM 8184 C CA . PHE B 1 467 ? -8.562 3.26 3.9 1 93.75 467 PHE B CA 1
ATOM 8185 C C . PHE B 1 467 ? -8.078 4.441 4.73 1 93.75 467 PHE B C 1
ATOM 8187 O O . PHE B 1 467 ? -7.781 4.293 5.918 1 93.75 467 PHE B O 1
ATOM 8194 N N . PHE B 1 468 ? -8.008 5.578 4.129 1 96.56 468 PHE B N 1
ATOM 8195 C CA . PHE B 1 468 ? -7.586 6.797 4.812 1 96.56 468 PHE B CA 1
ATOM 8196 C C . PHE B 1 468 ? -8.492 7.094 6 1 96.56 468 PHE B C 1
ATOM 8198 O O . PHE B 1 468 ? -8.008 7.379 7.098 1 96.56 468 PHE B O 1
ATOM 8205 N N . TYR B 1 469 ? -9.75 7.066 5.781 1 96.06 469 TYR B N 1
ATOM 8206 C CA . TYR B 1 469 ? -10.695 7.367 6.852 1 96.06 469 TYR B CA 1
ATOM 8207 C C . TYR B 1 469 ? -10.547 6.391 8.008 1 96.06 469 TYR B C 1
ATOM 8209 O O . TYR B 1 469 ? -10.586 6.793 9.18 1 96.06 469 TYR B O 1
ATOM 8217 N N . THR B 1 470 ? -10.352 5.137 7.703 1 94.88 470 THR B N 1
ATOM 8218 C CA . THR B 1 470 ? -10.156 4.129 8.742 1 94.88 470 THR B CA 1
ATOM 8219 C C . THR B 1 470 ? -8.906 4.434 9.562 1 94.88 470 THR B C 1
ATOM 8221 O O . THR B 1 470 ? -8.93 4.359 10.789 1 94.88 470 THR B O 1
ATOM 8224 N N . GLN B 1 471 ? -7.855 4.746 8.875 1 96.31 471 GLN B N 1
ATOM 8225 C CA . GLN B 1 471 ? -6.59 5.023 9.547 1 96.31 471 GLN B CA 1
ATOM 8226 C C . GLN B 1 471 ? -6.703 6.254 10.438 1 96.31 471 GLN B C 1
ATOM 8228 O O . GLN B 1 471 ? -6.277 6.223 11.602 1 96.31 471 GLN B O 1
ATOM 8233 N N . VAL B 1 472 ? -7.262 7.328 9.898 1 97.5 472 VAL B N 1
ATOM 8234 C CA . VAL B 1 472 ? -7.367 8.57 10.656 1 97.5 472 VAL B CA 1
ATOM 8235 C C . VAL B 1 472 ? -8.289 8.359 11.859 1 97.5 472 VAL B C 1
ATOM 8237 O O . VAL B 1 472 ? -8.039 8.898 12.938 1 97.5 472 VAL B O 1
ATOM 8240 N N . PHE B 1 473 ? -9.391 7.609 11.688 1 96.81 473 PHE B N 1
ATOM 8241 C CA . PHE B 1 473 ? -10.281 7.266 12.797 1 96.81 473 PHE B CA 1
ATOM 8242 C C . PHE B 1 473 ? -9.508 6.578 13.914 1 96.81 473 PHE B C 1
ATOM 8244 O O . PHE B 1 473 ? -9.641 6.941 15.086 1 96.81 473 PHE B O 1
ATOM 8251 N N . CYS B 1 474 ? -8.711 5.574 13.516 1 96 474 CYS B N 1
ATOM 8252 C CA . CYS B 1 474 ? -7.926 4.828 14.492 1 96 474 CYS B CA 1
ATOM 8253 C C . CYS B 1 474 ? -6.926 5.738 15.195 1 96 474 CYS B C 1
ATOM 8255 O O . CYS B 1 474 ? -6.723 5.629 16.406 1 96 474 CYS B O 1
ATOM 8257 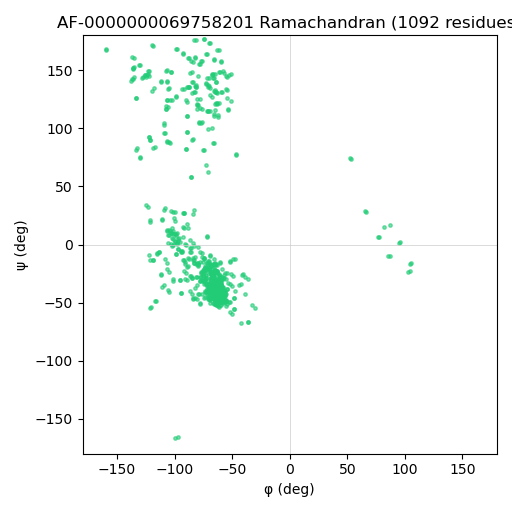N N . HIS B 1 475 ? -6.25 6.582 14.469 1 97.31 475 HIS B N 1
ATOM 8258 C CA . HIS B 1 475 ? -5.293 7.512 15.062 1 97.31 475 HIS B CA 1
ATOM 8259 C C . HIS B 1 475 ? -5.965 8.43 16.078 1 97.31 475 HIS B C 1
ATOM 8261 O O . HIS B 1 475 ? -5.418 8.68 17.141 1 97.31 475 HIS B O 1
ATOM 8267 N N . VAL B 1 476 ? -7.148 8.945 15.719 1 97.38 476 VAL B N 1
ATOM 8268 C CA . VAL B 1 476 ? -7.887 9.844 16.609 1 97.38 476 VAL B CA 1
ATOM 8269 C C . VAL B 1 476 ? -8.242 9.109 17.891 1 97.38 476 VAL B C 1
ATOM 8271 O O . VAL B 1 476 ? -8.062 9.656 18.984 1 97.38 476 VAL B O 1
ATOM 8274 N N . LEU B 1 477 ? -8.727 7.898 17.812 1 95.88 477 LEU B N 1
ATOM 8275 C CA . LEU B 1 477 ? -9.078 7.129 19 1 95.88 477 LEU B CA 1
ATOM 8276 C C . LEU B 1 477 ? -7.848 6.836 19.844 1 95.88 477 LEU B C 1
ATOM 8278 O O . LEU B 1 477 ? -7.922 6.836 21.078 1 95.88 477 LEU B O 1
ATOM 8282 N N . HIS B 1 478 ? -6.773 6.516 19.141 1 94.88 478 HIS B N 1
ATOM 8283 C CA . HIS B 1 478 ? -5.523 6.285 19.844 1 94.88 478 HIS B CA 1
ATOM 8284 C C . HIS B 1 478 ? -5.125 7.508 20.672 1 94.88 478 HIS B C 1
ATOM 8286 O O . HIS B 1 478 ? -4.75 7.383 21.844 1 94.88 478 HIS B O 1
ATOM 8292 N N . ILE B 1 479 ? -5.152 8.648 20.094 1 96.44 479 ILE B N 1
ATOM 8293 C CA . ILE B 1 479 ? -4.797 9.891 20.781 1 96.44 479 ILE B CA 1
ATOM 8294 C C . ILE B 1 479 ? -5.758 10.141 21.938 1 96.44 479 ILE B C 1
ATOM 8296 O O . ILE B 1 479 ? -5.34 10.523 23.031 1 96.44 479 ILE B O 1
ATOM 8300 N N . MET B 1 480 ? -7.066 9.914 21.734 1 95.06 480 MET B N 1
ATOM 8301 C CA . MET B 1 480 ? -8.07 10.086 22.766 1 95.06 480 MET B CA 1
ATOM 8302 C C . MET B 1 480 ? -7.762 9.211 23.984 1 95.06 480 MET B C 1
ATOM 8304 O O . MET B 1 480 ? -7.973 9.617 25.125 1 95.06 480 MET B O 1
ATOM 8308 N N . ALA B 1 481 ? -7.254 8.031 23.703 1 92.88 481 ALA B N 1
ATOM 8309 C CA . ALA B 1 481 ? -6.961 7.09 24.781 1 92.88 481 ALA B CA 1
ATOM 8310 C C . ALA B 1 481 ? -5.797 7.582 25.641 1 92.88 481 ALA B C 1
ATOM 8312 O O . ALA B 1 481 ? -5.695 7.23 26.812 1 92.88 481 ALA B O 1
ATOM 8313 N N . MET B 1 482 ? -4.957 8.383 25.047 1 93.25 482 MET B N 1
ATOM 8314 C CA . MET B 1 482 ? -3.773 8.859 25.766 1 93.25 482 MET B CA 1
ATOM 8315 C C . MET B 1 482 ? -4.074 10.156 26.516 1 93.25 482 MET B C 1
ATOM 8317 O O . MET B 1 482 ? -3.383 10.5 27.469 1 93.25 482 MET B O 1
ATOM 8321 N N . LEU B 1 483 ? -5.121 10.867 26.156 1 93.56 483 LEU B N 1
ATOM 8322 C CA . LEU B 1 483 ? -5.438 12.188 26.688 1 93.56 483 LEU B CA 1
ATOM 8323 C C . LEU B 1 483 ? -6.379 12.078 27.891 1 93.56 483 LEU B C 1
ATOM 8325 O O . LEU B 1 483 ? -6.973 11.023 28.125 1 93.56 483 LEU B O 1
ATOM 8329 N N . HIS B 1 484 ? -6.461 13.18 28.641 1 90.81 484 HIS B N 1
ATOM 8330 C CA . HIS B 1 484 ? -7.465 13.281 29.688 1 90.81 484 HIS B CA 1
ATOM 8331 C C . HIS B 1 484 ? -8.875 13.305 29.109 1 90.81 484 HIS B C 1
ATOM 8333 O O . HIS B 1 484 ? -9.117 13.938 28.078 1 90.81 484 HIS B O 1
ATOM 8339 N N . LYS B 1 485 ? -9.766 12.688 29.781 1 90.5 485 LYS B N 1
ATOM 8340 C CA . LYS B 1 485 ? -11.141 12.562 29.312 1 90.5 485 LYS B CA 1
ATOM 8341 C C . LYS B 1 485 ? -11.789 13.93 29.109 1 90.5 485 LYS B C 1
ATOM 8343 O O . LYS B 1 485 ? -12.602 14.109 28.203 1 90.5 485 LYS B O 1
ATOM 8348 N N . GLU B 1 486 ? -11.367 14.875 29.875 1 91.5 486 GLU B N 1
ATOM 8349 C CA . GLU B 1 486 ? -11.984 16.188 29.875 1 91.5 486 GLU B CA 1
ATOM 8350 C C . GLU B 1 486 ? -11.703 16.953 28.578 1 91.5 486 GLU B C 1
ATOM 8352 O O . GLU B 1 486 ? -12.477 17.828 28.188 1 91.5 486 GLU B O 1
ATOM 8357 N N . VAL B 1 487 ? -10.672 16.609 27.922 1 94.56 487 VAL B N 1
ATOM 8358 C CA . VAL B 1 487 ? -10.289 17.391 26.734 1 94.56 487 VAL B CA 1
ATOM 8359 C C . VAL B 1 487 ? -10.609 16.594 25.469 1 94.56 487 VAL B C 1
ATOM 8361 O O . VAL B 1 487 ? -10.312 17.047 24.359 1 94.56 487 VAL B O 1
ATOM 8364 N N . CYS B 1 488 ? -11.359 15.508 25.5 1 94.56 488 CYS B N 1
ATOM 8365 C CA . CYS B 1 488 ? -11.492 14.578 24.391 1 94.56 488 CYS B CA 1
ATOM 8366 C C . CYS B 1 488 ? -12.758 14.867 23.578 1 94.56 488 CYS B C 1
ATOM 8368 O O . CYS B 1 488 ? -12.953 14.312 22.5 1 94.56 488 CYS B O 1
ATOM 8370 N N . GLU B 1 489 ? -13.594 15.789 23.953 1 94.75 489 GLU B N 1
ATOM 8371 C CA . GLU B 1 489 ? -14.898 16.016 23.312 1 94.75 489 GLU B CA 1
ATOM 8372 C C . GLU B 1 489 ? -14.742 16.406 21.859 1 94.75 489 GLU B C 1
ATOM 8374 O O . GLU B 1 489 ? -15.406 15.852 20.984 1 94.75 489 GLU B O 1
ATOM 8379 N N . PRO B 1 490 ? -13.828 17.375 21.609 1 96.69 490 PRO B N 1
ATOM 8380 C CA . PRO B 1 490 ? -13.68 17.734 20.188 1 96.69 490 PRO B CA 1
ATOM 8381 C C . PRO B 1 490 ? -13.195 16.562 19.344 1 96.69 490 PRO B C 1
ATOM 8383 O O . PRO B 1 490 ? -13.602 16.422 18.188 1 96.69 490 PRO B O 1
ATOM 8386 N N . LEU B 1 491 ? -12.352 15.742 19.859 1 97.19 491 LEU B N 1
ATOM 8387 C CA . LEU B 1 491 ? -11.844 14.57 19.141 1 97.19 491 LEU B CA 1
ATOM 8388 C C . LEU B 1 491 ? -12.953 13.539 18.938 1 97.19 491 LEU B C 1
ATOM 8390 O O . LEU B 1 491 ? -13.016 12.883 17.891 1 97.19 491 LEU B O 1
ATOM 8394 N N . TYR B 1 492 ? -13.789 13.398 19.969 1 96.06 492 TYR B N 1
ATOM 8395 C CA . TYR B 1 492 ? -14.93 12.492 19.859 1 96.06 492 TYR B CA 1
ATOM 8396 C C . TYR B 1 492 ? -15.859 12.914 18.734 1 96.06 492 TYR B C 1
ATOM 8398 O O . TYR B 1 492 ? -16.281 12.078 17.922 1 96.06 492 TYR B O 1
ATOM 8406 N N . VAL B 1 493 ? -16.172 14.172 18.672 1 96.44 493 VAL B N 1
ATOM 8407 C CA . VAL B 1 493 ? -17.031 14.703 17.609 1 96.44 493 VAL B CA 1
ATOM 8408 C C . VAL B 1 493 ? -16.375 14.477 16.25 1 96.44 493 VAL B C 1
ATOM 8410 O O . VAL B 1 493 ? -17.047 14.117 15.289 1 96.44 493 VAL B O 1
ATOM 8413 N N . LEU B 1 494 ? -15.086 14.703 16.219 1 97.5 494 LEU B N 1
ATOM 8414 C CA . LEU B 1 494 ? -14.352 14.492 14.984 1 97.5 494 LEU B CA 1
ATOM 8415 C C . LEU B 1 494 ? -14.398 13.031 14.562 1 97.5 494 LEU B C 1
ATOM 8417 O O . LEU B 1 494 ? -14.523 12.719 13.375 1 97.5 494 LEU B O 1
ATOM 8421 N N . ALA B 1 495 ? -14.25 12.117 15.484 1 96.75 495 ALA B N 1
ATOM 8422 C CA . ALA B 1 495 ? -14.336 10.688 15.203 1 96.75 495 ALA B CA 1
ATOM 8423 C C . ALA B 1 495 ? -15.68 10.336 14.578 1 96.75 495 ALA B C 1
ATOM 8425 O O . ALA B 1 495 ? -15.742 9.555 13.625 1 96.75 495 ALA B O 1
ATOM 8426 N N . LEU B 1 496 ? -16.719 10.922 15.07 1 95.81 496 LEU B N 1
ATOM 8427 C CA . LEU B 1 496 ? -18.062 10.703 14.516 1 95.81 496 LEU B CA 1
ATOM 8428 C C . LEU B 1 496 ? -18.156 11.25 13.102 1 95.81 496 LEU B C 1
ATOM 8430 O O . LEU B 1 496 ? -18.781 10.633 12.234 1 95.81 496 LEU B O 1
ATOM 8434 N N . GLU B 1 497 ? -17.547 12.375 12.93 1 96.5 497 GLU B N 1
ATOM 8435 C CA . GLU B 1 497 ? -17.531 12.961 11.594 1 96.5 497 GLU B CA 1
ATOM 8436 C C . GLU B 1 497 ? -16.812 12.062 10.602 1 96.5 497 GLU B C 1
ATOM 8438 O O . GLU B 1 497 ? -17.25 11.891 9.461 1 96.5 497 GLU B O 1
ATOM 8443 N N . ILE B 1 498 ? -15.703 11.516 10.984 1 96.88 498 ILE B N 1
ATOM 8444 C CA . ILE B 1 498 ? -14.922 10.625 10.125 1 96.88 498 ILE B CA 1
ATOM 8445 C C . ILE B 1 498 ? -15.758 9.391 9.773 1 96.88 498 ILE B C 1
ATOM 8447 O O . ILE B 1 498 ? -15.758 8.945 8.625 1 96.88 498 ILE B O 1
ATOM 8451 N N . LEU B 1 499 ? -16.453 8.836 10.758 1 94.94 499 LEU B N 1
ATOM 8452 C CA . LEU B 1 499 ? -17.328 7.688 10.516 1 94.94 499 LEU B CA 1
ATOM 8453 C C . LEU B 1 499 ? -18.422 8.039 9.523 1 94.94 499 LEU B C 1
ATOM 8455 O O . LEU B 1 499 ? -18.812 7.211 8.695 1 94.94 499 LEU B O 1
ATOM 8459 N N . THR B 1 500 ? -18.891 9.258 9.633 1 94.25 500 THR B N 1
ATOM 8460 C CA . THR B 1 500 ? -19.906 9.711 8.695 1 94.25 500 THR B CA 1
ATOM 8461 C C . THR B 1 500 ? -19.344 9.789 7.281 1 94.25 500 THR B C 1
ATOM 8463 O O . THR B 1 500 ? -20.016 9.406 6.32 1 94.25 500 THR B O 1
ATOM 8466 N N . CYS B 1 501 ? -18.156 10.336 7.191 1 93.12 501 CYS B N 1
ATOM 8467 C CA . CYS B 1 501 ? -17.5 10.375 5.895 1 93.12 501 CYS B CA 1
ATOM 8468 C C . CYS B 1 501 ? -17.312 8.969 5.328 1 93.12 501 CYS B C 1
ATOM 8470 O O . CYS B 1 501 ? -17.578 8.734 4.148 1 93.12 501 CYS B O 1
ATOM 8472 N N . TYR B 1 502 ? -16.859 8.031 6.145 1 92.56 502 TYR B N 1
ATOM 8473 C CA . TYR B 1 502 ? -16.656 6.645 5.742 1 92.56 502 TYR B CA 1
ATOM 8474 C C . TYR B 1 502 ? -17.969 6.027 5.262 1 92.56 502 TYR B C 1
ATOM 8476 O O . TYR B 1 502 ? -18.016 5.398 4.203 1 92.56 502 TYR B O 1
ATOM 8484 N N . GLU B 1 503 ? -19.047 6.207 6.012 1 89.5 503 GLU B N 1
ATOM 8485 C CA . GLU B 1 503 ? -20.359 5.641 5.711 1 89.5 503 GLU B CA 1
ATOM 8486 C C . GLU B 1 503 ? -20.891 6.172 4.387 1 89.5 503 GLU B C 1
ATOM 8488 O O . GLU B 1 503 ? -21.422 5.414 3.576 1 89.5 503 GLU B O 1
ATOM 8493 N N . THR B 1 504 ? -20.734 7.422 4.164 1 89.06 504 THR B N 1
ATOM 8494 C CA . THR B 1 504 ? -21.25 8.055 2.955 1 89.06 504 THR B CA 1
ATOM 8495 C C . THR B 1 504 ? -20.531 7.527 1.72 1 89.06 504 THR B C 1
ATOM 8497 O O . THR B 1 504 ? -21.156 7.258 0.694 1 89.06 504 THR B O 1
ATOM 8500 N N . LEU B 1 505 ? -19.234 7.355 1.845 1 87.31 505 LEU B N 1
ATOM 8501 C CA . LEU B 1 505 ? -18.453 6.883 0.715 1 87.31 505 LEU B CA 1
ATOM 8502 C C . LEU B 1 505 ? -18.703 5.406 0.449 1 87.31 505 LEU B C 1
ATOM 8504 O O . LEU B 1 505 ? -18.719 4.973 -0.705 1 87.31 505 LEU B O 1
ATOM 8508 N N . CYS B 1 506 ? -18.812 4.602 1.462 1 84.12 506 CYS B N 1
ATOM 8509 C CA . CYS B 1 506 ? -19.047 3.164 1.351 1 84.12 506 CYS B CA 1
ATOM 8510 C C . CYS B 1 506 ? -20.375 2.883 0.646 1 84.12 506 CYS B C 1
ATOM 8512 O O . CYS B 1 506 ? -20.484 1.922 -0.117 1 84.12 506 CYS B O 1
ATOM 8514 N N . LYS B 1 507 ? -21.312 3.619 0.875 1 81.69 507 LYS B N 1
ATOM 8515 C CA . LYS B 1 507 ? -22.641 3.434 0.295 1 81.69 507 LYS B CA 1
ATOM 8516 C C . LYS B 1 507 ? -22.625 3.734 -1.2 1 81.69 507 LYS B C 1
ATOM 8518 O O . LYS B 1 507 ? -23.438 3.182 -1.954 1 81.69 507 LYS B O 1
ATOM 8523 N N . THR B 1 508 ? -21.719 4.422 -1.708 1 76.12 508 THR B N 1
ATOM 8524 C CA . THR B 1 508 ? -21.688 4.812 -3.113 1 76.12 508 THR B CA 1
ATOM 8525 C C . THR B 1 508 ? -20.891 3.805 -3.934 1 76.12 508 THR B C 1
ATOM 8527 O O . THR B 1 508 ? -20.875 3.869 -5.164 1 76.12 508 THR B O 1
ATOM 8530 N N . ASN B 1 509 ? -20.141 2.912 -3.336 1 68.62 509 ASN B N 1
ATOM 8531 C CA . ASN B 1 509 ? -19.312 1.945 -4.051 1 68.62 509 ASN B CA 1
ATOM 8532 C C . ASN B 1 509 ? -19.75 0.512 -3.77 1 68.62 509 ASN B C 1
ATOM 8534 O O . ASN B 1 509 ? -19.156 -0.176 -2.945 1 68.62 509 ASN B O 1
ATOM 8538 N N . PRO B 1 510 ? -20.734 0.021 -4.488 1 65.25 510 PRO B N 1
ATOM 8539 C CA . PRO B 1 510 ? -21.281 -1.29 -4.141 1 65.25 510 PRO B CA 1
ATOM 8540 C C . PRO B 1 510 ? -20.484 -2.445 -4.738 1 65.25 510 PRO B C 1
ATOM 8542 O O . PRO B 1 510 ? -20.969 -3.576 -4.797 1 65.25 510 PRO B O 1
ATOM 8545 N N . SER B 1 511 ? -19.266 -2.223 -4.973 1 63.25 511 SER B N 1
ATOM 8546 C CA . SER B 1 511 ? -18.594 -3.371 -5.574 1 63.25 511 SER B CA 1
ATOM 8547 C C . SER B 1 511 ? -18.438 -4.504 -4.57 1 63.25 511 SER B C 1
ATOM 8549 O O . SER B 1 511 ? -18.453 -4.273 -3.357 1 63.25 511 SER B O 1
ATOM 8551 N N . ILE B 1 512 ? -18.562 -5.742 -5.004 1 56.59 512 ILE B N 1
ATOM 8552 C CA . ILE B 1 512 ? -18.453 -6.949 -4.191 1 56.59 512 ILE B CA 1
ATOM 8553 C C . ILE B 1 512 ? -17.203 -6.883 -3.328 1 56.59 512 ILE B C 1
ATOM 8555 O O . ILE B 1 512 ? -17.234 -7.176 -2.131 1 56.59 512 ILE B O 1
ATOM 8559 N N . SER B 1 513 ? -16.031 -6.688 -3.949 1 60.09 513 SER B N 1
ATOM 8560 C CA . SER B 1 513 ? -14.781 -6.559 -3.203 1 60.09 513 SER B CA 1
ATOM 8561 C C . SER B 1 513 ? -14.898 -5.504 -2.105 1 60.09 513 SER B C 1
ATOM 8563 O O . SER B 1 513 ? -14.32 -5.66 -1.027 1 60.09 513 SER 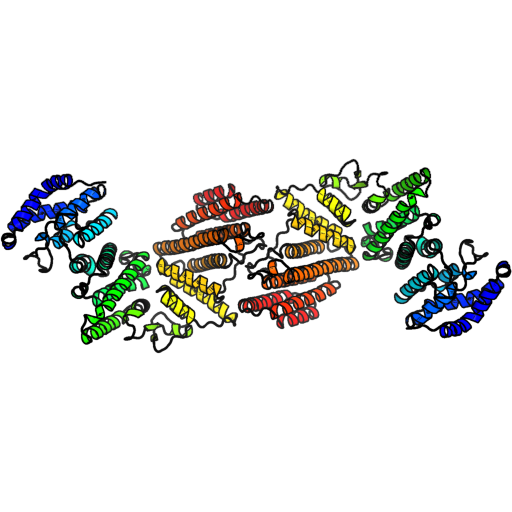B O 1
ATOM 8565 N N . ALA B 1 514 ? -15.82 -4.914 -2.328 1 67.5 514 ALA B N 1
ATOM 8566 C CA . ALA B 1 514 ? -16.047 -3.832 -1.371 1 67.5 514 ALA B CA 1
ATOM 8567 C C . ALA B 1 514 ? -16.812 -4.332 -0.146 1 67.5 514 ALA B C 1
ATOM 8569 O O . ALA B 1 514 ? -16.547 -3.893 0.977 1 67.5 514 ALA B O 1
ATOM 8570 N N . LEU B 1 515 ? -17.578 -5.406 -0.463 1 76.5 515 LEU B N 1
ATOM 8571 C CA . LEU B 1 515 ? -18.375 -5.902 0.658 1 76.5 515 LEU B CA 1
ATOM 8572 C C . LEU B 1 515 ? -17.5 -6.645 1.658 1 76.5 515 LEU B C 1
ATOM 8574 O O . LEU B 1 515 ? -17.641 -6.465 2.869 1 76.5 515 LEU B O 1
ATOM 8578 N N . LEU B 1 516 ? -16.641 -7.5 1.213 1 77.81 516 LEU B N 1
ATOM 8579 C CA . LEU B 1 516 ? -15.727 -8.227 2.094 1 77.81 516 LEU B CA 1
ATOM 8580 C C . LEU B 1 516 ? -14.836 -7.258 2.871 1 77.81 516 LEU B C 1
ATOM 8582 O O . LEU B 1 516 ? -14.633 -7.43 4.074 1 77.81 516 LEU B O 1
ATOM 8586 N N . GLN B 1 517 ? -14.383 -6.332 2.164 1 79.56 517 GLN B N 1
ATOM 8587 C CA . GLN B 1 517 ? -13.539 -5.332 2.805 1 79.56 517 GLN B CA 1
ATOM 8588 C C . GLN B 1 517 ? -14.312 -4.559 3.871 1 79.56 517 GLN B C 1
ATOM 8590 O O . GLN B 1 517 ? -13.773 -4.27 4.945 1 79.56 517 GLN B O 1
ATOM 8595 N N . LYS B 1 518 ? -15.508 -4.32 3.564 1 80.38 518 LYS B N 1
ATOM 8596 C CA . LYS B 1 518 ? -16.359 -3.568 4.484 1 80.38 518 LYS B CA 1
ATOM 8597 C C . LYS B 1 518 ? -16.594 -4.348 5.773 1 80.38 518 LYS B C 1
ATOM 8599 O O . LYS B 1 518 ? -16.5 -3.791 6.867 1 80.38 518 LYS B O 1
ATOM 8604 N N . VAL B 1 519 ? -16.859 -5.594 5.645 1 82.88 519 VAL B N 1
ATOM 8605 C CA . VAL B 1 519 ? -17.141 -6.422 6.816 1 82.88 519 VAL B CA 1
ATOM 8606 C C . VAL B 1 519 ? -15.883 -6.547 7.668 1 82.88 519 VAL B C 1
ATOM 8608 O O . VAL B 1 519 ? -15.945 -6.461 8.898 1 82.88 519 VAL B O 1
ATOM 8611 N N . ASN B 1 520 ? -14.812 -6.742 7.082 1 81.31 520 ASN B N 1
ATOM 8612 C CA . ASN B 1 520 ? -13.547 -6.844 7.805 1 81.31 520 ASN B CA 1
ATOM 8613 C C . ASN B 1 520 ? -13.195 -5.531 8.5 1 81.31 520 ASN B C 1
ATOM 8615 O O . ASN B 1 520 ? -12.727 -5.539 9.641 1 81.31 520 ASN B O 1
ATOM 8619 N N . GLU B 1 521 ? -13.445 -4.477 7.781 1 84.25 521 GLU B N 1
ATOM 8620 C CA . GLU B 1 521 ? -13.148 -3.168 8.359 1 84.25 521 GLU B CA 1
ATOM 8621 C C . GLU B 1 521 ? -14.07 -2.855 9.531 1 84.25 521 GLU B C 1
ATOM 8623 O O . GLU B 1 521 ? -13.648 -2.258 10.523 1 84.25 521 GLU B O 1
ATOM 8628 N N . GLN B 1 522 ? -15.297 -3.23 9.359 1 86.12 522 GLN B N 1
ATOM 8629 C CA . GLN B 1 522 ? -16.25 -3.012 10.438 1 86.12 522 GLN B CA 1
ATOM 8630 C C . GLN B 1 522 ? -15.844 -3.76 11.703 1 86.12 522 GLN B C 1
ATOM 8632 O O . GLN B 1 522 ? -15.883 -3.201 12.805 1 86.12 522 GLN B O 1
ATOM 8637 N N . ARG B 1 523 ? -15.469 -4.945 11.523 1 84.81 523 ARG B N 1
ATOM 8638 C CA . ARG B 1 523 ? -15 -5.734 12.656 1 84.81 523 ARG B CA 1
ATOM 8639 C C . ARG B 1 523 ? -13.75 -5.125 13.266 1 84.81 523 ARG B C 1
ATOM 8641 O O . ARG B 1 523 ? -13.602 -5.086 14.492 1 84.81 523 ARG B O 1
ATOM 8648 N N . PHE B 1 524 ? -13.016 -4.711 12.453 1 87.38 524 PHE B N 1
ATOM 8649 C CA . PHE B 1 524 ? -11.773 -4.105 12.898 1 87.38 524 PHE B CA 1
ATOM 8650 C C . PHE B 1 524 ? -12.039 -2.82 13.672 1 87.38 524 PHE B C 1
ATOM 8652 O O . PHE B 1 524 ? -11.523 -2.631 14.773 1 87.38 524 PHE B O 1
ATOM 8659 N N . LEU B 1 525 ? -12.836 -1.924 13.094 1 88.69 525 LEU B N 1
ATOM 8660 C CA . LEU B 1 525 ? -13.148 -0.647 13.727 1 88.69 525 LEU B CA 1
ATOM 8661 C C . LEU B 1 525 ? -13.852 -0.859 15.062 1 88.69 525 LEU B C 1
ATOM 8663 O O . LEU B 1 525 ? -13.602 -0.123 16.031 1 88.69 525 LEU B O 1
ATOM 8667 N N . LYS B 1 526 ? -14.641 -1.895 15.156 1 89.31 526 LYS B N 1
ATOM 8668 C CA . LYS B 1 526 ? -15.32 -2.219 16.406 1 89.31 526 LYS B CA 1
ATOM 8669 C C . LYS B 1 526 ? -14.32 -2.617 17.5 1 89.31 526 LYS B C 1
ATOM 8671 O O . LYS B 1 526 ? -14.445 -2.193 18.641 1 89.31 526 LYS B O 1
ATOM 8676 N N . SER B 1 527 ? -13.352 -3.369 17.062 1 88.62 527 SER B N 1
ATOM 8677 C CA . SER B 1 527 ? -12.344 -3.826 18.016 1 88.62 527 SER B CA 1
ATOM 8678 C C . SER B 1 527 ? -11.555 -2.654 18.578 1 88.62 527 SER B C 1
ATOM 8680 O O . SER B 1 527 ? -11.148 -2.684 19.75 1 88.62 527 SER B O 1
ATOM 8682 N N . ILE B 1 528 ? -11.391 -1.688 17.812 1 87.06 528 ILE B N 1
ATOM 8683 C CA . ILE B 1 528 ? -10.641 -0.521 18.266 1 87.06 528 ILE B CA 1
ATOM 8684 C C . ILE B 1 528 ? -11.516 0.353 19.156 1 87.06 528 ILE B C 1
ATOM 8686 O O . ILE B 1 528 ? -11.07 0.823 20.203 1 87.06 528 ILE B O 1
ATOM 8690 N N . ALA B 1 529 ? -12.742 0.541 18.766 1 88.31 529 ALA B N 1
ATOM 8691 C CA . ALA B 1 529 ? -13.664 1.42 19.484 1 88.31 529 ALA B CA 1
ATOM 8692 C C . ALA B 1 529 ? -14.023 0.847 20.844 1 88.31 529 ALA B C 1
ATOM 8694 O O . ALA B 1 529 ? -14.359 1.592 21.766 1 88.31 529 ALA B O 1
ATOM 8695 N N . GLU B 1 530 ? -13.938 -0.412 21.031 1 89.25 530 GLU B N 1
ATOM 8696 C CA . GLU B 1 530 ? -14.297 -1.076 22.281 1 89.25 530 GLU B CA 1
ATOM 8697 C C . GLU B 1 530 ? -13.367 -0.654 23.406 1 89.25 530 GLU B C 1
ATOM 8699 O O . GLU B 1 530 ? -13.734 -0.737 24.578 1 89.25 530 GLU B O 1
ATOM 8704 N N . ASN B 1 531 ? -12.266 -0.115 23.094 1 85 531 ASN B N 1
ATOM 8705 C CA . ASN B 1 531 ? -11.273 0.229 24.109 1 85 531 ASN B CA 1
ATOM 8706 C C . ASN B 1 531 ? -11.383 1.691 24.531 1 85 531 ASN B C 1
ATOM 8708 O O . ASN B 1 531 ? -10.617 2.16 25.375 1 85 531 ASN B O 1
ATOM 8712 N N . ILE B 1 532 ? -12.398 2.336 24.016 1 86.25 532 ILE B N 1
ATOM 8713 C CA . ILE B 1 532 ? -12.492 3.77 24.266 1 86.25 532 ILE B CA 1
ATOM 8714 C C . ILE B 1 532 ? -13.359 4.02 25.5 1 86.25 532 ILE B C 1
ATOM 8716 O O . ILE B 1 532 ? -14.328 3.291 25.734 1 86.25 532 ILE B O 1
ATOM 8720 N N . SER B 1 533 ? -12.883 4.871 26.359 1 85.75 533 SER B N 1
ATOM 8721 C CA . SER B 1 533 ? -13.656 5.363 27.484 1 85.75 533 SER B CA 1
ATOM 8722 C C . SER B 1 533 ? -14.102 6.805 27.266 1 85.75 533 SER B C 1
ATOM 8724 O O . SER B 1 533 ? -13.438 7.57 26.578 1 85.75 533 SER B O 1
ATOM 8726 N N . PRO B 1 534 ? -15.289 7.297 27.828 1 89.12 534 PRO B N 1
ATOM 8727 C CA . PRO B 1 534 ? -16.234 6.594 28.703 1 89.12 534 PRO B CA 1
ATOM 8728 C C . PRO B 1 534 ? -17.203 5.715 27.922 1 89.12 534 PRO B C 1
ATOM 8730 O O . PRO B 1 534 ? -17.234 5.766 26.688 1 89.12 534 PRO B O 1
ATOM 8733 N N . GLU B 1 535 ? -18.031 4.992 28.609 1 89.12 535 GLU B N 1
ATOM 8734 C CA . GLU B 1 535 ? -18.938 4.008 28.031 1 89.12 535 GLU B CA 1
ATOM 8735 C C . GLU B 1 535 ? -19.938 4.664 27.094 1 89.12 535 GLU B C 1
ATOM 8737 O O . GLU B 1 535 ? -20.297 4.09 26.062 1 89.12 535 GLU B O 1
ATOM 8742 N N . GLU B 1 536 ? -20.375 5.812 27.406 1 88.69 536 GLU B N 1
ATOM 8743 C CA . GLU B 1 536 ? -21.359 6.508 26.578 1 88.69 536 GLU B CA 1
ATOM 8744 C C . GLU B 1 536 ? -20.797 6.801 25.188 1 88.69 536 GLU B C 1
ATOM 8746 O O . GLU B 1 536 ? -21.484 6.582 24.188 1 88.69 536 GLU B O 1
ATOM 8751 N N . ARG B 1 537 ? -19.594 7.297 25.203 1 89.62 537 ARG B N 1
ATOM 8752 C CA . ARG B 1 537 ? -18.938 7.582 23.938 1 89.62 537 ARG B CA 1
ATOM 8753 C C . ARG B 1 537 ? -18.672 6.297 23.156 1 89.62 537 ARG B C 1
ATOM 8755 O O . ARG B 1 537 ? -18.891 6.25 21.938 1 89.62 537 ARG B O 1
ATOM 8762 N N . ARG B 1 538 ? -18.281 5.293 23.875 1 91.75 538 ARG B N 1
ATOM 8763 C CA . ARG B 1 538 ? -18 3.994 23.266 1 91.75 538 ARG B CA 1
ATOM 8764 C C . ARG B 1 538 ? -19.25 3.422 22.594 1 91.75 538 ARG B C 1
ATOM 8766 O O . ARG B 1 538 ? -19.188 2.977 21.453 1 91.75 538 ARG B O 1
ATOM 8773 N N . GLN B 1 539 ? -20.359 3.49 23.234 1 91.38 539 GLN B N 1
ATOM 8774 C CA . GLN B 1 539 ? -21.609 2.922 22.734 1 91.38 539 GLN B CA 1
ATOM 8775 C C . GLN B 1 539 ? -22.078 3.66 21.484 1 91.38 539 GLN B C 1
ATOM 8777 O O . GLN B 1 539 ? -22.578 3.041 20.547 1 91.38 539 GLN B O 1
ATOM 8782 N N . THR B 1 540 ? -21.953 4.922 21.5 1 92.25 540 THR B N 1
ATOM 8783 C CA . THR B 1 540 ? -22.359 5.715 20.344 1 92.25 540 THR B CA 1
ATOM 8784 C C . THR B 1 540 ? -21.5 5.375 19.125 1 92.25 540 THR B C 1
ATOM 8786 O O . THR B 1 540 ? -22 5.223 18.016 1 92.25 540 THR B O 1
ATOM 8789 N N . LEU B 1 541 ? -20.203 5.301 19.344 1 93 541 LEU B N 1
ATOM 8790 C CA . LEU B 1 541 ? -19.281 4.949 18.266 1 93 541 LEU B CA 1
ATOM 8791 C C . LEU B 1 541 ? -19.609 3.559 17.719 1 93 541 LEU B C 1
ATOM 8793 O O . LEU B 1 541 ? -19.656 3.365 16.5 1 93 541 LEU B O 1
ATOM 8797 N N . LEU B 1 542 ? -19.844 2.621 18.625 1 92.94 542 LEU B N 1
ATOM 8798 C CA . LEU B 1 542 ? -20.141 1.247 18.25 1 92.94 542 LEU B CA 1
ATOM 8799 C C . LEU B 1 542 ? -21.453 1.177 17.469 1 92.94 542 LEU B C 1
ATOM 8801 O O . LEU B 1 542 ? -21.562 0.432 16.5 1 92.94 542 LEU B O 1
ATOM 8805 N N . HIS B 1 543 ? -22.375 1.965 17.875 1 91.06 543 HIS B N 1
ATOM 8806 C CA . HIS B 1 543 ? -23.656 2.014 17.188 1 91.06 543 HIS B CA 1
ATOM 8807 C C . HIS B 1 543 ? -23.5 2.537 15.766 1 91.06 543 HIS B C 1
ATOM 8809 O O . HIS B 1 543 ? -24.094 2 14.836 1 91.06 543 HIS B O 1
ATOM 8815 N N . LYS B 1 544 ? -22.734 3.5 15.648 1 90.38 544 LYS B N 1
ATOM 8816 C CA . LYS B 1 544 ? -22.5 4.07 14.32 1 90.38 544 LYS B CA 1
ATOM 8817 C C . LYS B 1 544 ? -21.75 3.1 13.43 1 90.38 544 LYS B C 1
ATOM 8819 O O . LYS B 1 544 ? -22.031 2.988 12.234 1 90.38 544 LYS B O 1
ATOM 8824 N N . ILE B 1 545 ? -20.781 2.367 13.953 1 92.19 545 ILE B N 1
ATOM 8825 C CA . ILE B 1 545 ? -19.969 1.406 13.203 1 92.19 545 ILE B CA 1
ATOM 8826 C C . ILE B 1 545 ? -20.844 0.239 12.75 1 92.19 545 ILE B C 1
ATOM 8828 O O . ILE B 1 545 ? -20.719 -0.251 11.633 1 92.19 545 ILE B O 1
ATOM 8832 N N . ASN B 1 546 ? -21.75 -0.148 13.586 1 86.62 546 ASN B N 1
ATOM 8833 C CA . ASN B 1 546 ? -22.625 -1.278 13.289 1 86.62 546 ASN B CA 1
ATOM 8834 C C . ASN B 1 546 ? -23.625 -0.946 12.188 1 86.62 546 ASN B C 1
ATOM 8836 O O . ASN B 1 546 ? -24.172 -1.847 11.547 1 86.62 546 ASN B O 1
ATOM 8840 N N . ASN B 1 547 ? -23.75 0.266 11.945 1 80.12 547 ASN B N 1
ATOM 8841 C CA . ASN B 1 547 ? -24.797 0.681 11.008 1 80.12 547 ASN B CA 1
ATOM 8842 C C . ASN B 1 547 ? -24.203 0.986 9.633 1 80.12 547 ASN B C 1
ATOM 8844 O O . ASN B 1 547 ? -24.891 1.536 8.766 1 80.12 547 ASN B O 1
ATOM 8848 N N . PHE B 1 548 ? -22.922 0.622 9.523 1 79.12 548 PHE B N 1
ATOM 8849 C CA . PHE B 1 548 ? -22.375 0.791 8.188 1 79.12 548 PHE B CA 1
ATOM 8850 C C . PHE B 1 548 ? -23.172 -0.007 7.164 1 79.12 548 PHE B C 1
ATOM 8852 O O . PHE B 1 548 ? -23.594 -1.128 7.441 1 79.12 548 PHE B O 1
#

Solvent-accessible surface area (backbone atoms only — not comparable to full-atom values): 60692 Å² total; per-residue (Å²): 136,81,81,61,76,62,70,59,49,58,62,40,49,69,57,25,60,63,41,44,50,44,56,62,33,50,39,78,76,39,46,78,59,63,50,77,71,52,42,64,62,47,47,51,55,52,39,50,49,51,40,45,45,41,29,66,75,26,65,78,37,62,66,58,32,52,49,51,53,52,54,54,25,55,41,64,63,52,45,41,62,34,80,83,41,92,55,61,84,42,28,43,52,58,52,42,43,52,71,55,47,54,92,66,64,88,44,73,66,26,50,53,43,41,54,50,49,51,46,42,34,46,57,48,78,71,53,92,92,53,73,58,39,58,57,42,50,69,51,57,49,41,59,68,54,22,58,73,36,61,50,76,91,36,85,59,30,62,61,23,50,52,51,46,44,52,49,49,66,73,49,64,77,50,84,64,74,58,54,68,82,60,44,56,66,62,50,52,49,43,54,45,52,56,56,42,53,53,79,47,44,83,79,42,57,74,89,66,52,54,62,58,60,62,46,50,55,54,54,50,51,44,50,54,52,50,53,50,55,49,60,76,44,47,82,78,42,54,69,66,56,46,54,50,51,50,52,50,53,55,58,60,41,69,78,44,54,56,71,58,52,53,75,42,46,76,81,37,58,96,76,58,63,47,60,42,51,49,39,32,59,75,42,28,70,72,54,72,84,52,37,42,73,36,93,42,92,90,59,51,93,86,35,18,62,41,49,47,51,55,48,27,35,71,37,69,67,49,24,55,51,52,59,73,29,48,65,72,56,62,84,36,46,67,54,30,52,52,49,27,54,50,46,49,54,30,47,56,67,46,53,72,70,43,27,68,66,30,44,49,39,46,51,52,49,52,52,50,31,45,73,69,57,52,40,67,63,83,38,65,50,77,93,54,80,49,58,74,61,37,56,32,50,89,48,33,65,59,52,36,51,52,51,50,53,45,52,38,49,54,53,47,54,27,89,90,43,44,78,75,56,51,72,69,48,50,42,49,41,47,49,53,48,51,53,53,52,51,50,44,54,51,49,51,54,45,46,58,69,67,24,79,57,35,74,48,93,90,24,72,52,59,67,46,50,47,50,47,39,52,51,52,42,50,46,52,52,53,52,48,69,65,46,62,78,86,58,30,58,69,56,52,54,48,44,52,49,40,51,49,52,41,46,58,53,54,72,73,49,80,48,51,76,42,50,42,51,46,55,54,47,44,54,48,53,45,63,58,44,69,72,44,81,56,64,70,60,26,51,52,53,48,53,56,54,69,66,97,137,81,80,61,76,62,69,58,50,57,61,41,48,68,56,26,61,57,42,45,49,48,56,64,32,49,38,80,76,40,46,79,62,64,50,77,72,51,44,65,62,46,46,50,55,53,38,50,48,50,38,47,44,39,29,66,76,25,64,78,38,61,65,59,32,52,49,52,53,50,54,52,24,54,42,61,63,50,46,44,62,34,80,82,40,92,54,62,85,41,29,43,53,59,53,40,43,53,72,55,49,54,92,65,65,89,43,72,64,25,50,53,44,42,56,49,49,51,47,43,34,45,56,49,79,72,53,92,92,52,73,59,39,58,57,41,52,68,53,56,49,41,59,68,55,23,57,73,37,60,51,80,92,37,84,61,30,60,61,21,49,52,50,48,43,52,49,49,66,74,47,65,78,50,85,64,75,59,52,68,81,60,44,55,65,64,49,52,48,43,54,46,52,56,56,41,53,52,81,48,45,84,78,42,55,74,88,68,52,57,62,58,58,64,46,51,54,54,54,52,51,44,49,54,53,51,54,50,55,48,59,74,45,47,80,78,44,55,71,68,55,46,52,51,52,50,51,50,51,54,59,59,42,69,78,44,54,52,70,58,52,54,74,42,47,78,77,38,56,95,77,58,62,46,60,40,52,49,40,34,59,76,42,28,70,71,55,72,84,52,38,42,73,37,90,43,92,90,58,52,92,86,35,20,61,40,50,47,50,56,48,26,35,71,37,71,68,49,26,54,50,51,59,72,29,48,66,72,58,62,84,36,46,68,55,28,50,50,48,27,54,51,46,50,54,33,47,54,68,47,54,73,68,44,26,68,66,28,44,49,38,45,50,51,48,50,53,50,32,46,74,68,58,54,40,65,62,84,39,66,53,79,93,54,80,47,57,74,61,38,56,32,50,89,48,33,65,57,51,35,50,53,52,49,51,45,51,38,48,54,53,46,54,28,87,89,42,45,79,73,58,53,72,69,46,50,42,49,41,47,50,54,48,50,53,54,52,51,50,42,53,52,50,53,53,46,46,58,69,66,24,79,55,35,75,47,91,90,26,72,50,60,66,46,49,46,50,48,39,53,52,52,42,49,45,51,53,53,52,48,70,64,47,61,78,86,57,32,59,69,56,52,54,48,44,52,51,40,51,49,53,41,45,59,55,54,71,74,48,79,49,52,76,42,50,44,50,46,54,54,46,42,54,48,53,44,62,58,44,69,74,44,80,56,66,69,60,27,51,54,53,47,52,56,53,70,65,97

Secondary structure (DSSP, 8-state):
----SHHHHHHHHHHHHHHHHHHHH-SHHHHTT--HHHHHHHHHHHHHHHHHHHSHHHHT-HHHHHHHHHHHHT-GGGG-B-TT-SSTT-BHHHHHHHHHTTT---SHHHHHHHHHHHHHHHS----TTS-------HHHHIIIIIHHHHSTT-TTHHHHHHHHHHHHHHTTT-SS-GGGGG-HHHHHHHHHHHHHGGGGGGGS-GGG--S-TTHHHHHHHHHHHHHHHHHHTGGGS-HHHHHHHHHHHHHHHTTS-HHHHHTTTTTTTTTSPEEEETTHHHHB---TTTEEEE--TT--TT-HHHHHHHHHTT-HHHHHHHHHHB---TT-HHHHHHHHHHHHHHHHHHGGG--HHHHHHHHHHHHHHHHTT-S------TT-SS---SB-GGGHHHHHHHHHHHHHHHHHTSTTTTTSS-HHHHHHHHHHHHHHHHHHHHHHHHHHHH-HHHHSTT---HHHHHHHHHHHHHHHHHHHHHS-GGG-HHHHHHHHHHHHHHHHHHHH---HHHHHHHHHHHHHHHHHHTT-SSHHHHHHHHHHHHT-/----SHHHHHHHHHHHHHHHHHHHHTSHHHHTT--HHHHHHHHHHHHHHHHHHHSHHHHT-HHHHHHHHHHHHT-GGGG-B-TT-SSTT-BHHHHHHHHHTTT---SHHHHHHHHHHHHHHHS----TTS-------HHHHIIIIIHHHHSTT-TTHHHHHHHHHHHHHHTTT-SS-GGGGG-HHHHHHHHHHHHHGGGGGGGS-GGG--S-TTHHHHHHHHHHHHHHHHHHTGGGS-HHHHHHHHHHHHHHHTTS-HHHHHTTTTTTTTT-PEEEEGGGGGTB---TTTEEEE--TT--TT-HHHHHHHHHTT-HHHHHHHHHHB---TT-HHHHHHHHHHHHHHHHHHGGG--HHHHHHHHHHHHHHHHTT-S------TT-SS---SB-GGGHHHHHHHHHHHHHHHHHTSTTTTTSS-HHHHHHHHHHHHHHHHHHHHHHHHHHHH-HHHHSTT---HHHHHHHHHHHHHHHHHHHHHS-GGG-HHHHHHHHHHHHHHHHHHHT---HHHHHHHHHHHHHHHHHHTT-SSHHHHHHHHHHHHT-